Protein 1R9J (pdb70)

B-factor: mean 21.73, std 8.8, range [4.03, 59.8]

InterPro domains:
  IPR005474 Transketolase, N-terminal [PF00456] (6-336)
  IPR005474 Transketolase, N-terminal [cd02012] (9-274)
  IPR005475 Transketolase-like, pyrimidine-binding domain [PF02779] (349-522)
  IPR005475 Transketolase-like, pyrimidine-binding domain [SM00861] (350-524)
  IPR005478 Transketolase, bacterial-like [TIGR00232] (6-652)
  IPR009014 Transketolase C-terminal/Pyruvate-ferredoxin oxidoreductase domain II [G3DSA:3.40.50.920] (535-671)
  IPR009014 Transketolase C-terminal/Pyruvate-ferredoxin oxidoreductase domain II [SSF52922] (528-656)
  IPR020826 Transketolase binding site [PS00802] (465-481)
  IPR029061 Thiamin diphosphate-binding fold [SSF52518] (5-327)
  IPR029061 Thiamin diphosphate-binding fold [SSF52518] (343-523)
  IPR033247 Transketolase family [PTHR43522] (1-653)
  IPR049557 Transketolase conserved site [PS00801] (12-32)
  IPR055152 Transketolase-like, C-terminal domain [PF22613] (535-641)

Structure (mmCIF, N/CA/C/O backbone):
data_1R9J
#
_entry.id   1R9J
#
_cell.length_a   76.800
_cell.length_b   120.440
_cell.length_c   139.150
_cell.angle_alpha   90.00
_cell.angle_beta   90.00
_cell.angle_gamma   90.00
#
_symmetry.space_group_name_H-M   'P 21 21 21'
#
loop_
_entity.id
_entity.type
_entity.pdbx_description
1 polymer transketolase
2 non-polymer 'CALCIUM ION'
3 non-polymer 'THIAMINE DIPHOSPHATE'
4 water water
#
loop_
_atom_site.group_PDB
_atom_site.id
_atom_site.type_symbol
_atom_site.label_atom_id
_atom_site.label_alt_id
_atom_site.label_comp_id
_atom_site.label_asym_id
_atom_site.label_entity_id
_atom_site.label_seq_id
_atom_site.pdbx_PDB_ins_code
_atom_site.Cartn_x
_atom_site.Cartn_y
_atom_site.Cartn_z
_atom_site.occupancy
_atom_site.B_iso_or_equiv
_atom_site.auth_seq_id
_atom_site.auth_comp_id
_atom_site.auth_asym_id
_atom_site.auth_atom_id
_atom_site.pdbx_PDB_model_num
ATOM 1 N N . HIS A 1 2 ? 43.246 16.594 82.620 1.00 52.12 0 HIS A N 1
ATOM 2 C CA . HIS A 1 2 ? 43.925 16.934 81.340 1.00 51.32 0 HIS A CA 1
ATOM 3 C C . HIS A 1 2 ? 43.005 17.056 80.117 1.00 49.57 0 HIS A C 1
ATOM 4 O O . HIS A 1 2 ? 41.868 16.556 80.093 1.00 48.86 0 HIS A O 1
ATOM 11 N N . MET A 1 3 ? 43.494 17.758 79.109 1.00 46.86 1 MET A N 1
ATOM 12 C CA . MET A 1 3 ? 42.723 17.940 77.904 1.00 42.50 1 MET A CA 1
ATOM 13 C C . MET A 1 3 ? 43.711 17.551 76.838 1.00 38.45 1 MET A C 1
ATOM 14 O O . MET A 1 3 ? 44.669 18.273 76.596 1.00 36.44 1 MET A O 1
ATOM 19 N N . ALA A 1 4 ? 43.497 16.394 76.230 1.00 34.04 2 ALA A N 1
ATOM 20 C CA . ALA A 1 4 ? 44.366 15.905 75.169 1.00 30.36 2 ALA A CA 1
ATOM 21 C C . ALA A 1 4 ? 44.528 16.976 74.089 1.00 27.19 2 ALA A C 1
ATOM 22 O O . ALA A 1 4 ? 43.606 17.744 73.810 1.00 26.22 2 ALA A O 1
ATOM 24 N N . SER A 1 5 ? 45.710 17.043 73.493 1.00 24.53 3 SER A N 1
ATOM 25 C CA . SER A 1 5 ? 45.948 18.011 72.430 1.00 22.67 3 SER A CA 1
ATOM 26 C C . SER A 1 5 ? 45.174 17.487 71.222 1.00 22.11 3 SER A C 1
ATOM 27 O O . SER A 1 5 ? 44.801 16.311 71.180 1.00 19.98 3 SER A O 1
ATOM 30 N N . ILE A 1 6 ? 44.935 18.348 70.239 1.00 21.69 4 ILE A N 1
ATOM 31 C CA . ILE A 1 6 ? 44.200 17.931 69.056 1.00 21.26 4 ILE A CA 1
ATOM 32 C C . ILE A 1 6 ? 44.916 16.766 68.357 1.00 21.14 4 ILE A C 1
ATOM 33 O O . ILE A 1 6 ? 44.270 15.881 67.800 1.00 19.55 4 ILE A O 1
ATOM 38 N N . GLU A 1 7 ? 46.248 16.751 68.407 1.00 22.84 5 GLU A N 1
ATOM 39 C CA . GLU A 1 7 ? 47.018 15.677 67.773 1.00 24.30 5 GLU A CA 1
ATOM 40 C C . GLU A 1 7 ? 46.844 14.327 68.464 1.00 22.38 5 GLU A C 1
ATOM 41 O O . GLU A 1 7 ? 46.818 13.283 67.806 1.00 22.43 5 GLU A O 1
ATOM 47 N N . LYS A 1 8 ? 46.755 14.342 69.790 1.00 20.87 6 LYS A N 1
ATOM 48 C CA . LYS A 1 8 ? 46.574 13.103 70.537 1.00 19.04 6 LYS A CA 1
ATOM 49 C C . LYS A 1 8 ? 45.187 12.558 70.220 1.00 16.35 6 LYS A C 1
ATOM 50 O O . LYS A 1 8 ? 44.999 11.352 70.098 1.00 16.50 6 LYS A O 1
ATOM 56 N N . VAL A 1 9 ? 44.213 13.452 70.089 1.00 14.76 7 VAL A N 1
ATOM 57 C CA . VAL A 1 9 ? 42.853 13.029 69.760 1.00 14.77 7 VAL A CA 1
ATOM 58 C C . VAL A 1 9 ? 42.836 12.351 68.387 1.00 15.03 7 VAL A C 1
ATOM 59 O O . VAL A 1 9 ? 42.246 11.289 68.219 1.00 15.46 7 VAL A O 1
ATOM 63 N N . ALA A 1 10 ? 43.499 12.966 67.411 1.00 15.42 8 ALA A N 1
ATOM 64 C CA . ALA A 1 10 ? 43.542 12.418 66.060 1.00 17.94 8 ALA A CA 1
ATOM 65 C C . ALA A 1 10 ? 44.259 11.075 66.005 1.00 19.04 8 ALA A C 1
ATOM 66 O O . ALA A 1 10 ? 43.816 10.160 65.307 1.00 18.76 8 ALA A O 1
ATOM 68 N N . ASN A 1 11 ? 45.366 10.954 66.734 1.00 20.01 9 ASN A N 1
ATOM 69 C CA . ASN A 1 11 ? 46.110 9.700 66.740 1.00 19.62 9 ASN A CA 1
ATOM 70 C C . ASN A 1 11 ? 45.326 8.612 67.438 1.00 18.76 9 ASN A C 1
ATOM 71 O O . ASN A 1 11 ? 45.482 7.428 67.131 1.00 19.24 9 ASN A O 1
ATOM 76 N N . CYS A 1 12 ? 44.483 9.011 68.384 1.00 19.15 10 CYS A N 1
ATOM 77 C CA . CYS A 1 12 ? 43.659 8.050 69.099 1.00 18.95 10 CYS A CA 1
ATOM 78 C C . CYS A 1 12 ? 42.604 7.538 68.117 1.00 17.39 10 CYS A C 1
ATOM 79 O O . CYS A 1 12 ? 42.313 6.347 68.066 1.00 17.27 10 CYS A O 1
ATOM 82 N N . ILE A 1 13 ? 42.039 8.451 67.332 1.00 17.18 11 ILE A N 1
ATOM 83 C CA . ILE A 1 13 ? 41.037 8.084 66.340 1.00 17.03 11 ILE A CA 1
ATOM 84 C C . ILE A 1 13 ? 41.653 7.108 65.343 1.00 17.34 11 ILE A C 1
ATOM 85 O O . ILE A 1 13 ? 41.069 6.062 65.048 1.00 18.31 11 ILE A O 1
ATOM 90 N N . ARG A 1 14 ? 42.836 7.448 64.834 1.00 15.78 12 ARG A N 1
ATOM 91 C CA . ARG A 1 14 ? 43.536 6.588 63.877 1.00 17.35 12 ARG A CA 1
ATOM 92 C C . ARG A 1 14 ? 43.730 5.164 64.395 1.00 18.18 12 ARG A C 1
ATOM 93 O O . ARG A 1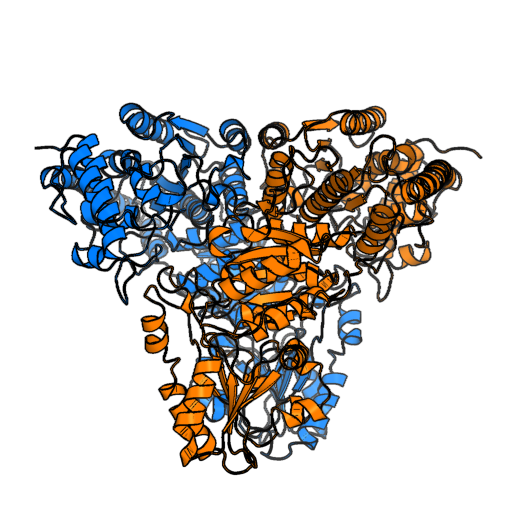 14 ? 43.468 4.192 63.688 1.00 19.21 12 ARG A O 1
ATOM 101 N N . CYS A 1 15 ? 44.206 5.044 65.627 1.00 19.57 13 CYS A N 1
ATOM 102 C CA . CYS A 1 15 ? 44.455 3.733 66.210 1.00 21.68 13 CYS A CA 1
ATOM 103 C C . CYS A 1 15 ? 43.193 2.935 66.495 1.00 21.46 13 CYS A C 1
ATOM 104 O O . CYS A 1 15 ? 43.184 1.716 66.340 1.00 25.26 13 CYS A O 1
ATOM 107 N N . LEU A 1 16 ? 42.125 3.606 66.906 1.00 19.20 14 LEU A N 1
ATOM 108 C CA . LEU A 1 16 ? 40.887 2.894 67.178 1.00 18.25 14 LEU A CA 1
ATOM 109 C C . LEU A 1 16 ? 40.307 2.359 65.866 1.00 16.90 14 LEU A C 1
ATOM 110 O O . LEU A 1 16 ? 39.830 1.229 65.806 1.00 18.33 14 LEU A O 1
ATOM 115 N N . ALA A 1 17 ? 40.367 3.165 64.811 1.00 17.03 15 ALA A N 1
ATOM 116 C CA . ALA A 1 17 ? 39.859 2.743 63.510 1.00 15.92 15 ALA A CA 1
ATOM 117 C C . ALA A 1 17 ? 40.653 1.528 63.027 1.00 16.92 15 ALA A C 1
ATOM 118 O O . ALA A 1 17 ? 40.093 0.573 62.480 1.00 17.97 15 ALA A O 1
ATOM 120 N N . ALA A 1 18 ? 41.962 1.570 63.244 1.00 16.31 16 ALA A N 1
ATOM 121 C CA . ALA A 1 18 ? 42.841 0.482 62.847 1.00 15.79 16 ALA A CA 1
ATOM 122 C C . ALA A 1 18 ? 42.489 -0.801 63.599 1.00 15.37 16 ALA A C 1
ATOM 123 O O . ALA A 1 18 ? 42.457 -1.878 63.007 1.00 16.51 16 ALA A O 1
ATOM 125 N N . ASP A 1 19 ? 42.227 -0.689 64.900 1.00 15.71 17 ASP A N 1
ATOM 126 C CA . ASP A 1 19 ? 41.869 -1.863 65.697 1.00 16.90 17 ASP A CA 1
ATOM 127 C C . ASP A 1 19 ? 40.481 -2.377 65.313 1.00 16.69 17 ASP A C 1
ATOM 128 O O . ASP A 1 19 ? 40.225 -3.583 65.332 1.00 16.57 17 ASP A O 1
ATOM 133 N N . ILE A 1 20 ? 39.582 -1.458 64.978 1.00 15.67 18 ILE A N 1
ATOM 134 C CA . ILE A 1 20 ? 38.233 -1.837 64.583 1.00 16.84 18 ILE A CA 1
ATOM 135 C C . ILE A 1 20 ? 38.315 -2.715 63.344 1.00 17.03 18 ILE A C 1
ATOM 136 O O . ILE A 1 20 ? 37.730 -3.796 63.300 1.00 17.67 18 ILE A O 1
ATOM 141 N N . VAL A 1 21 ? 39.053 -2.252 62.342 1.00 17.64 19 VAL A N 1
ATOM 142 C CA . VAL A 1 21 ? 39.197 -3.011 61.112 1.00 19.22 19 VAL A CA 1
ATOM 143 C C . VAL A 1 21 ? 39.907 -4.328 61.374 1.00 20.22 19 VAL A C 1
ATOM 144 O O . VAL A 1 21 ? 39.483 -5.373 60.882 1.00 21.80 19 VAL A O 1
ATOM 148 N N . GLN A 1 22 ? 40.983 -4.277 62.155 1.00 21.99 20 GLN A N 1
ATOM 149 C CA . GLN A 1 22 ? 41.750 -5.474 62.486 1.00 23.65 20 GLN A CA 1
ATOM 150 C C . GLN A 1 22 ? 40.872 -6.507 63.203 1.00 24.11 20 GLN A C 1
ATOM 151 O O . GLN A 1 22 ? 40.969 -7.704 62.942 1.00 23.97 20 GLN A O 1
ATOM 157 N N . GLY A 1 23 ? 40.012 -6.035 64.100 1.00 24.35 21 GLY A N 1
ATOM 158 C CA . GLY A 1 23 ? 39.134 -6.932 64.833 1.00 25.75 21 GLY A CA 1
ATOM 159 C C . GLY A 1 23 ? 38.099 -7.644 63.974 1.00 27.04 21 GLY A C 1
ATOM 160 O O . GLY A 1 23 ? 37.618 -8.719 64.339 1.00 26.77 21 GLY A O 1
ATOM 161 N N . GLY A 1 24 ? 37.749 -7.047 62.836 1.00 27.37 22 GLY A N 1
ATOM 162 C CA . GLY A 1 24 ? 36.774 -7.663 61.952 1.00 27.55 22 GLY A CA 1
ATOM 163 C C . GLY A 1 24 ? 37.432 -8.534 60.894 1.00 28.40 22 GLY A C 1
ATOM 164 O O . GLY A 1 24 ? 36.747 -9.192 60.105 1.00 26.51 22 GLY A O 1
ATOM 165 N N . LYS A 1 25 ? 38.765 -8.538 60.883 1.00 28.75 23 LYS A N 1
ATOM 166 C CA . LYS A 1 25 ? 39.536 -9.318 59.914 1.00 29.91 23 LYS A CA 1
ATOM 167 C C . LYS A 1 25 ? 39.065 -8.982 58.503 1.00 28.37 23 LYS A C 1
ATOM 168 O O . LYS A 1 25 ? 39.190 -9.784 57.584 1.00 28.83 23 LYS A O 1
ATOM 174 N N . SER A 1 26 ? 38.530 -7.777 58.351 1.00 27.74 24 SER A N 1
ATOM 175 C CA . SER A 1 26 ? 38.005 -7.300 57.079 1.00 27.33 24 SER A CA 1
ATOM 176 C C . SER A 1 26 ? 37.737 -5.800 57.216 1.00 26.09 24 SER A C 1
ATOM 177 O O . SER A 1 26 ? 37.539 -5.299 58.323 1.00 23.77 24 SER A O 1
ATOM 180 N N . GLY A 1 27 ? 37.741 -5.079 56.101 1.00 25.49 25 GLY A N 1
ATOM 181 C CA . GLY A 1 27 ? 37.478 -3.654 56.177 1.00 26.07 25 GLY A CA 1
ATOM 182 C C . GLY A 1 27 ? 38.518 -2.755 55.537 1.00 26.35 25 GLY A C 1
ATOM 183 O O . GLY A 1 27 ? 39.518 -3.222 54.980 1.00 25.36 25 GLY A O 1
ATOM 184 N N . HIS A 1 28 ? 38.277 -1.451 55.639 1.00 26.19 26 HIS A N 1
ATOM 185 C CA . HIS A 1 28 ? 39.156 -0.451 55.053 1.00 25.24 26 HIS A CA 1
ATOM 186 C C . HIS A 1 28 ? 39.746 0.478 56.111 1.00 25.03 26 HIS A C 1
ATOM 187 O O . HIS A 1 28 ? 39.042 1.312 56.680 1.00 23.95 26 HIS A O 1
ATOM 194 N N . PRO A 1 29 ? 41.050 0.333 56.395 1.00 25.82 27 PRO A N 1
ATOM 195 C CA . PRO A 1 29 ? 41.756 1.155 57.385 1.00 25.71 27 PRO A CA 1
ATOM 196 C C . PRO A 1 29 ? 42.358 2.445 56.806 1.00 26.79 27 PRO A C 1
ATOM 197 O O . PRO A 1 29 ? 42.512 3.439 57.514 1.00 27.71 27 PRO A O 1
ATOM 201 N N . GLY A 1 30 ? 42.689 2.414 55.518 1.00 27.54 28 GLY A N 1
ATOM 202 C CA . GLY A 1 30 ? 43.302 3.555 54.848 1.00 27.34 28 GLY A CA 1
ATOM 203 C C . GLY A 1 30 ? 42.690 4.934 55.017 1.00 26.95 28 GLY A C 1
ATOM 204 O O . GLY A 1 30 ? 43.300 5.823 55.619 1.00 25.82 28 GLY A O 1
ATOM 205 N N . THR A 1 31 ? 41.499 5.127 54.460 1.00 26.93 29 THR A N 1
ATOM 206 C CA . THR A 1 31 ? 40.808 6.414 54.551 1.00 27.66 29 THR A CA 1
ATOM 207 C C . THR A 1 31 ? 40.534 6.842 55.994 1.00 26.79 29 THR A C 1
ATOM 208 O O . THR A 1 31 ? 40.698 8.013 56.343 1.00 26.11 29 THR A O 1
ATOM 212 N N . PRO A 1 32 ? 40.098 5.902 56.848 1.00 26.74 30 PRO A N 1
ATOM 213 C CA . PRO A 1 32 ? 39.831 6.278 58.238 1.00 27.49 30 PRO A CA 1
ATOM 214 C C . PRO A 1 32 ? 41.029 6.991 58.869 1.00 27.27 30 PRO A C 1
ATOM 215 O O . PRO A 1 32 ? 40.874 8.027 59.512 1.00 27.86 30 PRO A O 1
ATOM 219 N N . MET A 1 33 ? 42.223 6.440 58.667 1.00 28.29 31 MET A N 1
ATOM 220 C CA . MET A 1 33 ? 43.446 7.027 59.217 1.00 28.65 31 MET A CA 1
ATOM 221 C C . MET A 1 33 ? 43.774 8.378 58.582 1.00 28.07 31 MET A C 1
ATOM 222 O O . MET A 1 33 ? 44.237 9.300 59.259 1.00 27.00 31 MET A O 1
ATOM 227 N N . GLY A 1 34 ? 43.525 8.493 57.280 1.00 26.83 32 GLY A N 1
ATOM 228 C CA . GLY A 1 34 ? 43.811 9.734 56.582 1.00 24.94 32 GLY A CA 1
ATOM 229 C C . GLY A 1 34 ? 42.941 10.916 56.977 1.00 24.30 32 GLY A C 1
ATOM 230 O O . GLY A 1 34 ? 43.396 12.060 56.934 1.00 23.59 32 GLY A O 1
ATOM 231 N N . MET A 1 35 ? 41.697 10.648 57.368 1.00 21.76 33 MET A N 1
ATOM 232 C CA . MET A 1 35 ? 40.769 11.709 57.746 1.00 21.36 33 MET A CA 1
ATOM 233 C C . MET A 1 35 ? 40.655 11.944 59.251 1.00 20.99 33 MET A C 1
ATOM 234 O O . MET A 1 35 ? 39.814 12.725 59.697 1.00 21.43 33 MET A O 1
ATOM 239 N N . ALA A 1 36 ? 41.499 11.280 60.034 1.00 18.32 34 ALA A N 1
ATOM 240 C CA . ALA A 1 36 ? 41.447 11.439 61.483 1.00 18.45 34 ALA A CA 1
ATOM 241 C C . ALA A 1 36 ? 41.636 12.893 61.932 1.00 16.90 34 ALA A C 1
ATOM 242 O O . ALA A 1 36 ? 40.881 13.387 62.767 1.00 17.25 34 ALA A O 1
ATOM 244 N N . PRO A 1 37 ? 42.641 13.596 61.383 1.00 16.68 35 PRO A N 1
ATOM 245 C CA . PRO A 1 37 ? 42.892 14.995 61.757 1.00 16.29 35 PRO A CA 1
ATOM 246 C C . PRO A 1 37 ? 41.677 15.909 61.583 1.00 16.41 35 PRO A C 1
ATOM 247 O O . PRO A 1 37 ? 41.282 16.621 62.511 1.00 14.74 35 PRO A O 1
ATOM 251 N N . MET A 1 38 ? 41.088 15.890 60.392 1.00 15.49 36 MET A N 1
ATOM 252 C CA . MET A 1 38 ? 39.915 16.712 60.126 1.00 15.26 36 MET A CA 1
ATOM 253 C C . MET A 1 38 ? 38.769 16.303 61.051 1.00 14.68 36 MET A C 1
ATOM 254 O O . MET A 1 38 ? 38.048 17.155 61.561 1.00 14.25 36 MET A O 1
ATOM 259 N N . SER A 1 39 ? 38.607 15.000 61.265 1.00 13.39 37 SER A N 1
ATOM 260 C CA . SER A 1 39 ? 37.537 14.500 62.122 1.00 14.38 37 SER A CA 1
ATOM 261 C C . SER A 1 39 ? 37.689 14.989 63.553 1.00 14.37 37 SER A C 1
ATOM 262 O O . SER A 1 39 ? 36.709 15.377 64.193 1.00 15.22 37 SER A O 1
ATOM 265 N N . ALA A 1 40 ? 38.920 14.968 64.052 1.00 14.91 38 ALA A N 1
ATOM 266 C CA . ALA A 1 40 ? 39.193 15.420 65.412 1.00 15.26 38 ALA A CA 1
ATOM 267 C C . ALA A 1 40 ? 38.724 16.862 65.588 1.00 15.06 38 ALA A C 1
ATOM 268 O O . ALA A 1 40 ? 38.053 17.195 66.566 1.00 14.94 38 ALA A O 1
ATOM 270 N N . VAL A 1 41 ? 39.074 17.716 64.633 1.00 13.31 39 VAL A N 1
ATOM 271 C CA . VAL A 1 41 ? 38.674 19.117 64.698 1.00 14.45 39 VAL A CA 1
ATOM 272 C C . VAL A 1 41 ? 37.158 19.276 64.547 1.00 14.62 39 VAL A C 1
ATOM 273 O O . VAL A 1 41 ? 36.499 19.913 65.373 1.00 16.37 39 VAL A O 1
ATOM 277 N N . LEU A 1 42 ? 36.607 18.692 63.491 1.00 12.68 40 LEU A N 1
ATOM 278 C CA . LEU A 1 42 ? 35.177 18.777 63.233 1.00 12.39 40 LEU A CA 1
ATOM 279 C C . LEU A 1 42 ? 34.314 18.252 64.387 1.00 12.37 40 LEU A C 1
ATOM 280 O O . LEU A 1 42 ? 33.377 18.921 64.827 1.00 11.69 40 LEU A O 1
ATOM 285 N N . TRP A 1 43 ? 34.638 17.062 64.884 1.00 11.38 41 TRP A N 1
ATOM 286 C CA . TRP A 1 43 ? 33.849 16.452 65.948 1.00 12.41 41 TRP A CA 1
ATOM 287 C C . TRP A 1 43 ? 34.055 16.940 67.391 1.00 14.08 41 TRP A C 1
ATOM 288 O O . TRP A 1 43 ? 33.186 16.725 68.244 1.00 14.31 41 TRP A O 1
ATOM 299 N N . THR A 1 44 ? 35.179 17.586 67.683 1.00 13.66 42 THR A N 1
ATOM 300 C CA . THR A 1 44 ? 35.396 18.057 69.049 1.00 15.54 42 THR A CA 1
ATOM 301 C C . THR A 1 44 ? 35.439 19.575 69.149 1.00 17.43 42 THR A C 1
ATOM 302 O O . THR A 1 44 ? 35.596 20.122 70.243 1.00 19.79 42 THR A O 1
ATOM 306 N N . GLU A 1 45 ? 35.288 20.266 68.021 1.00 17.98 43 GLU A N 1
ATOM 307 C CA . GLU A 1 45 ? 35.330 21.724 68.051 1.00 18.99 43 GLU A CA 1
ATOM 308 C C . GLU A 1 45 ? 34.276 22.456 67.224 1.00 19.01 43 GLU A C 1
ATOM 309 O O . GLU A 1 45 ? 33.745 23.477 67.655 1.00 19.91 43 GLU A O 1
ATOM 315 N N . VAL A 1 46 ? 33.946 21.924 66.052 1.00 19.01 44 VAL A N 1
ATOM 316 C CA . VAL A 1 46 ? 33.023 22.610 65.157 1.00 16.55 44 VAL A CA 1
ATOM 317 C C . VAL A 1 46 ? 31.588 22.106 64.989 1.00 17.52 44 VAL A C 1
ATOM 318 O O . VAL A 1 46 ? 30.641 22.882 65.104 1.00 17.60 44 VAL A O 1
ATOM 322 N N . MET A 1 47 ? 31.426 20.821 64.708 1.00 16.32 45 MET A N 1
ATOM 323 C CA . MET A 1 47 ? 30.101 20.260 64.486 1.00 16.51 45 MET A CA 1
ATOM 324 C C . MET A 1 47 ? 29.196 20.300 65.710 1.00 16.32 45 MET A C 1
ATOM 325 O O . MET A 1 47 ? 29.610 19.959 66.814 1.00 17.11 45 MET A O 1
ATOM 330 N N . LYS A 1 48 ? 27.952 20.723 65.499 1.00 16.62 46 LYS A N 1
ATOM 331 C CA . LYS A 1 48 ? 26.971 20.825 66.574 1.00 16.73 46 LYS A CA 1
ATOM 332 C C . LYS A 1 48 ? 26.100 19.559 66.615 1.00 17.56 46 LYS A C 1
ATOM 333 O O . LYS A 1 48 ? 25.327 19.299 65.693 1.00 19.33 46 LYS A O 1
ATOM 339 N N . TYR A 1 49 ? 26.238 18.767 67.675 1.00 15.66 47 TYR A N 1
ATOM 340 C CA . TYR A 1 49 ? 25.454 17.542 67.813 1.00 15.95 47 TYR A CA 1
ATOM 341 C C . TYR A 1 49 ? 25.451 17.071 69.264 1.00 16.61 47 TYR A C 1
ATOM 342 O O . TYR A 1 49 ? 26.343 17.416 70.036 1.00 17.93 47 TYR A O 1
ATOM 351 N N . ASN A 1 50 ? 24.448 16.284 69.634 1.00 16.37 48 ASN A N 1
ATOM 352 C CA . ASN A 1 50 ? 24.351 15.776 70.999 1.00 16.58 48 ASN A CA 1
ATOM 353 C C . ASN A 1 50 ? 24.335 14.257 70.985 1.00 17.26 48 ASN A C 1
ATOM 354 O O . ASN A 1 50 ? 23.342 13.645 70.597 1.00 18.09 48 ASN A O 1
ATOM 359 N N . SER A 1 51 ? 25.433 13.649 71.418 1.00 16.99 49 SER A N 1
ATOM 360 C CA . SER A 1 51 ? 25.518 12.196 71.433 1.00 17.68 49 SER A CA 1
ATOM 361 C C . SER A 1 51 ? 24.478 11.564 72.357 1.00 17.45 49 SER A C 1
ATOM 362 O O . SER A 1 51 ? 24.196 10.374 72.257 1.00 16.62 49 SER A O 1
ATOM 365 N N . GLN A 1 52 ? 23.905 12.354 73.257 1.00 18.38 50 GLN A N 1
ATOM 366 C CA . GLN A 1 52 ? 22.892 11.821 74.159 1.00 20.48 50 GLN A CA 1
ATOM 367 C C . GLN A 1 52 ? 21.501 11.928 73.541 1.00 20.38 50 GLN A C 1
ATOM 368 O O . GLN A 1 52 ? 20.532 11.422 74.099 1.00 19.18 50 GLN A O 1
ATOM 374 N N . ASP A 1 53 ? 21.407 12.584 72.385 1.00 20.82 51 ASP A N 1
ATOM 375 C CA . ASP A 1 53 ? 20.129 12.733 71.690 1.00 21.00 51 ASP A CA 1
ATOM 376 C C . ASP A 1 53 ? 20.339 12.826 70.183 1.00 19.97 51 ASP A C 1
ATOM 377 O O . ASP A 1 53 ? 20.349 13.910 69.604 1.00 19.82 51 ASP A O 1
ATOM 382 N N . PRO A 1 54 ? 20.515 11.677 69.528 1.00 20.40 52 PRO A N 1
ATOM 383 C CA . PRO A 1 54 ? 20.727 11.624 68.080 1.00 19.76 52 PRO A CA 1
ATOM 384 C C . PRO A 1 54 ? 19.536 12.127 67.281 1.00 18.59 52 PRO A C 1
ATOM 385 O O . PRO A 1 54 ? 19.654 12.354 66.080 1.00 19.34 52 PRO A O 1
ATOM 389 N N . ASP A 1 55 ? 18.395 12.300 67.942 1.00 18.02 53 ASP A N 1
ATOM 390 C CA . ASP A 1 55 ? 17.183 12.758 67.261 1.00 18.62 53 ASP A CA 1
ATOM 391 C C . ASP A 1 55 ? 16.909 14.259 67.360 1.00 17.97 53 ASP A C 1
ATOM 392 O O . ASP A 1 55 ? 15.911 14.740 66.824 1.00 18.29 53 ASP A O 1
ATOM 397 N N . TRP A 1 56 ? 17.777 14.988 68.055 1.00 16.17 54 TRP A N 1
ATOM 398 C CA . TRP A 1 56 ? 17.633 16.436 68.190 1.00 16.09 54 TRP A CA 1
ATOM 399 C C . TRP A 1 56 ? 17.401 16.984 66.781 1.00 16.12 54 TRP A C 1
ATOM 400 O O . TRP A 1 56 ? 18.259 16.850 65.916 1.00 14.15 54 TRP A O 1
ATOM 411 N N . VAL A 1 57 ? 16.248 17.604 66.552 1.00 16.76 55 VAL A N 1
ATOM 412 C CA . VAL A 1 57 ? 15.930 18.092 65.214 1.00 16.78 55 VAL A CA 1
ATOM 413 C C . VAL A 1 57 ? 16.798 19.197 64.629 1.00 15.43 55 VAL A C 1
ATOM 414 O O . VAL A 1 57 ? 16.869 19.332 63.410 1.00 14.56 55 VAL A O 1
ATOM 418 N N . ASP A 1 58 ? 17.462 19.989 65.461 1.00 15.42 56 ASP A N 1
ATOM 419 C CA . ASP A 1 58 ? 18.280 21.055 64.893 1.00 15.26 56 ASP A CA 1
ATOM 420 C C . ASP A 1 58 ? 19.778 20.775 64.881 1.00 14.28 56 ASP A C 1
ATOM 421 O O . ASP A 1 58 ? 20.587 21.695 64.748 1.00 12.14 56 ASP A O 1
ATOM 426 N N . ARG A 1 59 ? 20.137 19.500 65.001 1.00 12.90 57 ARG A N 1
ATOM 427 C CA . ARG A 1 59 ? 21.531 19.070 64.992 1.00 11.84 57 ARG A CA 1
ATOM 428 C C . ARG A 1 59 ? 22.140 19.212 63.601 1.00 11.64 57 ARG A C 1
ATOM 429 O O . ARG A 1 59 ? 21.435 19.133 62.595 1.00 10.37 57 ARG A O 1
ATOM 437 N N . ASP A 1 60 ? 23.449 19.422 63.535 1.00 11.61 58 ASP A N 1
ATOM 438 C CA . ASP A 1 60 ? 24.092 19.477 62.235 1.00 11.47 58 ASP A CA 1
ATOM 439 C C . ASP A 1 60 ? 24.008 18.027 61.750 1.00 10.80 58 ASP A C 1
ATOM 440 O O . ASP A 1 60 ? 23.927 17.109 62.562 1.00 9.96 58 ASP A O 1
ATOM 445 N N . ARG A 1 61 ? 24.015 17.814 60.440 1.00 11.75 59 ARG A N 1
ATOM 446 C CA . ARG A 1 61 ? 23.967 16.456 59.911 1.00 10.46 59 ARG A CA 1
ATOM 447 C C . ARG A 1 61 ? 25.343 16.070 59.400 1.00 11.81 59 ARG A C 1
ATOM 448 O O . ARG A 1 61 ? 26.089 16.901 58.872 1.00 11.87 59 ARG A O 1
ATOM 456 N N . PHE A 1 62 ? 25.681 14.801 59.568 1.00 10.43 60 PHE A N 1
ATOM 457 C CA . PHE A 1 62 ? 26.966 14.303 59.129 1.00 10.57 60 PHE A CA 1
ATOM 458 C C . PHE A 1 62 ? 26.766 13.062 58.280 1.00 11.30 60 PHE A C 1
ATOM 459 O O . PHE A 1 62 ? 26.051 12.138 58.666 1.00 8.70 60 PHE A O 1
ATOM 467 N N . VAL A 1 63 ? 27.412 13.046 57.124 1.00 10.07 61 VAL A N 1
ATOM 468 C CA . VAL A 1 63 ? 27.311 11.921 56.223 1.00 11.87 61 VAL A CA 1
ATOM 469 C C . VAL A 1 63 ? 28.695 11.521 55.739 1.00 13.71 61 VAL A C 1
ATOM 470 O O . VAL A 1 63 ? 29.510 12.368 55.369 1.00 13.28 61 VAL A O 1
ATOM 474 N N . MET A 1 64 ? 28.964 10.224 55.751 1.00 15.01 62 MET A N 1
ATOM 475 C CA . MET A 1 64 ? 30.239 9.738 55.261 1.00 17.61 62 MET A CA 1
ATOM 476 C C . MET A 1 64 ? 29.949 9.062 53.925 1.00 17.32 62 MET A C 1
ATOM 477 O O . MET A 1 64 ? 29.690 7.862 53.873 1.00 17.75 62 MET A O 1
ATOM 482 N N . SER A 1 65 ? 29.972 9.847 52.848 1.00 16.91 63 SER A N 1
ATOM 483 C CA . SER A 1 65 ? 29.692 9.328 51.510 1.00 17.74 63 SER A CA 1
ATOM 484 C C . SER A 1 65 ? 30.641 8.197 51.122 1.00 18.00 63 SER A C 1
ATOM 485 O O . SER A 1 65 ? 30.245 7.267 50.421 1.00 17.66 63 SER A O 1
ATOM 488 N N . ASN A 1 66 ? 31.895 8.289 51.558 1.00 18.92 64 ASN A N 1
ATOM 489 C CA . ASN A 1 66 ? 32.868 7.231 51.286 1.00 21.11 64 ASN A CA 1
ATOM 490 C C . ASN A 1 66 ? 32.702 6.210 52.411 1.00 22.01 64 ASN A C 1
ATOM 491 O O . ASN A 1 66 ? 33.599 6.008 53.236 1.00 21.83 64 ASN A O 1
ATOM 496 N N . GLY A 1 67 ? 31.526 5.581 52.416 1.00 21.31 65 GLY A N 1
ATOM 497 C CA . GLY A 1 67 ? 31.144 4.608 53.425 1.00 19.44 65 GLY A CA 1
ATOM 498 C C . GLY A 1 67 ? 32.054 3.442 53.758 1.00 19.62 65 GLY A C 1
ATOM 499 O O . GLY A 1 67 ? 31.943 2.878 54.850 1.00 17.69 65 GLY A O 1
ATOM 500 N N . HIS A 1 68 ? 32.935 3.055 52.842 1.00 18.68 66 HIS A N 1
ATOM 501 C CA . HIS A 1 68 ? 33.824 1.943 53.131 1.00 20.78 66 HIS A CA 1
ATOM 502 C C . HIS A 1 68 ? 34.703 2.281 54.329 1.00 21.28 66 HIS A C 1
ATOM 503 O O . HIS A 1 68 ? 35.124 1.397 55.069 1.00 20.78 66 HIS A O 1
ATOM 510 N N . GLY A 1 69 ? 34.971 3.568 54.526 1.00 21.93 67 GLY A N 1
ATOM 511 C CA . GLY A 1 69 ? 35.792 3.971 55.654 1.00 22.09 67 GLY A CA 1
ATOM 512 C C . GLY A 1 69 ? 34.946 4.205 56.894 1.00 22.25 67 GLY A C 1
ATOM 513 O O . GLY A 1 69 ? 35.283 5.047 57.728 1.00 22.37 67 GLY A O 1
ATOM 514 N N . CYS A 1 70 ? 33.855 3.452 57.023 1.00 20.90 68 CYS A N 1
ATOM 515 C CA . CYS A 1 70 ? 32.948 3.607 58.155 1.00 20.87 68 CYS A CA 1
ATOM 516 C C . CYS A 1 70 ? 33.558 3.292 59.517 1.00 19.98 68 CYS A C 1
ATOM 517 O O . CYS A 1 70 ? 32.978 3.643 60.548 1.00 19.53 68 CYS A O 1
ATOM 520 N N . ALA A 1 71 ? 34.717 2.635 59.535 1.00 17.51 69 ALA A N 1
ATOM 521 C CA . ALA A 1 71 ? 35.366 2.325 60.806 1.00 16.38 69 ALA A CA 1
ATOM 522 C C . ALA A 1 71 ? 35.639 3.658 61.502 1.00 16.69 69 ALA A C 1
ATOM 523 O O . ALA A 1 71 ? 35.608 3.755 62.730 1.00 15.21 69 ALA A O 1
ATOM 525 N N . LEU A 1 72 ? 35.899 4.684 60.696 1.00 13.68 70 LEU A N 1
ATOM 526 C CA . LEU A 1 72 ? 36.165 6.014 61.205 1.00 13.67 70 LEU A CA 1
ATOM 527 C C . LEU A 1 72 ? 34.917 6.564 61.882 1.00 14.59 70 LEU A C 1
ATOM 528 O O . LEU A 1 72 ? 34.991 7.093 62.989 1.00 14.53 70 LEU A O 1
ATOM 533 N N . GLN A 1 73 ? 33.766 6.438 61.228 1.00 13.01 71 GLN A N 1
ATOM 534 C CA . GLN A 1 73 ? 32.535 6.938 61.832 1.00 13.68 71 GLN A CA 1
ATOM 535 C C . GLN A 1 73 ? 32.157 6.152 63.095 1.00 11.66 71 GLN A C 1
ATOM 536 O O . GLN A 1 73 ? 31.669 6.733 64.063 1.00 12.89 71 GLN A O 1
ATOM 542 N N . TYR A 1 74 ? 32.382 4.840 63.098 1.00 10.86 72 TYR A N 1
ATOM 543 C CA . TYR A 1 74 ? 32.072 4.051 64.286 1.00 11.33 72 TYR A CA 1
ATOM 544 C C . TYR A 1 74 ? 32.973 4.496 65.451 1.00 12.29 72 TYR A C 1
ATOM 545 O O . TYR A 1 74 ? 32.508 4.647 66.580 1.00 10.71 72 TYR A O 1
ATOM 554 N N . ALA A 1 75 ? 34.257 4.722 65.172 1.00 11.66 73 ALA A N 1
ATOM 555 C CA . ALA A 1 75 ? 35.195 5.165 66.205 1.00 11.53 73 ALA A CA 1
ATOM 556 C C . ALA A 1 75 ? 34.763 6.514 66.771 1.00 11.22 73 ALA A C 1
ATOM 557 O O . ALA A 1 75 ? 34.796 6.732 67.980 1.00 9.83 73 ALA A O 1
ATOM 559 N N . LEU A 1 76 ? 34.362 7.418 65.884 1.00 12.58 74 LEU A N 1
ATOM 560 C CA . LEU A 1 76 ? 33.920 8.749 66.285 1.00 12.30 74 LEU A CA 1
ATOM 561 C C . LEU A 1 76 ? 32.641 8.700 67.107 1.00 12.79 74 LEU A C 1
ATOM 562 O O . LEU A 1 76 ? 32.536 9.373 68.134 1.00 14.02 74 LEU A O 1
ATOM 567 N N . LEU A 1 77 ? 31.668 7.914 66.656 1.00 12.20 75 LEU A N 1
ATOM 568 C CA . LEU A 1 77 ? 30.409 7.800 67.382 1.00 12.80 75 LEU A CA 1
ATOM 569 C C . LEU A 1 77 ? 30.668 7.283 68.798 1.00 12.56 75 LEU A C 1
ATOM 570 O O . LEU A 1 77 ? 30.066 7.746 69.757 1.00 12.24 75 LEU A O 1
ATOM 575 N N . HIS A 1 78 ? 31.579 6.330 68.929 1.00 13.96 76 HIS A N 1
ATOM 576 C CA . HIS A 1 78 ? 31.878 5.783 70.243 1.00 14.69 76 HIS A CA 1
ATOM 577 C C . HIS A 1 78 ? 32.558 6.799 71.144 1.00 14.74 76 HIS A C 1
ATOM 578 O O . HIS A 1 78 ? 32.136 7.019 72.280 1.00 13.80 76 HIS A O 1
ATOM 585 N N . MET A 1 79 ? 33.622 7.412 70.643 1.00 15.14 77 MET A N 1
ATOM 586 C CA . MET A 1 79 ? 34.347 8.395 71.435 1.00 15.76 77 MET A CA 1
ATOM 587 C C . MET A 1 79 ? 33.443 9.555 71.846 1.00 15.20 77 MET A C 1
ATOM 588 O O . MET A 1 79 ? 33.595 10.109 72.935 1.00 16.01 77 MET A O 1
ATOM 593 N N . ALA A 1 80 ? 32.496 9.910 70.983 1.00 14.43 78 ALA A N 1
ATOM 594 C CA . ALA A 1 80 ? 31.577 11.009 71.269 1.00 14.50 78 ALA A CA 1
ATOM 595 C C . ALA A 1 80 ? 30.543 10.644 72.333 1.00 15.66 78 ALA A C 1
ATOM 596 O O . ALA A 1 80 ? 29.890 11.517 72.897 1.00 16.51 78 ALA A O 1
ATOM 598 N N . GLY A 1 81 ? 30.379 9.356 72.603 1.00 15.35 79 GLY A N 1
ATOM 599 C CA . GLY A 1 81 ? 29.429 8.967 73.624 1.00 14.27 79 GLY A CA 1
ATOM 600 C C . GLY A 1 81 ? 28.090 8.471 73.129 1.00 14.75 79 GLY A C 1
ATOM 601 O O . GLY A 1 81 ? 27.163 8.321 73.927 1.00 15.18 79 GLY A O 1
ATOM 602 N N . TYR A 1 82 ? 27.968 8.227 71.827 1.00 13.57 80 TYR A N 1
ATOM 603 C CA . TYR A 1 82 ? 26.714 7.720 71.284 1.00 13.41 80 TYR A CA 1
ATOM 604 C C . TYR A 1 82 ? 26.477 6.328 71.861 1.00 15.05 80 TYR A C 1
ATOM 605 O O . TYR A 1 82 ? 27.376 5.741 72.462 1.00 13.92 80 TYR A O 1
ATOM 614 N N . ASN A 1 83 ? 25.273 5.799 71.679 1.00 16.69 81 ASN A N 1
ATOM 615 C CA . ASN A 1 83 ? 24.931 4.481 72.207 1.00 18.40 81 ASN A CA 1
ATOM 616 C C . ASN A 1 83 ? 25.568 3.376 71.357 1.00 17.34 81 ASN A C 1
ATOM 617 O O . ASN A 1 83 ? 24.873 2.585 70.726 1.00 18.15 81 ASN A O 1
ATOM 622 N N . LEU A 1 84 ? 26.896 3.334 71.352 1.00 17.73 82 LEU A N 1
ATOM 623 C CA . LEU A 1 84 ? 27.660 2.349 70.590 1.00 16.53 82 LEU A CA 1
ATOM 624 C C . LEU A 1 84 ? 28.858 1.999 71.470 1.00 17.94 82 LEU A C 1
ATOM 625 O O . LEU A 1 84 ? 29.812 2.776 71.582 1.00 18.96 82 LEU A O 1
ATOM 630 N N . THR A 1 85 ? 28.805 0.829 72.095 1.00 17.63 83 THR A N 1
ATOM 631 C CA . THR A 1 85 ? 29.857 0.405 73.013 1.00 17.05 83 THR A CA 1
ATOM 632 C C . THR A 1 85 ? 31.096 -0.194 72.366 1.00 17.45 83 THR A C 1
ATOM 633 O O . THR A 1 85 ? 31.144 -0.403 71.158 1.00 16.88 83 THR A O 1
ATOM 637 N N . MET A 1 86 ? 32.099 -0.473 73.195 1.00 16.84 84 MET A N 1
ATOM 638 C CA . MET A 1 86 ? 33.344 -1.047 72.719 1.00 17.66 84 MET A CA 1
ATOM 639 C C . MET A 1 86 ? 33.063 -2.437 72.159 1.00 18.34 84 MET A C 1
ATOM 640 O O . MET A 1 86 ? 33.772 -2.912 71.266 1.00 13.49 84 MET A O 1
ATOM 645 N N . ASP A 1 87 ? 32.022 -3.085 72.681 1.00 18.01 85 ASP A N 1
ATOM 646 C CA . ASP A 1 87 ? 31.639 -4.414 72.208 1.00 17.98 85 ASP A CA 1
ATOM 647 C C . ASP A 1 87 ? 31.126 -4.315 70.779 1.00 16.97 85 ASP A C 1
ATOM 648 O O . ASP A 1 87 ? 31.418 -5.172 69.943 1.00 17.35 85 ASP A O 1
ATOM 653 N N . ASP A 1 88 ? 30.351 -3.270 70.504 1.00 15.33 86 ASP A N 1
ATOM 654 C CA . ASP A 1 88 ? 29.826 -3.058 69.163 1.00 14.96 86 ASP A CA 1
ATOM 655 C C . ASP A 1 88 ? 31.006 -2.932 68.194 1.00 14.86 86 ASP A C 1
ATOM 656 O O . ASP A 1 88 ? 30.994 -3.516 67.108 1.00 14.21 86 ASP A O 1
ATOM 661 N N . LEU A 1 89 ? 32.021 -2.170 68.599 1.00 13.13 87 LEU A N 1
ATOM 662 C CA . LEU A 1 89 ? 33.209 -1.962 67.773 1.00 14.62 87 LEU A CA 1
ATOM 663 C C . LEU A 1 89 ? 33.948 -3.264 67.493 1.00 14.59 87 LEU A C 1
ATOM 664 O O . LEU A 1 89 ? 34.452 -3.479 66.389 1.00 14.79 87 LEU A O 1
ATOM 669 N N . LYS A 1 90 ? 34.024 -4.127 68.500 1.00 13.87 88 LYS A N 1
ATOM 670 C CA . LYS A 1 90 ? 34.695 -5.414 68.346 1.00 13.95 88 LYS A CA 1
ATOM 671 C C . LYS A 1 90 ? 33.882 -6.335 67.436 1.00 12.95 88 LYS A C 1
ATOM 672 O O . LYS A 1 90 ? 34.391 -7.346 66.961 1.00 10.69 88 LYS A O 1
ATOM 678 N N . GLY A 1 91 ? 32.618 -5.976 67.201 1.00 12.03 89 GLY A N 1
ATOM 679 C CA . GLY A 1 91 ? 31.758 -6.777 66.346 1.00 10.50 89 GLY A CA 1
ATOM 680 C C . GLY A 1 91 ? 31.736 -6.300 64.902 1.00 11.53 89 GLY A C 1
ATOM 681 O O . GLY A 1 91 ? 30.908 -6.744 64.104 1.00 12.48 89 GLY A O 1
ATOM 682 N N . PHE A 1 92 ? 32.652 -5.397 64.565 1.00 11.13 90 PHE A N 1
ATOM 683 C CA . PHE A 1 92 ? 32.749 -4.842 63.220 1.00 11.72 90 PHE A CA 1
ATOM 684 C C . PHE A 1 92 ? 32.663 -5.922 62.142 1.00 13.06 90 PHE A C 1
ATOM 685 O O . PHE A 1 92 ? 33.384 -6.923 62.188 1.00 13.82 90 PHE A O 1
ATOM 693 N N . ARG A 1 93 ? 31.768 -5.721 61.180 1.00 14.60 91 ARG A N 1
ATOM 694 C CA . ARG A 1 93 ? 31.604 -6.657 60.075 1.00 15.62 91 ARG A CA 1
ATOM 695 C C . ARG A 1 93 ? 31.280 -8.083 60.503 1.00 18.12 91 ARG A C 1
ATOM 696 O O . ARG A 1 93 ? 31.608 -9.034 59.789 1.00 19.43 91 ARG A O 1
ATOM 704 N N . GLN A 1 94 ? 30.641 -8.238 61.659 1.00 17.87 92 GLN A N 1
ATOM 705 C CA . GLN A 1 94 ? 30.279 -9.566 62.151 1.00 17.50 92 GLN A CA 1
ATOM 706 C C . GLN A 1 94 ? 28.765 -9.718 62.265 1.00 17.11 92 GLN A C 1
ATOM 707 O O . GLN A 1 94 ? 28.042 -8.743 62.461 1.00 14.98 92 GLN A O 1
ATOM 713 N N . ASP A 1 95 ? 28.300 -10.955 62.139 1.00 18.13 93 ASP A N 1
ATOM 714 C CA . ASP A 1 95 ? 26.878 -11.277 62.198 1.00 20.17 93 ASP A CA 1
ATOM 715 C C . ASP A 1 95 ? 26.066 -10.592 63.295 1.00 19.41 93 ASP A C 1
ATOM 716 O O . ASP A 1 95 ? 26.363 -10.721 64.480 1.00 19.52 93 ASP A O 1
ATOM 721 N N . GLY A 1 96 ? 25.036 -9.863 62.871 1.00 19.47 94 GLY A N 1
ATOM 722 C CA . GLY A 1 96 ? 24.142 -9.170 63.786 1.00 17.89 94 GLY A CA 1
ATOM 723 C C . GLY A 1 96 ? 24.661 -7.973 64.575 1.00 17.82 94 GLY A C 1
ATOM 724 O O . GLY A 1 96 ? 23.978 -7.513 65.490 1.00 19.64 94 GLY A O 1
ATOM 725 N N . SER A 1 97 ? 25.830 -7.443 64.232 1.00 13.40 95 SER A N 1
ATOM 726 C CA . SER A 1 97 ? 26.384 -6.319 64.985 1.00 12.78 95 SER A CA 1
ATOM 727 C C . SER A 1 97 ? 25.815 -4.971 64.585 1.00 12.52 95 SER A C 1
ATOM 728 O O . SER A 1 97 ? 25.190 -4.830 63.540 1.00 10.67 95 SER A O 1
ATOM 731 N N . ARG A 1 98 ? 26.050 -3.973 65.427 1.00 13.83 96 ARG A N 1
ATOM 732 C CA . ARG A 1 98 ? 25.581 -2.623 65.146 1.00 15.25 96 ARG A CA 1
ATOM 733 C C . ARG A 1 98 ? 26.647 -1.905 64.328 1.00 13.92 96 ARG A C 1
ATOM 734 O O . ARG A 1 98 ? 26.589 -0.694 64.133 1.00 16.45 96 ARG A O 1
ATOM 742 N N . THR A 1 99 ? 27.620 -2.663 63.842 1.00 12.49 97 THR A N 1
ATOM 743 C CA . THR A 1 99 ? 28.690 -2.084 63.049 1.00 13.39 97 THR A CA 1
ATOM 744 C C . THR A 1 99 ? 28.978 -2.853 61.761 1.00 12.77 97 THR A C 1
ATOM 745 O O . THR A 1 99 ? 30.009 -3.519 61.628 1.00 11.07 97 THR A O 1
ATOM 749 N N . PRO A 1 100 ? 28.060 -2.769 60.790 1.00 12.87 98 PRO A N 1
ATOM 750 C CA . PRO A 1 100 ? 28.217 -3.456 59.503 1.00 12.60 98 PRO A CA 1
ATOM 751 C C . PRO A 1 100 ? 29.310 -2.830 58.631 1.00 12.98 98 PRO A C 1
ATOM 752 O O . PRO A 1 100 ? 29.760 -1.715 58.891 1.00 12.46 98 PRO A O 1
ATOM 756 N N . GLY A 1 101 ? 29.708 -3.557 57.588 1.00 14.32 99 GLY A N 1
ATOM 757 C CA . GLY A 1 101 ? 30.744 -3.105 56.670 1.00 14.92 99 GLY A CA 1
ATOM 758 C C . GLY A 1 101 ? 30.564 -1.712 56.095 1.00 16.65 99 GLY A C 1
ATOM 759 O O . GLY A 1 101 ? 31.544 -1.063 55.721 1.00 19.11 99 GLY A O 1
ATOM 760 N N . HIS A 1 102 ? 29.320 -1.256 55.997 1.00 15.02 100 HIS A N 1
ATOM 761 C CA . HIS A 1 102 ? 29.034 0.082 55.498 1.00 15.43 100 HIS A CA 1
ATOM 762 C C . HIS A 1 102 ? 27.896 0.659 56.323 1.00 15.28 100 HIS A C 1
ATOM 763 O O . HIS A 1 102 ? 27.014 -0.072 56.760 1.00 15.81 100 HIS A O 1
ATOM 770 N N . PRO A 1 103 ? 27.906 1.979 56.552 1.00 15.88 101 PRO A N 1
ATOM 771 C CA . PRO A 1 103 ? 26.880 2.673 57.338 1.00 17.41 101 PRO A CA 1
ATOM 772 C C . PRO A 1 103 ? 25.457 2.307 56.934 1.00 17.85 101 PRO A C 1
ATOM 773 O O . PRO A 1 103 ? 25.069 2.467 55.773 1.00 18.47 101 PRO A O 1
ATOM 777 N N . GLU A 1 104 ? 24.684 1.817 57.899 1.00 18.32 102 GLU A N 1
ATOM 778 C CA . GLU A 1 104 ? 23.300 1.441 57.648 1.00 17.62 102 GLU A CA 1
ATOM 779 C C . GLU A 1 104 ? 22.358 2.237 58.534 1.00 17.75 102 GLU A C 1
ATOM 780 O O . GLU A 1 104 ? 22.430 2.167 59.760 1.00 18.30 102 GLU A O 1
ATOM 786 N N . ARG A 1 105 ? 21.476 2.996 57.898 1.00 17.58 103 ARG A N 1
ATOM 787 C CA . ARG A 1 105 ? 20.488 3.803 58.601 1.00 19.11 103 ARG A CA 1
ATOM 788 C C . ARG A 1 105 ? 19.705 2.893 59.551 1.00 19.24 103 ARG A C 1
ATOM 789 O O . ARG A 1 105 ? 19.360 1.767 59.186 1.00 19.94 103 ARG A O 1
ATOM 797 N N . PHE A 1 106 ? 19.443 3.374 60.765 1.00 18.64 104 PHE A N 1
ATOM 798 C CA . PHE A 1 106 ? 18.692 2.615 61.770 1.00 19.65 104 PHE A CA 1
ATOM 799 C C . PHE A 1 106 ? 19.489 1.538 62.513 1.00 20.58 104 PHE A C 1
ATOM 800 O O . PHE A 1 106 ? 19.208 1.251 63.671 1.00 22.98 104 PHE A O 1
ATOM 808 N N . VAL A 1 107 ? 20.474 0.935 61.859 1.00 20.11 105 VAL A N 1
ATOM 809 C CA . VAL A 1 107 ? 21.281 -0.099 62.505 1.00 18.06 105 VAL A CA 1
ATOM 810 C C . VAL A 1 107 ? 22.247 0.505 63.533 1.00 18.40 105 VAL A C 1
ATOM 811 O O . VAL A 1 107 ? 22.542 -0.103 64.571 1.00 15.34 105 VAL A O 1
ATOM 815 N N . THR A 1 108 ? 22.723 1.710 63.240 1.00 16.74 106 THR A N 1
ATOM 816 C CA . THR A 1 108 ? 23.678 2.393 64.099 1.00 15.45 106 THR A CA 1
ATOM 817 C C . THR A 1 108 ? 23.222 3.790 64.498 1.00 16.83 106 THR A C 1
ATOM 818 O O . THR A 1 108 ? 22.772 4.568 63.659 1.00 17.95 106 THR A O 1
ATOM 822 N N . PRO A 1 109 ? 23.336 4.129 65.789 1.00 17.46 107 PRO A N 1
ATOM 823 C CA . PRO A 1 109 ? 22.933 5.458 66.263 1.00 16.98 107 PRO A CA 1
ATOM 824 C C . PRO A 1 109 ? 23.836 6.510 65.613 1.00 17.21 107 PRO A C 1
ATOM 825 O O . PRO A 1 109 ? 25.050 6.305 65.502 1.00 17.34 107 PRO A O 1
ATOM 829 N N . GLY A 1 110 ? 23.249 7.619 65.169 1.00 14.88 108 GLY A N 1
ATOM 830 C CA . GLY A 1 110 ? 24.034 8.676 64.554 1.00 14.74 108 GLY A CA 1
ATOM 831 C C . GLY A 1 110 ? 24.281 8.554 63.057 1.00 14.99 108 GLY A C 1
ATOM 832 O O . GLY A 1 110 ? 24.928 9.412 62.465 1.00 16.66 108 GLY A O 1
ATOM 833 N N . VAL A 1 111 ? 23.792 7.486 62.440 1.00 13.08 109 VAL A N 1
ATOM 834 C CA . VAL A 1 111 ? 23.969 7.301 61.002 1.00 14.54 109 VAL A CA 1
ATOM 835 C C . VAL A 1 111 ? 22.693 7.806 60.349 1.00 14.17 109 VAL A C 1
ATOM 836 O O . VAL A 1 111 ? 21.612 7.276 60.595 1.00 15.00 109 VAL A O 1
ATOM 840 N N . GLU A 1 112 ? 22.831 8.835 59.521 1.00 13.99 110 GLU A N 1
ATOM 841 C CA . GLU A 1 112 ? 21.690 9.477 58.870 1.00 15.17 110 GLU A CA 1
ATOM 842 C C . GLU A 1 112 ? 21.086 8.752 57.674 1.00 14.50 110 GLU A C 1
ATOM 843 O O . GLU A 1 112 ? 19.867 8.734 57.494 1.00 14.72 110 GLU A O 1
ATOM 849 N N . VAL A 1 113 ? 21.951 8.177 56.852 1.00 13.48 111 VAL A N 1
ATOM 850 C CA . VAL A 1 113 ? 21.537 7.451 55.667 1.00 12.57 111 VAL A CA 1
ATOM 851 C C . VAL A 1 113 ? 22.486 6.273 55.503 1.00 13.45 111 VAL A C 1
ATOM 852 O O . VAL A 1 113 ? 23.519 6.183 56.169 1.00 13.29 111 VAL A O 1
ATOM 856 N N . THR A 1 114 ? 22.122 5.366 54.609 1.00 12.31 112 THR A N 1
ATOM 857 C CA . THR A 1 114 ? 22.933 4.188 54.345 1.00 14.45 112 THR A CA 1
ATOM 858 C C . THR A 1 114 ? 23.814 4.497 53.140 1.00 14.05 112 THR A C 1
ATOM 859 O O . THR A 1 114 ? 23.330 4.892 52.081 1.00 13.84 112 THR A O 1
ATOM 863 N N . THR A 1 115 ? 25.112 4.303 53.300 1.00 15.52 113 THR A N 1
ATOM 864 C CA . THR A 1 115 ? 26.035 4.538 52.204 1.00 17.28 113 THR A CA 1
ATOM 865 C C . THR A 1 115 ? 26.764 3.229 51.904 1.00 18.29 113 THR A C 1
ATOM 866 O O . THR A 1 115 ? 26.487 2.205 52.529 1.00 19.41 113 THR A O 1
ATOM 870 N N . GLY A 1 116 ? 27.686 3.270 50.951 1.00 16.97 114 GLY A N 1
ATOM 871 C CA . GLY A 1 116 ? 28.412 2.081 50.545 1.00 15.64 114 GLY A CA 1
ATOM 872 C C . GLY A 1 116 ? 28.546 2.259 49.047 1.00 15.95 114 GLY A C 1
ATOM 873 O O . GLY A 1 116 ? 29.660 2.298 48.515 1.00 16.83 114 GLY A O 1
ATOM 874 N N . PRO A 1 117 ? 27.411 2.359 48.332 1.00 14.33 115 PRO A N 1
ATOM 875 C CA . PRO A 1 117 ? 27.453 2.556 46.878 1.00 14.03 115 PRO A CA 1
ATOM 876 C C . PRO A 1 117 ? 27.943 4.002 46.719 1.00 14.37 115 PRO A C 1
ATOM 877 O O . PRO A 1 117 ? 27.281 4.947 47.163 1.00 13.30 115 PRO A O 1
ATOM 881 N N . LEU A 1 118 ? 29.112 4.170 46.112 1.00 14.09 116 LEU A N 1
ATOM 882 C CA . LEU A 1 118 ? 29.708 5.489 45.959 1.00 13.56 116 LEU A CA 1
ATOM 883 C C . LEU A 1 118 ? 28.858 6.553 45.278 1.00 15.12 116 LEU A C 1
ATOM 884 O O . LEU A 1 118 ? 28.102 6.270 44.344 1.00 14.32 116 LEU A O 1
ATOM 889 N N . GLY A 1 119 ? 28.999 7.782 45.769 1.00 15.75 117 GLY A N 1
ATOM 890 C CA . GLY A 1 119 ? 28.276 8.916 45.223 1.00 14.18 117 GLY A CA 1
ATOM 891 C C . GLY A 1 119 ? 26.937 9.201 45.880 1.00 14.63 117 GLY A C 1
ATOM 892 O O . GLY A 1 119 ? 26.460 10.337 45.850 1.00 12.91 117 GLY A O 1
ATOM 893 N N . GLN A 1 120 ? 26.326 8.181 46.477 1.00 14.14 118 GLN A N 1
ATOM 894 C CA . GLN A 1 120 ? 25.019 8.350 47.108 1.00 12.53 118 GLN A CA 1
ATOM 895 C C . GLN A 1 120 ? 25.053 9.291 48.305 1.00 12.96 118 GLN A C 1
ATOM 896 O O . GLN A 1 120 ? 24.147 10.103 48.479 1.00 12.09 118 GLN A O 1
ATOM 902 N N . GLY A 1 121 ? 26.094 9.179 49.128 1.00 13.42 119 GLY A N 1
ATOM 903 C CA . GLY A 1 121 ? 26.210 10.026 50.303 1.00 11.33 119 GLY A CA 1
ATOM 904 C C . GLY A 1 121 ? 26.169 11.505 49.979 1.00 13.94 119 GLY A C 1
ATOM 905 O O . GLY A 1 121 ? 25.449 12.266 50.630 1.00 14.58 119 GLY A O 1
ATOM 906 N N . ILE A 1 122 ? 26.943 11.915 48.976 1.00 14.10 120 ILE A N 1
ATOM 907 C CA . ILE A 1 122 ? 26.993 13.314 48.551 1.00 13.43 120 ILE A CA 1
ATOM 908 C C . ILE A 1 122 ? 25.597 13.784 48.142 1.00 11.73 120 ILE A C 1
ATOM 909 O O . ILE A 1 122 ? 25.155 14.865 48.526 1.00 11.15 120 ILE A O 1
ATOM 914 N N . ALA A 1 123 ? 24.915 12.965 47.348 1.00 10.28 121 ALA A N 1
ATOM 915 C CA . ALA A 1 123 ? 23.580 13.299 46.875 1.00 9.55 121 ALA A CA 1
ATOM 916 C C . ALA A 1 123 ? 22.611 13.395 48.044 1.00 8.11 121 ALA A C 1
ATOM 917 O O . ALA A 1 123 ? 21.781 14.294 48.085 1.00 7.86 121 ALA A O 1
ATOM 919 N N . ASN A 1 124 ? 22.718 12.467 48.991 1.00 7.19 122 ASN A N 1
ATOM 920 C CA . ASN A 1 124 ? 21.859 12.482 50.172 1.00 5.93 122 ASN A CA 1
ATOM 921 C C . ASN A 1 124 ? 22.086 13.799 50.918 1.00 6.83 122 ASN A C 1
ATOM 922 O O . ASN A 1 124 ? 21.137 14.459 51.339 1.00 8.50 122 ASN A O 1
ATOM 927 N N . ALA A 1 125 ? 23.352 14.177 51.079 1.00 8.09 123 ALA A N 1
ATOM 928 C CA . ALA A 1 125 ? 23.709 15.403 51.794 1.00 8.05 123 ALA A CA 1
ATOM 929 C C . ALA A 1 125 ? 23.089 16.626 51.143 1.00 8.74 123 ALA A C 1
ATOM 930 O O . ALA A 1 125 ? 22.716 17.575 51.829 1.00 9.24 123 ALA A O 1
ATOM 932 N N . VAL A 1 126 ? 22.989 16.612 49.817 1.00 8.90 124 VAL A N 1
ATOM 933 C CA . VAL A 1 126 ? 22.381 17.733 49.116 1.00 10.29 124 VAL A CA 1
ATOM 934 C C . VAL A 1 126 ? 20.907 17.795 49.505 1.00 10.54 124 VAL A C 1
ATOM 935 O O . VAL A 1 126 ? 20.351 18.875 49.695 1.00 11.85 124 VAL A O 1
ATOM 939 N N . GLY A 1 127 ? 20.287 16.626 49.641 1.00 11.50 125 GLY A N 1
ATOM 940 C CA . GLY A 1 127 ? 18.890 16.565 50.035 1.00 11.96 125 GLY A CA 1
ATOM 941 C C . GLY A 1 127 ? 18.699 17.040 51.468 1.00 13.49 125 GLY A C 1
ATOM 942 O O . GLY A 1 127 ? 17.718 17.718 51.787 1.00 14.37 125 GLY A O 1
ATOM 943 N N . LEU A 1 128 ? 19.635 16.680 52.341 1.00 11.03 126 LEU A N 1
ATOM 944 C CA . LEU A 1 128 ? 19.564 17.093 53.735 1.00 11.74 126 LEU A CA 1
ATOM 945 C C . LEU A 1 128 ? 19.706 18.612 53.810 1.00 12.08 126 LEU A C 1
ATOM 946 O O . LEU A 1 128 ? 19.020 19.269 54.588 1.00 12.56 126 LEU A O 1
ATOM 951 N N . ALA A 1 129 ? 20.591 19.163 52.984 1.00 12.57 127 ALA A N 1
ATOM 952 C CA . ALA A 1 129 ? 20.833 20.607 52.966 1.00 12.83 127 ALA A CA 1
ATOM 953 C C . ALA A 1 129 ? 19.643 21.376 52.398 1.00 13.20 127 ALA A C 1
ATOM 954 O O . ALA A 1 129 ? 19.335 22.480 52.850 1.00 13.93 127 ALA A O 1
ATOM 956 N N . ILE A 1 130 ? 18.971 20.790 51.410 1.00 13.79 128 ILE A N 1
ATOM 957 C CA . ILE A 1 130 ? 17.801 21.429 50.819 1.00 12.18 128 ILE A CA 1
ATOM 958 C C . ILE A 1 130 ? 16.693 21.491 51.869 1.00 13.66 128 ILE A C 1
ATOM 959 O O . ILE A 1 130 ? 16.072 22.532 52.061 1.00 15.34 128 ILE A O 1
ATOM 964 N N . ALA A 1 131 ? 16.466 20.377 52.559 1.00 12.87 129 ALA A N 1
ATOM 965 C CA . ALA A 1 131 ? 15.430 20.311 53.586 1.00 13.23 129 ALA A CA 1
ATOM 966 C C . ALA A 1 131 ? 15.624 21.360 54.681 1.00 13.68 129 ALA A C 1
ATOM 967 O O . ALA A 1 131 ? 14.663 22.006 55.098 1.00 13.75 129 ALA A O 1
ATOM 969 N N . GLU A 1 132 ? 16.861 21.521 55.145 1.00 14.64 130 GLU A N 1
ATOM 970 C CA . GLU A 1 132 ? 17.183 22.496 56.190 1.00 14.60 130 GLU A CA 1
ATOM 971 C C . GLU A 1 132 ? 16.896 23.915 55.712 1.00 14.57 130 GLU A C 1
ATOM 972 O O . GLU A 1 132 ? 16.293 24.716 56.429 1.00 16.03 130 GLU A O 1
ATOM 978 N N . ALA A 1 133 ? 17.344 24.223 54.499 1.00 15.29 131 ALA A N 1
ATOM 979 C CA . ALA A 1 133 ? 17.142 25.548 53.918 1.00 14.11 131 ALA A CA 1
ATOM 980 C C . ALA A 1 133 ? 15.659 25.841 53.727 1.00 14.21 131 ALA A C 1
ATOM 981 O O . ALA A 1 133 ? 15.212 26.962 53.943 1.00 15.32 131 ALA A O 1
ATOM 983 N N . HIS A 1 134 ? 14.896 24.829 53.330 1.00 14.32 132 HIS A N 1
ATOM 984 C CA . HIS A 1 134 ? 13.465 25.004 53.103 1.00 14.22 132 HIS A CA 1
ATOM 985 C C . HIS A 1 134 ? 12.699 25.171 54.413 1.00 13.57 132 HIS A C 1
ATOM 986 O O . HIS A 1 134 ? 11.823 26.026 54.535 1.00 14.62 132 HIS A O 1
ATOM 993 N N . LEU A 1 135 ? 13.025 24.336 55.389 1.00 13.18 133 LEU A N 1
ATOM 994 C CA . LEU A 1 135 ? 12.364 24.401 56.682 1.00 13.55 133 LEU A CA 1
ATOM 995 C C . LEU A 1 135 ? 12.686 25.712 57.387 1.00 12.00 133 LEU A C 1
ATOM 996 O O . LEU A 1 135 ? 11.841 26.269 58.077 1.00 13.91 133 LEU A O 1
ATOM 1001 N N . ALA A 1 136 ? 13.905 26.208 57.208 1.00 10.40 134 ALA A N 1
ATOM 1002 C CA . ALA A 1 136 ? 14.298 27.463 57.832 1.00 10.73 134 ALA A CA 1
ATOM 1003 C C . ALA A 1 136 ? 13.487 28.604 57.224 1.00 12.10 134 ALA A C 1
ATOM 1004 O O . ALA A 1 136 ? 12.966 29.465 57.936 1.00 13.10 134 ALA A O 1
ATOM 1006 N N . ALA A 1 137 ? 13.378 28.602 55.901 1.00 12.10 135 ALA A N 1
ATOM 1007 C CA . ALA A 1 137 ? 12.637 29.643 55.205 1.00 12.59 135 ALA A CA 1
ATOM 1008 C C . ALA A 1 137 ? 11.154 29.580 55.533 1.00 13.95 135 ALA A C 1
ATOM 1009 O O . ALA A 1 137 ? 10.480 30.605 55.532 1.00 15.31 135 ALA A O 1
ATOM 1011 N N . THR A 1 138 ? 10.652 28.382 55.826 1.00 15.80 136 THR A N 1
ATOM 1012 C CA . THR A 1 138 ? 9.235 28.200 56.146 1.00 18.81 136 THR A CA 1
ATOM 1013 C C . THR A 1 138 ? 8.865 28.537 57.592 1.00 20.20 136 THR A C 1
ATOM 1014 O O . THR A 1 138 ? 7.854 29.199 57.842 1.00 19.03 136 THR A O 1
ATOM 1018 N N . PHE A 1 139 ? 9.679 28.082 58.542 1.00 19.99 137 PHE A N 1
ATOM 1019 C CA . PHE A 1 139 ? 9.387 28.302 59.954 1.00 18.67 137 PHE A CA 1
ATOM 1020 C C . PHE A 1 139 ? 10.101 29.426 60.699 1.00 18.60 137 PHE A C 1
ATOM 1021 O O . PHE A 1 139 ? 9.569 29.932 61.685 1.00 19.22 137 PHE A O 1
ATOM 1029 N N . ASN A 1 140 ? 11.291 29.823 60.266 1.00 18.43 138 ASN A N 1
ATOM 1030 C CA . ASN A 1 140 ? 11.985 30.885 60.987 1.00 19.31 138 ASN A CA 1
ATOM 1031 C C . ASN A 1 140 ? 11.242 32.213 60.935 1.00 21.31 138 ASN A C 1
ATOM 1032 O O . ASN A 1 140 ? 10.639 32.571 59.924 1.00 21.54 138 ASN A O 1
ATOM 1037 N N . ARG A 1 141 ? 11.283 32.928 62.053 1.00 22.59 139 ARG A N 1
ATOM 1038 C CA . ARG A 1 141 ? 10.637 34.226 62.182 1.00 24.25 139 ARG A CA 1
ATOM 1039 C C . ARG A 1 141 ? 11.642 35.174 62.832 1.00 25.06 139 ARG A C 1
ATOM 1040 O O . ARG A 1 141 ? 12.607 34.731 63.449 1.00 24.13 139 ARG A O 1
ATOM 1048 N N . PRO A 1 142 ? 11.439 36.492 62.689 1.00 25.74 140 PRO A N 1
ATOM 1049 C CA . PRO A 1 142 ? 12.366 37.456 63.289 1.00 25.92 140 PRO A CA 1
ATOM 1050 C C . PRO A 1 142 ? 12.576 37.184 64.775 1.00 25.98 140 PRO A C 1
ATOM 1051 O O . PRO A 1 142 ? 11.626 37.143 65.553 1.00 26.13 140 PRO A O 1
ATOM 1055 N N . GLY A 1 143 ? 13.830 36.983 65.161 1.00 26.89 141 GLY A N 1
ATOM 1056 C CA . GLY A 1 143 ? 14.134 36.703 66.550 1.00 26.58 141 GLY A CA 1
ATOM 1057 C C . GLY A 1 143 ? 13.965 35.236 66.910 1.00 26.97 141 GLY A C 1
ATOM 1058 O O . GLY A 1 143 ? 14.345 34.822 68.002 1.00 26.64 141 GLY A O 1
ATOM 1059 N N . TYR A 1 144 ? 13.394 34.449 66.002 1.00 26.00 142 TYR A N 1
ATOM 1060 C CA . TYR A 1 144 ? 13.184 33.025 66.250 1.00 25.44 142 TYR A CA 1
ATOM 1061 C C . TYR A 1 144 ? 13.837 32.153 65.183 1.00 25.16 142 TYR A C 1
ATOM 1062 O O . TYR A 1 144 ? 13.199 31.718 64.223 1.00 24.34 142 TYR A O 1
ATOM 1071 N N . ASN A 1 145 ? 15.122 31.896 65.372 1.00 24.88 143 ASN A N 1
ATOM 1072 C CA . ASN A 1 145 ? 15.913 31.092 64.456 1.00 24.69 143 ASN A CA 1
ATOM 1073 C C . ASN A 1 145 ? 15.819 29.630 64.914 1.00 24.15 143 ASN A C 1
ATOM 1074 O O . ASN A 1 145 ? 16.792 29.065 65.411 1.00 24.13 143 ASN A O 1
ATOM 1079 N N . ILE A 1 146 ? 14.647 29.019 64.743 1.00 20.99 144 ILE A N 1
ATOM 1080 C CA . ILE A 1 146 ? 14.440 27.641 65.184 1.00 21.08 144 ILE A CA 1
ATOM 1081 C C . ILE A 1 146 ? 15.007 26.538 64.284 1.00 20.11 144 ILE A C 1
ATOM 1082 O O . ILE A 1 146 ? 15.105 25.383 64.705 1.00 18.91 144 ILE A O 1
ATOM 1087 N N . VAL A 1 147 ? 15.362 26.884 63.051 1.00 17.99 145 VAL A N 1
ATOM 1088 C CA . VAL A 1 147 ? 15.959 25.918 62.131 1.00 16.48 145 VAL A CA 1
ATOM 1089 C C . VAL A 1 147 ? 17.271 26.516 61.649 1.00 16.29 145 VAL A C 1
ATOM 1090 O O . VAL A 1 147 ? 17.275 27.492 60.899 1.00 13.86 145 VAL A O 1
ATOM 1094 N N . ASP A 1 148 ? 18.383 25.930 62.080 1.00 15.95 146 ASP A N 1
ATOM 1095 C CA . ASP A 1 148 ? 19.686 26.439 61.695 1.00 17.68 146 ASP A CA 1
ATOM 1096 C C . ASP A 1 148 ? 20.794 25.439 61.973 1.00 17.00 146 ASP A C 1
ATOM 1097 O O . ASP A 1 148 ? 21.282 25.348 63.098 1.00 18.15 146 ASP A O 1
ATOM 1102 N N . HIS A 1 149 ? 21.185 24.687 60.948 1.00 14.37 147 HIS A N 1
ATOM 1103 C CA . HIS A 1 149 ? 22.256 23.713 61.088 1.00 13.90 147 HIS A CA 1
ATOM 1104 C C . HIS A 1 149 ? 22.931 23.435 59.759 1.00 15.06 147 HIS A C 1
ATOM 1105 O O . HIS A 1 149 ? 22.357 23.651 58.686 1.00 14.22 147 HIS A O 1
ATOM 1112 N N . TYR A 1 150 ? 24.162 22.952 59.845 1.00 15.25 148 TYR A N 1
ATOM 1113 C CA . TYR A 1 150 ? 24.962 22.654 58.670 1.00 15.63 148 TYR A CA 1
ATOM 1114 C C . TYR A 1 150 ? 24.940 21.177 58.321 1.00 14.61 148 TYR A C 1
ATOM 1115 O O . TYR A 1 150 ? 24.606 20.337 59.156 1.00 14.03 148 TYR A O 1
ATOM 1124 N N . THR A 1 151 ? 25.295 20.880 57.075 1.00 12.59 149 THR A N 1
ATOM 1125 C CA . THR A 1 151 ? 25.350 19.514 56.575 1.00 12.24 149 THR A CA 1
ATOM 1126 C C . THR A 1 151 ? 26.792 19.216 56.156 1.00 12.58 149 THR A C 1
ATOM 1127 O O . THR A 1 151 ? 27.288 19.764 55.174 1.00 13.61 149 THR A O 1
ATOM 1131 N N . TYR A 1 152 ? 27.464 18.361 56.916 1.00 12.26 150 TYR A N 1
ATOM 1132 C CA . TYR A 1 152 ? 28.846 18.000 56.630 1.00 11.90 150 TYR A CA 1
ATOM 1133 C C . TYR A 1 152 ? 28.877 16.654 55.934 1.00 12.66 150 TYR A C 1
ATOM 1134 O O . TYR A 1 152 ? 28.182 15.727 56.340 1.00 11.57 150 TYR A O 1
ATOM 1143 N N . VAL A 1 153 ? 29.670 16.540 54.876 1.00 11.92 151 VAL A N 1
ATOM 1144 C CA . VAL A 1 153 ? 29.749 15.274 54.173 1.00 11.13 151 VAL A CA 1
ATOM 1145 C C . VAL A 1 153 ? 31.151 14.973 53.676 1.00 12.11 151 VAL A C 1
ATOM 1146 O O . VAL A 1 153 ? 31.762 15.773 52.971 1.00 15.24 151 VAL A O 1
ATOM 1150 N N . TYR A 1 154 ? 31.652 13.811 54.071 1.00 13.13 152 TYR A N 1
ATOM 1151 C CA . TYR A 1 154 ? 32.968 13.341 53.667 1.00 15.32 152 TYR A CA 1
ATOM 1152 C C . TYR A 1 154 ? 32.823 12.607 52.340 1.00 15.96 152 TYR A C 1
ATOM 1153 O O . TYR A 1 154 ? 31.820 11.929 52.110 1.00 14.31 152 TYR A O 1
ATOM 1162 N N . CYS A 1 155 ? 33.822 12.738 51.476 1.00 17.00 153 CYS A N 1
ATOM 1163 C CA . CYS A 1 155 ? 33.811 12.040 50.200 1.00 19.03 153 CYS A CA 1
ATOM 1164 C C . CYS A 1 155 ? 35.247 11.847 49.753 1.00 19.00 153 CYS A C 1
ATOM 1165 O O . CYS A 1 155 ? 36.149 12.564 50.197 1.00 20.07 153 CYS A O 1
ATOM 1168 N N . GLY A 1 156 ? 35.457 10.860 48.888 1.00 19.00 154 GLY A N 1
ATOM 1169 C CA . GLY A 1 156 ? 36.786 10.581 48.383 1.00 16.60 154 GLY A CA 1
ATOM 1170 C C . GLY A 1 156 ? 36.813 10.632 46.870 1.00 17.24 154 GLY A C 1
ATOM 1171 O O . GLY A 1 156 ? 35.832 11.030 46.240 1.00 17.61 154 GLY A O 1
ATOM 1172 N N . ASP A 1 157 ? 37.933 10.219 46.286 1.00 17.28 155 ASP A N 1
ATOM 1173 C CA . ASP A 1 157 ? 38.100 10.222 44.836 1.00 19.34 155 ASP A CA 1
ATOM 1174 C C . ASP A 1 157 ? 37.026 9.436 44.075 1.00 19.41 155 ASP A C 1
ATOM 1175 O O . ASP A 1 157 ? 36.552 9.884 43.026 1.00 19.55 155 ASP A O 1
ATOM 1180 N N . GLY A 1 158 ? 36.642 8.280 44.608 1.00 17.26 156 GLY A N 1
ATOM 1181 C CA . GLY A 1 158 ? 35.630 7.454 43.968 1.00 17.95 156 GLY A CA 1
ATOM 1182 C C . GLY A 1 158 ? 34.289 8.156 43.875 1.00 18.60 156 GLY A C 1
ATOM 1183 O O . GLY A 1 158 ? 33.597 8.083 42.858 1.00 19.12 156 GLY A O 1
ATOM 1184 N N . CYS A 1 159 ? 33.911 8.837 44.949 1.00 19.24 157 CYS A N 1
ATOM 1185 C CA . CYS A 1 159 ? 32.658 9.565 44.963 1.00 19.08 157 CYS A CA 1
ATOM 1186 C C . CYS A 1 159 ? 32.629 10.591 43.816 1.00 19.00 157 CYS A C 1
ATOM 1187 O O . CYS A 1 159 ? 31.692 10.603 43.019 1.00 20.67 157 CYS A O 1
ATOM 1190 N N . LEU A 1 160 ? 33.664 11.424 43.716 1.00 17.51 158 LEU A N 1
ATOM 1191 C CA . LEU A 1 160 ? 33.741 12.448 42.670 1.00 16.74 158 LEU A CA 1
ATOM 1192 C C . LEU A 1 160 ? 33.749 11.915 41.237 1.00 16.67 158 LEU A C 1
ATOM 1193 O O . LEU A 1 160 ? 33.471 12.664 40.304 1.00 16.92 158 LEU A O 1
ATOM 1198 N N . MET A 1 161 ? 34.072 10.635 41.054 1.00 16.12 159 MET A N 1
ATOM 1199 C CA . MET A 1 161 ? 34.079 10.038 39.717 1.00 15.73 159 MET A CA 1
ATOM 1200 C C . MET A 1 161 ? 32.686 9.566 39.290 1.00 16.25 159 MET A C 1
ATOM 1201 O O . MET A 1 161 ? 32.417 9.415 38.099 1.00 17.10 159 MET A O 1
ATOM 1206 N N . GLU A 1 162 ? 31.805 9.331 40.257 1.00 15.08 160 GLU A N 1
ATOM 1207 C CA . GLU A 1 162 ? 30.455 8.868 39.956 1.00 15.36 160 GLU A CA 1
ATOM 1208 C C . GLU A 1 162 ? 29.538 9.970 39.434 1.00 16.13 160 GLU A C 1
ATOM 1209 O O . GLU A 1 162 ? 29.529 11.089 39.950 1.00 15.60 160 GLU A O 1
ATOM 1215 N N . GLY A 1 163 ? 28.760 9.643 38.410 1.00 14.73 161 GLY A N 1
ATOM 1216 C CA . GLY A 1 163 ? 27.848 10.617 37.844 1.00 15.55 161 GLY A CA 1
ATOM 1217 C C . GLY A 1 163 ? 26.827 11.136 38.844 1.00 15.42 161 GLY A C 1
ATOM 1218 O O . GLY A 1 163 ? 26.556 12.335 38.886 1.00 16.39 161 GLY A O 1
ATOM 1219 N N . VAL A 1 164 ? 26.254 10.247 39.650 1.00 13.79 162 VAL A N 1
ATOM 1220 C CA . VAL A 1 164 ? 25.265 10.673 40.635 1.00 13.92 162 VAL A CA 1
ATOM 1221 C C . VAL A 1 164 ? 25.864 11.757 41.545 1.00 13.63 162 VAL A C 1
ATOM 1222 O O . VAL A 1 164 ? 25.160 12.665 41.999 1.00 13.16 162 VAL A O 1
ATOM 1226 N N . CYS A 1 165 ? 27.166 11.668 41.797 1.00 12.09 163 CYS A N 1
ATOM 1227 C CA . CYS A 1 165 ? 27.841 12.663 42.623 1.00 12.61 163 CYS A CA 1
ATOM 1228 C C . CYS A 1 165 ? 27.925 13.981 41.857 1.00 13.03 163 CYS A C 1
ATOM 1229 O O . CYS A 1 165 ? 27.555 15.035 42.377 1.00 13.63 163 CYS A O 1
ATOM 1232 N N . GLN A 1 166 ? 28.414 13.913 40.620 1.00 11.71 164 GLN A N 1
ATOM 1233 C CA . GLN A 1 166 ? 28.548 15.095 39.779 1.00 11.77 164 GLN A CA 1
ATOM 1234 C C . GLN A 1 166 ? 27.211 15.803 39.565 1.00 12.08 164 GLN A C 1
ATOM 1235 O O . GLN A 1 166 ? 27.141 17.034 39.607 1.00 13.10 164 GLN A O 1
ATOM 1241 N N . GLU A 1 167 ? 26.156 15.028 39.331 1.00 10.08 165 GLU A N 1
ATOM 1242 C CA . GLU A 1 167 ? 24.818 15.585 39.140 1.00 10.69 165 GLU A CA 1
ATOM 1243 C C . GLU A 1 167 ? 24.397 16.372 40.390 1.00 9.55 165 GLU A C 1
ATOM 1244 O O . GLU A 1 167 ? 23.905 17.495 40.296 1.00 10.14 165 GLU A O 1
ATOM 1250 N N . ALA A 1 168 ? 24.600 15.766 41.558 1.00 8.82 166 ALA A N 1
ATOM 1251 C CA . ALA A 1 168 ? 24.229 16.373 42.830 1.00 8.59 166 ALA A CA 1
ATOM 1252 C C . ALA A 1 168 ? 25.014 17.631 43.163 1.00 9.63 166 ALA A C 1
ATOM 1253 O O . ALA A 1 168 ? 24.449 18.596 43.679 1.00 8.72 166 ALA A O 1
ATOM 1255 N N . LEU A 1 169 ? 26.315 17.619 42.892 1.00 9.97 167 LEU A N 1
ATOM 1256 C CA . LEU A 1 169 ? 27.141 18.788 43.163 1.00 11.47 167 LEU A CA 1
ATOM 1257 C C . LEU A 1 169 ? 26.743 19.926 42.225 1.00 12.25 167 LEU A C 1
ATOM 1258 O O . LEU A 1 169 ? 26.773 21.097 42.603 1.00 14.25 167 LEU A O 1
ATOM 1263 N N . SER A 1 170 ? 26.365 19.575 41.000 1.00 12.21 168 SER A N 1
ATOM 1264 C CA . SER A 1 170 ? 25.962 20.569 40.015 1.00 12.21 168 SER A CA 1
ATOM 1265 C C . SER A 1 170 ? 24.708 21.292 40.501 1.00 14.63 168 SER A C 1
ATOM 1266 O O . SER A 1 170 ? 24.621 22.524 40.462 1.00 14.45 168 SER A O 1
ATOM 1269 N N . LEU A 1 171 ? 23.736 20.517 40.969 1.00 15.05 169 LEU A N 1
ATOM 1270 C CA . LEU A 1 171 ? 22.494 21.084 41.470 1.00 15.72 169 LEU A CA 1
ATOM 1271 C C . LEU A 1 171 ? 22.746 21.875 42.764 1.00 15.32 169 LEU A C 1
ATOM 1272 O O . LEU A 1 171 ? 22.136 22.923 42.985 1.00 13.58 169 LEU A O 1
ATOM 1277 N N . ALA A 1 172 ? 23.654 21.381 43.606 1.00 13.88 170 ALA A N 1
ATOM 1278 C CA . ALA A 1 172 ? 23.985 22.055 44.863 1.00 13.02 170 ALA A CA 1
ATOM 1279 C C . ALA A 1 172 ? 24.580 23.431 44.578 1.00 13.45 170 ALA A C 1
ATOM 1280 O O . ALA A 1 172 ? 24.320 24.400 45.297 1.00 12.63 170 ALA A O 1
ATOM 1282 N N . GLY A 1 173 ? 25.393 23.507 43.531 1.00 13.26 171 GLY A N 1
ATOM 1283 C CA . GLY A 1 173 ? 26.003 24.773 43.179 1.00 14.97 171 GLY A CA 1
ATOM 1284 C C . GLY A 1 173 ? 24.946 25.709 42.634 1.00 15.99 171 GLY A C 1
ATOM 1285 O O . GLY A 1 173 ? 24.916 26.900 42.954 1.00 17.56 171 GLY A O 1
ATOM 1286 N N . HIS A 1 174 ? 24.064 25.159 41.810 1.00 15.76 172 HIS A N 1
ATOM 1287 C CA . HIS A 1 174 ? 22.997 25.939 41.215 1.00 15.31 172 HIS A CA 1
ATOM 1288 C C . HIS A 1 174 ? 22.055 26.484 42.281 1.00 15.86 172 HIS A C 1
ATOM 1289 O O . HIS A 1 174 ? 21.631 27.634 42.208 1.00 16.48 172 HIS A O 1
ATOM 1296 N N . LEU A 1 175 ? 21.733 25.654 43.271 1.00 14.44 173 LEU A N 1
ATOM 1297 C CA . LEU A 1 175 ? 20.827 26.046 44.347 1.00 13.27 173 LEU A CA 1
ATOM 1298 C C . LEU A 1 175 ? 21.516 26.882 45.418 1.00 14.06 173 LEU A C 1
ATOM 1299 O O . LEU A 1 175 ? 20.861 27.405 46.325 1.00 14.86 173 LEU A O 1
ATOM 1304 N N . ALA A 1 176 ? 22.835 27.001 45.311 1.00 11.91 174 ALA A N 1
ATOM 1305 C CA . ALA A 1 176 ? 23.616 27.797 46.247 1.00 13.34 174 ALA A CA 1
ATOM 1306 C C . ALA A 1 176 ? 23.399 27.399 47.706 1.00 14.29 174 ALA A C 1
ATOM 1307 O O . ALA A 1 176 ? 23.187 28.251 48.565 1.00 16.47 174 ALA A O 1
ATOM 1309 N N . LEU A 1 177 ? 23.461 26.099 47.980 1.00 15.19 175 LEU A N 1
ATOM 1310 C CA . LEU A 1 177 ? 23.278 25.581 49.333 1.00 15.98 175 LEU A CA 1
ATOM 1311 C C . LEU A 1 177 ? 24.481 25.947 50.205 1.00 16.36 175 LEU A C 1
ATOM 1312 O O . LEU A 1 177 ? 25.420 25.160 50.352 1.00 14.40 175 LEU A O 1
ATOM 1317 N N . GLU A 1 178 ? 24.435 27.139 50.795 1.00 16.29 176 GLU A N 1
ATOM 1318 C CA . GLU A 1 178 ? 25.539 27.636 51.605 1.00 18.55 176 GLU A CA 1
ATOM 1319 C C . GLU A 1 178 ? 25.880 26.865 52.866 1.00 18.24 176 GLU A C 1
ATOM 1320 O O . GLU A 1 178 ? 27.012 26.943 53.343 1.00 18.47 176 GLU A O 1
ATOM 1326 N N . LYS A 1 179 ? 24.924 26.130 53.418 1.00 14.20 177 LYS A N 1
ATOM 1327 C CA . LYS A 1 179 ? 25.219 25.372 54.621 1.00 16.27 177 LYS A CA 1
ATOM 1328 C C . LYS A 1 179 ? 25.686 23.944 54.348 1.00 16.41 177 LYS A C 1
ATOM 1329 O O . LYS A 1 179 ? 25.842 23.148 55.274 1.00 17.51 177 LYS A O 1
ATOM 1335 N N . LEU A 1 180 ? 25.902 23.622 53.077 1.00 15.44 178 LEU A N 1
ATOM 1336 C CA . LEU A 1 180 ? 26.394 22.302 52.685 1.00 14.63 178 LEU A CA 1
ATOM 1337 C C . LEU A 1 180 ? 27.915 22.401 52.651 1.00 13.18 178 LEU A C 1
ATOM 1338 O O . LEU A 1 180 ? 28.458 23.241 51.941 1.00 12.71 178 LEU A O 1
ATOM 1343 N N . ILE A 1 181 ? 28.600 21.560 53.417 1.00 10.28 179 ILE A N 1
ATOM 1344 C CA . ILE A 1 181 ? 30.056 21.598 53.442 1.00 10.59 179 ILE A CA 1
ATOM 1345 C C . ILE A 1 181 ? 30.627 20.239 53.093 1.00 11.43 179 ILE A C 1
ATOM 1346 O O . ILE A 1 181 ? 30.557 19.295 53.877 1.00 10.92 179 ILE A O 1
ATOM 1351 N N . VAL A 1 182 ? 31.187 20.151 51.895 1.00 11.52 180 VAL A N 1
ATOM 1352 C CA . VAL A 1 182 ? 31.767 18.915 51.405 1.00 11.17 180 VAL A CA 1
ATOM 1353 C C . VAL A 1 182 ? 33.245 18.877 51.757 1.00 11.98 180 VAL A C 1
ATOM 1354 O O . VAL A 1 182 ? 33.993 19.794 51.427 1.00 14.02 180 VAL A O 1
ATOM 1358 N N . ILE A 1 183 ? 33.657 17.829 52.455 1.00 12.32 181 ILE A N 1
ATOM 1359 C CA . ILE A 1 183 ? 35.052 17.667 52.819 1.00 12.56 181 ILE A CA 1
ATOM 1360 C C . ILE A 1 183 ? 35.574 16.537 51.948 1.00 13.16 181 ILE A C 1
ATOM 1361 O O . ILE A 1 183 ? 35.218 15.374 52.137 1.00 13.97 181 ILE A O 1
ATOM 1366 N N . TYR A 1 184 ? 36.399 16.904 50.977 1.00 14.42 182 TYR A N 1
ATOM 1367 C CA . TYR A 1 184 ? 36.963 15.966 50.020 1.00 16.68 182 TYR A CA 1
ATOM 1368 C C . TYR A 1 184 ? 38.366 15.507 50.390 1.00 18.99 182 TYR A C 1
ATOM 1369 O O . TYR A 1 184 ? 39.310 16.292 50.403 1.00 18.17 182 TYR A O 1
ATOM 1378 N N . ASP A 1 185 ? 38.485 14.220 50.690 1.00 20.78 183 ASP A N 1
ATOM 1379 C CA . ASP A 1 185 ? 39.760 13.629 51.066 1.00 23.66 183 ASP A CA 1
ATOM 1380 C C . ASP A 1 185 ? 40.523 13.215 49.810 1.00 23.48 183 ASP A C 1
ATOM 1381 O O . ASP A 1 185 ? 40.269 12.164 49.241 1.00 24.49 183 ASP A O 1
ATOM 1386 N N . SER A 1 186 ? 41.451 14.058 49.377 1.00 23.21 184 SER A N 1
ATOM 1387 C CA . SER A 1 186 ? 42.246 13.780 48.189 1.00 23.66 184 SER A CA 1
ATOM 1388 C C . SER A 1 186 ? 43.580 13.157 48.588 1.00 23.94 184 SER A C 1
ATOM 1389 O O . SER A 1 186 ? 44.470 13.848 49.080 1.00 23.80 184 SER A O 1
ATOM 1392 N N . ASN A 1 187 ? 43.725 11.854 48.374 1.00 24.57 185 ASN A N 1
ATOM 1393 C CA . ASN A 1 187 ? 44.964 11.176 48.743 1.00 25.89 185 ASN A CA 1
ATOM 1394 C C . ASN A 1 187 ? 45.588 10.443 47.564 1.00 26.48 185 ASN A C 1
ATOM 1395 O O . ASN A 1 187 ? 46.480 9.618 47.744 1.00 25.70 185 ASN A O 1
ATOM 1400 N N . TYR A 1 188 ? 45.095 10.738 46.363 1.00 28.66 186 TYR A N 1
ATOM 1401 C CA . TYR A 1 188 ? 45.598 10.146 45.122 1.00 30.64 186 TYR A CA 1
ATOM 1402 C C . TYR A 1 188 ? 45.673 8.611 45.079 1.00 30.08 186 TYR A C 1
ATOM 1403 O O . TYR A 1 188 ? 46.574 8.043 44.458 1.00 30.63 186 TYR A O 1
ATOM 1412 N N . ILE A 1 189 ? 44.719 7.940 45.712 1.00 29.04 187 ILE A N 1
ATOM 1413 C CA . ILE A 1 189 ? 44.714 6.480 45.734 1.00 29.10 187 ILE A CA 1
ATOM 1414 C C . ILE A 1 189 ? 43.314 5.887 45.602 1.00 28.75 187 ILE A C 1
ATOM 1415 O O . ILE A 1 189 ? 42.376 6.348 46.235 1.00 27.87 187 ILE A O 1
ATOM 1420 N N . SER A 1 190 ? 43.176 4.867 44.765 1.00 28.99 188 SER A N 1
ATOM 1421 C CA . SER A 1 190 ? 41.900 4.177 44.603 1.00 29.59 188 SER A CA 1
ATOM 1422 C C . SER A 1 190 ? 42.255 2.692 44.667 1.00 29.84 188 SER A C 1
ATOM 1423 O O . SER A 1 190 ? 43.387 2.348 45.014 1.00 29.11 188 SER A O 1
ATOM 1426 N N . ILE A 1 191 ? 41.311 1.811 44.347 1.00 30.91 189 ILE A N 1
ATOM 1427 C CA . ILE A 1 191 ? 41.591 0.378 44.405 1.00 31.21 189 ILE A CA 1
ATOM 1428 C C . ILE A 1 191 ? 42.678 -0.050 43.421 1.00 31.79 189 ILE A C 1
ATOM 1429 O O . ILE A 1 191 ? 43.612 -0.760 43.797 1.00 32.30 189 ILE A O 1
ATOM 1434 N N . ASP A 1 192 ? 42.557 0.382 42.168 1.00 31.50 190 ASP A N 1
ATOM 1435 C CA . ASP A 1 192 ? 43.535 0.041 41.137 1.00 32.23 190 ASP A CA 1
ATOM 1436 C C . ASP A 1 192 ? 44.914 0.624 41.440 1.00 31.28 190 ASP A C 1
ATOM 1437 O O . ASP A 1 192 ? 45.918 0.166 40.900 1.00 31.76 190 ASP A O 1
ATOM 1442 N N . GLY A 1 193 ? 44.956 1.636 42.300 1.00 30.54 191 GLY A N 1
ATOM 1443 C CA . GLY A 1 193 ? 46.221 2.255 42.648 1.00 29.68 191 GLY A CA 1
ATOM 1444 C C . GLY A 1 193 ? 46.158 3.768 42.576 1.00 29.94 191 GLY A C 1
ATOM 1445 O O . GLY A 1 193 ? 45.200 4.381 43.048 1.00 30.53 191 GLY A O 1
ATOM 1446 N N . SER A 1 194 ? 47.182 4.370 41.981 1.00 28.67 192 SER A N 1
ATOM 1447 C CA . SER A 1 194 ? 47.257 5.822 41.842 1.00 28.70 192 SER A CA 1
ATOM 1448 C C . SER A 1 194 ? 46.074 6.372 41.035 1.00 29.56 192 SER A C 1
ATOM 1449 O O . SER A 1 194 ? 45.641 5.765 40.052 1.00 28.85 192 SER A O 1
ATOM 1452 N N . THR A 1 195 ? 45.553 7.522 41.454 1.00 29.94 193 THR A N 1
ATOM 1453 C CA . THR A 1 195 ? 44.428 8.135 40.755 1.00 30.21 193 THR A CA 1
ATOM 1454 C C . THR A 1 195 ? 44.837 8.614 39.364 1.00 30.73 193 THR A C 1
ATOM 1455 O O . THR A 1 195 ? 43.984 8.852 38.510 1.00 31.20 193 THR A O 1
ATOM 1459 N N . SER A 1 196 ? 46.139 8.754 39.136 1.00 29.60 194 SER A N 1
ATOM 1460 C CA . SER A 1 196 ? 46.631 9.199 37.838 1.00 31.71 194 SER A CA 1
ATOM 1461 C C . SER A 1 196 ? 46.366 8.142 36.761 1.00 31.63 194 SER A C 1
ATOM 1462 O O . SER A 1 196 ? 46.624 8.366 35.577 1.00 31.38 194 SER A O 1
ATOM 1465 N N . LEU A 1 197 ? 45.848 6.992 37.179 1.00 31.30 195 LEU A N 1
ATOM 1466 C CA . LEU A 1 197 ? 45.528 5.917 36.246 1.00 32.05 195 LEU A CA 1
ATOM 1467 C C . LEU A 1 197 ? 44.191 6.157 35.546 1.00 32.68 195 LEU A C 1
ATOM 1468 O O . LEU A 1 197 ? 43.911 5.530 34.525 1.00 31.55 195 LEU A O 1
ATOM 1473 N N . SER A 1 198 ? 43.371 7.064 36.083 1.00 33.47 196 SER A N 1
ATOM 1474 C CA . SER A 1 198 ? 42.056 7.328 35.490 1.00 34.59 196 SER A CA 1
ATOM 1475 C C . SER A 1 198 ? 41.332 8.594 35.971 1.00 34.83 196 SER A C 1
ATOM 1476 O O . SER A 1 198 ? 40.197 8.859 35.562 1.00 33.72 196 SER A O 1
ATOM 1479 N N . PHE A 1 199 ? 41.975 9.378 36.828 1.00 34.98 197 PHE A N 1
ATOM 1480 C CA . PHE A 1 199 ? 41.331 10.572 37.358 1.00 35.12 197 PHE A CA 1
ATOM 1481 C C . PHE A 1 199 ? 42.322 11.718 37.535 1.00 35.45 197 PHE A C 1
ATOM 1482 O O . PHE A 1 199 ? 43.082 11.748 38.505 1.00 35.81 197 PHE A O 1
ATOM 1490 N N . THR A 1 200 ? 42.306 12.665 36.598 1.00 34.91 198 THR A N 1
ATOM 1491 C CA . THR A 1 200 ? 43.216 13.803 36.662 1.00 35.78 198 THR A CA 1
ATOM 1492 C C . THR A 1 200 ? 42.582 15.143 36.289 1.00 36.78 198 THR A C 1
ATOM 1493 O O . THR A 1 200 ? 42.997 15.782 35.323 1.00 40.25 198 THR A O 1
ATOM 1497 N N . GLU A 1 201 ? 41.590 15.577 37.060 1.00 35.57 199 GLU A N 1
ATOM 1498 C CA . GLU A 1 201 ? 40.937 16.852 36.787 1.00 34.66 199 GLU A CA 1
ATOM 1499 C C . GLU A 1 201 ? 41.528 17.915 37.701 1.00 34.68 199 GLU A C 1
ATOM 1500 O O . GLU A 1 201 ? 42.123 17.592 38.731 1.00 33.60 199 GLU A O 1
ATOM 1506 N N . GLN A 1 202 ? 41.378 19.181 37.315 1.00 33.76 200 GLN A N 1
ATOM 1507 C CA . GLN A 1 202 ? 41.856 20.286 38.139 1.00 32.86 200 GLN A CA 1
ATOM 1508 C C . GLN A 1 202 ? 40.630 20.616 38.982 1.00 31.70 200 GLN A C 1
ATOM 1509 O O . GLN A 1 202 ? 39.875 21.543 38.674 1.00 30.82 200 GLN A O 1
ATOM 1515 N N . CYS A 1 203 ? 40.431 19.839 40.039 1.00 31.23 201 CYS A N 1
ATOM 1516 C CA . CYS A 1 203 ? 39.268 19.999 40.903 1.00 31.38 201 CYS A CA 1
ATOM 1517 C C . CYS A 1 203 ? 38.935 21.411 41.380 1.00 28.96 201 CYS A C 1
ATOM 1518 O O . CYS A 1 203 ? 37.767 21.805 41.370 1.00 28.04 201 CYS A O 1
ATOM 1521 N N . HIS A 1 204 ? 39.937 22.185 41.783 1.00 26.43 202 HIS A N 1
ATOM 1522 C CA . HIS A 1 204 ? 39.661 23.532 42.276 1.00 23.94 202 HIS A CA 1
ATOM 1523 C C . HIS A 1 204 ? 38.888 24.366 41.249 1.00 22.83 202 HIS A C 1
ATOM 1524 O O . HIS A 1 204 ? 37.792 24.859 41.527 1.00 22.16 202 HIS A O 1
ATOM 1531 N N . GLN A 1 205 ? 39.471 24.514 40.065 1.00 20.74 203 GLN A N 1
ATOM 1532 C CA . GLN A 1 205 ? 38.860 25.276 38.990 1.00 20.32 203 GLN A CA 1
ATOM 1533 C C . GLN A 1 205 ? 37.533 24.653 38.590 1.00 17.97 203 GLN A C 1
ATOM 1534 O O . GLN A 1 205 ? 36.565 25.353 38.315 1.00 18.46 203 GLN A O 1
ATOM 1540 N N . LYS A 1 206 ? 37.487 23.329 38.562 1.00 17.03 204 LYS A N 1
ATOM 1541 C CA . LYS A 1 206 ? 36.261 22.633 38.193 1.00 16.48 204 LYS A CA 1
ATOM 1542 C C . LYS A 1 206 ? 35.087 22.918 39.137 1.00 17.13 204 LYS A C 1
ATOM 1543 O O . LYS A 1 206 ? 33.993 23.272 38.701 1.00 15.16 204 LYS A O 1
ATOM 1549 N N . TYR A 1 207 ? 35.308 22.775 40.438 1.00 16.30 205 TYR A N 1
ATOM 1550 C CA . TYR A 1 207 ? 34.217 22.998 41.358 1.00 16.44 205 TYR A CA 1
ATOM 1551 C C . TYR A 1 207 ? 33.859 24.457 41.558 1.00 16.61 205 TYR A C 1
ATOM 1552 O O . TYR A 1 207 ? 32.722 24.771 41.910 1.00 16.89 205 TYR A O 1
ATOM 1561 N N . VAL A 1 208 ? 34.809 25.357 41.314 1.00 16.54 206 VAL A N 1
ATOM 1562 C CA . VAL A 1 208 ? 34.500 26.777 41.410 1.00 14.41 206 VAL A CA 1
ATOM 1563 C C . VAL A 1 208 ? 33.559 27.065 40.232 1.00 15.83 206 VAL A C 1
ATOM 1564 O O . VAL A 1 208 ? 32.615 27.846 40.347 1.00 15.42 206 VAL A O 1
ATOM 1568 N N . ALA A 1 209 ? 33.813 26.417 39.098 1.00 15.58 207 ALA A N 1
ATOM 1569 C CA . ALA A 1 209 ? 32.975 26.617 37.918 1.00 16.66 207 ALA A CA 1
ATOM 1570 C C . ALA A 1 209 ? 31.562 26.096 38.168 1.00 17.03 207 ALA A C 1
ATOM 1571 O O . ALA A 1 209 ? 30.609 26.527 37.516 1.00 17.64 207 ALA A O 1
ATOM 1573 N N . MET A 1 210 ? 31.429 25.168 39.113 1.00 16.08 208 MET A N 1
ATOM 1574 C CA . MET A 1 210 ? 30.127 24.610 39.441 1.00 16.28 208 MET A CA 1
ATOM 1575 C C . MET A 1 210 ? 29.405 25.390 40.536 1.00 17.01 208 MET A C 1
ATOM 1576 O O . MET A 1 210 ? 28.317 25.006 40.969 1.00 18.51 208 MET A O 1
ATOM 1581 N N . GLY A 1 211 ? 30.000 26.490 40.980 1.00 14.73 209 GLY A N 1
ATOM 1582 C CA . GLY A 1 211 ? 29.354 27.295 41.997 1.00 15.78 209 GLY A CA 1
ATOM 1583 C C . GLY A 1 211 ? 29.783 27.029 43.424 1.00 14.86 209 GLY A C 1
ATOM 1584 O O . GLY A 1 211 ? 29.117 27.455 44.363 1.00 15.70 209 GLY A O 1
ATOM 1585 N N . PHE A 1 212 ? 30.891 26.325 43.598 1.00 15.61 210 PHE A N 1
ATOM 1586 C CA . PHE A 1 212 ? 31.382 26.038 44.935 1.00 16.39 210 PHE A CA 1
ATOM 1587 C C . PHE A 1 212 ? 32.471 27.003 45.362 1.00 17.45 210 PHE A C 1
ATOM 1588 O O . PHE A 1 212 ? 33.160 27.592 44.527 1.00 15.25 210 PHE A O 1
ATOM 1596 N N . HIS A 1 213 ? 32.591 27.176 46.675 1.00 17.72 211 HIS A N 1
ATOM 1597 C CA . HIS A 1 213 ? 33.643 27.992 47.257 1.00 19.08 211 HIS A CA 1
ATOM 1598 C C . HIS A 1 213 ? 34.591 26.887 47.696 1.00 19.39 211 HIS A C 1
ATOM 1599 O O . HIS A 1 213 ? 34.287 26.134 48.628 1.00 20.60 211 HIS A O 1
ATOM 1606 N N . VAL A 1 214 ? 35.713 26.763 46.998 1.00 18.97 212 VAL A N 1
ATOM 1607 C CA . VAL A 1 214 ? 36.691 25.724 47.294 1.00 18.29 212 VAL A CA 1
ATOM 1608 C C . VAL A 1 214 ? 37.808 26.224 48.209 1.00 19.65 212 VAL A C 1
ATOM 1609 O O . VAL A 1 214 ? 38.431 27.253 47.946 1.00 18.97 212 VAL A O 1
ATOM 1613 N N . ILE A 1 215 ? 38.045 25.486 49.289 1.00 21.49 213 ILE A N 1
ATOM 1614 C CA . ILE A 1 215 ? 39.074 25.811 50.275 1.00 21.22 213 ILE A CA 1
ATOM 1615 C C . ILE A 1 215 ? 40.044 24.628 50.308 1.00 23.09 213 ILE A C 1
ATOM 1616 O O . ILE A 1 215 ? 39.638 23.487 50.444 1.00 22.75 213 ILE A O 1
ATOM 1621 N N . GLU A 1 216 ? 41.328 24.914 50.183 1.00 24.70 214 GLU A N 1
ATOM 1622 C CA . GLU A 1 216 ? 42.333 23.870 50.166 1.00 26.62 214 GLU A CA 1
ATOM 1623 C C . GLU A 1 216 ? 43.170 23.816 51.439 1.00 24.85 214 GLU A C 1
ATOM 1624 O O . GLU A 1 216 ? 43.465 24.838 52.040 1.00 25.36 214 GLU A O 1
ATOM 1630 N N . VAL A 1 217 ? 43.514 22.607 51.862 1.00 23.21 215 VAL A N 1
ATOM 1631 C CA . VAL A 1 217 ? 44.347 22.409 53.043 1.00 21.94 215 VAL A CA 1
ATOM 1632 C C . VAL A 1 217 ? 45.385 21.455 52.490 1.00 22.83 215 VAL A C 1
ATOM 1633 O O . VAL A 1 217 ? 45.159 20.252 52.434 1.00 23.29 215 VAL A O 1
ATOM 1637 N N . LYS A 1 218 ? 46.511 21.998 52.046 1.00 25.66 216 LYS A N 1
ATOM 1638 C CA . LYS A 1 218 ? 47.576 21.196 51.448 1.00 28.49 216 LYS A CA 1
ATOM 1639 C C . LYS A 1 218 ? 48.090 20.048 52.311 1.00 28.74 216 LYS A C 1
ATOM 1640 O O . LYS A 1 218 ? 48.454 18.991 51.792 1.00 28.27 216 LYS A O 1
ATOM 1646 N N . ASN A 1 219 ? 48.128 20.244 53.622 1.00 28.72 217 ASN A N 1
ATOM 1647 C CA . ASN A 1 219 ? 48.604 19.186 54.493 1.00 29.45 217 ASN A CA 1
ATOM 1648 C C . ASN A 1 219 ? 47.553 18.788 55.516 1.00 29.73 217 ASN A C 1
ATOM 1649 O O . ASN A 1 219 ? 47.563 19.270 56.648 1.00 28.51 217 ASN A O 1
ATOM 1654 N N . GLY A 1 220 ? 46.650 17.901 55.111 1.00 29.03 218 GLY A N 1
ATOM 1655 C CA . GLY A 1 220 ? 45.602 17.450 56.007 1.00 28.79 218 GLY A CA 1
ATOM 1656 C C . GLY A 1 220 ? 46.044 16.359 56.965 1.00 29.39 218 GLY A C 1
ATOM 1657 O O . GLY A 1 220 ? 45.223 15.811 57.699 1.00 29.20 218 GLY A O 1
ATOM 1658 N N . ASP A 1 221 ? 47.333 16.029 56.958 1.00 28.94 219 ASP A N 1
ATOM 1659 C CA . ASP A 1 221 ? 47.857 15.002 57.852 1.00 30.13 219 ASP A CA 1
ATOM 1660 C C . ASP A 1 221 ? 48.306 15.580 59.192 1.00 29.93 219 ASP A C 1
ATOM 1661 O O . ASP A 1 221 ? 48.254 14.895 60.214 1.00 27.67 219 ASP A O 1
ATOM 1666 N N . THR A 1 222 ? 48.750 16.837 59.191 1.00 29.91 220 THR A N 1
ATOM 1667 C CA . THR A 1 222 ? 49.240 17.454 60.419 1.00 31.44 220 THR A CA 1
ATOM 1668 C C . THR A 1 222 ? 48.997 18.958 60.588 1.00 31.60 220 THR A C 1
ATOM 1669 O O . THR A 1 222 ? 49.363 19.528 61.619 1.00 30.88 220 THR A O 1
ATOM 1673 N N . ASP A 1 223 ? 48.396 19.607 59.595 1.00 30.40 221 ASP A N 1
ATOM 1674 C CA . ASP A 1 223 ? 48.146 21.044 59.695 1.00 29.69 221 ASP A CA 1
ATOM 1675 C C . ASP A 1 223 ? 46.797 21.341 60.359 1.00 28.70 221 ASP A C 1
ATOM 1676 O O . ASP A 1 223 ? 45.817 21.670 59.686 1.00 28.24 221 ASP A O 1
ATOM 1681 N N . TYR A 1 224 ? 46.755 21.236 61.686 1.00 26.42 222 TYR A N 1
ATOM 1682 C CA . TYR A 1 224 ? 45.516 21.474 62.425 1.00 25.59 222 TYR A CA 1
ATOM 1683 C C . TYR A 1 224 ? 45.030 22.912 62.359 1.00 25.94 222 TYR A C 1
ATOM 1684 O O . TYR A 1 224 ? 43.823 23.162 62.359 1.00 27.15 222 TYR A O 1
ATOM 1693 N N . GLU A 1 225 ? 45.955 23.862 62.302 1.00 25.95 223 GLU A N 1
ATOM 1694 C CA . GLU A 1 225 ? 45.551 25.254 62.202 1.00 26.11 223 GLU A CA 1
ATOM 1695 C C . GLU A 1 225 ? 44.830 25.442 60.870 1.00 25.50 223 GLU A C 1
ATOM 1696 O O . GLU A 1 225 ? 43.811 26.136 60.790 1.00 25.03 223 GLU A O 1
ATOM 1702 N N . GLY A 1 226 ? 45.363 24.816 59.824 1.00 23.60 224 GLY A N 1
ATOM 1703 C CA . GLY A 1 226 ? 44.748 24.928 58.516 1.00 21.36 224 GLY A CA 1
ATOM 1704 C C . GLY A 1 226 ? 43.357 24.325 58.513 1.00 21.27 224 GLY A C 1
ATOM 1705 O O . GLY A 1 226 ? 42.430 24.892 57.936 1.00 21.96 224 GLY A O 1
ATOM 1706 N N . LEU A 1 227 ? 43.207 23.176 59.166 1.00 20.68 225 LEU A N 1
ATOM 1707 C CA . LEU A 1 227 ? 41.922 22.500 59.229 1.00 19.78 225 LEU A CA 1
ATOM 1708 C C . LEU A 1 227 ? 40.905 23.356 59.965 1.00 18.90 225 LEU A C 1
ATOM 1709 O O . LEU A 1 227 ? 39.776 23.520 59.504 1.00 19.10 225 LEU A O 1
ATOM 1714 N N . ARG A 1 228 ? 41.309 23.912 61.101 1.00 17.43 226 ARG A N 1
ATOM 1715 C CA . ARG A 1 228 ? 40.423 24.764 61.878 1.00 18.15 226 ARG A CA 1
ATOM 1716 C C . ARG A 1 228 ? 40.021 25.971 61.042 1.00 19.54 226 ARG A C 1
ATOM 1717 O O . ARG A 1 228 ? 38.855 26.377 61.028 1.00 19.72 226 ARG A O 1
ATOM 1725 N N . LYS A 1 229 ? 40.998 26.539 60.342 1.00 20.32 227 LYS A N 1
ATOM 1726 C CA . LYS A 1 229 ? 40.762 27.711 59.516 1.00 23.26 227 LYS A CA 1
ATOM 1727 C C . LYS A 1 229 ? 39.805 27.438 58.358 1.00 22.78 227 LYS A C 1
ATOM 1728 O O . LYS A 1 229 ? 38.924 28.251 58.061 1.00 20.87 227 LYS A O 1
ATOM 1734 N N . ALA A 1 230 ? 39.983 26.293 57.707 1.00 21.48 228 ALA A N 1
ATOM 1735 C CA . ALA A 1 230 ? 39.137 25.913 56.588 1.00 20.09 228 ALA A CA 1
ATOM 1736 C C . ALA A 1 230 ? 37.672 25.844 57.020 1.00 21.26 228 ALA A C 1
ATOM 1737 O O . ALA A 1 230 ? 36.796 26.441 56.387 1.00 21.92 228 ALA A O 1
ATOM 1739 N N . LEU A 1 231 ? 37.406 25.123 58.103 1.00 18.84 229 LEU A N 1
ATOM 1740 C CA . LEU A 1 231 ? 36.043 24.993 58.597 1.00 19.76 229 LEU A CA 1
ATOM 1741 C C . LEU A 1 231 ? 35.464 26.348 58.992 1.00 20.91 229 LEU A C 1
ATOM 1742 O O . LEU A 1 231 ? 34.294 26.640 58.724 1.00 22.16 229 LEU A O 1
ATOM 1747 N N . ALA A 1 232 ? 36.283 27.180 59.626 1.00 20.90 230 ALA A N 1
ATOM 1748 C CA . ALA A 1 232 ? 35.828 28.495 60.057 1.00 20.81 230 ALA A CA 1
ATOM 1749 C C . ALA A 1 232 ? 35.434 29.322 58.840 1.00 21.07 230 ALA A C 1
ATOM 1750 O O . ALA A 1 232 ? 34.376 29.954 58.822 1.00 22.09 230 ALA A O 1
ATOM 1752 N N . GLU A 1 233 ? 36.289 29.307 57.823 1.00 20.99 231 GLU A N 1
ATOM 1753 C CA . GLU A 1 233 ? 36.031 30.050 56.593 1.00 22.48 231 GLU A CA 1
ATOM 1754 C C . GLU A 1 233 ? 34.766 29.534 55.912 1.00 21.49 231 GLU A C 1
ATOM 1755 O O . GLU A 1 233 ? 33.963 30.311 55.395 1.00 20.32 231 GLU A O 1
ATOM 1761 N N . ALA A 1 234 ? 34.598 28.216 55.914 1.00 20.32 232 ALA A N 1
ATOM 1762 C CA . ALA A 1 234 ? 33.434 27.596 55.297 1.00 19.78 232 ALA A CA 1
ATOM 1763 C C . ALA A 1 234 ? 32.145 28.099 55.945 1.00 20.24 232 ALA A C 1
ATOM 1764 O O . ALA A 1 234 ? 31.185 28.458 55.258 1.00 18.54 232 ALA A O 1
ATOM 1766 N N . LYS A 1 235 ? 32.130 28.132 57.272 1.00 20.75 233 LYS A N 1
ATOM 1767 C CA . LYS A 1 235 ? 30.954 28.592 57.995 1.00 24.01 233 LYS A CA 1
ATOM 1768 C C . LYS A 1 235 ? 30.697 30.087 57.763 1.00 25.82 233 LYS A C 1
ATOM 1769 O O . LYS A 1 235 ? 29.543 30.525 57.713 1.00 25.84 233 LYS A O 1
ATOM 1775 N N . ALA A 1 236 ? 31.765 30.863 57.601 1.00 25.02 234 ALA A N 1
ATOM 1776 C CA . ALA A 1 236 ? 31.628 32.302 57.391 1.00 25.47 234 ALA A CA 1
ATOM 1777 C C . ALA A 1 236 ? 31.250 32.715 55.961 1.00 26.06 234 ALA A C 1
ATOM 1778 O O . ALA A 1 236 ? 30.587 33.735 55.765 1.00 26.62 234 ALA A O 1
ATOM 1780 N N . THR A 1 237 ? 31.667 31.934 54.966 1.00 26.07 235 THR A N 1
ATOM 1781 C CA . THR A 1 237 ? 31.367 32.251 53.567 1.00 26.08 235 THR A CA 1
ATOM 1782 C C . THR A 1 237 ? 29.937 31.884 53.183 1.00 26.71 235 THR A C 1
ATOM 1783 O O . THR A 1 237 ? 29.548 30.722 53.247 1.00 28.10 235 THR A O 1
ATOM 1787 N N . LYS A 1 238 ? 29.164 32.876 52.758 1.00 27.53 236 LYS A N 1
ATOM 1788 C CA . LYS A 1 238 ? 27.780 32.644 52.368 1.00 27.38 236 LYS A CA 1
ATOM 1789 C C . LYS A 1 238 ? 27.562 32.707 50.858 1.00 25.78 236 LYS A C 1
ATOM 1790 O O . LYS A 1 238 ? 28.427 33.166 50.117 1.00 24.92 236 LYS A O 1
ATOM 1796 N N . GLY A 1 239 ? 26.404 32.229 50.413 1.00 23.84 237 GLY A N 1
ATOM 1797 C CA . GLY A 1 239 ? 26.075 32.274 48.999 1.00 23.82 237 GLY A CA 1
ATOM 1798 C C . GLY A 1 239 ? 26.484 31.102 48.125 1.00 24.16 237 GLY A C 1
ATOM 1799 O O . GLY A 1 239 ? 26.046 31.015 46.975 1.00 25.19 237 GLY A O 1
ATOM 1800 N N . LYS A 1 240 ? 27.316 30.206 48.648 1.00 23.39 238 LYS A N 1
ATOM 1801 C CA . LYS A 1 240 ? 27.772 29.052 47.875 1.00 22.25 238 LYS A CA 1
ATOM 1802 C C . LYS A 1 240 ? 28.080 27.848 48.759 1.00 20.33 238 LYS A C 1
ATOM 1803 O O . LYS A 1 240 ? 28.450 28.000 49.919 1.00 17.30 238 LYS A O 1
ATOM 1809 N N . PRO A 1 241 ? 27.937 26.628 48.211 1.00 18.87 239 PRO A N 1
ATOM 1810 C CA . PRO A 1 241 ? 28.234 25.453 49.025 1.00 16.45 239 PRO A CA 1
ATOM 1811 C C . PRO A 1 241 ? 29.749 25.447 49.102 1.00 17.13 239 PRO A C 1
ATOM 1812 O O . PRO A 1 241 ? 30.411 26.113 48.305 1.00 17.37 239 PRO A O 1
ATOM 1816 N N . LYS A 1 242 ? 30.312 24.708 50.040 1.00 16.10 240 LYS A N 1
ATOM 1817 C CA . LYS A 1 242 ? 31.752 24.677 50.133 1.00 15.36 240 LYS A CA 1
ATOM 1818 C C . LYS A 1 242 ? 32.312 23.300 49.923 1.00 15.54 240 LYS A C 1
ATOM 1819 O O . LYS A 1 242 ? 31.651 22.297 50.196 1.00 14.97 240 LYS A O 1
ATOM 1825 N N . MET A 1 243 ? 33.533 23.264 49.408 1.00 14.83 241 MET A N 1
ATOM 1826 C CA . MET A 1 243 ? 34.238 22.014 49.226 1.00 16.21 241 MET A CA 1
ATOM 1827 C C . MET A 1 243 ? 35.630 22.219 49.789 1.00 16.30 241 MET A C 1
ATOM 1828 O O . MET A 1 243 ? 36.422 22.983 49.243 1.00 17.56 241 MET A O 1
ATOM 1833 N N . ILE A 1 244 ? 35.919 21.559 50.898 1.00 16.04 242 ILE A N 1
ATOM 1834 C CA . ILE A 1 244 ? 37.232 21.667 51.493 1.00 15.37 242 ILE A CA 1
ATOM 1835 C C . ILE A 1 244 ? 38.020 20.506 50.908 1.00 16.22 242 ILE A C 1
ATOM 1836 O O . ILE A 1 244 ? 37.656 19.341 51.090 1.00 14.71 242 ILE A O 1
ATOM 1841 N N . VAL A 1 245 ? 39.072 20.833 50.164 1.00 15.94 243 VAL A N 1
ATOM 1842 C CA . VAL A 1 245 ? 39.907 19.820 49.547 1.00 16.85 243 VAL A CA 1
ATOM 1843 C C . VAL A 1 245 ? 41.158 19.661 50.394 1.00 19.60 243 VAL A C 1
ATOM 1844 O O . VAL A 1 245 ? 42.025 20.536 50.397 1.00 20.20 243 VAL A O 1
ATOM 1848 N N . GLN A 1 246 ? 41.245 18.554 51.125 1.00 20.68 244 GLN A N 1
ATOM 1849 C CA . GLN A 1 246 ? 42.408 18.300 51.962 1.00 23.22 244 GLN A CA 1
ATOM 1850 C C . GLN A 1 246 ? 43.238 17.197 51.336 1.00 24.69 244 GLN A C 1
ATOM 1851 O O . GLN A 1 246 ? 42.713 16.168 50.925 1.00 25.74 244 GLN A O 1
ATOM 1857 N N . THR A 1 247 ? 44.541 17.422 51.255 1.00 26.10 245 THR A N 1
ATOM 1858 C CA . THR A 1 247 ? 45.439 16.435 50.687 1.00 26.59 245 THR A CA 1
ATOM 1859 C C . THR A 1 247 ? 46.011 15.619 51.838 1.00 28.49 245 THR A C 1
ATOM 1860 O O . THR A 1 247 ? 46.699 16.155 52.703 1.00 29.90 245 THR A O 1
ATOM 1864 N N . THR A 1 248 ? 45.714 14.325 51.853 1.00 28.67 246 THR A N 1
ATOM 1865 C CA . THR A 1 248 ? 46.196 13.457 52.917 1.00 28.70 246 THR A CA 1
ATOM 1866 C C . THR A 1 248 ? 46.937 12.238 52.382 1.00 29.02 246 THR A C 1
ATOM 1867 O O . THR A 1 248 ? 47.019 12.015 51.171 1.00 28.38 246 THR A O 1
ATOM 1871 N N . THR A 1 249 ? 47.475 11.457 53.312 1.00 29.26 247 THR A N 1
ATOM 1872 C CA . THR A 1 249 ? 48.210 10.237 53.007 1.00 28.77 247 THR A CA 1
ATOM 1873 C C . THR A 1 249 ? 47.349 9.085 53.496 1.00 28.57 247 THR A C 1
ATOM 1874 O O . THR A 1 249 ? 47.151 8.925 54.701 1.00 29.92 247 THR A O 1
ATOM 1878 N N . ILE A 1 250 ? 46.829 8.292 52.566 1.00 27.79 248 ILE A N 1
ATOM 1879 C CA . ILE A 1 250 ? 45.990 7.168 52.943 1.00 26.26 248 ILE A CA 1
ATOM 1880 C C . ILE A 1 250 ? 46.793 6.264 53.871 1.00 26.39 248 ILE A C 1
ATOM 1881 O O . ILE A 1 250 ? 47.952 5.945 53.597 1.00 26.53 248 ILE A O 1
ATOM 1886 N N . GLY A 1 251 ? 46.176 5.883 54.986 1.00 26.82 249 GLY A N 1
ATOM 1887 C CA . GLY A 1 251 ? 46.837 5.030 55.956 1.00 26.96 249 GLY A CA 1
ATOM 1888 C C . GLY A 1 251 ? 48.011 5.707 56.643 1.00 28.03 249 GLY A C 1
ATOM 1889 O O . GLY A 1 251 ? 48.988 5.046 56.984 1.00 28.11 249 GLY A O 1
ATOM 1890 N N . PHE A 1 252 ? 47.915 7.021 56.844 1.00 29.47 250 PHE A N 1
ATOM 1891 C CA . PHE A 1 252 ? 48.977 7.796 57.490 1.00 30.44 250 PHE A CA 1
ATOM 1892 C C . PHE A 1 252 ? 49.492 7.125 58.759 1.00 31.69 250 PHE A C 1
ATOM 1893 O O . PHE A 1 252 ? 48.744 6.936 59.720 1.00 32.43 250 PHE A O 1
ATOM 1901 N N . GLY A 1 253 ? 50.776 6.783 58.758 1.00 32.05 251 GLY A N 1
ATOM 1902 C CA . GLY A 1 253 ? 51.373 6.138 59.912 1.00 32.75 251 GLY A CA 1
ATOM 1903 C C . GLY A 1 253 ? 51.783 4.713 59.601 1.00 33.79 251 GLY A C 1
ATOM 1904 O O . GLY A 1 253 ? 52.812 4.236 60.076 1.00 32.30 251 GLY A O 1
ATOM 1905 N N . SER A 1 254 ? 50.970 4.033 58.799 1.00 35.01 252 SER A N 1
ATOM 1906 C CA . SER A 1 254 ? 51.241 2.654 58.413 1.00 35.96 252 SER A CA 1
ATOM 1907 C C . SER A 1 254 ? 52.495 2.577 57.550 1.00 36.44 252 SER A C 1
ATOM 1908 O O . SER A 1 254 ? 52.854 3.546 56.879 1.00 36.30 252 SER A O 1
ATOM 1911 N N . SER A 1 255 ? 53.157 1.424 57.570 1.00 35.75 253 SER A N 1
ATOM 1912 C CA . SER A 1 255 ? 54.360 1.234 56.771 1.00 36.28 253 SER A CA 1
ATOM 1913 C C . SER A 1 255 ? 53.984 1.205 55.293 1.00 35.59 253 SER A C 1
ATOM 1914 O O . SER A 1 255 ? 54.820 1.451 54.429 1.00 35.69 253 SER A O 1
ATOM 1917 N N . LYS A 1 256 ? 52.719 0.910 55.006 1.00 34.73 254 LYS A N 1
ATOM 1918 C CA . LYS A 1 256 ? 52.251 0.860 53.627 1.00 34.75 254 LYS A CA 1
ATOM 1919 C C . LYS A 1 256 ? 51.416 2.091 53.276 1.00 34.58 254 LYS A C 1
ATOM 1920 O O . LYS A 1 256 ? 50.611 2.057 52.342 1.00 34.86 254 LYS A O 1
ATOM 1926 N N . GLN A 1 257 ? 51.612 3.177 54.020 1.00 32.93 255 GLN A N 1
ATOM 1927 C CA . GLN A 1 257 ? 50.860 4.404 53.777 1.00 32.61 255 GLN A CA 1
ATOM 1928 C C . GLN A 1 257 ? 51.107 4.941 52.371 1.00 31.59 255 GLN A C 1
ATOM 1929 O O . GLN A 1 257 ? 52.165 4.710 51.782 1.00 31.37 255 GLN A O 1
ATOM 1935 N N . GLY A 1 258 ? 50.121 5.651 51.837 1.00 30.09 256 GLY A N 1
ATOM 1936 C CA . GLY A 1 258 ? 50.254 6.208 50.504 1.00 30.65 256 GLY A CA 1
ATOM 1937 C C . GLY A 1 258 ? 50.114 5.216 49.358 1.00 30.42 256 GLY A C 1
ATOM 1938 O O . GLY A 1 258 ? 50.314 5.590 48.205 1.00 31.26 256 GLY A O 1
ATOM 1939 N N . THR A 1 259 ? 49.779 3.961 49.656 1.00 30.61 257 THR A N 1
ATOM 1940 C CA . THR A 1 259 ? 49.612 2.951 48.609 1.00 31.77 257 THR A CA 1
ATOM 1941 C C . THR A 1 259 ? 48.219 2.331 48.698 1.00 32.66 257 THR A C 1
ATOM 1942 O O . THR A 1 259 ? 47.539 2.470 49.717 1.00 31.70 257 THR A O 1
ATOM 1946 N N . GLU A 1 260 ? 47.801 1.649 47.630 1.00 32.99 258 GLU A N 1
ATOM 1947 C CA . GLU A 1 260 ? 46.491 0.999 47.581 1.00 33.22 258 GLU A CA 1
ATOM 1948 C C . GLU A 1 260 ? 46.431 -0.191 48.536 1.00 32.40 258 GLU A C 1
ATOM 1949 O O . GLU A 1 260 ? 45.356 -0.734 48.788 1.00 30.63 258 GLU A O 1
ATOM 1955 N N . LYS A 1 261 ? 47.583 -0.591 49.068 1.00 32.19 259 LYS A N 1
ATOM 1956 C CA . LYS A 1 261 ? 47.639 -1.717 49.991 1.00 33.65 259 LYS A CA 1
ATOM 1957 C C . LYS A 1 261 ? 46.887 -1.479 51.289 1.00 32.06 259 LYS A C 1
ATOM 1958 O O . LYS A 1 261 ? 46.421 -2.423 51.911 1.00 32.35 259 LYS A O 1
ATOM 1964 N N . VAL A 1 262 ? 46.778 -0.226 51.712 1.00 29.70 260 VAL A N 1
ATOM 1965 C CA . VAL A 1 262 ? 46.050 0.084 52.945 1.00 28.97 260 VAL A CA 1
ATOM 1966 C C . VAL A 1 262 ? 44.598 0.451 52.647 1.00 28.92 260 VAL A C 1
ATOM 1967 O O . VAL A 1 262 ? 43.853 0.851 53.540 1.00 28.05 260 VAL A O 1
ATOM 1971 N N . HIS A 1 263 ? 44.194 0.303 51.389 1.00 29.90 261 HIS A N 1
ATOM 1972 C CA . HIS A 1 263 ? 42.825 0.628 51.000 1.00 30.49 261 HIS A CA 1
ATOM 1973 C C . HIS A 1 263 ? 41.744 -0.239 51.638 1.00 31.53 261 HIS A C 1
ATOM 1974 O O . HIS A 1 263 ? 40.907 0.262 52.384 1.00 3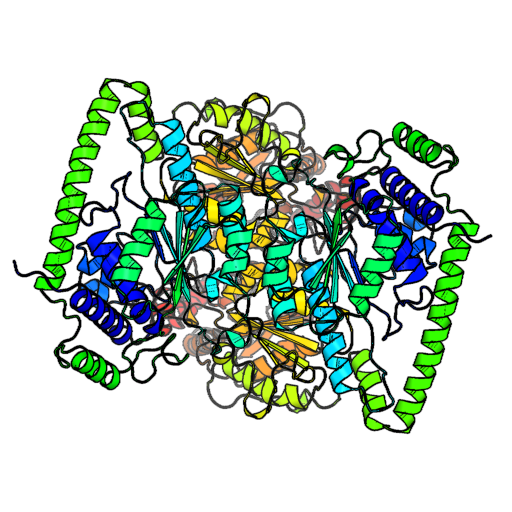2.04 261 HIS A O 1
ATOM 1981 N N . GLY A 1 264 ? 41.751 -1.534 51.331 1.00 32.84 262 GLY A N 1
ATOM 1982 C CA . GLY A 1 264 ? 40.723 -2.411 51.865 1.00 33.87 262 GLY A CA 1
ATOM 1983 C C . GLY A 1 264 ? 41.157 -3.753 52.420 1.00 34.73 262 GLY A C 1
ATOM 1984 O O . GLY A 1 264 ? 40.629 -4.796 52.028 1.00 35.52 262 GLY A O 1
ATOM 1985 N N . ALA A 1 265 ? 42.111 -3.727 53.342 1.00 34.99 263 ALA A N 1
ATOM 1986 C CA . ALA A 1 265 ? 42.606 -4.943 53.972 1.00 34.85 263 ALA A CA 1
ATOM 1987 C C . ALA A 1 265 ? 43.217 -4.598 55.330 1.00 34.46 263 ALA A C 1
ATOM 1988 O O . ALA A 1 265 ? 43.873 -3.568 55.481 1.00 33.42 263 ALA A O 1
ATOM 1990 N N . PRO A 1 266 ? 42.994 -5.449 56.342 1.00 34.57 264 PRO A N 1
ATOM 1991 C CA . PRO A 1 266 ? 43.562 -5.170 57.664 1.00 35.20 264 PRO A CA 1
ATOM 1992 C C . PRO A 1 266 ? 45.071 -4.902 57.569 1.00 35.53 264 PRO A C 1
ATOM 1993 O O . PRO A 1 266 ? 45.768 -5.508 56.756 1.00 34.43 264 PRO A O 1
ATOM 1997 N N . LEU A 1 267 ? 45.564 -3.991 58.402 1.00 35.41 265 LEU A N 1
ATOM 1998 C CA . LEU A 1 267 ? 46.981 -3.636 58.409 1.00 35.80 265 LEU A CA 1
ATOM 1999 C C . LEU A 1 267 ? 47.871 -4.759 58.931 1.00 36.02 265 LEU A C 1
ATOM 2000 O O . LEU A 1 267 ? 49.052 -4.835 58.593 1.00 35.53 265 LEU A O 1
ATOM 2005 N N . GLY A 1 268 ? 47.307 -5.624 59.765 1.00 36.05 266 GLY A N 1
ATOM 2006 C CA . GLY A 1 268 ? 48.095 -6.703 60.326 1.00 36.66 266 GLY A CA 1
ATOM 2007 C C . GLY A 1 268 ? 48.547 -6.318 61.721 1.00 37.06 266 GLY A C 1
ATOM 2008 O O . GLY A 1 268 ? 48.824 -5.152 61.995 1.00 36.17 266 GLY A O 1
ATOM 2009 N N . GLU A 1 269 ? 48.628 -7.303 62.604 1.00 38.90 267 GLU A N 1
ATOM 2010 C CA . GLU A 1 269 ? 49.020 -7.073 63.989 1.00 41.98 267 GLU A CA 1
ATOM 2011 C C . GLU A 1 269 ? 50.349 -6.333 64.179 1.00 41.92 267 GLU A C 1
ATOM 2012 O O . GLU A 1 269 ? 50.456 -5.444 65.026 1.00 39.78 267 GLU A O 1
ATOM 2018 N N . GLU A 1 270 ? 51.359 -6.693 63.395 1.00 42.28 268 GLU A N 1
ATOM 2019 C CA . GLU A 1 270 ? 52.665 -6.056 63.514 1.00 43.91 268 GLU A CA 1
ATOM 2020 C C . GLU A 1 270 ? 52.680 -4.579 63.110 1.00 43.06 268 GLU A C 1
ATOM 2021 O O . GLU A 1 270 ? 53.210 -3.738 63.841 1.00 42.55 268 GLU A O 1
ATOM 2027 N N . ASP A 1 271 ? 52.118 -4.265 61.945 1.00 41.34 269 ASP A N 1
ATOM 2028 C CA . ASP A 1 271 ? 52.083 -2.885 61.465 1.00 39.38 269 ASP A CA 1
ATOM 2029 C C . ASP A 1 271 ? 51.293 -2.001 62.434 1.00 37.64 269 ASP A C 1
ATOM 2030 O O . ASP A 1 271 ? 51.639 -0.842 62.645 1.00 36.39 269 ASP A O 1
ATOM 2035 N N . ILE A 1 272 ? 50.244 -2.560 63.032 1.00 36.44 270 ILE A N 1
ATOM 2036 C CA . ILE A 1 272 ? 49.420 -1.819 63.986 1.00 35.17 270 ILE A CA 1
ATOM 2037 C C . ILE A 1 272 ? 50.219 -1.472 65.245 1.00 35.61 270 ILE A C 1
ATOM 2038 O O . ILE A 1 272 ? 50.087 -0.374 65.789 1.00 34.24 270 ILE A O 1
ATOM 2043 N N . ALA A 1 273 ? 51.051 -2.408 65.696 1.00 35.37 271 ALA A N 1
ATOM 2044 C CA . ALA A 1 273 ? 51.876 -2.200 66.883 1.00 35.74 271 ALA A CA 1
ATOM 2045 C C . ALA A 1 273 ? 52.889 -1.083 66.636 1.00 36.77 271 ALA A C 1
ATOM 2046 O O . ALA A 1 273 ? 53.136 -0.252 67.513 1.00 35.91 271 ALA A O 1
ATOM 2048 N N . ASN A 1 274 ? 53.473 -1.074 65.439 1.00 37.46 272 ASN A N 1
ATOM 2049 C CA . ASN A 1 274 ? 54.446 -0.052 65.062 1.00 37.65 272 ASN A CA 1
ATOM 2050 C C . ASN A 1 274 ? 53.771 1.311 64.941 1.00 37.27 272 ASN A C 1
ATOM 2051 O O . ASN A 1 274 ? 54.361 2.336 65.277 1.00 37.71 272 ASN A O 1
ATOM 2056 N N . ILE A 1 275 ? 52.536 1.319 64.449 1.00 36.11 273 ILE A N 1
ATOM 2057 C CA . ILE A 1 275 ? 51.791 2.563 64.286 1.00 35.06 273 ILE A CA 1
ATOM 2058 C C . ILE A 1 275 ? 51.568 3.217 65.646 1.00 35.30 273 ILE A C 1
ATOM 2059 O O . ILE A 1 275 ? 51.757 4.424 65.807 1.00 34.76 273 ILE A O 1
ATOM 2064 N N . LYS A 1 276 ? 51.170 2.411 66.623 1.00 34.74 274 LYS A N 1
ATOM 2065 C CA . LYS A 1 276 ? 50.928 2.913 67.964 1.00 35.15 274 LYS A CA 1
ATOM 2066 C C . LYS A 1 276 ? 52.220 3.460 68.564 1.00 35.57 274 LYS A C 1
ATOM 2067 O O . LYS A 1 276 ? 52.245 4.575 69.085 1.00 35.08 274 LYS A O 1
ATOM 2073 N N . ALA A 1 277 ? 53.293 2.678 68.476 1.00 36.22 275 ALA A N 1
ATOM 2074 C CA . ALA A 1 277 ? 54.588 3.094 69.005 1.00 36.76 275 ALA A CA 1
ATOM 2075 C C . ALA A 1 277 ? 55.030 4.398 68.350 1.00 36.94 275 ALA A C 1
ATOM 2076 O O . ALA A 1 277 ? 55.614 5.264 68.999 1.00 37.20 275 ALA A O 1
ATOM 2078 N N . LYS A 1 278 ? 54.748 4.529 67.058 1.00 37.32 276 LYS A N 1
ATOM 2079 C CA . LYS A 1 278 ? 55.104 5.727 66.309 1.00 38.02 276 LYS A CA 1
ATOM 2080 C C . LYS A 1 278 ? 54.349 6.948 66.830 1.00 38.47 276 LYS A C 1
ATOM 2081 O O . LYS A 1 278 ? 54.845 8.074 66.754 1.00 38.76 276 LYS A O 1
ATOM 2087 N N . PHE A 1 279 ? 53.148 6.723 67.354 1.00 37.60 277 PHE A N 1
ATOM 2088 C CA . PHE A 1 279 ? 52.339 7.816 67.878 1.00 37.64 277 PHE A CA 1
ATOM 2089 C C . PHE A 1 279 ? 52.509 7.995 69.380 1.00 37.54 277 PHE A C 1
ATOM 2090 O O . PHE A 1 279 ? 51.785 8.772 70.003 1.00 35.56 277 PHE A O 1
ATOM 2098 N N . GLY A 1 280 ? 53.464 7.271 69.958 1.00 37.67 278 GLY A N 1
ATOM 2099 C CA . GLY A 1 280 ? 53.705 7.372 71.385 1.00 37.75 278 GLY A CA 1
ATOM 2100 C C . GLY A 1 280 ? 52.617 6.703 72.201 1.00 39.03 278 GLY A C 1
ATOM 2101 O O . GLY A 1 280 ? 52.371 7.080 73.348 1.00 38.82 278 GLY A O 1
ATOM 2102 N N . ARG A 1 281 ? 51.964 5.706 71.612 1.00 39.12 279 ARG A N 1
ATOM 2103 C CA . ARG A 1 281 ? 50.899 4.983 72.296 1.00 40.33 279 ARG A CA 1
ATOM 2104 C C . ARG A 1 281 ? 51.352 3.573 72.659 1.00 41.27 279 ARG A C 1
ATOM 2105 O O . ARG A 1 281 ? 52.342 3.077 72.126 1.00 40.71 279 ARG A O 1
ATOM 2113 N N . ASP A 1 282 ? 50.622 2.939 73.573 1.00 44.12 280 ASP A N 1
ATOM 2114 C CA . ASP A 1 282 ? 50.932 1.581 74.011 1.00 45.86 280 ASP A CA 1
ATOM 2115 C C . ASP A 1 282 ? 50.693 0.649 72.825 1.00 46.18 280 ASP A C 1
ATOM 2116 O O . ASP A 1 282 ? 49.580 0.564 72.310 1.00 46.86 280 ASP A O 1
ATOM 2121 N N . PRO A 1 283 ? 51.743 -0.053 72.366 1.00 46.58 281 PRO A N 1
ATOM 2122 C CA . PRO A 1 283 ? 51.617 -0.974 71.231 1.00 47.18 281 PRO A CA 1
ATOM 2123 C C . PRO A 1 283 ? 50.958 -2.309 71.585 1.00 47.50 281 PRO A C 1
ATOM 2124 O O . PRO A 1 283 ? 50.786 -3.172 70.729 1.00 48.07 281 PRO A O 1
ATOM 2128 N N . GLN A 1 284 ? 50.582 -2.466 72.849 1.00 47.88 282 GLN A N 1
ATOM 2129 C CA . GLN A 1 284 ? 49.954 -3.699 73.318 1.00 48.57 282 GLN A CA 1
ATOM 2130 C C . GLN A 1 284 ? 48.451 -3.601 73.531 1.00 47.66 282 GLN A C 1
ATOM 2131 O O . GLN A 1 284 ? 47.732 -4.577 73.359 1.00 49.60 282 GLN A O 1
ATOM 2137 N N . LYS A 1 285 ? 47.979 -2.427 73.922 1.00 44.51 283 LYS A N 1
ATOM 2138 C CA . LYS A 1 285 ? 46.559 -2.235 74.166 1.00 42.52 283 LYS A CA 1
ATOM 2139 C C . LYS A 1 285 ? 45.778 -1.938 72.894 1.00 40.59 283 LYS A C 1
ATOM 2140 O O . LYS A 1 285 ? 46.192 -1.115 72.072 1.00 39.12 283 LYS A O 1
ATOM 2146 N N . LYS A 1 286 ? 44.659 -2.640 72.734 1.00 38.88 284 LYS A N 1
ATOM 2147 C CA . LYS A 1 286 ? 43.792 -2.480 71.574 1.00 35.65 284 LYS A CA 1
ATOM 2148 C C . LYS A 1 286 ? 42.452 -1.922 72.038 1.00 33.34 284 LYS A C 1
ATOM 2149 O O . LYS A 1 286 ? 42.061 -2.109 73.188 1.00 31.59 284 LYS A O 1
ATOM 2155 N N . TYR A 1 287 ? 41.753 -1.240 71.135 1.00 31.04 285 TYR A N 1
ATOM 2156 C CA . TYR A 1 287 ? 40.465 -0.623 71.447 1.00 30.16 285 TYR A CA 1
ATOM 2157 C C . TYR A 1 287 ? 40.630 0.245 72.679 1.00 30.88 285 TYR A C 1
ATOM 2158 O O . TYR A 1 287 ? 39.778 0.255 73.562 1.00 31.81 285 TYR A O 1
ATOM 2167 N N . ASP A 1 288 ? 41.732 0.985 72.723 1.00 31.61 286 ASP A N 1
ATOM 2168 C CA . ASP A 1 288 ? 42.033 1.841 73.861 1.00 32.64 286 ASP A CA 1
ATOM 2169 C C . ASP A 1 288 ? 41.824 3.333 73.641 1.00 30.71 286 ASP A C 1
ATOM 2170 O O . ASP A 1 288 ? 42.523 3.965 72.851 1.00 30.43 286 ASP A O 1
ATOM 2175 N N . VAL A 1 289 ? 40.868 3.893 74.370 1.00 28.03 287 VAL A N 1
ATOM 2176 C CA . VAL A 1 289 ? 40.566 5.309 74.273 1.00 27.73 287 VAL A CA 1
ATOM 2177 C C . VAL A 1 289 ? 40.982 6.041 75.548 1.00 27.94 287 VAL A C 1
ATOM 2178 O O . VAL A 1 289 ? 40.346 5.892 76.592 1.00 27.32 287 VAL A O 1
ATOM 2182 N N . ASP A 1 290 ? 42.048 6.831 75.451 1.00 26.58 288 ASP A N 1
ATOM 2183 C CA . ASP A 1 290 ? 42.566 7.600 76.579 1.00 27.90 288 ASP A CA 1
ATOM 2184 C C . ASP A 1 290 ? 41.473 8.438 77.236 1.00 27.91 288 ASP A C 1
ATOM 2185 O O . ASP A 1 290 ? 40.664 9.057 76.548 1.00 27.00 288 ASP A O 1
ATOM 2190 N N . ASP A 1 291 ? 41.465 8.477 78.566 1.00 27.60 289 ASP A N 1
ATOM 2191 C CA . ASP A 1 291 ? 40.453 9.238 79.291 1.00 29.24 289 ASP A CA 1
ATOM 2192 C C . ASP A 1 291 ? 40.523 10.745 79.063 1.00 27.19 289 ASP A C 1
ATOM 2193 O O . ASP A 1 291 ? 39.516 11.442 79.185 1.00 26.87 289 ASP A O 1
ATOM 2198 N N . ASP A 1 292 ? 41.701 11.253 78.721 1.00 25.13 290 ASP A N 1
ATOM 2199 C CA . ASP A 1 292 ? 41.832 12.680 78.455 1.00 25.09 290 ASP A CA 1
ATOM 2200 C C . ASP A 1 292 ? 41.271 13.003 77.061 1.00 23.37 290 ASP A C 1
ATOM 2201 O O . ASP A 1 292 ? 40.813 14.122 76.809 1.00 22.67 290 ASP A O 1
ATOM 2206 N N . VAL A 1 293 ? 41.296 12.024 76.159 1.00 20.36 291 VAL A N 1
ATOM 2207 C CA . VAL A 1 293 ? 40.727 12.227 74.831 1.00 18.85 291 VAL A CA 1
ATOM 2208 C C . VAL A 1 293 ? 39.206 12.243 74.992 1.00 19.64 291 VAL A C 1
ATOM 2209 O O . VAL A 1 293 ? 38.523 13.076 74.394 1.00 19.51 291 VAL A O 1
ATOM 2213 N N . ARG A 1 294 ? 38.684 11.327 75.806 1.00 19.32 292 ARG A N 1
ATOM 2214 C CA . ARG A 1 294 ? 37.243 11.257 76.064 1.00 21.68 292 ARG A CA 1
ATOM 2215 C C . ARG A 1 294 ? 36.755 12.556 76.711 1.00 20.19 292 ARG A C 1
ATOM 2216 O O . ARG A 1 294 ? 35.644 13.011 76.453 1.00 20.11 292 ARG A O 1
ATOM 2224 N N . ALA A 1 295 ? 37.593 13.144 77.559 1.00 20.69 293 ALA A N 1
ATOM 2225 C CA . ALA A 1 295 ? 37.246 14.389 78.235 1.00 20.39 293 ALA A CA 1
ATOM 2226 C C . ALA A 1 295 ? 37.099 15.512 77.216 1.00 20.72 293 ALA A C 1
ATOM 2227 O O . ALA A 1 295 ? 36.296 16.425 77.403 1.00 22.07 293 ALA A O 1
ATOM 2229 N N . VAL A 1 296 ? 37.877 15.446 76.139 1.00 21.69 294 VAL A N 1
ATOM 2230 C CA . VAL A 1 296 ? 37.795 16.463 75.093 1.00 20.47 294 VAL A CA 1
ATOM 2231 C C . VAL A 1 296 ? 36.435 16.373 74.415 1.00 19.50 294 VAL A C 1
ATOM 2232 O O . VAL A 1 296 ? 35.787 17.387 74.183 1.00 20.23 294 VAL A O 1
ATOM 2236 N N . PHE A 1 297 ? 36.002 15.158 74.094 1.00 19.34 295 PHE A N 1
ATOM 2237 C CA . PHE A 1 297 ? 34.703 14.975 73.452 1.00 19.16 295 PHE A CA 1
ATOM 2238 C C . PHE A 1 297 ? 33.578 15.380 74.400 1.00 19.68 295 PHE A C 1
ATOM 2239 O O . PHE A 1 297 ? 32.630 16.054 73.996 1.00 19.14 295 PHE A O 1
ATOM 2247 N N . ARG A 1 298 ? 33.693 14.967 75.660 1.00 20.66 296 ARG A N 1
ATOM 2248 C CA . ARG A 1 298 ? 32.695 15.289 76.672 1.00 22.28 296 ARG A CA 1
ATOM 2249 C C . ARG A 1 298 ? 32.523 16.802 76.841 1.00 22.16 296 ARG A C 1
ATOM 2250 O O . ARG A 1 298 ? 31.399 17.291 76.939 1.00 21.62 296 ARG A O 1
ATOM 2258 N N . MET A 1 299 ? 33.625 17.545 76.869 1.00 20.22 297 MET A N 1
ATOM 2259 C CA . MET A 1 299 ? 33.563 19.000 77.012 1.00 22.37 297 MET A CA 1
ATOM 2260 C C . MET A 1 299 ? 32.764 19.579 75.847 1.00 21.20 297 MET A C 1
ATOM 2261 O O . MET A 1 299 ? 31.945 20.479 76.025 1.00 18.75 297 MET A O 1
ATOM 2266 N N . HIS A 1 300 ? 33.007 19.059 74.649 1.00 19.68 298 HIS A N 1
ATOM 2267 C CA . HIS A 1 300 ? 32.308 19.544 73.464 1.00 21.51 298 HIS A CA 1
ATOM 2268 C C . HIS A 1 300 ? 30.824 19.198 73.518 1.00 21.98 298 HIS A C 1
ATOM 2269 O O . HIS A 1 300 ? 29.977 20.053 73.275 1.00 22.62 298 HIS A O 1
ATOM 2276 N N . ILE A 1 301 ? 30.512 17.949 73.844 1.00 22.89 299 ILE A N 1
ATOM 2277 C CA . ILE A 1 301 ? 29.125 17.525 73.938 1.00 25.11 299 ILE A CA 1
ATOM 2278 C C . ILE A 1 301 ? 28.373 18.271 75.042 1.00 24.99 299 ILE A C 1
ATOM 2279 O O . ILE A 1 301 ? 27.172 18.509 74.916 1.00 23.29 299 ILE A O 1
ATOM 2284 N N . ASP A 1 302 ? 29.060 18.640 76.121 1.00 26.06 300 ASP A N 1
ATOM 2285 C CA . ASP A 1 302 ? 28.388 19.393 77.178 1.00 26.55 300 ASP A CA 1
ATOM 2286 C C . ASP A 1 302 ? 27.909 20.735 76.620 1.00 26.21 300 ASP A C 1
ATOM 2287 O O . ASP A 1 302 ? 26.796 21.180 76.915 1.00 26.03 300 ASP A O 1
ATOM 2292 N N . LYS A 1 303 ? 28.750 21.375 75.811 1.00 25.17 301 LYS A N 1
ATOM 2293 C CA . LYS A 1 303 ? 28.395 22.659 75.210 1.00 25.69 301 LYS A CA 1
ATOM 2294 C C . LYS A 1 303 ? 27.208 22.514 74.264 1.00 24.67 301 LYS A C 1
ATOM 2295 O O . LYS A 1 303 ? 26.240 23.267 74.357 1.00 24.49 301 LYS A O 1
ATOM 2301 N N . CYS A 1 304 ? 27.289 21.547 73.353 1.00 23.57 302 CYS A N 1
ATOM 2302 C CA . CYS A 1 304 ? 26.212 21.304 72.393 1.00 23.30 302 CYS A CA 1
ATOM 2303 C C . CYS A 1 304 ? 24.931 20.909 73.117 1.00 23.57 302 CYS A C 1
ATOM 2304 O O . CYS A 1 304 ? 23.827 21.200 72.657 1.00 23.23 302 CYS A O 1
ATOM 2307 N N . SER A 1 305 ? 25.090 20.241 74.253 1.00 22.14 303 SER A N 1
ATOM 2308 C CA . SER A 1 305 ? 23.957 19.812 75.051 1.00 23.49 303 SER A CA 1
ATOM 2309 C C . SER A 1 305 ? 23.247 21.041 75.611 1.00 24.33 303 SER A C 1
ATOM 2310 O O . SER A 1 305 ? 22.017 21.065 75.726 1.00 22.56 303 SER A O 1
ATOM 2313 N N . ALA A 1 306 ? 24.037 22.053 75.968 1.00 23.98 304 ALA A N 1
ATOM 2314 C CA . ALA A 1 306 ? 23.503 23.298 76.505 1.00 24.98 304 ALA A CA 1
ATOM 2315 C C . ALA A 1 306 ? 22.782 24.023 75.374 1.00 25.50 304 ALA A C 1
ATOM 2316 O O . ALA A 1 306 ? 21.747 24.657 75.581 1.00 26.65 304 ALA A O 1
ATOM 2318 N N . GLU A 1 307 ? 23.347 23.920 74.174 1.00 25.70 305 GLU A N 1
ATOM 2319 C CA . GLU A 1 307 ? 22.767 24.543 72.993 1.00 24.22 305 GLU A CA 1
ATOM 2320 C C . GLU A 1 307 ? 21.401 23.942 72.692 1.00 22.53 305 GLU A C 1
ATOM 2321 O O . GLU A 1 307 ? 20.475 24.654 72.305 1.00 22.34 305 GLU A O 1
ATOM 2327 N N . GLN A 1 308 ? 21.275 22.630 72.866 1.00 20.48 306 GLN A N 1
ATOM 2328 C CA . GLN A 1 308 ? 20.005 21.974 72.600 1.00 19.12 306 GLN A CA 1
ATOM 2329 C C . GLN A 1 308 ? 18.968 22.482 73.582 1.00 20.02 306 GLN A C 1
ATOM 2330 O O . GLN A 1 308 ? 17.857 22.842 73.194 1.00 20.30 306 GLN A O 1
ATOM 2336 N N . LYS A 1 309 ? 19.332 22.506 74.859 1.00 21.05 307 LYS A N 1
ATOM 2337 C CA . LYS A 1 309 ? 18.422 22.980 75.895 1.00 23.17 307 LYS A CA 1
ATOM 2338 C C . LYS A 1 309 ? 17.982 24.410 75.571 1.00 21.88 307 LYS A C 1
ATOM 2339 O O . LYS A 1 309 ? 16.802 24.739 75.659 1.00 21.53 307 LYS A O 1
ATOM 2345 N N . ALA A 1 310 ? 18.934 25.255 75.194 1.00 21.36 308 ALA A N 1
ATOM 2346 C CA . ALA A 1 310 ? 18.620 26.633 74.841 1.00 22.82 308 ALA A CA 1
ATOM 2347 C C . ALA A 1 310 ? 17.731 26.625 73.596 1.00 23.36 308 ALA A C 1
ATOM 2348 O O . ALA A 1 310 ? 16.813 27.438 73.464 1.00 25.68 308 ALA A O 1
ATOM 2350 N N . TRP A 1 311 ? 17.998 25.699 72.682 1.00 22.29 309 TRP A N 1
ATOM 2351 C CA . TRP A 1 311 ? 17.191 25.601 71.472 1.00 21.37 309 TRP A CA 1
ATOM 2352 C C . TRP A 1 311 ? 15.766 25.212 71.848 1.00 21.08 309 TRP A C 1
ATOM 2353 O O . TRP A 1 311 ? 14.806 25.737 71.293 1.00 20.47 309 TRP A O 1
ATOM 2364 N N . GLU A 1 312 ? 15.636 24.286 72.793 1.00 21.12 310 GLU A N 1
ATOM 2365 C CA . GLU A 1 312 ? 14.321 23.834 73.237 1.00 23.85 310 GLU A CA 1
ATOM 2366 C C . GLU A 1 312 ? 13.533 24.971 73.866 1.00 23.90 310 GLU A C 1
ATOM 2367 O O . GLU A 1 312 ? 12.312 25.047 73.724 1.00 24.13 310 GLU A O 1
ATOM 2373 N N . GLU A 1 313 ? 14.235 25.854 74.563 1.00 22.54 311 GLU A N 1
ATOM 2374 C CA . GLU A 1 313 ? 13.578 26.985 75.187 1.00 24.43 311 GLU A CA 1
ATOM 2375 C C . GLU A 1 313 ? 13.138 27.984 74.122 1.00 22.44 311 GLU A C 1
ATOM 2376 O O . GLU A 1 313 ? 12.070 28.583 74.234 1.00 20.67 311 GLU A O 1
ATOM 2382 N N . LEU A 1 314 ? 13.959 28.150 73.087 1.00 20.89 312 LEU A N 1
ATOM 2383 C CA . LEU A 1 314 ? 13.631 29.063 71.998 1.00 20.90 312 LEU A CA 1
ATOM 2384 C C . LEU A 1 314 ? 12.395 28.552 71.271 1.00 21.43 312 LEU A C 1
ATOM 2385 O O . LEU A 1 314 ? 11.536 29.333 70.880 1.00 23.10 312 LEU A O 1
ATOM 2390 N N . LEU A 1 315 ? 12.304 27.236 71.101 1.00 22.41 313 LEU A N 1
ATOM 2391 C CA . LEU A 1 315 ? 11.162 26.643 70.422 1.00 24.49 313 LEU A CA 1
ATOM 2392 C C . LEU A 1 315 ? 9.906 26.829 71.259 1.00 25.24 313 LEU A C 1
ATOM 2393 O O . LEU A 1 315 ? 8.806 26.974 70.722 1.00 26.76 313 LEU A O 1
ATOM 2398 N N . ALA A 1 316 ? 10.070 26.817 72.578 1.00 24.47 314 ALA A N 1
ATOM 2399 C CA . ALA A 1 316 ? 8.935 26.996 73.470 1.00 24.20 314 ALA A CA 1
ATOM 2400 C C . ALA A 1 316 ? 8.407 28.433 73.379 1.00 23.53 314 ALA A C 1
ATOM 2401 O O . ALA A 1 316 ? 7.200 28.652 73.381 1.00 23.42 314 ALA A O 1
ATOM 2403 N N . LYS A 1 317 ? 9.309 29.406 73.290 1.00 23.79 315 LYS A N 1
ATOM 2404 C CA . LYS A 1 317 ? 8.901 30.804 73.177 1.00 24.71 315 LYS A CA 1
ATOM 2405 C C . LYS A 1 317 ? 8.229 31.009 71.834 1.00 24.77 315 LYS A C 1
ATOM 2406 O O . LYS A 1 317 ? 7.219 31.702 71.729 1.00 24.66 315 LYS A O 1
ATOM 2412 N N . TYR A 1 318 ? 8.820 30.402 70.810 1.00 23.78 316 TYR A N 1
ATOM 2413 C CA . TYR A 1 318 ? 8.331 30.477 69.442 1.00 22.12 316 TYR A CA 1
ATOM 2414 C C . TYR A 1 318 ? 6.912 29.950 69.371 1.00 22.03 316 TYR A C 1
ATOM 2415 O O . TYR A 1 318 ? 6.048 30.553 68.741 1.00 21.49 316 TYR A O 1
ATOM 2424 N N . THR A 1 319 ? 6.682 28.818 70.025 1.00 22.76 317 THR A N 1
ATOM 2425 C CA . THR A 1 319 ? 5.372 28.184 70.042 1.00 24.56 317 THR A CA 1
ATOM 2426 C C . THR A 1 319 ? 4.340 29.016 70.796 1.00 27.21 317 THR A C 1
ATOM 2427 O O . THR A 1 319 ? 3.136 28.923 70.531 1.00 28.57 317 THR A O 1
ATOM 2431 N N . ALA A 1 320 ? 4.805 29.827 71.741 1.00 26.77 318 ALA A N 1
ATOM 2432 C CA . ALA A 1 320 ? 3.896 30.665 72.513 1.00 28.46 318 ALA A CA 1
ATOM 2433 C C . ALA A 1 320 ? 3.481 31.885 71.693 1.00 29.02 318 ALA A C 1
ATOM 2434 O O . ALA A 1 320 ? 2.355 32.372 71.810 1.00 29.26 318 ALA A O 1
ATOM 2436 N N . ALA A 1 321 ? 4.399 32.368 70.864 1.00 29.21 319 ALA A N 1
ATOM 2437 C CA . ALA A 1 321 ? 4.150 33.527 70.018 1.00 31.28 319 ALA A CA 1
ATOM 2438 C C . ALA A 1 321 ? 3.499 33.132 68.694 1.00 32.36 319 ALA A C 1
ATOM 2439 O O . ALA A 1 321 ? 2.870 33.954 68.033 1.00 34.24 319 ALA A O 1
ATOM 2441 N N . PHE A 1 322 ? 3.656 31.867 68.318 1.00 32.16 320 PHE A N 1
ATOM 2442 C CA . PHE A 1 322 ? 3.110 31.352 67.070 1.00 30.68 320 PHE A CA 1
ATOM 2443 C C . PHE A 1 322 ? 2.504 29.975 67.300 1.00 30.21 320 PHE A C 1
ATOM 2444 O O . PHE A 1 322 ? 3.040 28.966 66.849 1.00 30.88 320 PHE A O 1
ATOM 2452 N N . PRO A 1 323 ? 1.370 29.919 68.003 1.00 30.05 321 PRO A N 1
ATOM 2453 C CA . PRO A 1 323 ? 0.689 28.657 68.299 1.00 30.13 321 PRO A CA 1
ATOM 2454 C C . PRO A 1 323 ? 0.558 27.716 67.106 1.00 29.07 321 PRO A C 1
ATOM 2455 O O . PRO A 1 323 ? 0.994 26.566 67.160 1.00 30.14 321 PRO A O 1
ATOM 2459 N N . ALA A 1 324 ? -0.049 28.216 66.036 1.00 28.17 322 ALA A N 1
ATOM 2460 C CA . ALA A 1 324 ? -0.270 27.436 64.824 1.00 27.53 322 ALA A CA 1
ATOM 2461 C C . ALA A 1 324 ? 1.014 26.887 64.201 1.00 27.85 322 ALA A C 1
ATOM 2462 O O . ALA A 1 324 ? 1.107 25.694 63.916 1.00 27.98 322 ALA A O 1
ATOM 2464 N N . GLU A 1 325 ? 1.997 27.758 63.987 1.00 27.68 323 GLU A N 1
ATOM 2465 C CA . GLU A 1 325 ? 3.267 27.349 63.394 1.00 29.11 323 GLU A CA 1
ATOM 2466 C C . GLU A 1 325 ? 3.998 26.334 64.270 1.00 27.81 323 GLU A C 1
ATOM 2467 O O . GLU A 1 325 ? 4.540 25.347 63.771 1.00 25.88 323 GLU A O 1
ATOM 2473 N N . GLY A 1 326 ? 4.008 26.589 65.576 1.00 26.36 324 GLY A N 1
ATOM 2474 C CA . GLY A 1 326 ? 4.660 25.686 66.502 1.00 25.76 324 GLY A CA 1
ATOM 2475 C C . GLY A 1 326 ? 4.073 24.296 66.392 1.00 25.48 324 GLY A C 1
ATOM 2476 O O . GLY A 1 326 ? 4.803 23.311 66.350 1.00 26.70 324 GLY A O 1
ATOM 2477 N N . ALA A 1 327 ? 2.748 24.216 66.343 1.00 25.61 325 ALA A N 1
ATOM 2478 C CA . ALA A 1 327 ? 2.067 22.933 66.230 1.00 26.15 325 ALA A CA 1
ATOM 2479 C C . ALA A 1 327 ? 2.448 22.254 64.919 1.00 25.43 325 ALA A C 1
ATOM 2480 O O . ALA A 1 327 ? 2.751 21.061 64.895 1.00 26.09 325 ALA A O 1
ATOM 2482 N N . ALA A 1 328 ? 2.436 23.021 63.832 1.00 23.87 326 ALA A N 1
ATOM 2483 C CA . ALA A 1 328 ? 2.781 22.491 62.517 1.00 22.82 326 ALA A CA 1
ATOM 2484 C C . ALA A 1 328 ? 4.227 21.996 62.489 1.00 22.40 326 ALA A C 1
ATOM 2485 O O . ALA A 1 328 ? 4.517 20.933 61.939 1.00 23.97 326 ALA A O 1
ATOM 2487 N N . PHE A 1 329 ? 5.133 22.767 63.081 1.00 21.56 327 PHE A N 1
ATOM 2488 C CA . PHE A 1 329 ? 6.538 22.380 63.108 1.00 20.67 327 PHE A CA 1
ATOM 2489 C C . PHE A 1 329 ? 6.702 21.008 63.740 1.00 20.79 327 PHE A C 1
ATOM 2490 O O . PHE A 1 329 ? 7.279 20.100 63.143 1.00 21.25 327 PHE A O 1
ATOM 2498 N N . VAL A 1 330 ? 6.196 20.870 64.961 1.00 20.83 328 VAL A N 1
ATOM 2499 C CA . VAL A 1 330 ? 6.278 19.616 65.698 1.00 21.30 328 VAL A CA 1
ATOM 2500 C C . VAL A 1 330 ? 5.636 18.468 64.925 1.00 21.88 328 VAL A C 1
ATOM 2501 O O . VAL A 1 330 ? 6.189 17.364 64.865 1.00 21.61 328 VAL A O 1
ATOM 2505 N N . ALA A 1 331 ? 4.472 18.729 64.336 1.00 19.86 329 ALA A N 1
ATOM 2506 C CA . ALA A 1 331 ? 3.775 17.712 63.561 1.00 20.79 329 ALA A CA 1
ATOM 2507 C C . ALA A 1 331 ? 4.599 17.287 62.348 1.00 18.55 329 ALA A C 1
ATOM 2508 O O . ALA A 1 331 ? 4.805 16.098 62.126 1.00 18.32 329 ALA A O 1
ATOM 2510 N N . GLN A 1 332 ? 5.079 18.253 61.571 1.00 18.23 330 GLN A N 1
ATOM 2511 C CA . GLN A 1 332 ? 5.855 17.927 60.373 1.00 19.45 330 GLN A CA 1
ATOM 2512 C C . GLN A 1 332 ? 7.119 17.151 60.672 1.00 19.41 330 GLN A C 1
ATOM 2513 O O . GLN A 1 332 ? 7.430 16.177 59.982 1.00 18.56 330 GLN A O 1
ATOM 2519 N N . MET A 1 333 ? 7.851 17.589 61.692 1.00 18.43 331 MET A N 1
ATOM 2520 C CA . MET A 1 333 ? 9.081 16.913 62.067 1.00 20.49 331 MET A CA 1
ATOM 2521 C C . MET A 1 333 ? 8.799 15.458 62.472 1.00 20.10 331 MET A C 1
ATOM 2522 O O . MET A 1 333 ? 9.700 14.626 62.474 1.00 20.77 331 MET A O 1
ATOM 2527 N N . ARG A 1 334 ? 7.547 15.144 62.787 1.00 22.00 332 ARG A N 1
ATOM 2528 C CA . ARG A 1 334 ? 7.179 13.778 63.182 1.00 24.46 332 ARG A CA 1
ATOM 2529 C C . ARG A 1 334 ? 6.659 12.970 61.997 1.00 24.01 332 ARG A C 1
ATOM 2530 O O . ARG A 1 334 ? 6.363 11.773 62.119 1.00 24.45 332 ARG A O 1
ATOM 2538 N N . GLY A 1 335 ? 6.531 13.658 60.864 1.00 24.63 333 GLY A N 1
ATOM 2539 C CA . GLY A 1 335 ? 6.050 13.056 59.633 1.00 24.08 333 GLY A CA 1
ATOM 2540 C C . GLY A 1 335 ? 4.551 12.846 59.621 1.00 24.57 333 GLY A C 1
ATOM 2541 O O . GLY A 1 335 ? 4.039 12.063 58.822 1.00 24.28 333 GLY A O 1
ATOM 2542 N N . GLU A 1 336 ? 3.852 13.550 60.507 1.00 25.00 334 GLU A N 1
ATOM 2543 C CA . GLU A 1 336 ? 2.403 13.429 60.623 1.00 27.46 334 GLU A CA 1
ATOM 2544 C C . GLU A 1 336 ? 1.687 14.192 59.531 1.00 26.44 334 GLU A C 1
ATOM 2545 O O . GLU A 1 336 ? 2.047 15.322 59.221 1.00 27.09 334 GLU A O 1
ATOM 2551 N N . LEU A 1 337 ? 0.665 13.569 58.961 1.00 27.00 335 LEU A N 1
ATOM 2552 C CA . LEU A 1 337 ? -0.123 14.186 57.904 1.00 28.06 335 LEU A CA 1
ATOM 2553 C C . LEU A 1 337 ? -1.379 14.842 58.478 1.00 27.96 335 LEU A C 1
ATOM 2554 O O . LEU A 1 337 ? -2.065 14.259 59.317 1.00 29.32 335 LEU A O 1
ATOM 2559 N N . PRO A 1 338 ? -1.694 16.070 58.038 1.00 28.19 336 PRO A N 1
ATOM 2560 C CA . PRO A 1 338 ? -2.891 16.760 58.534 1.00 27.89 336 PRO A CA 1
ATOM 2561 C C . PRO A 1 338 ? -4.111 15.925 58.156 1.00 28.09 336 PRO A C 1
ATOM 2562 O O . PRO A 1 338 ? -4.267 15.549 56.999 1.00 29.09 336 PRO A O 1
ATOM 2566 N N . SER A 1 339 ? -4.974 15.633 59.121 1.00 29.17 337 SER A N 1
ATOM 2567 C CA . SER A 1 339 ? -6.156 14.817 58.853 1.00 29.78 337 SER A CA 1
ATOM 2568 C C . SER A 1 339 ? -7.073 15.380 57.771 1.00 29.16 337 SER A C 1
ATOM 2569 O O . SER A 1 339 ? -7.064 16.579 57.489 1.00 27.34 337 SER A O 1
ATOM 2572 N N . GLY A 1 340 ? -7.857 14.493 57.164 1.00 29.75 338 GLY A N 1
ATOM 2573 C CA . GLY A 1 340 ? -8.802 14.900 56.140 1.00 30.10 338 GLY A CA 1
ATOM 2574 C C . GLY A 1 340 ? -8.295 14.964 54.713 1.00 30.17 338 GLY A C 1
ATOM 2575 O O . GLY A 1 340 ? -9.073 15.229 53.796 1.00 29.34 338 GLY A O 1
ATOM 2576 N N . TRP A 1 341 ? -7.004 14.714 54.510 1.00 29.88 339 TRP A N 1
ATOM 2577 C CA . TRP A 1 341 ? -6.438 14.771 53.168 1.00 28.17 339 TRP A CA 1
ATOM 2578 C C . TRP A 1 341 ? -6.975 13.725 52.187 1.00 28.12 339 TRP A C 1
ATOM 2579 O O . TRP A 1 341 ? -7.271 14.057 51.040 1.00 28.92 339 TRP A O 1
ATOM 2590 N N . GLU A 1 342 ? -7.120 12.475 52.625 1.00 27.53 340 GLU A N 1
ATOM 2591 C CA . GLU A 1 342 ? -7.595 11.428 51.722 1.00 27.77 340 GLU A CA 1
ATOM 2592 C C . GLU A 1 342 ? -8.990 11.677 51.176 1.00 28.15 340 GLU A C 1
ATOM 2593 O O . GLU A 1 342 ? -9.241 11.480 49.986 1.00 28.08 340 GLU A O 1
ATOM 2599 N N . ALA A 1 343 ? -9.895 12.108 52.048 1.00 28.00 341 ALA A N 1
ATOM 2600 C CA . ALA A 1 343 ? -11.278 12.370 51.664 1.00 27.57 341 ALA A CA 1
ATOM 2601 C C . ALA A 1 343 ? -11.426 13.424 50.571 1.00 26.31 341 ALA A C 1
ATOM 2602 O O . ALA A 1 343 ? -12.460 13.487 49.907 1.00 24.79 341 ALA A O 1
ATOM 2604 N N . LYS A 1 344 ? -10.397 14.244 50.382 1.00 26.24 342 LYS A N 1
ATOM 2605 C CA . LYS A 1 344 ? -10.436 15.299 49.368 1.00 25.78 342 LYS A CA 1
ATOM 2606 C C . LYS A 1 344 ? -10.004 14.849 47.963 1.00 24.28 342 LYS A C 1
ATOM 2607 O O . LYS A 1 344 ? -10.224 15.562 46.986 1.00 22.82 342 LYS A O 1
ATOM 2613 N N . LEU A 1 345 ? -9.396 13.669 47.861 1.00 23.35 343 LEU A N 1
ATOM 2614 C CA . LEU A 1 345 ? -8.931 13.161 46.572 1.00 21.72 343 LEU A CA 1
ATOM 2615 C C . LEU A 1 345 ? -10.064 12.949 45.570 1.00 21.95 343 LEU A C 1
ATOM 2616 O O . LEU A 1 345 ? -11.180 12.591 45.943 1.00 22.99 343 LEU A O 1
ATOM 2621 N N . PRO A 1 346 ? -9.782 13.172 44.275 1.00 20.86 344 PRO A N 1
ATOM 2622 C CA . PRO A 1 346 ? -10.724 13.035 43.156 1.00 19.81 344 PRO A CA 1
ATOM 2623 C C . PRO A 1 346 ? -11.135 11.599 42.845 1.00 20.51 344 PRO A C 1
ATOM 2624 O O . PRO A 1 346 ? -10.403 10.655 43.142 1.00 20.16 344 PRO A O 1
ATOM 2628 N N . THR A 1 347 ? -12.307 11.448 42.235 1.00 19.43 345 THR A N 1
ATOM 2629 C CA . THR A 1 347 ? -12.818 10.139 41.841 1.00 21.26 345 THR A CA 1
ATOM 2630 C C . THR A 1 347 ? -13.147 10.181 40.347 1.00 21.17 345 THR A C 1
ATOM 2631 O O . THR A 1 347 ? -13.189 11.259 39.747 1.00 19.36 345 THR A O 1
ATOM 2635 N N . ASN A 1 348 ? -13.386 9.014 39.752 1.00 20.79 346 ASN A N 1
ATOM 2636 C CA . ASN A 1 348 ? -13.675 8.927 38.321 1.00 20.27 346 ASN A CA 1
ATOM 2637 C C . ASN A 1 348 ? -14.701 9.906 37.778 1.00 20.56 346 ASN A C 1
ATOM 2638 O O . ASN A 1 348 ? -15.687 10.232 38.436 1.00 20.46 346 ASN A O 1
ATOM 2643 N N . SER A 1 349 ? -14.447 10.351 36.553 1.00 20.35 347 SER A N 1
ATOM 2644 C CA . SER A 1 349 ? -15.318 11.269 35.831 1.00 21.66 347 SER A CA 1
ATOM 2645 C C . SER A 1 349 ? -15.181 10.955 34.344 1.00 22.66 347 SER A C 1
ATOM 2646 O O . SER A 1 349 ? -15.744 9.974 33.851 1.00 23.98 347 SER A O 1
ATOM 2649 N N . SER A 1 350 ? -14.413 11.779 33.640 1.00 22.35 348 SER A N 1
ATOM 2650 C CA . SER A 1 350 ? -14.187 11.593 32.216 1.00 23.42 348 SER A CA 1
ATOM 2651 C C . SER A 1 350 ? -12.947 10.734 31.994 1.00 23.06 348 SER A C 1
ATOM 2652 O O . SER A 1 350 ? -12.157 10.512 32.912 1.00 23.36 348 SER A O 1
ATOM 2655 N N . ALA A 1 351 ? -12.775 10.256 30.769 1.00 21.19 349 ALA A N 1
ATOM 2656 C CA . ALA A 1 351 ? -11.615 9.449 30.441 1.00 21.32 349 ALA A CA 1
ATOM 2657 C C . ALA A 1 351 ? -10.412 10.373 30.315 1.00 20.90 349 ALA A C 1
ATOM 2658 O O . ALA A 1 351 ? -10.414 11.297 29.500 1.00 22.21 349 ALA A O 1
ATOM 2660 N N . ILE A 1 352 ? -9.397 10.132 31.139 1.00 20.16 350 ILE A N 1
ATOM 2661 C CA . ILE A 1 352 ? -8.170 10.928 31.118 1.00 18.71 350 ILE A CA 1
ATOM 2662 C C . ILE A 1 352 ? -6.975 10.010 31.366 1.00 18.54 350 ILE A C 1
ATOM 2663 O O . ILE A 1 352 ? -7.134 8.877 31.831 1.00 17.13 350 ILE A O 1
ATOM 2668 N N . ALA A 1 353 ? -5.781 10.501 31.045 1.00 17.12 351 ALA A N 1
ATOM 2669 C CA . ALA A 1 353 ? -4.559 9.746 31.271 1.00 14.22 351 ALA A CA 1
ATOM 2670 C C . ALA A 1 353 ? -4.376 9.727 32.786 1.00 12.52 351 ALA A C 1
ATOM 2671 O O . ALA A 1 353 ? -4.752 10.683 33.456 1.00 12.70 351 ALA A O 1
ATOM 2673 N N . THR A 1 354 ? -3.812 8.655 33.336 1.00 12.95 352 THR A N 1
ATOM 2674 C CA . THR A 1 354 ? -3.606 8.599 34.783 1.00 12.94 352 THR A CA 1
ATOM 2675 C C . THR A 1 354 ? -2.560 9.649 35.195 1.00 14.71 352 THR A C 1
ATOM 2676 O O . THR A 1 354 ? -2.447 10.016 36.371 1.00 14.10 352 THR A O 1
ATOM 2680 N N . ARG A 1 355 ? -1.816 10.124 34.196 1.00 15.34 353 ARG A N 1
ATOM 2681 C CA . ARG A 1 355 ? -0.803 11.168 34.340 1.00 17.98 353 ARG A CA 1
ATOM 2682 C C . ARG A 1 355 ? -1.532 12.462 34.739 1.00 19.56 353 ARG A C 1
ATOM 2683 O O . ARG A 1 355 ? -1.030 13.246 35.555 1.00 18.74 353 ARG A O 1
ATOM 2691 N N . LYS A 1 356 ? -2.713 12.681 34.150 1.00 17.47 354 LYS A N 1
ATOM 2692 C CA . LYS A 1 356 ? -3.539 13.854 34.449 1.00 16.86 354 LYS A CA 1
ATOM 2693 C C . LYS A 1 356 ? -4.234 13.598 35.790 1.00 15.60 354 LYS A C 1
ATOM 2694 O O . LYS A 1 356 ? -4.407 14.501 36.605 1.00 15.11 354 LYS A O 1
ATOM 2700 N N . ALA A 1 357 ? -4.634 12.352 36.007 1.00 14.50 355 ALA A N 1
ATOM 2701 C CA . ALA A 1 357 ? -5.284 11.980 37.253 1.00 15.26 355 ALA A CA 1
ATOM 2702 C C . ALA A 1 357 ? -4.355 12.274 38.426 1.00 15.55 355 ALA A C 1
ATOM 2703 O O . ALA A 1 357 ? -4.806 12.698 39.489 1.00 16.23 355 ALA A O 1
ATOM 2705 N N . SER A 1 358 ? -3.057 12.045 38.233 1.00 15.10 356 SER A N 1
ATOM 2706 C CA . SER A 1 358 ? -2.075 12.293 39.287 1.00 15.67 356 SER A CA 1
ATOM 2707 C C . SER A 1 358 ? -1.988 13.789 39.590 1.00 15.40 356 SER A C 1
ATOM 2708 O O . SER A 1 358 ? -1.908 14.199 40.750 1.00 16.77 356 SER A O 1
ATOM 2711 N N . GLU A 1 359 ? -2.002 14.598 38.537 1.00 16.74 357 GLU A N 1
ATOM 2712 C CA . GLU A 1 359 ? -1.941 16.047 38.678 1.00 18.03 357 GLU A CA 1
ATOM 2713 C C . GLU A 1 359 ? -3.144 16.513 39.492 1.00 16.99 357 GLU A C 1
ATOM 2714 O O . GLU A 1 359 ? -3.007 17.358 40.377 1.00 17.74 357 GLU A O 1
ATOM 2720 N N . ASN A 1 360 ? -4.321 15.959 39.200 1.00 15.91 358 ASN A N 1
ATOM 2721 C CA . ASN A 1 360 ? -5.529 16.335 39.932 1.00 15.63 358 ASN A CA 1
ATOM 2722 C C . ASN A 1 360 ? -5.360 16.002 41.411 1.00 15.58 358 ASN A C 1
ATOM 2723 O O . ASN A 1 360 ? -5.851 16.725 42.279 1.00 14.04 358 ASN A O 1
ATOM 2728 N N . CYS A 1 361 ? -4.660 14.908 41.696 1.00 14.79 359 CYS A N 1
ATOM 2729 C CA . CYS A 1 361 ? -4.418 14.521 43.077 1.00 15.30 359 CYS A CA 1
ATOM 2730 C C . CYS A 1 361 ? -3.477 15.533 43.720 1.00 14.99 359 CYS A C 1
ATOM 2731 O O . CYS A 1 361 ? -3.743 16.015 44.816 1.00 15.04 359 CYS A O 1
ATOM 2734 N N . LEU A 1 362 ? -2.386 15.866 43.033 1.00 14.96 360 LEU A N 1
ATOM 2735 C CA . LEU A 1 362 ? -1.426 16.835 43.564 1.00 15.37 360 LEU A CA 1
ATOM 2736 C C . LEU A 1 362 ? -2.063 18.208 43.798 1.00 15.75 360 LEU A C 1
ATOM 2737 O O . LEU A 1 362 ? -1.650 18.945 44.692 1.00 16.56 360 LEU A O 1
ATOM 2742 N N . ALA A 1 363 ? -3.068 18.551 42.997 1.00 15.81 361 ALA A N 1
ATOM 2743 C CA . ALA A 1 363 ? -3.748 19.839 43.144 1.00 16.13 361 ALA A CA 1
ATOM 2744 C C . ALA A 1 363 ? -4.449 19.897 44.492 1.00 16.93 361 ALA A C 1
ATOM 2745 O O . ALA A 1 363 ? -4.712 20.972 45.023 1.00 18.75 361 ALA A O 1
ATOM 2747 N N . VAL A 1 364 ? -4.765 18.728 45.033 1.00 18.03 362 VAL A N 1
ATOM 2748 C CA . VAL A 1 364 ? -5.419 18.632 46.328 1.00 17.41 362 VAL A CA 1
ATOM 2749 C C . VAL A 1 364 ? -4.380 18.443 47.428 1.00 17.74 362 VAL A C 1
ATOM 2750 O O . VAL A 1 364 ? -4.462 19.077 48.479 1.00 19.96 362 VAL A O 1
ATOM 2754 N N . LEU A 1 365 ? -3.401 17.575 47.173 1.00 15.33 363 LEU A N 1
ATOM 2755 C CA . LEU A 1 365 ? -2.357 17.259 48.146 1.00 15.57 363 LEU A CA 1
ATOM 2756 C C . LEU A 1 365 ? -1.405 18.391 48.515 1.00 15.31 363 LEU A C 1
ATOM 2757 O O . LEU A 1 365 ? -1.115 18.582 49.690 1.00 16.46 363 LEU A O 1
ATOM 2762 N N . PHE A 1 366 ? -0.911 19.139 47.531 1.00 15.38 364 PHE A N 1
ATOM 2763 C CA . PHE A 1 366 ? 0.005 20.236 47.831 1.00 15.68 364 PHE A CA 1
ATOM 2764 C C . PHE A 1 366 ? -0.552 21.181 48.894 1.00 15.77 364 PHE A C 1
ATOM 2765 O O . PHE A 1 366 ? 0.112 21.457 49.893 1.00 15.10 364 PHE A O 1
ATOM 2773 N N . PRO A 1 367 ? -1.777 21.696 48.695 1.00 16.00 365 PRO A N 1
ATOM 2774 C CA . PRO A 1 367 ? -2.310 22.599 49.719 1.00 16.19 365 PRO A CA 1
ATOM 2775 C C . PRO A 1 367 ? -2.682 21.888 51.024 1.00 16.76 365 PRO A C 1
ATOM 2776 O O . PRO A 1 367 ? -2.542 22.456 52.107 1.00 18.41 365 PRO A O 1
ATOM 2780 N N . ALA A 1 368 ? -3.134 20.642 50.923 1.00 16.41 366 ALA A N 1
ATOM 2781 C CA . ALA A 1 368 ? -3.519 19.866 52.103 1.00 16.30 366 ALA A CA 1
ATOM 2782 C C . ALA A 1 368 ? -2.331 19.358 52.933 1.00 17.41 366 ALA A C 1
ATOM 2783 O O . ALA A 1 368 ? -2.437 19.220 54.149 1.00 18.91 366 ALA A O 1
ATOM 2785 N N . ILE A 1 369 ? -1.211 19.069 52.279 1.00 16.44 367 ILE A N 1
ATOM 2786 C CA . ILE A 1 369 ? -0.027 18.568 52.972 1.00 17.66 367 ILE A CA 1
ATOM 2787 C C . ILE A 1 369 ? 1.140 19.515 52.718 1.00 19.47 367 ILE A C 1
ATOM 2788 O O . ILE A 1 369 ? 1.868 19.370 51.740 1.00 21.00 367 ILE A O 1
ATOM 2793 N N . PRO A 1 370 ? 1.326 20.507 53.599 1.00 19.31 368 PRO A N 1
ATOM 2794 C CA . PRO A 1 370 ? 2.403 21.493 53.473 1.00 18.36 368 PRO A CA 1
ATOM 2795 C C . PRO A 1 370 ? 3.832 20.959 53.476 1.00 17.14 368 PRO A C 1
ATOM 2796 O O . PRO A 1 370 ? 4.731 21.599 52.939 1.00 18.25 368 PRO A O 1
ATOM 2800 N N . ALA A 1 371 ? 4.052 19.800 54.080 1.00 15.46 369 ALA A N 1
ATOM 2801 C CA . ALA A 1 371 ? 5.391 19.227 54.107 1.00 15.13 369 ALA A CA 1
ATOM 2802 C C . ALA A 1 371 ? 5.751 18.642 52.738 1.00 15.71 369 ALA A C 1
ATOM 2803 O O . ALA A 1 371 ? 6.918 18.378 52.449 1.00 13.56 369 ALA A O 1
ATOM 2805 N N . LEU A 1 372 ? 4.744 18.442 51.896 1.00 15.15 370 LEU A N 1
ATOM 2806 C CA . LEU A 1 372 ? 4.973 17.886 50.573 1.00 15.36 370 LEU A CA 1
ATOM 2807 C C . LEU A 1 372 ? 5.922 18.764 49.758 1.00 15.94 370 LEU A C 1
ATOM 2808 O O . LEU A 1 372 ? 5.746 19.981 49.670 1.00 16.65 370 LEU A O 1
ATOM 2813 N N . MET A 1 373 ? 6.935 18.140 49.171 1.00 15.23 371 MET A N 1
ATOM 2814 C CA . MET A 1 373 ? 7.898 18.854 48.349 1.00 15.71 371 MET A CA 1
ATOM 2815 C C . MET A 1 373 ? 8.219 17.930 47.179 1.00 17.91 371 MET A C 1
ATOM 2816 O O . MET A 1 373 ? 8.588 16.770 47.373 1.00 17.71 371 MET A O 1
ATOM 2821 N N . GLY A 1 374 ? 8.057 18.433 45.961 1.00 17.47 372 GLY A N 1
ATOM 2822 C CA . GLY A 1 374 ? 8.324 17.600 44.808 1.00 17.34 372 GLY A CA 1
ATOM 2823 C C . GLY A 1 374 ? 9.051 18.312 43.692 1.00 16.90 372 GLY A C 1
ATOM 2824 O O . GLY A 1 374 ? 9.538 19.430 43.863 1.00 17.80 372 GLY A O 1
ATOM 2825 N N . GLY A 1 375 ? 9.124 17.645 42.546 1.00 15.14 373 GLY A N 1
ATOM 2826 C CA . GLY A 1 375 ? 9.784 18.210 41.390 1.00 15.25 373 GLY A CA 1
ATOM 2827 C C . GLY A 1 375 ? 9.859 17.191 40.272 1.00 16.01 373 GLY A C 1
ATOM 2828 O O . GLY A 1 375 ? 9.361 16.074 40.400 1.00 15.97 373 GLY A O 1
ATOM 2829 N N . SER A 1 376 ? 10.494 17.575 39.174 1.00 15.62 374 SER A N 1
ATOM 2830 C CA . SER A 1 376 ? 10.636 16.699 38.028 1.00 16.05 374 SER A CA 1
ATOM 2831 C C . SER A 1 376 ? 12.027 16.868 37.424 1.00 16.08 374 SER A C 1
ATOM 2832 O O . SER A 1 376 ? 12.655 17.922 37.561 1.00 14.17 374 SER A O 1
ATOM 2835 N N . ALA A 1 377 ? 12.512 15.817 36.773 1.00 15.76 375 ALA A N 1
ATOM 2836 C CA . ALA A 1 377 ? 13.817 15.858 36.137 1.00 14.76 375 ALA A CA 1
ATOM 2837 C C . ALA A 1 377 ? 13.639 16.456 34.743 1.00 16.83 375 ALA A C 1
ATOM 2838 O O . ALA A 1 377 ? 13.680 15.735 33.741 1.00 15.16 375 ALA A O 1
ATOM 2840 N N . ASP A 1 378 ? 13.434 17.775 34.703 1.00 17.08 376 ASP A N 1
ATOM 2841 C CA . ASP A 1 378 ? 13.227 18.539 33.469 1.00 18.46 376 ASP A CA 1
ATOM 2842 C C . ASP A 1 378 ? 12.072 17.993 32.622 1.00 17.93 376 ASP A C 1
ATOM 2843 O O . ASP A 1 378 ? 12.122 18.025 31.398 1.00 18.74 376 ASP A O 1
ATOM 2848 N N . LEU A 1 379 ? 11.027 17.502 33.277 1.00 16.56 377 LEU A N 1
ATOM 2849 C CA . LEU A 1 379 ? 9.881 16.954 32.561 1.00 18.05 377 LEU A CA 1
ATOM 2850 C C . LEU A 1 379 ? 8.553 17.451 33.126 1.00 17.80 377 LEU A C 1
ATOM 2851 O O . LEU A 1 379 ? 7.515 16.810 32.959 1.00 17.40 377 LEU A O 1
ATOM 2856 N N . THR A 1 380 ? 8.593 18.607 33.777 1.00 17.75 378 THR A N 1
ATOM 2857 C CA . THR A 1 380 ? 7.404 19.197 34.383 1.00 19.23 378 THR A CA 1
ATOM 2858 C C . THR A 1 380 ? 6.155 19.251 33.490 1.00 20.41 378 THR A C 1
ATOM 2859 O O . THR A 1 380 ? 5.072 18.842 33.911 1.00 20.97 378 THR A O 1
ATOM 2863 N N . PRO A 1 381 ? 6.279 19.763 32.254 1.00 21.74 379 PRO A N 1
ATOM 2864 C CA . PRO A 1 381 ? 5.081 19.813 31.410 1.00 21.43 379 PRO A CA 1
ATOM 2865 C C . PRO A 1 381 ? 4.598 18.451 30.905 1.00 22.36 379 PRO A C 1
ATOM 2866 O O . PRO A 1 381 ? 3.514 18.348 30.332 1.00 22.83 379 PRO A O 1
ATOM 2870 N N . SER A 1 382 ? 5.397 17.410 31.130 1.00 21.35 380 SER A N 1
ATOM 2871 C CA . SER A 1 382 ? 5.043 16.061 30.696 1.00 19.89 380 SER A CA 1
ATOM 2872 C C . SER A 1 382 ? 4.580 15.184 31.854 1.00 19.68 380 SER A C 1
ATOM 2873 O O . SER A 1 382 ? 3.650 14.385 31.703 1.00 19.12 380 SER A O 1
ATOM 2876 N N . ASN A 1 383 ? 5.236 15.332 33.005 1.00 18.65 381 ASN A N 1
ATOM 2877 C CA . ASN A 1 383 ? 4.888 14.565 34.201 1.00 18.78 381 ASN A CA 1
ATOM 2878 C C . ASN A 1 383 ? 3.655 15.158 34.885 1.00 17.91 381 ASN A C 1
ATOM 2879 O O . ASN A 1 383 ? 2.978 14.473 35.654 1.00 18.31 381 ASN A O 1
ATOM 2884 N N . LEU A 1 384 ? 3.380 16.434 34.610 1.00 16.96 382 LEU A N 1
ATOM 2885 C CA . LEU A 1 384 ? 2.235 17.126 35.204 1.00 15.30 382 LEU A CA 1
ATOM 2886 C C . LEU A 1 384 ? 2.339 17.097 36.729 1.00 14.62 382 LEU A C 1
ATOM 2887 O O . LEU A 1 384 ? 1.374 16.769 37.426 1.00 15.40 382 LEU A O 1
ATOM 2892 N N . THR A 1 385 ? 3.516 17.461 37.234 1.00 13.19 383 THR A N 1
ATOM 2893 C CA . THR A 1 385 ? 3.792 17.471 38.666 1.00 13.68 383 THR A CA 1
ATOM 2894 C C . THR A 1 385 ? 3.721 18.843 39.329 1.00 13.52 383 THR A C 1
ATOM 2895 O O . THR A 1 385 ? 4.028 18.973 40.516 1.00 12.31 383 THR A O 1
ATOM 2899 N N . ARG A 1 386 ? 3.325 19.859 38.569 1.00 11.90 384 ARG A N 1
ATOM 2900 C CA . ARG A 1 386 ? 3.239 21.218 39.084 1.00 12.96 384 ARG A CA 1
ATOM 2901 C C . ARG A 1 386 ? 1.870 21.818 38.757 1.00 13.24 384 ARG A C 1
ATOM 2902 O O . ARG A 1 386 ? 1.762 22.760 37.975 1.00 11.20 384 ARG A O 1
ATOM 2910 N N . PRO A 1 387 ? 0.801 21.271 39.351 1.00 15.09 385 PRO A N 1
ATOM 2911 C CA . PRO A 1 387 ? -0.551 21.787 39.092 1.00 15.96 385 PRO A CA 1
ATOM 2912 C C . PRO A 1 387 ? -0.654 23.305 39.264 1.00 16.99 385 PRO A C 1
ATOM 2913 O O . PRO A 1 387 ? -0.340 23.850 40.326 1.00 16.67 385 PRO A O 1
ATOM 2917 N N . ALA A 1 388 ? -1.104 23.977 38.209 1.00 17.08 386 ALA A N 1
ATOM 2918 C CA . ALA A 1 388 ? -1.236 25.432 38.199 1.00 17.50 386 ALA A CA 1
ATOM 2919 C C . ALA A 1 388 ? -2.055 26.008 39.353 1.00 18.51 386 ALA A C 1
ATOM 2920 O O . ALA A 1 388 ? -1.758 27.098 39.845 1.00 19.38 386 ALA A O 1
ATOM 2922 N N . SER A 1 389 ? -3.083 25.282 39.783 1.00 18.52 387 SER A N 1
ATOM 2923 C CA . SER A 1 389 ? -3.935 25.750 40.868 1.00 18.52 387 SER A CA 1
ATOM 2924 C C . SER A 1 389 ? -3.212 25.738 42.206 1.00 18.61 387 SER A C 1
ATOM 2925 O O . SER A 1 389 ? -3.617 26.425 43.138 1.00 18.18 387 SER A O 1
ATOM 2928 N N . ALA A 1 390 ? -2.142 24.956 42.303 1.00 20.05 388 ALA A N 1
ATOM 2929 C CA . ALA A 1 390 ? -1.378 24.867 43.543 1.00 19.75 388 ALA A CA 1
ATOM 2930 C C . ALA A 1 390 ? -0.628 26.165 43.813 1.00 21.33 388 ALA A C 1
ATOM 2931 O O . ALA A 1 390 ? -0.179 26.416 44.932 1.00 20.76 388 ALA A O 1
ATOM 2933 N N . ASN A 1 391 ? -0.486 26.986 42.779 1.00 21.09 389 ASN A N 1
ATOM 2934 C CA . ASN A 1 391 ? 0.202 28.256 42.926 1.00 22.89 389 ASN A CA 1
ATOM 2935 C C . ASN A 1 391 ? 1.567 28.026 43.585 1.00 20.91 389 ASN A C 1
ATOM 2936 O O . ASN A 1 391 ? 1.921 28.682 44.561 1.00 20.36 389 ASN A O 1
ATOM 2941 N N . LEU A 1 392 ? 2.324 27.087 43.031 1.00 19.53 390 LEU A N 1
ATOM 2942 C CA . LEU A 1 392 ? 3.637 26.719 43.547 1.00 18.62 390 LEU A CA 1
ATOM 2943 C C . LEU A 1 392 ? 4.750 27.691 43.187 1.00 20.04 390 LEU A C 1
ATOM 2944 O O . LEU A 1 392 ? 4.682 28.417 42.197 1.00 19.71 390 LEU A O 1
ATOM 2949 N N . VAL A 1 393 ? 5.785 27.697 44.014 1.00 20.18 391 VAL A N 1
ATOM 2950 C CA . VAL A 1 393 ? 6.935 28.557 43.798 1.00 18.61 391 VAL A CA 1
ATOM 2951 C C . VAL A 1 393 ? 8.113 27.601 43.784 1.00 17.88 391 VAL A C 1
ATOM 2952 O O . VAL A 1 393 ? 8.161 26.676 44.593 1.00 17.41 391 VAL A O 1
ATOM 2956 N N . ASP A 1 394 ? 9.045 27.798 42.857 1.00 17.90 392 ASP A N 1
ATOM 2957 C CA . ASP A 1 394 ? 10.214 26.926 42.767 1.00 18.92 392 ASP A CA 1
ATOM 2958 C C . ASP A 1 394 ? 11.188 27.170 43.901 1.00 18.75 392 ASP A C 1
ATOM 2959 O O . ASP A 1 394 ? 11.342 28.300 44.368 1.00 18.85 392 ASP A O 1
ATOM 2964 N N . PHE A 1 395 ? 11.842 26.100 44.338 1.00 17.52 393 PHE A N 1
ATOM 2965 C CA . PHE A 1 395 ? 12.845 26.194 45.380 1.00 15.60 393 PHE A CA 1
ATOM 2966 C C . PHE A 1 395 ? 14.103 26.688 44.675 1.00 16.27 393 PHE A C 1
ATOM 2967 O O . PHE A 1 395 ? 14.518 26.114 43.671 1.00 16.42 393 PHE A O 1
ATOM 2975 N N . SER A 1 396 ? 14.701 27.750 45.195 1.00 15.30 394 SER A N 1
ATOM 2976 C CA . SER A 1 396 ? 15.909 28.311 44.607 1.00 15.92 394 SER A CA 1
ATOM 2977 C C . SER A 1 396 ? 16.639 29.064 45.708 1.00 16.89 394 SER A C 1
ATOM 2978 O O . SER A 1 396 ? 16.117 29.200 46.816 1.00 16.47 394 SER A O 1
ATOM 2981 N N . SER A 1 397 ? 17.834 29.564 45.404 1.00 17.64 395 SER A N 1
ATOM 2982 C CA . SER A 1 397 ? 18.611 30.299 46.399 1.00 19.62 395 SER A CA 1
ATOM 2983 C C . SER A 1 397 ? 17.915 31.581 46.840 1.00 20.28 395 SER A C 1
ATOM 2984 O O . SER A 1 397 ? 18.109 32.041 47.962 1.00 20.38 395 SER A O 1
ATOM 2987 N N . SER A 1 398 ? 17.093 32.152 45.966 1.00 22.05 396 SER A N 1
ATOM 2988 C CA . SER A 1 398 ? 16.378 33.370 46.309 1.00 22.34 396 SER A CA 1
ATOM 2989 C C . SER A 1 398 ? 14.942 33.089 46.763 1.00 22.56 396 SER A C 1
ATOM 2990 O O . SER A 1 398 ? 14.193 34.010 47.092 1.00 23.20 396 SER A O 1
ATOM 2993 N N . SER A 1 399 ? 14.553 31.817 46.783 1.00 21.55 397 SER A N 1
ATOM 2994 C CA . SER A 1 399 ? 13.209 31.453 47.225 1.00 20.03 397 SER A CA 1
ATOM 2995 C C . SER A 1 399 ? 13.240 30.071 47.869 1.00 19.23 397 SER A C 1
ATOM 2996 O O . SER A 1 399 ? 12.698 29.102 47.332 1.00 17.72 397 SER A O 1
ATOM 2999 N N . LYS A 1 400 ? 13.872 29.994 49.036 1.00 17.99 398 LYS A N 1
ATOM 3000 C CA . LYS A 1 400 ? 14.019 28.731 49.745 1.00 17.59 398 LYS A CA 1
ATOM 3001 C C . LYS A 1 400 ? 12.726 28.176 50.304 1.00 16.54 398 LYS A C 1
ATOM 3002 O O . LYS A 1 400 ? 12.673 27.016 50.699 1.00 16.70 398 LYS A O 1
ATOM 3008 N N . GLU A 1 401 ? 11.682 28.992 50.340 1.00 16.77 399 GLU A N 1
ATOM 3009 C CA . GLU A 1 401 ? 10.413 28.512 50.853 1.00 17.20 399 GLU A CA 1
ATOM 3010 C C . GLU A 1 401 ? 9.629 27.819 49.743 1.00 16.14 399 GLU A C 1
ATOM 3011 O O . GLU A 1 401 ? 8.562 27.256 49.983 1.00 16.15 399 GLU A O 1
ATOM 3017 N N . GLY A 1 402 ? 10.172 27.850 48.528 1.00 14.49 400 GLY A N 1
ATOM 3018 C CA . GLY A 1 402 ? 9.510 27.207 47.406 1.00 12.03 400 GLY A CA 1
ATOM 3019 C C . GLY A 1 402 ? 9.375 25.716 47.640 1.00 12.67 400 GLY A C 1
ATOM 3020 O O . GLY A 1 402 ? 10.209 25.110 48.313 1.00 13.20 400 GLY A O 1
ATOM 3021 N N . ARG A 1 403 ? 8.340 25.114 47.067 1.00 11.33 401 ARG A N 1
ATOM 3022 C CA . ARG A 1 403 ? 8.110 23.693 47.250 1.00 12.02 401 ARG A CA 1
ATOM 3023 C C . ARG A 1 403 ? 8.320 22.810 46.029 1.00 11.53 401 ARG A C 1
ATOM 3024 O O . ARG A 1 403 ? 8.158 21.589 46.111 1.00 10.79 401 ARG A O 1
ATOM 3032 N N . TYR A 1 404 ? 8.680 23.414 44.904 1.00 10.92 402 TYR A N 1
ATOM 3033 C CA . TYR A 1 404 ? 8.897 22.649 43.681 1.00 11.59 402 TYR A CA 1
ATOM 3034 C C . TYR A 1 404 ? 10.365 22.697 43.257 1.00 11.58 402 TYR A C 1
ATOM 3035 O O . TYR A 1 404 ? 10.927 23.776 43.051 1.00 11.37 402 TYR A O 1
ATOM 3044 N N . ILE A 1 405 ? 10.976 21.528 43.105 1.00 9.84 403 ILE A N 1
ATOM 3045 C CA . ILE A 1 405 ? 12.380 21.452 42.718 1.00 10.91 403 ILE A CA 1
ATOM 3046 C C . ILE A 1 405 ? 12.604 21.104 41.239 1.00 12.59 403 ILE A C 1
ATOM 3047 O O . ILE A 1 405 ? 12.085 20.107 40.738 1.00 12.77 403 ILE A O 1
ATOM 3052 N N . ARG A 1 406 ? 13.386 21.935 40.557 1.00 11.51 404 ARG A N 1
ATOM 3053 C CA . ARG A 1 406 ? 13.726 21.724 39.157 1.00 12.55 404 ARG A CA 1
ATOM 3054 C C . ARG A 1 406 ? 15.045 20.955 39.192 1.00 13.13 404 ARG A C 1
ATOM 3055 O O . ARG A 1 406 ? 16.117 21.559 39.266 1.00 12.09 404 ARG A O 1
ATOM 3063 N N . PHE A 1 407 ? 14.969 19.629 39.147 1.00 12.11 405 PHE A N 1
ATOM 3064 C CA . PHE A 1 407 ? 16.170 18.803 39.204 1.00 12.25 405 PHE A CA 1
ATOM 3065 C C . PHE A 1 407 ? 16.997 18.825 37.921 1.00 12.73 405 PHE A C 1
ATOM 3066 O O . PHE A 1 407 ? 18.189 18.521 37.944 1.00 13.83 405 PHE A O 1
ATOM 3074 N N . GLY A 1 408 ? 16.376 19.194 36.806 1.00 12.70 406 GLY A N 1
ATOM 3075 C CA . GLY A 1 408 ? 17.099 19.196 35.547 1.00 10.71 406 GLY A CA 1
ATOM 3076 C C . GLY A 1 408 ? 17.186 17.749 35.087 1.00 11.96 406 GLY A C 1
ATOM 3077 O O . GLY A 1 408 ? 16.566 16.876 35.699 1.00 11.17 406 GLY A O 1
ATOM 3078 N N . VAL A 1 409 ? 17.949 17.478 34.031 1.00 10.95 407 VAL A N 1
ATOM 3079 C CA . VAL A 1 409 ? 18.065 16.115 33.522 1.00 11.71 407 VAL A CA 1
ATOM 3080 C C . VAL A 1 409 ? 19.035 15.311 34.389 1.00 12.55 407 VAL A C 1
ATOM 3081 O O . VAL A 1 409 ? 20.123 14.922 33.954 1.00 12.73 407 VAL A O 1
ATOM 3085 N N . ARG A 1 410 ? 18.624 15.050 35.623 1.00 13.19 408 ARG A N 1
ATOM 3086 C CA . ARG A 1 410 ? 19.476 14.341 36.565 1.00 13.72 408 ARG A CA 1
ATOM 3087 C C . ARG A 1 410 ? 18.675 13.323 37.378 1.00 14.73 408 ARG A C 1
ATOM 3088 O O . ARG A 1 410 ? 18.568 13.459 38.596 1.00 16.15 408 ARG A O 1
ATOM 3096 N N . GLU A 1 411 ? 18.125 12.307 36.715 1.00 13.55 409 GLU A N 1
ATOM 3097 C CA . GLU A 1 411 ? 17.318 11.295 37.398 1.00 12.92 409 GLU A CA 1
ATOM 3098 C C . GLU A 1 411 ? 17.975 10.633 38.606 1.00 12.58 409 GLU A C 1
ATOM 3099 O O . GLU A 1 411 ? 17.358 10.509 39.659 1.00 13.75 409 GLU A O 1
ATOM 3105 N N . HIS A 1 412 ? 19.217 10.194 38.455 1.00 12.29 410 HIS A N 1
ATOM 3106 C CA . HIS A 1 412 ? 19.895 9.519 39.553 1.00 12.37 410 HIS A CA 1
ATOM 3107 C C . HIS A 1 412 ? 20.060 10.414 40.785 1.00 11.94 410 HIS A C 1
ATOM 3108 O O . HIS A 1 412 ? 19.687 10.028 41.895 1.00 12.65 410 HIS A O 1
ATOM 3115 N N . ALA A 1 413 ? 20.608 11.607 40.598 1.00 9.31 411 ALA A N 1
ATOM 3116 C CA . ALA A 1 413 ? 20.791 12.506 41.726 1.00 10.17 411 ALA A CA 1
ATOM 3117 C C . ALA A 1 413 ? 19.449 12.923 42.309 1.00 9.88 411 ALA A C 1
ATOM 3118 O O . ALA A 1 413 ? 19.346 13.174 43.505 1.00 11.92 411 ALA A O 1
ATOM 3120 N N . MET A 1 414 ? 18.423 13.012 41.469 1.00 10.47 412 MET A N 1
ATOM 3121 C CA . MET A 1 414 ? 17.105 13.393 41.953 1.00 11.05 412 MET A CA 1
ATOM 3122 C C . MET A 1 414 ? 16.651 12.369 42.980 1.00 11.81 412 MET A C 1
ATOM 3123 O O . MET A 1 414 ? 16.244 12.719 44.091 1.00 11.85 412 MET A O 1
ATOM 3128 N N . CYS A 1 415 ? 16.732 11.099 42.601 1.00 11.68 413 CYS A N 1
ATOM 3129 C CA . CYS A 1 415 ? 16.323 10.021 43.486 1.00 12.56 413 CYS A CA 1
ATOM 3130 C C . CYS A 1 415 ? 17.149 9.937 44.755 1.00 10.20 413 CYS A C 1
ATOM 3131 O O . CYS A 1 415 ? 16.609 9.671 45.823 1.00 10.53 413 CYS A O 1
ATOM 3134 N N . ALA A 1 416 ? 18.453 10.169 44.652 1.00 10.36 414 ALA A N 1
ATOM 3135 C CA . ALA A 1 416 ? 19.297 10.119 45.837 1.00 11.06 414 ALA A CA 1
ATOM 3136 C C . ALA A 1 416 ? 18.974 11.322 46.731 1.00 11.01 414 ALA A C 1
ATOM 3137 O O . ALA A 1 416 ? 19.047 11.235 47.959 1.00 10.80 414 ALA A O 1
ATOM 3139 N N . ILE A 1 417 ? 18.612 12.440 46.109 1.00 10.07 415 ILE A N 1
ATOM 3140 C CA . ILE A 1 417 ? 18.273 13.646 46.853 1.00 10.77 415 ILE A CA 1
ATOM 3141 C C . ILE A 1 417 ? 16.946 13.430 47.585 1.00 11.89 415 ILE A C 1
ATOM 3142 O O . ILE A 1 417 ? 16.788 13.868 48.722 1.00 10.03 415 ILE A O 1
ATOM 3147 N N . LEU A 1 418 ? 16.002 12.742 46.945 1.00 11.61 416 LEU A N 1
ATOM 3148 C CA . LEU A 1 418 ? 14.722 12.466 47.593 1.00 11.39 416 LEU A CA 1
ATOM 3149 C C . LEU A 1 418 ? 14.983 11.675 48.875 1.00 11.89 416 LEU A C 1
ATOM 3150 O O . LEU A 1 418 ? 14.340 11.911 49.901 1.00 11.78 416 LEU A O 1
ATOM 3155 N N . ASN A 1 419 ? 15.926 10.737 48.818 1.00 11.64 417 ASN A N 1
ATOM 3156 C CA . ASN A 1 419 ? 16.261 9.943 49.999 1.00 11.80 417 ASN A CA 1
ATOM 3157 C C . ASN A 1 419 ? 16.786 10.850 51.110 1.00 9.99 417 ASN A C 1
ATOM 3158 O O . ASN A 1 419 ? 16.468 10.658 52.279 1.00 9.67 417 ASN A O 1
ATOM 3163 N N . GLY A 1 420 ? 17.601 11.830 50.728 1.00 10.24 418 GLY A N 1
ATOM 3164 C CA . GLY A 1 420 ? 18.166 12.755 51.693 1.00 9.38 418 GLY A CA 1
ATOM 3165 C C . GLY A 1 420 ? 17.107 13.632 52.329 1.00 10.14 418 GLY A C 1
ATOM 3166 O O . GLY A 1 420 ? 17.170 13.940 53.520 1.00 9.43 418 GLY A O 1
ATOM 3167 N N . LEU A 1 421 ? 16.131 14.046 51.529 1.00 10.59 419 LEU A N 1
ATOM 3168 C CA . LEU A 1 421 ? 15.050 14.880 52.028 1.00 11.79 419 LEU A CA 1
ATOM 3169 C C . LEU A 1 421 ? 14.255 14.103 53.068 1.00 12.02 419 LEU A C 1
ATOM 3170 O O . LEU A 1 421 ? 13.891 14.638 54.113 1.00 12.47 419 LEU A O 1
ATOM 3175 N N . ASP A 1 422 ? 13.994 12.833 52.777 1.00 13.17 420 ASP A N 1
ATOM 3176 C CA . ASP A 1 422 ? 13.240 11.975 53.692 1.00 14.54 420 ASP A CA 1
ATOM 3177 C C . ASP A 1 422 ? 14.013 11.716 54.989 1.00 14.13 420 ASP A C 1
ATOM 3178 O O . ASP A 1 422 ? 13.428 11.673 56.066 1.00 13.42 420 ASP A O 1
ATOM 3183 N N . ALA A 1 423 ? 15.328 11.547 54.878 1.00 13.10 421 ALA A N 1
ATOM 3184 C CA . ALA A 1 423 ? 16.169 11.281 56.042 1.00 11.85 421 ALA A CA 1
ATOM 3185 C C . ALA A 1 423 ? 16.251 12.474 56.992 1.00 11.10 421 ALA A C 1
ATOM 3186 O O . ALA A 1 423 ? 16.511 12.312 58.178 1.00 9.96 421 ALA A O 1
ATOM 3188 N N . HIS A 1 424 ? 16.022 13.677 56.482 1.00 12.18 422 HIS A N 1
ATOM 3189 C CA . HIS A 1 424 ? 16.113 14.850 57.343 1.00 14.50 422 HIS A CA 1
ATOM 3190 C C . HIS A 1 424 ? 15.023 14.962 58.399 1.00 14.89 422 HIS A C 1
ATOM 3191 O O . HIS A 1 424 ? 15.321 15.218 59.560 1.00 15.25 422 HIS A O 1
ATOM 3198 N N . ASP A 1 425 ? 13.778 14.762 57.967 1.00 16.66 423 ASP A N 1
ATOM 3199 C CA . ASP A 1 425 ? 12.550 14.858 58.766 1.00 17.67 423 ASP A CA 1
ATOM 3200 C C . ASP A 1 425 ? 11.878 16.171 58.394 1.00 16.47 423 ASP A C 1
ATOM 3201 O O . ASP A 1 425 ? 12.557 17.150 58.086 1.00 15.63 423 ASP A O 1
ATOM 3206 N N . GLY A 1 426 ? 10.549 16.185 58.410 1.00 15.35 424 GLY A N 1
ATOM 3207 C CA . GLY A 1 426 ? 9.818 17.396 58.079 1.00 16.11 424 GLY A CA 1
ATOM 3208 C C . GLY A 1 426 ? 9.501 17.589 56.605 1.00 16.74 424 GLY A C 1
ATOM 3209 O O . GLY A 1 426 ? 8.928 18.609 56.229 1.00 16.71 424 GLY A O 1
ATOM 3210 N N . ILE A 1 427 ? 9.864 16.618 55.770 1.00 17.12 425 ILE A N 1
ATOM 3211 C CA . ILE A 1 427 ? 9.607 16.699 54.333 1.00 16.18 425 ILE A CA 1
ATOM 3212 C C . ILE A 1 427 ? 9.007 15.390 53.807 1.00 17.17 425 ILE A C 1
ATOM 3213 O O . ILE A 1 427 ? 9.368 14.307 54.269 1.00 17.77 425 ILE A O 1
ATOM 3218 N N . ILE A 1 428 ? 8.093 15.494 52.847 1.00 15.75 426 ILE A N 1
ATOM 3219 C CA . ILE A 1 428 ? 7.502 14.324 52.206 1.00 13.73 426 ILE A CA 1
ATOM 3220 C C . ILE A 1 428 ? 7.805 14.565 50.732 1.00 14.11 426 ILE A C 1
ATOM 3221 O O . ILE A 1 428 ? 7.048 15.228 50.019 1.00 12.53 426 ILE A O 1
ATOM 3226 N N . PRO A 1 429 ? 8.939 14.028 50.262 1.00 13.73 427 PRO A N 1
ATOM 3227 C CA . PRO A 1 429 ? 9.423 14.159 48.887 1.00 13.14 427 PRO A CA 1
ATOM 3228 C C . PRO A 1 429 ? 8.895 13.245 47.796 1.00 13.34 427 PRO A C 1
ATOM 3229 O O . PRO A 1 429 ? 8.594 12.071 48.021 1.00 15.77 427 PRO A O 1
ATOM 3233 N N . PHE A 1 430 ? 8.801 13.803 46.597 1.00 11.25 428 PHE A N 1
ATOM 3234 C CA . PHE A 1 430 ? 8.378 13.041 45.437 1.00 12.54 428 PHE A CA 1
ATOM 3235 C C . PHE A 1 430 ? 9.119 13.631 44.248 1.00 12.43 428 PHE A C 1
ATOM 3236 O O . PHE A 1 430 ? 9.439 14.823 44.234 1.00 10.74 428 PHE A O 1
ATOM 3244 N N . GLY A 1 431 ? 9.419 12.786 43.267 1.00 12.06 429 GLY A N 1
ATOM 3245 C CA . GLY A 1 431 ? 10.124 13.248 42.090 1.00 11.70 429 GLY A CA 1
ATOM 3246 C C . GLY A 1 431 ? 9.526 12.613 40.854 1.00 13.30 429 GLY A C 1
ATOM 3247 O O . GLY A 1 431 ? 9.100 11.463 40.878 1.00 13.56 429 GLY A O 1
ATOM 3248 N N . GLY A 1 432 ? 9.497 13.355 39.760 1.00 13.61 430 GLY A N 1
ATOM 3249 C CA . GLY A 1 432 ? 8.932 12.794 38.555 1.00 13.06 430 GLY A CA 1
ATOM 3250 C C . GLY A 1 432 ? 9.884 12.717 37.389 1.00 13.04 430 GLY A C 1
ATOM 3251 O O . GLY A 1 432 ? 10.848 13.482 37.290 1.00 11.90 430 GLY A O 1
ATOM 3252 N N . THR A 1 433 ? 9.598 11.769 36.505 1.00 13.33 431 THR A N 1
ATOM 3253 C CA . THR A 1 433 ? 10.358 11.559 35.284 1.00 15.21 431 THR A CA 1
ATOM 3254 C C . THR A 1 433 ? 9.634 10.468 34.511 1.00 14.75 431 THR A C 1
ATOM 3255 O O . THR A 1 433 ? 8.616 9.946 34.977 1.00 14.39 431 THR A O 1
ATOM 3259 N N . PHE A 1 434 ? 10.129 10.144 33.323 1.00 13.32 432 PHE A N 1
ATOM 3260 C CA . PHE A 1 434 ? 9.517 9.074 32.545 1.00 13.63 432 PHE A CA 1
ATOM 3261 C C . PHE A 1 434 ? 9.916 7.762 33.221 1.00 12.76 432 PHE A C 1
ATOM 3262 O O . PHE A 1 434 ? 11.061 7.596 33.648 1.00 13.00 432 PHE A O 1
ATOM 3270 N N . LEU A 1 435 ? 8.974 6.834 33.319 1.00 11.59 433 LEU A N 1
ATOM 3271 C CA . LEU A 1 435 ? 9.255 5.556 33.944 1.00 11.14 433 LEU A CA 1
ATOM 3272 C C . LEU A 1 435 ? 10.521 4.932 33.376 1.00 11.37 433 LEU A C 1
ATOM 3273 O O . LEU A 1 435 ? 11.384 4.469 34.123 1.00 10.40 433 LEU A O 1
ATOM 3278 N N . ASN A 1 436 ? 10.650 4.943 32.055 1.00 10.74 434 ASN A N 1
ATOM 3279 C CA . ASN A 1 436 ? 11.811 4.323 31.436 1.00 13.28 434 ASN A CA 1
ATOM 3280 C C . ASN A 1 436 ? 13.158 4.823 31.940 1.00 14.40 434 ASN A C 1
ATOM 3281 O O . ASN A 1 436 ? 14.143 4.085 31.902 1.00 17.54 434 ASN A O 1
ATOM 3286 N N . PHE A 1 437 ? 13.219 6.055 32.423 1.00 12.09 435 PHE A N 1
ATOM 3287 C CA . PHE A 1 437 ? 14.492 6.567 32.901 1.00 14.67 435 PHE A CA 1
ATOM 3288 C C . PHE A 1 437 ? 14.712 6.433 34.401 1.00 15.12 435 PHE A C 1
ATOM 3289 O O . PHE A 1 437 ? 15.663 6.991 34.951 1.00 16.47 435 PHE A O 1
ATOM 3297 N N . ILE A 1 438 ? 13.823 5.699 35.066 1.00 15.13 436 ILE A N 1
ATOM 3298 C CA . ILE A 1 438 ? 13.995 5.431 36.487 1.00 14.21 436 ILE A CA 1
ATOM 3299 C C . ILE A 1 438 ? 15.163 4.445 36.453 1.00 13.98 436 ILE A C 1
ATOM 3300 O O . ILE A 1 438 ? 15.887 4.276 37.433 1.00 13.16 436 ILE A O 1
ATOM 3305 N N . GLY A 1 439 ? 15.333 3.810 35.292 1.00 13.17 437 GLY A N 1
ATOM 3306 C CA . GLY A 1 439 ? 16.404 2.846 35.091 1.00 13.38 437 GLY A CA 1
ATOM 3307 C C . GLY A 1 439 ? 17.771 3.478 35.273 1.00 13.31 437 GLY A C 1
ATOM 3308 O O . GLY A 1 439 ? 18.753 2.787 35.555 1.00 13.66 437 GLY A O 1
ATOM 3309 N N . TYR A 1 440 ? 17.830 4.797 35.107 1.00 12.03 438 TYR A N 1
ATOM 3310 C CA . TYR A 1 440 ? 19.069 5.552 35.278 1.00 12.05 438 TYR A CA 1
ATOM 3311 C C . TYR A 1 440 ? 19.340 5.744 36.770 1.00 12.09 438 TYR A C 1
ATOM 3312 O O . TYR A 1 440 ? 20.463 6.043 37.164 1.00 11.65 438 TYR A O 1
ATOM 3321 N N . ALA A 1 441 ? 18.304 5.569 37.591 1.00 11.57 439 ALA A N 1
ATOM 3322 C CA . ALA A 1 441 ? 18.413 5.806 39.027 1.00 11.54 439 ALA A CA 1
ATOM 3323 C C . ALA A 1 441 ? 18.235 4.613 39.955 1.00 11.73 439 ALA A C 1
ATOM 3324 O O . ALA A 1 441 ? 17.992 4.791 41.153 1.00 11.88 439 ALA A O 1
ATOM 3326 N N . LEU A 1 442 ? 18.359 3.401 39.434 1.00 13.59 440 LEU A N 1
ATOM 3327 C CA . LEU A 1 442 ? 18.173 2.248 40.298 1.00 13.89 440 LEU A CA 1
ATOM 3328 C C . LEU A 1 442 ? 19.124 2.205 41.486 1.00 13.96 440 LEU A C 1
ATOM 3329 O O . LEU A 1 442 ? 18.798 1.615 42.515 1.00 13.71 440 LEU A O 1
ATOM 3334 N N . GLY A 1 443 ? 20.289 2.832 41.361 1.00 13.43 441 GLY A N 1
ATOM 3335 C CA . GLY A 1 443 ? 21.218 2.842 42.479 1.00 13.23 441 GLY A CA 1
ATOM 3336 C C . GLY A 1 443 ? 20.584 3.475 43.716 1.00 13.93 441 GLY A C 1
ATOM 3337 O O . GLY A 1 443 ? 20.687 2.955 44.829 1.00 12.08 441 GLY A O 1
ATOM 3338 N N . ALA A 1 444 ? 19.917 4.606 43.515 1.00 13.46 442 ALA A N 1
ATOM 3339 C CA . ALA A 1 444 ? 19.267 5.320 44.604 1.00 11.50 442 ALA A CA 1
ATOM 3340 C C . ALA A 1 444 ? 17.951 4.671 44.996 1.00 11.44 442 ALA A C 1
ATOM 3341 O O . ALA A 1 444 ? 17.586 4.653 46.168 1.00 12.46 442 ALA A O 1
ATOM 3343 N N . VAL A 1 445 ? 17.224 4.153 44.015 1.00 12.28 443 VAL A N 1
ATOM 3344 C CA . VAL A 1 445 ? 15.951 3.509 44.307 1.00 12.93 443 VAL A CA 1
ATOM 3345 C C . VAL A 1 445 ? 16.162 2.315 45.236 1.00 12.86 443 VAL A C 1
ATOM 3346 O O . VAL A 1 445 ? 15.380 2.094 46.160 1.00 13.26 443 VAL A O 1
ATOM 3350 N N . ARG A 1 446 ? 17.233 1.561 44.993 1.00 12.97 444 ARG A N 1
ATOM 3351 C CA . ARG A 1 446 ? 17.567 0.388 45.802 1.00 12.86 444 ARG A CA 1
ATOM 3352 C C . ARG A 1 446 ? 17.828 0.792 47.253 1.00 13.01 444 ARG A C 1
ATOM 3353 O O . ARG A 1 446 ? 17.420 0.101 48.187 1.00 12.60 444 ARG A O 1
ATOM 3361 N N . LEU A 1 447 ? 18.506 1.919 47.445 1.00 12.93 445 LEU A N 1
ATOM 3362 C CA . LEU A 1 447 ? 18.799 2.386 48.796 1.00 10.93 445 LEU A CA 1
ATOM 3363 C C . LEU A 1 447 ? 17.553 2.911 49.499 1.00 11.10 445 LEU A C 1
ATOM 3364 O O . LEU A 1 447 ? 17.468 2.874 50.727 1.00 13.17 445 LEU A O 1
ATOM 3369 N N . ALA A 1 448 ? 16.575 3.394 48.738 1.00 9.24 446 ALA A N 1
ATOM 3370 C CA . ALA A 1 448 ? 15.343 3.869 49.364 1.00 9.04 446 ALA A CA 1
ATOM 3371 C C . ALA A 1 448 ? 14.651 2.640 49.962 1.00 9.46 446 ALA A C 1
ATOM 3372 O O . ALA A 1 448 ? 14.113 2.685 51.069 1.00 9.63 446 ALA A O 1
ATOM 3374 N N . ALA A 1 449 ? 14.687 1.539 49.219 1.00 9.40 447 ALA A N 1
ATOM 3375 C CA . ALA A 1 449 ? 14.082 0.289 49.656 1.00 10.88 447 ALA A CA 1
ATOM 3376 C C . ALA A 1 449 ? 14.838 -0.285 50.849 1.00 11.80 447 ALA A C 1
ATOM 3377 O O . ALA A 1 449 ? 14.222 -0.718 51.821 1.00 11.82 447 ALA A O 1
ATOM 3379 N N . ILE A 1 450 ? 16.168 -0.290 50.773 1.00 11.36 448 ILE A N 1
ATOM 3380 C CA . ILE A 1 450 ? 16.998 -0.815 51.855 1.00 11.38 448 ILE A CA 1
ATOM 3381 C C . ILE A 1 450 ? 16.883 0.009 53.132 1.00 12.70 448 ILE A C 1
ATOM 3382 O O . ILE A 1 450 ? 16.774 -0.540 54.222 1.00 12.95 448 ILE A O 1
ATOM 3387 N N . SER A 1 451 ? 16.902 1.330 52.987 1.00 13.27 449 SER A N 1
ATOM 3388 C CA . SER A 1 451 ? 16.845 2.235 54.125 1.00 12.88 449 SER A CA 1
ATOM 3389 C C . SER A 1 451 ? 15.436 2.557 54.617 1.00 12.77 449 SER A C 1
ATOM 3390 O O . SER A 1 451 ? 15.273 3.295 55.585 1.00 12.05 449 SER A O 1
ATOM 3393 N N . HIS A 1 452 ? 14.421 2.015 53.956 1.00 13.68 450 HIS A N 1
ATOM 3394 C CA . HIS A 1 452 ? 13.043 2.262 54.372 1.00 15.05 450 HIS A CA 1
ATOM 3395 C C . HIS A 1 452 ? 12.646 3.728 54.284 1.00 13.61 450 HIS A C 1
ATOM 3396 O O . HIS A 1 452 ? 12.048 4.268 55.210 1.00 12.73 450 HIS A O 1
ATOM 3403 N N . HIS A 1 453 ? 12.980 4.368 53.169 1.00 13.10 451 HIS A N 1
ATOM 3404 C CA . HIS A 1 453 ? 12.647 5.770 52.963 1.00 12.27 451 HIS A CA 1
ATOM 3405 C C . HIS A 1 453 ? 11.259 5.911 52.360 1.00 14.66 451 HIS A C 1
ATOM 3406 O O . HIS A 1 453 ? 10.846 5.093 51.538 1.00 12.94 451 HIS A O 1
ATOM 3413 N N . ARG A 1 454 ? 10.532 6.944 52.772 1.00 15.46 452 ARG A N 1
ATOM 3414 C CA . ARG A 1 454 ? 9.229 7.192 52.178 1.00 15.41 452 ARG A CA 1
ATOM 3415 C C . ARG A 1 454 ? 9.470 8.240 51.092 1.00 14.00 452 ARG A C 1
ATOM 3416 O O . ARG A 1 454 ? 9.505 9.436 51.367 1.00 14.72 452 ARG A O 1
ATOM 3424 N N . VAL A 1 455 ? 9.687 7.777 49.869 1.00 13.53 453 VAL A N 1
ATOM 3425 C CA . VAL A 1 455 ? 9.896 8.662 48.736 1.00 14.26 453 VAL A CA 1
ATOM 3426 C C . VAL A 1 455 ? 8.914 8.182 47.686 1.00 14.34 453 VAL A C 1
ATOM 3427 O O . VAL A 1 455 ? 8.656 6.981 47.575 1.00 16.31 453 VAL A O 1
ATOM 3431 N N . ILE A 1 456 ? 8.354 9.117 46.931 1.00 12.83 454 ILE A N 1
ATOM 3432 C CA . ILE A 1 456 ? 7.387 8.773 45.907 1.00 12.10 454 ILE A CA 1
ATOM 3433 C C . ILE A 1 456 ? 7.911 9.142 44.531 1.00 11.21 454 ILE A C 1
ATOM 3434 O O . ILE A 1 456 ? 8.378 10.256 44.313 1.00 12.57 454 ILE A O 1
ATOM 3439 N N . TYR A 1 457 ? 7.855 8.188 43.608 1.00 11.18 455 TYR A N 1
ATOM 3440 C CA . TYR A 1 457 ? 8.314 8.432 42.253 1.00 13.29 455 TYR A CA 1
ATOM 3441 C C . TYR A 1 457 ? 7.104 8.544 41.325 1.00 11.97 455 TYR A C 1
ATOM 3442 O O . TYR A 1 457 ? 6.350 7.587 41.158 1.00 11.78 455 TYR A O 1
ATOM 3451 N N . VAL A 1 458 ? 6.916 9.722 40.743 1.00 11.17 456 VAL A N 1
ATOM 3452 C CA . VAL A 1 458 ? 5.822 9.954 39.806 1.00 12.27 456 VAL A CA 1
ATOM 3453 C C . VAL A 1 458 ? 6.398 9.639 38.432 1.00 12.19 456 VAL A C 1
ATOM 3454 O O . VAL A 1 458 ? 6.949 10.516 37.769 1.00 12.85 456 VAL A O 1
ATOM 3458 N N . ALA A 1 459 ? 6.265 8.377 38.023 1.00 10.46 457 ALA A N 1
ATOM 3459 C CA . ALA A 1 459 ? 6.812 7.891 36.764 1.00 10.80 457 ALA A CA 1
ATOM 3460 C C . ALA A 1 459 ? 5.774 7.755 35.658 1.00 12.01 457 ALA A C 1
ATOM 3461 O O . ALA A 1 459 ? 5.063 6.752 35.575 1.00 13.37 457 ALA A O 1
ATOM 3463 N N . THR A 1 460 ? 5.712 8.757 34.791 1.00 11.50 458 THR A N 1
ATOM 3464 C CA . THR A 1 460 ? 4.743 8.764 33.702 1.00 10.13 458 THR A CA 1
ATOM 3465 C C . THR A 1 460 ? 5.276 8.092 32.438 1.00 10.94 458 THR A C 1
ATOM 3466 O O . THR A 1 460 ? 6.382 7.533 32.436 1.00 9.76 458 THR A O 1
ATOM 3470 N N . HIS A 1 461 ? 4.485 8.137 31.366 1.00 11.64 459 HIS A N 1
ATOM 3471 C CA . HIS A 1 461 ? 4.886 7.527 30.096 1.00 13.49 459 HIS A CA 1
ATOM 3472 C C . HIS A 1 461 ? 5.348 6.101 30.388 1.00 15.32 459 HIS A C 1
ATOM 3473 O O . HIS A 1 461 ? 6.467 5.705 30.050 1.00 15.57 459 HIS A O 1
ATOM 3480 N N . ASP A 1 462 ? 4.448 5.340 31.005 1.00 15.19 460 ASP A N 1
ATOM 3481 C CA . ASP A 1 462 ? 4.710 3.976 31.447 1.00 16.61 460 ASP A CA 1
ATOM 3482 C C . ASP A 1 462 ? 4.741 2.834 30.443 1.00 15.92 460 ASP A C 1
ATOM 3483 O O . ASP A 1 462 ? 4.986 1.703 30.851 1.00 17.41 460 ASP A O 1
ATOM 3488 N N . SER A 1 463 ? 4.502 3.091 29.157 1.00 16.62 461 SER A N 1
ATOM 3489 C CA . SER A 1 463 ? 4.509 1.995 28.174 1.00 15.63 461 SER A CA 1
ATOM 3490 C C . SER A 1 463 ? 4.556 2.427 26.710 1.00 16.19 461 SER A C 1
ATOM 3491 O O . SER A 1 463 ? 4.874 3.574 26.389 1.00 17.33 461 SER A O 1
ATOM 3494 N N . ILE A 1 464 ? 4.231 1.488 25.823 1.00 15.28 462 ILE A N 1
ATOM 3495 C CA . ILE A 1 464 ? 4.194 1.778 24.398 1.00 13.95 462 ILE A CA 1
ATOM 3496 C C . ILE A 1 464 ? 3.113 2.831 24.167 1.00 12.14 462 ILE A C 1
ATOM 3497 O O . ILE A 1 464 ? 2.916 3.306 23.053 1.00 12.24 462 ILE A O 1
ATOM 3502 N N . GLY A 1 465 ? 2.406 3.186 25.235 1.00 12.25 463 GLY A N 1
ATOM 3503 C CA . GLY A 1 465 ? 1.382 4.209 25.136 1.00 12.45 463 GLY A CA 1
ATOM 3504 C C . GLY A 1 465 ? 2.081 5.520 24.817 1.00 13.81 463 GLY A C 1
ATOM 3505 O O . GLY A 1 465 ? 1.458 6.483 24.380 1.00 12.89 463 GLY A O 1
ATOM 3506 N N . VAL A 1 466 ? 3.389 5.548 25.052 1.00 13.71 464 VAL A N 1
ATOM 3507 C CA . VAL A 1 466 ? 4.207 6.720 24.772 1.00 15.43 464 VAL A CA 1
ATOM 3508 C C . VAL A 1 466 ? 4.102 7.021 23.278 1.00 17.07 464 VAL A C 1
ATOM 3509 O O . VAL A 1 466 ? 4.119 8.178 22.861 1.00 17.47 464 VAL A O 1
ATOM 3513 N N . GLY A 1 467 ? 4.001 5.965 22.479 1.00 16.75 465 GLY A N 1
ATOM 3514 C CA . GLY A 1 467 ? 3.867 6.132 21.046 1.00 16.74 465 GLY A CA 1
ATOM 3515 C C . GLY A 1 467 ? 5.110 6.457 20.234 1.00 16.22 465 GLY A C 1
ATOM 3516 O O . GLY A 1 467 ? 6.120 5.761 20.294 1.00 17.35 465 GLY A O 1
ATOM 3517 N N . GLU A 1 468 ? 5.018 7.541 19.474 1.00 15.19 466 GLU A N 1
ATOM 3518 C CA . GLU A 1 468 ? 6.075 7.997 18.580 1.00 15.45 466 GLU A CA 1
ATOM 3519 C C . GLU A 1 468 ? 7.526 8.077 19.050 1.00 14.56 466 GLU A C 1
ATOM 3520 O O . GLU A 1 468 ? 8.431 7.856 18.245 1.00 14.58 466 GLU A O 1
ATOM 3526 N N . ASP A 1 469 ? 7.772 8.398 20.317 1.00 13.84 467 ASP A N 1
ATOM 3527 C CA . ASP A 1 469 ? 9.154 8.496 20.782 1.00 16.27 467 ASP A CA 1
ATOM 3528 C C . ASP A 1 469 ? 9.946 7.217 20.555 1.00 15.92 467 ASP A C 1
ATOM 3529 O O . ASP A 1 469 ? 11.173 7.245 20.466 1.00 17.52 467 ASP A O 1
ATOM 3534 N N . GLY A 1 470 ? 9.246 6.092 20.471 1.00 14.94 468 GLY A N 1
ATOM 3535 C CA . GLY A 1 470 ? 9.918 4.835 20.207 1.00 14.09 468 GLY A CA 1
ATOM 3536 C C . GLY A 1 470 ? 10.417 3.982 21.360 1.00 13.96 468 GLY A C 1
ATOM 3537 O O . GLY A 1 470 ? 10.287 4.339 22.532 1.00 14.76 468 GLY A O 1
ATOM 3538 N N . PRO A 1 471 ? 11.040 2.841 21.025 1.00 13.06 469 PRO A N 1
ATOM 3539 C CA . PRO A 1 471 ? 11.606 1.834 21.926 1.00 13.58 469 PRO A CA 1
ATOM 3540 C C . PRO A 1 471 ? 12.558 2.328 23.016 1.00 15.38 469 PRO A C 1
ATOM 3541 O O . PRO A 1 471 ? 12.598 1.754 24.111 1.00 15.13 469 PRO A O 1
ATOM 3545 N N . THR A 1 472 ? 13.317 3.384 22.739 1.00 13.25 470 THR A N 1
ATOM 3546 C CA . THR A 1 472 ? 14.244 3.877 23.748 1.00 14.70 470 THR A CA 1
ATOM 3547 C C . THR A 1 472 ? 13.518 4.584 24.878 1.00 14.14 470 THR A C 1
ATOM 3548 O O . THR A 1 472 ? 14.109 4.854 25.921 1.00 13.54 470 THR A O 1
ATOM 3552 N N . HIS A 1 473 ? 12.235 4.868 24.668 1.00 14.42 471 HIS A N 1
ATOM 3553 C CA . HIS A 1 473 ? 11.414 5.554 25.663 1.00 13.93 471 HIS A CA 1
ATOM 3554 C C . HIS A 1 473 ? 10.259 4.702 26.186 1.00 14.49 471 HIS A C 1
ATOM 3555 O O . HIS A 1 473 ? 9.528 5.131 27.076 1.00 16.04 471 HIS A O 1
ATOM 3562 N N . GLN A 1 474 ? 10.086 3.504 25.639 1.00 14.14 472 GLN A N 1
ATOM 3563 C CA . GLN A 1 474 ? 8.976 2.649 26.058 1.00 13.97 472 GLN A CA 1
ATOM 3564 C C . GLN A 1 474 ? 9.403 1.504 26.963 1.00 13.72 472 GLN A C 1
ATOM 3565 O O . GLN A 1 474 ? 10.099 0.585 26.535 1.00 14.05 472 GLN A O 1
ATOM 3571 N N . PRO A 1 475 ? 8.991 1.551 28.237 1.00 13.28 473 PRO A N 1
ATOM 3572 C CA . PRO A 1 475 ? 9.341 0.506 29.201 1.00 14.05 473 PRO A CA 1
ATOM 3573 C C . PRO A 1 475 ? 8.603 -0.788 28.883 1.00 14.15 473 PRO A C 1
ATOM 3574 O O . PRO A 1 475 ? 7.403 -0.770 28.595 1.00 13.90 473 PRO A O 1
ATOM 3578 N N . VAL A 1 476 ? 9.320 -1.904 28.917 1.00 11.98 474 VAL A N 1
ATOM 3579 C CA . VAL A 1 476 ? 8.696 -3.192 28.666 1.00 12.08 474 VAL A CA 1
ATOM 3580 C C . VAL A 1 476 ? 9.178 -4.165 29.729 1.00 12.81 474 VAL A C 1
ATOM 3581 O O . VAL A 1 476 ? 8.508 -5.154 30.036 1.00 13.24 474 VAL A O 1
ATOM 3585 N N . GLU A 1 477 ? 10.322 -3.848 30.326 1.00 12.36 475 GLU A N 1
ATOM 3586 C CA . GLU A 1 477 ? 10.918 -4.719 31.321 1.00 13.05 475 GLU A CA 1
ATOM 3587 C C . GLU A 1 477 ? 11.212 -4.085 32.677 1.00 14.19 475 GLU A C 1
ATOM 3588 O O . GLU A 1 477 ? 11.482 -4.796 33.648 1.00 15.26 475 GLU A O 1
ATOM 3594 N N . LEU A 1 478 ? 11.160 -2.762 32.759 1.00 14.43 476 LEU A N 1
ATOM 3595 C CA . LEU A 1 478 ? 11.471 -2.094 34.014 1.00 14.24 476 LEU A CA 1
ATOM 3596 C C . LEU A 1 478 ? 10.536 -2.409 35.180 1.00 14.13 476 LEU A C 1
ATOM 3597 O O . LEU A 1 478 ? 10.988 -2.581 36.315 1.00 13.43 476 LEU A O 1
ATOM 3602 N N . VAL A 1 479 ? 9.239 -2.487 34.918 1.00 12.56 477 VAL A N 1
ATOM 3603 C CA . VAL A 1 479 ? 8.316 -2.776 36.001 1.00 12.27 477 VAL A CA 1
ATOM 3604 C C . VAL A 1 479 ? 8.616 -4.134 36.631 1.00 12.47 477 VAL A C 1
ATOM 3605 O O . VAL A 1 479 ? 8.496 -4.296 37.846 1.00 12.33 477 VAL A O 1
ATOM 3609 N N . ALA A 1 480 ? 9.027 -5.102 35.817 1.00 11.77 478 ALA A N 1
ATOM 3610 C CA . ALA A 1 480 ? 9.354 -6.427 36.343 1.00 12.72 478 ALA A CA 1
ATOM 3611 C C . ALA A 1 480 ? 10.531 -6.293 37.302 1.00 12.72 478 ALA A C 1
ATOM 3612 O O . ALA A 1 480 ? 10.547 -6.902 38.369 1.00 13.30 478 ALA A O 1
ATOM 3614 N N . ALA A 1 481 ? 11.505 -5.474 36.920 1.00 13.93 479 ALA A N 1
ATOM 3615 C CA . ALA A 1 481 ? 12.685 -5.252 37.745 1.00 14.16 479 ALA A CA 1
ATOM 3616 C C . ALA A 1 481 ? 12.313 -4.639 39.082 1.00 14.35 479 ALA A C 1
ATOM 3617 O O . ALA A 1 481 ? 12.821 -5.052 40.121 1.00 14.60 479 ALA A O 1
ATOM 3619 N N . LEU A 1 482 ? 11.429 -3.648 39.055 1.00 14.49 480 LEU A N 1
ATOM 3620 C CA . LEU A 1 482 ? 11.006 -2.979 40.281 1.00 14.07 480 LEU A CA 1
ATOM 3621 C C . LEU A 1 482 ? 10.167 -3.916 41.150 1.00 14.97 480 LEU A C 1
ATOM 3622 O O . LEU A 1 482 ? 10.201 -3.830 42.382 1.00 15.14 480 LEU A O 1
ATOM 3627 N N . ARG A 1 483 ? 9.423 -4.818 40.510 1.00 13.97 481 ARG A N 1
ATOM 3628 C CA . ARG A 1 483 ? 8.598 -5.776 41.244 1.00 11.96 481 ARG A CA 1
ATOM 3629 C C . ARG A 1 483 ? 9.449 -6.814 41.960 1.00 10.85 481 ARG A C 1
ATOM 3630 O O . ARG A 1 483 ? 9.043 -7.354 42.986 1.00 11.01 481 ARG A O 1
ATOM 3638 N N . ALA A 1 484 ? 10.632 -7.093 41.423 1.00 11.22 482 ALA A N 1
ATOM 3639 C CA . ALA A 1 484 ? 11.530 -8.075 42.032 1.00 12.00 482 ALA A CA 1
ATOM 3640 C C . ALA A 1 484 ? 12.219 -7.499 43.271 1.00 13.14 482 ALA A C 1
ATOM 3641 O O . ALA A 1 484 ? 12.658 -8.228 44.154 1.00 15.88 482 ALA A O 1
ATOM 3643 N N . MET A 1 485 ? 12.295 -6.178 43.325 1.00 13.60 483 MET A N 1
ATOM 3644 C CA . MET A 1 485 ? 12.937 -5.464 44.420 1.00 14.83 483 MET A CA 1
ATOM 3645 C C . MET A 1 485 ? 12.172 -5.542 45.746 1.00 13.61 483 MET A C 1
ATOM 3646 O O . MET A 1 485 ? 10.987 -5.219 45.805 1.00 13.59 483 MET A O 1
ATOM 3651 N N . PRO A 1 486 ? 12.845 -5.973 46.828 1.00 12.54 484 PRO A N 1
ATOM 3652 C CA . PRO A 1 486 ? 12.206 -6.076 48.147 1.00 11.62 484 PRO A CA 1
ATOM 3653 C C . PRO A 1 486 ? 11.877 -4.683 48.694 1.00 12.32 484 PRO A C 1
ATOM 3654 O O . PRO A 1 486 ? 12.600 -3.720 48.438 1.00 11.76 484 PRO A O 1
ATOM 3658 N N . ASN A 1 487 ? 10.787 -4.588 49.447 1.00 12.63 485 ASN A N 1
ATOM 3659 C CA . ASN A 1 487 ? 10.340 -3.334 50.050 1.00 13.36 485 ASN A CA 1
ATOM 3660 C C . ASN A 1 487 ? 10.169 -2.150 49.098 1.00 14.07 485 ASN A C 1
ATOM 3661 O O . ASN A 1 487 ? 10.579 -1.038 49.405 1.00 16.15 485 ASN A O 1
ATOM 3666 N N . LEU A 1 488 ? 9.575 -2.396 47.936 1.00 13.46 486 LEU A N 1
ATOM 3667 C CA . LEU A 1 488 ? 9.311 -1.339 46.971 1.00 13.03 486 LEU A CA 1
ATOM 3668 C C . LEU A 1 488 ? 7.904 -1.574 46.423 1.00 13.11 486 LEU A C 1
ATOM 3669 O O . LEU A 1 488 ? 7.592 -2.668 45.955 1.00 12.09 486 LEU A O 1
ATOM 3674 N N . GLN A 1 489 ? 7.054 -0.556 46.512 1.00 12.53 487 GLN A N 1
ATOM 3675 C CA . GLN A 1 489 ? 5.688 -0.646 46.007 1.00 13.29 487 GLN A CA 1
ATOM 3676 C C . GLN A 1 489 ? 5.614 -0.073 44.596 1.00 13.42 487 GLN A C 1
ATOM 3677 O O . GLN A 1 489 ? 6.014 1.070 44.360 1.00 12.17 487 GLN A O 1
ATOM 3683 N N . VAL A 1 490 ? 5.101 -0.869 43.664 1.00 11.97 488 VAL A N 1
ATOM 3684 C CA . VAL A 1 490 ? 4.973 -0.445 42.274 1.00 12.79 488 VAL A CA 1
ATOM 3685 C C . VAL A 1 490 ? 3.482 -0.418 41.933 1.00 12.50 488 VAL A C 1
ATOM 3686 O O . VAL A 1 490 ? 2.882 -1.450 41.633 1.00 12.07 488 VAL A O 1
ATOM 3690 N N . ILE A 1 491 ? 2.888 0.767 41.979 1.00 12.09 489 ILE A N 1
ATOM 3691 C CA . ILE A 1 491 ? 1.466 0.899 41.715 1.00 12.71 489 ILE A CA 1
ATOM 3692 C C . ILE A 1 491 ? 1.161 1.446 40.322 1.00 13.70 489 ILE A C 1
ATOM 3693 O O . ILE A 1 491 ? 1.698 2.475 39.912 1.00 15.64 489 ILE A O 1
ATOM 3698 N N . ARG A 1 492 ? 0.291 0.742 39.604 1.00 14.21 490 ARG A N 1
ATOM 3699 C CA . ARG A 1 492 ? -0.109 1.117 38.247 1.00 13.62 490 ARG A CA 1
ATOM 3700 C C . ARG A 1 492 ? -1.637 1.271 38.191 1.00 12.58 490 ARG A C 1
ATOM 3701 O O . ARG A 1 492 ? -2.348 0.366 37.762 1.00 13.28 490 ARG A O 1
ATOM 3709 N N . PRO A 1 493 ? -2.154 2.429 38.622 1.00 11.52 491 PRO A N 1
ATOM 3710 C CA . PRO A 1 493 ? -3.596 2.711 38.634 1.00 11.46 491 PRO A CA 1
ATOM 3711 C C . PRO A 1 493 ? -4.242 2.760 37.253 1.00 13.02 491 PRO A C 1
ATOM 3712 O O . PRO A 1 493 ? -3.630 3.220 36.290 1.00 12.54 491 PRO A O 1
ATOM 3716 N N . SER A 1 494 ? -5.485 2.289 37.165 1.00 14.11 492 SER A N 1
ATOM 3717 C CA . SER A 1 494 ? -6.216 2.262 35.897 1.00 15.19 492 SER A CA 1
ATOM 3718 C C . SER A 1 494 ? -6.954 3.558 35.570 1.00 15.49 492 SER A C 1
ATOM 3719 O O . SER A 1 494 ? -7.130 3.896 34.397 1.00 14.48 492 SER A O 1
ATOM 3722 N N . ASP A 1 495 ? -7.382 4.280 36.601 1.00 15.71 493 ASP A N 1
ATOM 3723 C CA . ASP A 1 495 ? -8.126 5.522 36.401 1.00 15.85 493 ASP A CA 1
ATOM 3724 C C . ASP A 1 495 ? -7.978 6.484 37.580 1.00 15.6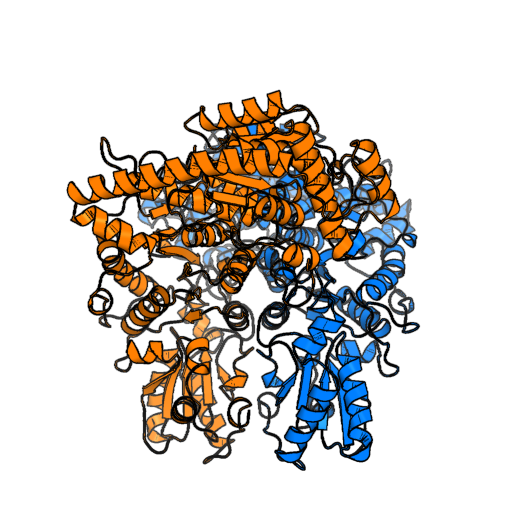7 493 ASP A C 1
ATOM 3725 O O . ASP A 1 495 ? -7.189 6.246 38.497 1.00 16.50 493 ASP A O 1
ATOM 3730 N N . GLN A 1 496 ? -8.764 7.557 37.559 1.00 14.31 494 GLN A N 1
ATOM 3731 C CA . GLN A 1 496 ? -8.721 8.577 38.598 1.00 14.79 494 GLN A CA 1
ATOM 3732 C C . GLN A 1 496 ? -8.877 8.040 40.013 1.00 15.48 494 GLN A C 1
ATOM 3733 O O . GLN A 1 496 ? -8.098 8.377 40.904 1.00 16.01 494 GLN A O 1
ATOM 3739 N N . THR A 1 497 ? -9.898 7.218 40.220 1.00 16.84 495 THR A N 1
ATOM 3740 C CA . THR A 1 497 ? -10.153 6.643 41.535 1.00 16.64 495 THR A CA 1
ATOM 3741 C C . THR A 1 497 ? -8.978 5.803 42.030 1.00 16.11 495 THR A C 1
ATOM 3742 O O . THR A 1 497 ? -8.562 5.938 43.186 1.00 16.67 495 THR A O 1
ATOM 3746 N N . GLU A 1 498 ? -8.444 4.941 41.169 1.00 13.94 496 GLU A N 1
ATOM 3747 C CA . GLU A 1 498 ? -7.309 4.114 41.560 1.00 13.91 496 GLU A CA 1
ATOM 3748 C C . GLU A 1 498 ? -6.067 4.976 41.758 1.00 14.65 496 GLU A C 1
ATOM 3749 O O . GLU A 1 498 ? -5.252 4.694 42.631 1.00 14.60 496 GLU A O 1
ATOM 3755 N N . THR A 1 499 ? -5.921 6.018 40.941 1.00 13.66 497 THR A N 1
ATOM 3756 C CA . THR A 1 499 ? -4.774 6.913 41.048 1.00 13.10 497 THR A CA 1
ATOM 3757 C C . THR A 1 499 ? -4.825 7.631 42.396 1.00 14.63 497 THR A C 1
ATOM 3758 O O . THR A 1 499 ? -3.792 7.862 43.030 1.00 14.34 497 THR A O 1
ATOM 3762 N N . SER A 1 500 ? -6.032 7.975 42.837 1.00 14.34 498 SER A N 1
ATOM 3763 C CA . SER A 1 500 ? -6.199 8.623 44.129 1.00 13.67 498 SER A CA 1
ATOM 3764 C C . SER A 1 500 ? -5.870 7.595 45.201 1.00 14.51 498 SER A C 1
ATOM 3765 O O . SER A 1 500 ? -5.345 7.934 46.263 1.00 17.44 498 SER A O 1
ATOM 3768 N N . GLY A 1 501 ? -6.184 6.334 44.917 1.00 13.50 499 GLY A N 1
ATOM 3769 C CA . GLY A 1 501 ? -5.893 5.274 45.867 1.00 12.53 499 GLY A CA 1
ATOM 3770 C C . GLY A 1 501 ? -4.392 5.057 45.952 1.00 13.76 499 GLY A C 1
ATOM 3771 O O . GLY A 1 501 ? -3.847 4.836 47.033 1.00 14.72 499 GLY A O 1
ATOM 3772 N N . ALA A 1 502 ? -3.728 5.133 44.799 1.00 11.91 500 ALA A N 1
ATOM 3773 C CA . ALA A 1 502 ? -2.285 4.959 44.705 1.00 10.86 500 ALA A CA 1
ATOM 3774 C C . ALA A 1 502 ? -1.551 6.028 45.510 1.00 10.53 500 ALA A C 1
ATOM 3775 O O . ALA A 1 502 ? -0.618 5.716 46.249 1.00 10.88 500 ALA A O 1
ATOM 3777 N N . TRP A 1 503 ? -1.965 7.286 45.362 1.00 11.10 501 TRP A N 1
ATOM 3778 C CA . TRP A 1 503 ? -1.344 8.375 46.112 1.00 11.08 501 TRP A CA 1
ATOM 3779 C C . TRP A 1 503 ? -1.610 8.189 47.602 1.00 12.58 501 TRP A C 1
ATOM 3780 O O . TRP A 1 503 ? -0.756 8.490 48.436 1.00 15.85 501 TRP A O 1
ATOM 3791 N N . ALA A 1 504 ? -2.796 7.691 47.939 1.00 11.74 502 ALA A N 1
ATOM 3792 C CA . ALA A 1 504 ? -3.140 7.461 49.333 1.00 11.55 502 ALA A CA 1
ATOM 3793 C C . ALA A 1 504 ? -2.177 6.434 49.914 1.00 12.63 502 ALA A C 1
ATOM 3794 O O . ALA A 1 504 ? -1.655 6.605 51.014 1.00 13.34 502 ALA A O 1
ATOM 3796 N N . VAL A 1 505 ? -1.944 5.360 49.170 1.00 13.58 503 VAL A N 1
ATOM 3797 C CA . VAL A 1 505 ? -1.030 4.322 49.623 1.00 14.43 503 VAL A CA 1
ATOM 3798 C C . VAL A 1 505 ? 0.391 4.858 49.777 1.00 14.62 503 VAL A C 1
ATOM 3799 O O . VAL A 1 505 ? 1.019 4.651 50.808 1.00 14.05 503 VAL A O 1
ATOM 3803 N N . ALA A 1 506 ? 0.888 5.546 48.752 1.00 15.15 504 ALA A N 1
ATOM 3804 C CA . ALA A 1 506 ? 2.241 6.099 48.768 1.00 15.13 504 ALA A CA 1
ATOM 3805 C C . ALA A 1 506 ? 2.486 7.010 49.961 1.00 17.65 504 ALA A C 1
ATOM 3806 O O . ALA A 1 506 ? 3.500 6.891 50.647 1.00 16.49 504 ALA A O 1
ATOM 3808 N N . LEU A 1 507 ? 1.550 7.925 50.195 1.00 18.48 505 LEU A N 1
ATOM 3809 C CA . LEU A 1 507 ? 1.662 8.880 51.282 1.00 19.06 505 LEU A CA 1
ATOM 3810 C C . LEU A 1 507 ? 1.568 8.272 52.672 1.00 20.52 505 LEU A C 1
ATOM 3811 O O . LEU A 1 507 ? 2.107 8.832 53.630 1.00 20.21 505 LEU A O 1
ATOM 3816 N N . SER A 1 508 ? 0.888 7.139 52.796 1.00 20.49 506 SER A N 1
ATOM 3817 C CA . SER A 1 508 ? 0.743 6.509 54.102 1.00 23.23 506 SER A CA 1
ATOM 3818 C C . SER A 1 508 ? 1.755 5.399 54.397 1.00 23.62 506 SER A C 1
ATOM 3819 O O . SER A 1 508 ? 1.709 4.796 55.467 1.00 26.55 506 SER A O 1
ATOM 3822 N N . SER A 1 509 ? 2.663 5.130 53.460 1.00 23.02 507 SER A N 1
ATOM 3823 C CA . SER A 1 509 ? 3.684 4.098 53.645 1.00 21.34 507 SER A CA 1
ATOM 3824 C C . SER A 1 509 ? 4.938 4.777 54.176 1.00 22.04 507 SER A C 1
ATOM 3825 O O . SER A 1 509 ? 5.831 5.139 53.402 1.00 21.58 507 SER A O 1
ATOM 3828 N N . ILE A 1 510 ? 5.000 4.934 55.497 1.00 22.23 508 ILE A N 1
ATOM 3829 C CA . ILE A 1 510 ? 6.116 5.596 56.170 1.00 23.07 508 ILE A CA 1
ATOM 3830 C C . ILE A 1 510 ? 7.474 4.922 56.020 1.00 21.83 508 ILE A C 1
ATOM 3831 O O . ILE A 1 510 ? 8.503 5.574 56.129 1.00 20.01 508 ILE A O 1
ATOM 3836 N N . HIS A 1 511 ? 7.475 3.623 55.759 1.00 20.20 509 HIS A N 1
ATOM 3837 C CA . HIS A 1 511 ? 8.734 2.913 55.599 1.00 21.86 509 HIS A CA 1
ATOM 3838 C C . HIS A 1 511 ? 8.948 2.218 54.276 1.00 21.41 509 HIS A C 1
ATOM 3839 O O . HIS A 1 511 ? 9.808 1.350 54.177 1.00 21.47 509 HIS A O 1
ATOM 3846 N N . THR A 1 512 ? 8.186 2.594 53.257 1.00 18.34 510 THR A N 1
ATOM 3847 C CA . THR A 1 512 ? 8.300 1.953 51.954 1.00 18.04 510 THR A CA 1
ATOM 3848 C C . THR A 1 512 ? 8.176 2.917 50.777 1.00 17.56 510 THR A C 1
ATOM 3849 O O . THR A 1 512 ? 7.171 3.605 50.624 1.00 18.43 510 THR A O 1
ATOM 3853 N N . PRO A 1 513 ? 9.209 2.975 49.925 1.00 15.81 511 PRO A N 1
ATOM 3854 C CA . PRO A 1 513 ? 9.168 3.867 48.766 1.00 13.36 511 PRO A CA 1
ATOM 3855 C C . PRO A 1 513 ? 8.124 3.350 47.788 1.00 12.97 511 PRO A C 1
ATOM 3856 O O . PRO A 1 513 ? 7.875 2.146 47.724 1.00 12.00 511 PRO A O 1
ATOM 3860 N N . THR A 1 514 ? 7.514 4.250 47.026 1.00 11.82 512 THR A N 1
ATOM 3861 C CA . THR A 1 514 ? 6.492 3.843 46.071 1.00 10.96 512 THR A CA 1
ATOM 3862 C C . THR A 1 514 ? 6.715 4.424 44.685 1.00 10.00 512 THR A C 1
ATOM 3863 O O . THR A 1 514 ? 7.020 5.604 44.544 1.00 11.69 512 THR A O 1
ATOM 3867 N N . VAL A 1 515 ? 6.585 3.580 43.666 1.00 9.79 513 VAL A N 1
ATOM 3868 C CA . VAL A 1 515 ? 6.715 4.020 42.281 1.00 8.37 513 VAL A CA 1
ATOM 3869 C C . VAL A 1 515 ? 5.300 4.081 41.703 1.00 9.99 513 VAL A C 1
ATOM 3870 O O . VAL A 1 515 ? 4.570 3.085 41.720 1.00 8.87 513 VAL A O 1
ATOM 3874 N N . LEU A 1 516 ? 4.911 5.251 41.207 1.00 11.27 514 LEU A N 1
ATOM 3875 C CA . LEU A 1 516 ? 3.593 5.426 40.603 1.00 12.20 514 LEU A CA 1
ATOM 3876 C C . LEU A 1 516 ? 3.759 5.325 39.087 1.00 12.26 514 LEU A C 1
ATOM 3877 O O . LEU A 1 516 ? 4.391 6.179 38.467 1.00 13.80 514 LEU A O 1
ATOM 3882 N N . CYS A 1 517 ? 3.220 4.261 38.498 1.00 12.19 515 CYS A N 1
ATOM 3883 C CA . CYS A 1 517 ? 3.318 4.055 37.057 1.00 11.75 515 CYS A CA 1
ATOM 3884 C C . CYS A 1 517 ? 2.106 4.693 36.391 1.00 12.80 515 CYS A C 1
ATOM 3885 O O . CYS A 1 517 ? 0.990 4.165 36.448 1.00 11.58 515 CYS A O 1
ATOM 3888 N N . LEU A 1 518 ? 2.340 5.834 35.753 1.00 11.81 516 LEU A N 1
ATOM 3889 C CA . LEU A 1 518 ? 1.274 6.589 35.121 1.00 12.53 516 LEU A CA 1
ATOM 3890 C C . LEU A 1 518 ? 1.335 6.578 33.593 1.00 14.25 516 LEU A C 1
ATOM 3891 O O . LEU A 1 518 ? 2.419 6.540 32.993 1.00 12.74 516 LEU A O 1
ATOM 3896 N N . SER A 1 519 ? 0.156 6.620 32.974 1.00 13.37 517 SER A N 1
ATOM 3897 C CA . SER A 1 519 ? 0.040 6.583 31.521 1.00 15.38 517 SER A CA 1
ATOM 3898 C C . SER A 1 519 ? 0.056 7.957 30.871 1.00 16.74 517 SER A C 1
ATOM 3899 O O . SER A 1 519 ? -0.372 8.950 31.462 1.00 15.38 517 SER A O 1
ATOM 3902 N N . ARG A 1 520 ? 0.540 7.999 29.635 1.00 19.31 518 ARG A N 1
ATOM 3903 C CA . ARG A 1 520 ? 0.585 9.242 28.878 1.00 21.10 518 ARG A CA 1
ATOM 3904 C C . ARG A 1 520 ? -0.776 9.438 28.223 1.00 20.55 518 ARG A C 1
ATOM 3905 O O . ARG A 1 520 ? -1.310 10.546 28.201 1.00 19.77 518 ARG A O 1
ATOM 3913 N N . GLN A 1 521 ? -1.317 8.336 27.699 1.00 20.68 519 GLN A N 1
ATOM 3914 C CA . GLN A 1 521 ? -2.598 8.311 26.990 1.00 19.69 519 GLN A CA 1
ATOM 3915 C C . GLN A 1 521 ? -3.806 8.124 27.900 1.00 19.73 519 GLN A C 1
ATOM 3916 O O . GLN A 1 521 ? -3.694 7.561 28.988 1.00 20.13 519 GLN A O 1
ATOM 3922 N N . ASN A 1 522 ? -4.966 8.572 27.426 1.00 19.98 520 ASN A N 1
ATOM 3923 C CA . ASN A 1 522 ? -6.206 8.445 28.183 1.00 20.84 520 ASN A CA 1
ATOM 3924 C C . ASN A 1 522 ? -6.553 6.986 28.454 1.00 21.79 520 ASN A C 1
ATOM 3925 O O . ASN A 1 522 ? -6.209 6.098 27.673 1.00 21.50 520 ASN A O 1
ATOM 3930 N N . THR A 1 523 ? -7.240 6.753 29.567 1.00 21.65 521 THR A N 1
ATOM 3931 C CA . THR A 1 523 ? -7.688 5.418 29.934 1.00 23.03 521 THR A CA 1
ATOM 3932 C C . THR A 1 523 ? -9.167 5.566 30.240 1.00 24.50 521 THR A C 1
ATOM 3933 O O . THR A 1 523 ? -9.621 6.644 30.623 1.00 25.06 521 THR A O 1
ATOM 3937 N N . GLU A 1 524 ? -9.923 4.492 30.071 1.00 26.51 522 GLU A N 1
ATOM 3938 C CA . GLU A 1 524 ? -11.352 4.538 30.349 1.00 27.96 522 GLU A CA 1
ATOM 3939 C C . GLU A 1 524 ? -11.630 4.244 31.831 1.00 26.72 522 GLU A C 1
ATOM 3940 O O . GLU A 1 524 ? -11.198 3.224 32.361 1.00 27.94 522 GLU A O 1
ATOM 3946 N N . PRO A 1 525 ? -12.352 5.144 32.519 1.00 24.91 523 PRO A N 1
ATOM 3947 C CA . PRO A 1 525 ? -12.654 4.926 33.939 1.00 24.80 523 PRO A CA 1
ATOM 3948 C C . PRO A 1 525 ? -13.541 3.703 34.173 1.00 25.32 523 PRO A C 1
ATOM 3949 O O . PRO A 1 525 ? -14.395 3.381 33.347 1.00 25.25 523 PRO A O 1
ATOM 3953 N N . GLN A 1 526 ? -13.337 3.035 35.307 1.00 24.96 524 GLN A N 1
ATOM 3954 C CA . GLN A 1 526 ? -14.107 1.840 35.645 1.00 24.90 524 GLN A CA 1
ATOM 3955 C C . GLN A 1 526 ? -14.996 2.053 36.862 1.00 25.24 524 GLN A C 1
ATOM 3956 O O . GLN A 1 526 ? -14.527 2.509 37.911 1.00 24.55 524 GLN A O 1
ATOM 3962 N N . SER A 1 527 ? -16.275 1.706 36.725 1.00 24.28 525 SER A N 1
ATOM 3963 C CA . SER A 1 527 ? -17.228 1.868 37.817 1.00 24.18 525 SER A CA 1
ATOM 3964 C C . SER A 1 527 ? -16.906 0.949 38.988 1.00 22.52 525 SER A C 1
ATOM 3965 O O . SER A 1 527 ? -17.365 1.173 40.102 1.00 23.48 525 SER A O 1
ATOM 3968 N N . GLY A 1 528 ? -16.108 -0.082 38.735 1.00 21.42 526 GLY A N 1
ATOM 3969 C CA . GLY A 1 528 ? -15.744 -1.004 39.796 1.00 18.61 526 GLY A CA 1
ATOM 3970 C C . GLY A 1 528 ? -14.529 -0.587 40.611 1.00 19.40 526 GLY A C 1
ATOM 3971 O O . GLY A 1 528 ? -14.255 -1.184 41.657 1.00 18.56 526 GLY A O 1
ATOM 3972 N N . SER A 1 529 ? -13.802 0.431 40.151 1.00 17.67 527 SER A N 1
ATOM 3973 C CA . SER A 1 529 ? -12.609 0.901 40.855 1.00 18.18 527 SER A CA 1
ATOM 3974 C C . SER A 1 529 ? -12.942 1.470 42.227 1.00 18.96 527 SER A C 1
ATOM 3975 O O . SER A 1 529 ? -14.007 2.046 42.423 1.00 19.61 527 SER A O 1
ATOM 3978 N N . SER A 1 530 ? -12.020 1.311 43.172 1.00 19.94 528 SER A N 1
ATOM 3979 C CA . SER A 1 530 ? -12.203 1.839 44.521 1.00 20.50 528 SER A CA 1
ATOM 3980 C C . SER A 1 530 ? -10.857 1.959 45.230 1.00 21.14 528 SER A C 1
ATOM 3981 O O . SER A 1 530 ? -9.933 1.187 44.965 1.00 20.34 528 SER A O 1
ATOM 3984 N N . ILE A 1 531 ? -10.744 2.936 46.124 1.00 21.24 529 ILE A N 1
ATOM 3985 C CA . ILE A 1 531 ? -9.508 3.123 46.864 1.00 22.64 529 ILE A CA 1
ATOM 3986 C C . ILE A 1 531 ? -9.252 1.896 47.733 1.00 23.61 529 ILE A C 1
ATOM 3987 O O . ILE A 1 531 ? -8.115 1.444 47.854 1.00 24.59 529 ILE A O 1
ATOM 3992 N N . GLU A 1 532 ? -10.315 1.355 48.323 1.00 23.00 530 GLU A N 1
ATOM 3993 C CA . GLU A 1 532 ? -10.198 0.173 49.166 1.00 24.77 530 GLU A CA 1
ATOM 3994 C C . GLU A 1 532 ? -9.549 -0.960 48.376 1.00 23.48 530 GLU A C 1
ATOM 3995 O O . GLU A 1 532 ? -8.716 -1.701 48.895 1.00 23.78 530 GLU A O 1
ATOM 4001 N N . GLY A 1 533 ? -9.935 -1.081 47.110 1.00 22.13 531 GLY A N 1
ATOM 4002 C CA . GLY A 1 533 ? -9.392 -2.121 46.257 1.00 18.88 531 GLY A CA 1
ATOM 4003 C C . GLY A 1 533 ? -7.895 -1.999 46.053 1.00 18.57 531 GLY A C 1
ATOM 4004 O O . GLY A 1 533 ? -7.172 -2.992 46.117 1.00 17.75 531 GLY A O 1
ATOM 4005 N N . VAL A 1 534 ? -7.427 -0.780 45.807 1.00 17.08 532 VAL A N 1
ATOM 4006 C CA . VAL A 1 534 ? -6.006 -0.533 45.592 1.00 15.25 532 VAL A CA 1
ATOM 4007 C C . VAL A 1 534 ? -5.204 -0.898 46.831 1.00 16.39 532 VAL A C 1
ATOM 4008 O O . VAL A 1 534 ? -4.105 -1.445 46.724 1.00 15.65 532 VAL A O 1
ATOM 4012 N N . ARG A 1 535 ? -5.758 -0.595 48.003 1.00 17.46 533 ARG A N 1
ATOM 4013 C CA . ARG A 1 535 ? -5.092 -0.911 49.264 1.00 19.93 533 ARG A CA 1
ATOM 4014 C C . ARG A 1 535 ? -4.902 -2.415 49.417 1.00 19.14 533 ARG A C 1
ATOM 4015 O O . ARG A 1 535 ? -4.051 -2.863 50.182 1.00 20.05 533 ARG A O 1
ATOM 4023 N N . HIS A 1 536 ? -5.701 -3.189 48.687 1.00 18.63 534 HIS A N 1
ATOM 4024 C CA . HIS A 1 536 ? -5.613 -4.646 48.734 1.00 18.17 534 HIS A CA 1
ATOM 4025 C C . HIS A 1 536 ? -4.742 -5.236 47.625 1.00 16.00 534 HIS A C 1
ATOM 4026 O O . HIS A 1 536 ? -4.565 -6.451 47.555 1.00 16.58 534 HIS A O 1
ATOM 4033 N N . GLY A 1 537 ? -4.214 -4.382 46.755 1.00 13.35 535 GLY A N 1
ATOM 4034 C CA . GLY A 1 537 ? -3.339 -4.854 45.695 1.00 13.39 535 GLY A CA 1
ATOM 4035 C C . GLY A 1 537 ? -4.032 -5.337 44.441 1.00 14.15 535 GLY A C 1
ATOM 4036 O O . GLY A 1 537 ? -3.670 -4.942 43.328 1.00 14.52 535 GLY A O 1
ATOM 4037 N N . ALA A 1 538 ? -5.014 -6.213 44.622 1.00 13.39 536 ALA A N 1
ATOM 4038 C CA . ALA A 1 538 ? -5.787 -6.754 43.510 1.00 13.66 536 ALA A CA 1
ATOM 4039 C C . ALA A 1 538 ? -7.198 -6.991 44.024 1.00 14.48 536 ALA A C 1
ATOM 4040 O O . ALA A 1 538 ? -7.384 -7.392 45.173 1.00 13.96 536 ALA A O 1
ATOM 4042 N N . TYR A 1 539 ? -8.183 -6.731 43.169 1.00 14.48 537 TYR A N 1
ATOM 4043 C CA . TYR A 1 539 ? -9.581 -6.907 43.529 1.00 14.76 537 TYR A CA 1
ATOM 4044 C C . TYR A 1 539 ? -10.437 -7.039 42.276 1.00 14.67 537 TYR A C 1
ATOM 4045 O O . TYR A 1 539 ? -10.020 -6.645 41.187 1.00 15.39 537 TYR A O 1
ATOM 4054 N N . SER A 1 540 ? -11.630 -7.604 42.434 1.00 14.88 538 SER A N 1
ATOM 4055 C CA . SER A 1 540 ? -12.539 -7.782 41.308 1.00 16.93 538 SER A CA 1
ATOM 4056 C C . SER A 1 540 ? -13.212 -6.472 40.950 1.00 17.81 538 SER A C 1
ATOM 4057 O O . SER A 1 540 ? -13.730 -5.782 41.825 1.00 16.89 538 SER A O 1
ATOM 4060 N N . VAL A 1 541 ? -13.195 -6.126 39.667 1.00 18.52 539 VAL A N 1
ATOM 4061 C CA . VAL A 1 541 ? -13.858 -4.913 39.216 1.00 21.45 539 VAL A CA 1
ATOM 4062 C C . VAL A 1 541 ? -15.074 -5.346 38.411 1.00 23.85 539 VAL A C 1
ATOM 4063 O O . VAL A 1 541 ? -15.954 -4.545 38.102 1.00 26.38 539 VAL A O 1
ATOM 4067 N N . VAL A 1 542 ? -15.108 -6.636 38.086 1.00 25.66 540 VAL A N 1
ATOM 4068 C CA . VAL A 1 542 ? -16.210 -7.255 37.351 1.00 26.48 540 VAL A CA 1
ATOM 4069 C C . VAL A 1 542 ? -16.301 -8.698 37.843 1.00 29.03 540 VAL A C 1
ATOM 4070 O O . VAL A 1 542 ? -15.406 -9.507 37.587 1.00 29.78 540 VAL A O 1
ATOM 4074 N N . ASP A 1 543 ? -17.374 -9.024 38.556 1.00 30.67 541 ASP A N 1
ATOM 4075 C CA . ASP A 1 543 ? -17.523 -10.374 39.084 1.00 32.70 541 ASP A CA 1
ATOM 4076 C C . ASP A 1 543 ? -18.743 -11.106 38.541 1.00 33.53 541 ASP A C 1
ATOM 4077 O O . ASP A 1 543 ? -19.692 -10.496 38.046 1.00 34.33 541 ASP A O 1
ATOM 4082 N N . VAL A 1 544 ? -18.698 -12.428 38.640 1.00 33.98 542 VAL A N 1
ATOM 4083 C CA . VAL A 1 544 ? -19.771 -13.293 38.176 1.00 35.93 542 VAL A CA 1
ATOM 4084 C C . VAL A 1 544 ? -19.707 -14.579 38.995 1.00 36.63 542 VAL A C 1
ATOM 4085 O O . VAL A 1 544 ? -18.621 -15.054 39.333 1.00 38.52 542 VAL A O 1
ATOM 4089 N N . PRO A 1 545 ? -20.870 -15.155 39.342 1.00 36.76 543 PRO A N 1
ATOM 4090 C CA . PRO A 1 545 ? -20.880 -16.392 40.130 1.00 36.00 543 PRO A CA 1
ATOM 4091 C C . PRO A 1 545 ? -20.365 -17.601 39.362 1.00 36.40 543 PRO A C 1
ATOM 4092 O O . PRO A 1 545 ? -20.488 -17.670 38.135 1.00 36.22 543 PRO A O 1
ATOM 4096 N N . ASP A 1 546 ? -19.788 -18.551 40.091 1.00 36.65 544 ASP A N 1
ATOM 4097 C CA . ASP A 1 546 ? -19.230 -19.753 39.487 1.00 37.94 544 ASP A CA 1
ATOM 4098 C C . ASP A 1 546 ? -18.435 -19.461 38.219 1.00 36.42 544 ASP A C 1
ATOM 4099 O O . ASP A 1 546 ? -18.709 -20.016 37.157 1.00 35.74 544 ASP A O 1
ATOM 4104 N N . LEU A 1 547 ? -17.441 -18.588 38.341 1.00 34.54 545 LEU A N 1
ATOM 4105 C CA . LEU A 1 547 ? -16.627 -18.200 37.193 1.00 31.65 545 LEU A CA 1
ATOM 4106 C C . LEU A 1 547 ? -15.873 -19.337 36.500 1.00 28.63 545 LEU A C 1
ATOM 4107 O O . LEU A 1 547 ? -15.569 -20.362 37.104 1.00 27.83 545 LEU A O 1
ATOM 4112 N N . GLN A 1 548 ? -15.581 -19.136 35.218 1.00 26.42 546 GLN A N 1
ATOM 4113 C CA . GLN A 1 548 ? -14.870 -20.116 34.399 1.00 26.47 546 GLN A CA 1
ATOM 4114 C C . GLN A 1 548 ? -13.531 -19.575 33.927 1.00 23.73 546 GLN A C 1
ATOM 4115 O O . GLN A 1 548 ? -12.699 -20.315 33.397 1.00 22.44 546 GLN A O 1
ATOM 4121 N N . LEU A 1 549 ? -13.344 -18.274 34.099 1.00 20.94 547 LEU A N 1
ATOM 4122 C CA . LEU A 1 549 ? -12.124 -17.625 33.666 1.00 19.14 547 LEU A CA 1
ATOM 4123 C C . LEU A 1 549 ? -11.929 -16.298 34.365 1.00 18.65 547 LEU A C 1
ATOM 4124 O O . LEU A 1 549 ? -12.883 -15.551 34.593 1.00 18.20 547 LEU A O 1
ATOM 4129 N N . VAL A 1 550 ? -10.679 -16.011 34.701 1.00 17.19 548 VAL A N 1
ATOM 4130 C CA . VAL A 1 550 ? -10.334 -14.754 35.331 1.00 15.17 548 VAL A CA 1
ATOM 4131 C C . VAL A 1 550 ? -9.385 -14.013 34.401 1.00 15.86 548 VAL A C 1
ATOM 4132 O O . VAL A 1 550 ? -8.477 -14.609 33.817 1.00 16.52 548 VAL A O 1
ATOM 4136 N N . ILE A 1 551 ? -9.598 -12.715 34.253 1.00 14.53 549 ILE A N 1
ATOM 4137 C CA . ILE A 1 551 ? -8.712 -11.914 33.433 1.00 14.06 549 ILE A CA 1
ATOM 4138 C C . ILE A 1 551 ? -8.181 -10.861 34.392 1.00 13.92 549 ILE A C 1
ATOM 4139 O O . ILE A 1 551 ? -8.951 -10.092 34.966 1.00 14.98 549 ILE A O 1
ATOM 4144 N N . VAL A 1 552 ? -6.869 -10.863 34.602 1.00 11.78 550 VAL A N 1
ATOM 4145 C CA . VAL A 1 552 ? -6.253 -9.908 35.502 1.00 12.58 550 VAL A CA 1
ATOM 4146 C C . VAL A 1 552 ? -5.494 -8.879 34.676 1.00 13.82 550 VAL A C 1
ATOM 4147 O O . VAL A 1 552 ? -4.872 -9.216 33.667 1.00 15.86 550 VAL A O 1
ATOM 4151 N N . ALA A 1 553 ? -5.554 -7.621 35.100 1.00 14.32 551 ALA A N 1
ATOM 4152 C CA . ALA A 1 553 ? -4.893 -6.547 34.377 1.00 11.16 551 ALA A CA 1
ATOM 4153 C C . ALA A 1 553 ? -4.556 -5.373 35.288 1.00 12.09 551 ALA A C 1
ATOM 4154 O O . ALA A 1 553 ? -4.994 -5.318 36.439 1.00 10.47 551 ALA A O 1
ATOM 4156 N N . SER A 1 554 ? -3.773 -4.436 34.760 1.00 11.64 552 SER A N 1
ATOM 4157 C CA . SER A 1 554 ? -3.384 -3.255 35.517 1.00 14.06 552 SER A CA 1
ATOM 4158 C C . SER A 1 554 ? -3.370 -2.018 34.625 1.00 13.71 552 SER A C 1
ATOM 4159 O O . SER A 1 554 ? -3.427 -2.122 33.401 1.00 12.44 552 SER A O 1
ATOM 4162 N N . GLY A 1 555 ? -3.291 -0.850 35.253 1.00 14.14 553 GLY A N 1
ATOM 4163 C CA . GLY A 1 555 ? -3.245 0.400 34.517 1.00 14.10 553 GLY A CA 1
ATOM 4164 C C . GLY A 1 555 ? -4.168 0.493 33.323 1.00 14.37 553 GLY A C 1
ATOM 4165 O O . GLY A 1 555 ? -5.329 0.100 33.389 1.00 17.27 553 GLY A O 1
ATOM 4166 N N . SER A 1 556 ? -3.634 1.006 32.223 1.00 15.66 554 SER A N 1
ATOM 4167 C CA . SER A 1 556 ? -4.390 1.194 30.988 1.00 16.10 554 SER A CA 1
ATOM 4168 C C . SER A 1 556 ? -4.925 -0.068 30.328 1.00 16.44 554 SER A C 1
ATOM 4169 O O . SER A 1 556 ? -5.672 0.012 29.350 1.00 18.87 554 SER A O 1
ATOM 4172 N N . GLU A 1 557 ? -4.554 -1.234 30.837 1.00 15.82 555 GLU A N 1
ATOM 4173 C CA . GLU A 1 557 ? -5.036 -2.467 30.226 1.00 15.53 555 GLU A CA 1
ATOM 4174 C C . GLU A 1 557 ? -6.290 -3.063 30.875 1.00 15.22 555 GLU A C 1
ATOM 4175 O O . GLU A 1 557 ? -6.831 -4.050 30.383 1.00 14.27 555 GLU A O 1
ATOM 4181 N N . VAL A 1 558 ? -6.757 -2.468 31.970 1.00 15.64 556 VAL A N 1
ATOM 4182 C CA . VAL A 1 558 ? -7.963 -2.967 32.631 1.00 15.51 556 VAL A CA 1
ATOM 4183 C C . VAL A 1 558 ? -9.172 -2.860 31.697 1.00 16.67 556 VAL A C 1
ATOM 4184 O O . VAL A 1 558 ? -10.019 -3.754 31.659 1.00 17.60 556 VAL A O 1
ATOM 4188 N N . SER A 1 559 ? -9.250 -1.767 30.944 1.00 16.99 557 SER A N 1
ATOM 4189 C CA . SER A 1 559 ? -10.351 -1.564 30.005 1.00 18.64 557 SER A CA 1
ATOM 4190 C C . SER A 1 559 ? -10.382 -2.669 28.946 1.00 19.58 557 SER A C 1
ATOM 4191 O O . SER A 1 559 ? -11.452 -3.041 28.461 1.00 19.51 557 SER A O 1
ATOM 4194 N N . LEU A 1 560 ? -9.210 -3.187 28.586 1.00 19.02 558 LEU A N 1
ATOM 4195 C CA . LEU A 1 560 ? -9.120 -4.272 27.612 1.00 19.65 558 LEU A CA 1
ATOM 4196 C C . LEU A 1 560 ? -9.711 -5.539 28.213 1.00 18.77 558 LEU A C 1
ATOM 4197 O O . LEU A 1 560 ? -10.432 -6.284 27.552 1.00 20.16 558 LEU A O 1
ATOM 4202 N N . ALA A 1 561 ? -9.392 -5.779 29.476 1.00 18.33 559 ALA A N 1
ATOM 4203 C CA . ALA A 1 561 ? -9.882 -6.953 30.175 1.00 17.74 559 ALA A CA 1
ATOM 4204 C C . ALA A 1 561 ? -11.393 -6.871 30.322 1.00 17.92 559 ALA A C 1
ATOM 4205 O O . ALA A 1 561 ? -12.101 -7.851 30.095 1.00 16.67 559 ALA A O 1
ATOM 4207 N N . VAL A 1 562 ? -11.885 -5.695 30.696 1.00 17.58 560 VAL A N 1
ATOM 4208 C CA . VAL A 1 562 ? -13.315 -5.504 30.876 1.00 18.19 560 VAL A CA 1
ATOM 4209 C C . VAL A 1 562 ? -14.061 -5.712 29.556 1.00 20.18 560 VAL A C 1
ATOM 4210 O O . VAL A 1 562 ? -15.093 -6.386 29.508 1.00 19.67 560 VAL A O 1
ATOM 4214 N N . ASP A 1 563 ? -13.530 -5.141 28.483 1.00 21.40 561 ASP A N 1
ATOM 4215 C CA . ASP A 1 563 ? -14.154 -5.281 27.178 1.00 24.10 561 ASP A CA 1
ATOM 4216 C C . ASP A 1 563 ? -14.078 -6.724 26.688 1.00 24.37 561 ASP A C 1
ATOM 4217 O O . ASP A 1 563 ? -15.000 -7.208 26.034 1.00 23.56 561 ASP A O 1
ATOM 4222 N N . ALA A 1 564 ? -12.986 -7.411 27.019 1.00 22.98 562 ALA A N 1
ATOM 4223 C CA . ALA A 1 564 ? -12.813 -8.807 26.628 1.00 21.87 562 ALA A CA 1
ATOM 4224 C C . ALA A 1 564 ? -13.851 -9.640 27.371 1.00 21.50 562 ALA A C 1
ATOM 4225 O O . ALA A 1 564 ? -14.442 -10.562 26.815 1.00 20.61 562 ALA A O 1
ATOM 4227 N N . ALA A 1 565 ? -14.058 -9.304 28.640 1.00 21.14 563 ALA A N 1
ATOM 4228 C CA . ALA A 1 565 ? -15.028 -9.995 29.470 1.00 21.76 563 ALA A CA 1
ATOM 4229 C C . ALA A 1 565 ? -16.411 -9.885 28.826 1.00 22.48 563 ALA A C 1
ATOM 4230 O O . ALA A 1 565 ? -17.097 -10.886 28.646 1.00 23.02 563 ALA A O 1
ATOM 4232 N N . LYS A 1 566 ? -16.814 -8.668 28.478 1.00 22.93 564 LYS A N 1
ATOM 4233 C CA . LYS A 1 566 ? -18.111 -8.454 27.847 1.00 25.02 564 LYS A CA 1
ATOM 4234 C C . LYS A 1 566 ? -18.222 -9.237 26.546 1.00 25.41 564 LYS A C 1
ATOM 4235 O O . LYS A 1 566 ? -19.260 -9.833 26.257 1.00 26.09 564 LYS A O 1
ATOM 4241 N N . ALA A 1 567 ? -17.147 -9.232 25.765 1.00 23.61 565 ALA A N 1
ATOM 4242 C CA . ALA A 1 567 ? -17.123 -9.940 24.495 1.00 23.40 565 ALA A CA 1
ATOM 4243 C C . ALA A 1 567 ? -17.282 -11.448 24.682 1.00 24.23 565 ALA A C 1
ATOM 4244 O O . ALA A 1 567 ? -17.788 -12.132 23.798 1.00 24.20 565 ALA A O 1
ATOM 4246 N N . LEU A 1 568 ? -16.856 -11.961 25.833 1.00 24.90 566 LEU A N 1
ATOM 4247 C CA . LEU A 1 568 ? -16.960 -13.389 26.124 1.00 26.45 566 LEU A CA 1
ATOM 4248 C C . LEU A 1 568 ? -18.252 -13.731 26.857 1.00 28.37 566 LEU A C 1
ATOM 4249 O O . LEU A 1 568 ? -18.521 -14.895 27.143 1.00 27.81 566 LEU A O 1
ATOM 4254 N N . SER A 1 569 ? -19.049 -12.706 27.146 1.00 31.95 567 SER A N 1
ATOM 4255 C CA . SER A 1 569 ? -20.314 -12.864 27.863 1.00 36.38 567 SER A CA 1
ATOM 4256 C C . SER A 1 569 ? -21.130 -14.099 27.514 1.00 37.20 567 SER A C 1
ATOM 4257 O O . SER A 1 569 ? -21.500 -14.871 28.398 1.00 40.32 567 SER A O 1
ATOM 4260 N N . GLY A 1 570 ? -21.421 -14.288 26.234 1.00 36.22 568 GLY A N 1
ATOM 4261 C CA . GLY A 1 570 ? -22.213 -15.438 25.847 1.00 36.54 568 GLY A CA 1
ATOM 4262 C C . GLY A 1 570 ? -21.516 -16.779 25.985 1.00 36.76 568 GLY A C 1
ATOM 4263 O O . GLY A 1 570 ? -22.174 -17.797 26.209 1.00 38.50 568 GLY A O 1
ATOM 4264 N N . GLU A 1 571 ? -20.190 -16.782 25.865 1.00 35.92 569 GLU A N 1
ATOM 4265 C CA . GLU A 1 571 ? -19.396 -18.012 25.938 1.00 34.07 569 GLU A CA 1
ATOM 4266 C C . GLU A 1 571 ? -18.940 -18.475 27.313 1.00 31.09 569 GLU A C 1
ATOM 4267 O O . GLU A 1 571 ? -19.126 -19.633 27.674 1.00 30.10 569 GLU A O 1
ATOM 4273 N N . LEU A 1 572 ? -18.315 -17.574 28.064 1.00 28.65 570 LEU A N 1
ATOM 4274 C CA . LEU A 1 572 ? -17.787 -17.918 29.377 1.00 25.90 570 LEU A CA 1
ATOM 4275 C C . LEU A 1 572 ? -18.257 -17.003 30.492 1.00 24.35 570 LEU A C 1
ATOM 4276 O O . LEU A 1 572 ? -18.718 -15.891 30.253 1.00 25.21 570 LEU A O 1
ATOM 4281 N N . ARG A 1 573 ? -18.139 -17.490 31.719 1.00 23.38 571 ARG A N 1
ATOM 4282 C CA . ARG A 1 573 ? -18.484 -16.697 32.885 1.00 23.87 571 ARG A CA 1
ATOM 4283 C C . ARG A 1 573 ? -17.113 -16.159 33.276 1.00 23.73 571 ARG A C 1
ATOM 4284 O O . ARG A 1 573 ? -16.219 -16.919 33.655 1.00 24.03 571 ARG A O 1
ATOM 4292 N N . VAL A 1 574 ? -16.943 -14.846 33.157 1.00 22.62 572 VAL A N 1
ATOM 4293 C CA . VAL A 1 574 ? -15.652 -14.227 33.416 1.00 21.55 572 VAL A CA 1
ATOM 4294 C C . VAL A 1 574 ? -15.595 -13.135 34.463 1.00 20.91 572 VAL A C 1
ATOM 4295 O O . VAL A 1 574 ? -16.446 -12.247 34.513 1.00 21.01 572 VAL A O 1
ATOM 4299 N N . ARG A 1 575 ? -14.554 -13.212 35.284 1.00 20.03 573 ARG A N 1
ATOM 4300 C CA . ARG A 1 575 ? -14.292 -12.234 36.325 1.00 19.74 573 ARG A CA 1
ATOM 4301 C C . ARG A 1 575 ? -13.098 -11.399 35.878 1.00 18.70 573 ARG A C 1
ATOM 4302 O O . ARG A 1 575 ? -12.139 -11.933 35.312 1.00 17.38 573 ARG A O 1
ATOM 4310 N N . VAL A 1 576 ? -13.157 -10.094 36.116 1.00 17.79 574 VAL A N 1
ATOM 4311 C CA . VAL A 1 576 ? -12.044 -9.221 35.764 1.00 17.16 574 VAL A CA 1
ATOM 4312 C C . VAL A 1 576 ? -11.428 -8.709 37.051 1.00 16.22 574 VAL A C 1
ATOM 4313 O O . VAL A 1 576 ? -12.114 -8.152 37.902 1.00 17.64 574 VAL A O 1
ATOM 4317 N N . VAL A 1 577 ? -10.127 -8.919 37.189 1.00 14.85 575 VAL A N 1
ATOM 4318 C CA . VAL A 1 577 ? -9.403 -8.502 38.375 1.00 12.64 575 VAL A CA 1
ATOM 4319 C C . VAL A 1 577 ? -8.449 -7.370 38.043 1.00 12.59 575 VAL A C 1
ATOM 4320 O O . VAL A 1 577 ? -7.669 -7.457 37.093 1.00 13.88 575 VAL A O 1
ATOM 4324 N N . SER A 1 578 ? -8.529 -6.299 38.818 1.00 12.44 576 SER A N 1
ATOM 4325 C CA . SER A 1 578 ? -7.632 -5.169 38.633 1.00 12.27 576 SER A CA 1
ATOM 4326 C C . SER A 1 578 ? -6.525 -5.365 39.662 1.00 14.37 576 SER A C 1
ATOM 4327 O O . SER A 1 578 ? -6.797 -5.536 40.858 1.00 16.05 576 SER A O 1
ATOM 4330 N N . MET A 1 579 ? -5.283 -5.357 39.200 1.00 12.26 577 MET A N 1
ATOM 4331 C CA . MET A 1 579 ? -4.150 -5.554 40.089 1.00 13.54 577 MET A CA 1
ATOM 4332 C C . MET A 1 579 ? -3.190 -4.368 39.988 1.00 13.17 577 MET A C 1
ATOM 4333 O O . MET A 1 579 ? -2.161 -4.442 39.320 1.00 14.26 577 MET A O 1
ATOM 4338 N N . PRO A 1 580 ? -3.534 -3.244 40.635 1.00 14.46 578 PRO A N 1
ATOM 4339 C CA . PRO A 1 580 ? -2.676 -2.059 40.594 1.00 14.28 578 PRO A CA 1
ATOM 4340 C C . PRO A 1 580 ? -1.348 -2.201 41.342 1.00 15.91 578 PRO A C 1
ATOM 4341 O O . PRO A 1 580 ? -0.374 -1.534 40.998 1.00 16.58 578 PRO A O 1
ATOM 4345 N N . CYS A 1 581 ? -1.299 -3.071 42.349 1.00 17.24 579 CYS A N 1
ATOM 4346 C CA . CYS A 1 581 ? -0.057 -3.267 43.102 1.00 19.09 579 CYS A CA 1
ATOM 4347 C C . CYS A 1 581 ? 0.144 -4.708 43.594 1.00 18.97 579 CYS A C 1
ATOM 4348 O O . CYS A 1 581 ? -0.485 -5.142 44.558 1.00 21.14 579 CYS A O 1
ATOM 4351 N N . GLN A 1 582 ? 1.045 -5.433 42.941 1.00 17.54 580 GLN A N 1
ATOM 4352 C CA . GLN A 1 582 ? 1.318 -6.823 43.287 1.00 18.09 580 GLN A CA 1
ATOM 4353 C C . GLN A 1 582 ? 1.896 -7.058 44.681 1.00 18.92 580 GLN A C 1
ATOM 4354 O O . GLN A 1 582 ? 1.636 -8.098 45.288 1.00 19.63 580 GLN A O 1
ATOM 4360 N N . GLU A 1 583 ? 2.677 -6.105 45.181 1.00 18.44 581 GLU A N 1
ATOM 4361 C CA . GLU A 1 583 ? 3.279 -6.227 46.508 1.00 19.74 581 GLU A CA 1
ATOM 4362 C C . GLU A 1 583 ? 2.209 -6.261 47.596 1.00 18.83 581 GLU A C 1
ATOM 4363 O O . GLU A 1 583 ? 2.272 -7.080 48.510 1.00 21.08 581 GLU A O 1
ATOM 4369 N N . LEU A 1 584 ? 1.236 -5.363 47.502 1.00 17.54 582 LEU A N 1
ATOM 4370 C CA . LEU A 1 584 ? 0.160 -5.303 48.484 1.00 17.70 582 LEU A CA 1
ATOM 4371 C C . LEU A 1 584 ? -0.727 -6.543 48.408 1.00 18.51 582 LEU A C 1
ATOM 4372 O O . LEU A 1 584 ? -1.243 -7.010 49.426 1.00 19.81 582 LEU A O 1
ATOM 4377 N N . PHE A 1 585 ? -0.910 -7.073 47.204 1.00 16.58 583 PHE A N 1
ATOM 4378 C CA . PHE A 1 585 ? -1.731 -8.263 47.043 1.00 15.33 583 PHE A CA 1
ATOM 4379 C C . PHE A 1 585 ? -1.068 -9.442 47.752 1.00 14.44 583 PHE A C 1
ATOM 4380 O O . PHE A 1 585 ? -1.708 -10.133 48.543 1.00 11.91 583 PHE A O 1
ATOM 4388 N N . ASP A 1 586 ? 0.216 -9.662 47.483 1.00 15.40 584 ASP A N 1
ATOM 4389 C CA . ASP A 1 586 ? 0.921 -10.776 48.112 1.00 18.14 584 ASP A CA 1
ATOM 4390 C C . ASP A 1 586 ? 0.900 -10.678 49.632 1.00 18.55 584 ASP A C 1
ATOM 4391 O O . ASP A 1 586 ? 0.978 -11.691 50.320 1.00 18.94 584 ASP A O 1
ATOM 4396 N N . ALA A 1 587 ? 0.786 -9.460 50.152 1.00 19.07 585 ALA A N 1
ATOM 4397 C CA . ALA A 1 587 ? 0.765 -9.255 51.595 1.00 20.78 585 ALA A CA 1
ATOM 4398 C C . ALA A 1 587 ? -0.583 -9.596 52.229 1.00 21.08 585 ALA A C 1
ATOM 4399 O O . ALA A 1 587 ? -0.696 -9.688 53.450 1.00 22.11 585 ALA A O 1
ATOM 4401 N N . GLN A 1 588 ? -1.606 -9.783 51.404 1.00 22.13 586 GLN A N 1
ATOM 4402 C CA . GLN A 1 588 ? -2.935 -10.120 51.908 1.00 23.31 586 GLN A CA 1
ATOM 4403 C C . GLN A 1 588 ? -2.983 -11.564 52.392 1.00 24.50 586 GLN A C 1
ATOM 4404 O O . GLN A 1 588 ? -2.246 -12.414 51.896 1.00 24.93 586 GLN A O 1
ATOM 4410 N N . PRO A 1 589 ? -3.855 -11.860 53.372 1.00 24.89 587 PRO A N 1
ATOM 4411 C CA . PRO A 1 589 ? -3.956 -13.232 53.879 1.00 25.58 587 PRO A CA 1
ATOM 4412 C C . PRO A 1 589 ? -4.375 -14.211 52.784 1.00 26.30 587 PRO A C 1
ATOM 4413 O O . PRO A 1 589 ? -4.988 -13.818 51.793 1.00 27.15 587 PRO A O 1
ATOM 4417 N N . ASP A 1 590 ? -4.035 -15.484 52.965 1.00 26.42 588 ASP A N 1
ATOM 4418 C CA . ASP A 1 590 ? -4.363 -16.516 51.989 1.00 27.21 588 ASP A CA 1
ATOM 4419 C C . ASP A 1 590 ? -5.839 -16.532 51.595 1.00 26.33 588 ASP A C 1
ATOM 4420 O O . ASP A 1 590 ? -6.165 -16.686 50.419 1.00 24.26 588 ASP A O 1
ATOM 4425 N N . THR A 1 591 ? -6.733 -16.379 52.568 1.00 25.22 589 THR A N 1
ATOM 4426 C CA . THR A 1 591 ? -8.157 -16.402 52.261 1.00 25.42 589 THR A CA 1
ATOM 4427 C C . THR A 1 591 ? -8.559 -15.305 51.276 1.00 23.34 589 THR A C 1
ATOM 4428 O O . THR A 1 591 ? -9.437 -15.511 50.441 1.00 23.37 589 THR A O 1
ATOM 4432 N N . TYR A 1 592 ? -7.929 -14.138 51.364 1.00 21.36 590 TYR A N 1
ATOM 4433 C CA . TYR A 1 592 ? -8.283 -13.065 50.442 1.00 20.11 590 TYR A CA 1
ATOM 4434 C C . TYR A 1 592 ? -7.749 -13.356 49.047 1.00 19.32 590 TYR A C 1
ATOM 4435 O O . TYR A 1 592 ? -8.455 -13.173 48.061 1.00 19.01 590 TYR A O 1
ATOM 4444 N N . ARG A 1 593 ? -6.502 -13.805 48.964 1.00 18.05 591 ARG A N 1
ATOM 4445 C CA . ARG A 1 593 ? -5.907 -14.106 47.669 1.00 20.05 591 ARG A CA 1
ATOM 4446 C C . ARG A 1 593 ? -6.697 -15.205 46.967 1.00 20.75 591 ARG A C 1
ATOM 4447 O O . ARG A 1 593 ? -7.014 -15.090 45.784 1.00 21.64 591 ARG A O 1
ATOM 4455 N N . GLN A 1 594 ? -7.024 -16.259 47.709 1.00 22.40 592 GLN A N 1
ATOM 4456 C CA . GLN A 1 594 ? -7.790 -17.385 47.175 1.00 23.21 592 GLN A CA 1
ATOM 4457 C C . GLN A 1 594 ? -9.113 -16.876 46.606 1.00 22.68 592 GLN A C 1
ATOM 4458 O O . GLN A 1 594 ? -9.564 -17.331 45.555 1.00 21.94 592 GLN A O 1
ATOM 4464 N N . ALA A 1 595 ? -9.723 -15.927 47.312 1.00 20.22 593 ALA A N 1
ATOM 4465 C CA . ALA A 1 595 ? -10.999 -15.350 46.906 1.00 19.35 593 ALA A CA 1
ATOM 4466 C C . ALA A 1 595 ? -10.914 -14.502 45.637 1.00 20.24 593 ALA A C 1
ATOM 4467 O O . ALA A 1 595 ? -11.903 -14.368 44.912 1.00 22.03 593 ALA A O 1
ATOM 4469 N N . VAL A 1 596 ? -9.748 -13.918 45.365 1.00 19.94 594 VAL A N 1
ATOM 4470 C CA . VAL A 1 596 ? -9.589 -13.098 44.165 1.00 18.54 594 VAL A CA 1
ATOM 4471 C C . VAL A 1 596 ? -9.151 -13.946 42.968 1.00 17.57 594 VAL A C 1
ATOM 4472 O O . VAL A 1 596 ? -9.664 -13.775 41.866 1.00 15.34 594 VAL A O 1
ATOM 4476 N N . LEU A 1 597 ? -8.205 -14.857 43.197 1.00 17.27 595 LEU A N 1
ATOM 4477 C CA . LEU A 1 597 ? -7.690 -15.749 42.153 1.00 17.98 595 LEU A CA 1
ATOM 4478 C C . LEU A 1 597 ? -7.879 -17.183 42.652 1.00 18.98 595 LEU A C 1
ATOM 4479 O O . LEU A 1 597 ? -6.944 -17.814 43.147 1.00 19.09 595 LEU A O 1
ATOM 4484 N N . PRO A 1 598 ? -9.102 -17.714 42.529 1.00 18.32 596 PRO A N 1
ATOM 4485 C CA . PRO A 1 598 ? -9.373 -19.075 42.990 1.00 18.17 596 PRO A CA 1
ATOM 4486 C C . PRO A 1 598 ? -8.593 -20.143 42.256 1.00 17.63 596 PRO A C 1
ATOM 4487 O O . PRO A 1 598 ? -8.462 -20.117 41.032 1.00 18.46 596 PRO A O 1
ATOM 4491 N N . ALA A 1 599 ? -8.072 -21.084 43.026 1.00 16.88 597 ALA A N 1
ATOM 4492 C CA . ALA A 1 599 ? -7.289 -22.170 42.478 1.00 17.69 597 ALA A CA 1
ATOM 4493 C C . ALA A 1 599 ? -8.132 -23.020 41.539 1.00 18.31 597 ALA A C 1
ATOM 4494 O O . ALA A 1 599 ? -9.312 -23.258 41.789 1.00 19.50 597 ALA A O 1
ATOM 4496 N N . GLY A 1 600 ? -7.520 -23.465 40.448 1.00 17.72 598 GLY A N 1
ATOM 4497 C CA . GLY A 1 600 ? -8.223 -24.312 39.508 1.00 15.75 598 GLY A CA 1
ATOM 4498 C C . GLY A 1 600 ? -8.852 -23.558 38.367 1.00 14.79 598 GLY A C 1
ATOM 4499 O O . GLY A 1 600 ? -9.240 -24.147 37.361 1.00 15.06 598 GLY A O 1
ATOM 4500 N N . VAL A 1 601 ? -8.959 -22.248 38.525 1.00 14.40 599 VAL A N 1
ATOM 4501 C CA . VAL A 1 601 ? -9.549 -21.418 37.492 1.00 14.91 599 VAL A CA 1
ATOM 4502 C C . VAL A 1 601 ? -8.447 -20.801 36.632 1.00 16.41 599 VAL A C 1
ATOM 4503 O O . VAL A 1 601 ? -7.517 -20.185 37.152 1.00 19.09 599 VAL A O 1
ATOM 4507 N N . PRO A 1 602 ? -8.535 -20.968 35.301 1.00 16.14 600 PRO A N 1
ATOM 4508 C CA . PRO A 1 602 ? -7.538 -20.419 34.378 1.00 14.95 600 PRO A CA 1
ATOM 4509 C C . PRO A 1 602 ? -7.481 -18.899 34.450 1.00 15.49 600 PRO A C 1
ATOM 4510 O O . PRO A 1 602 ? -8.514 -18.233 34.551 1.00 14.87 600 PRO A O 1
ATOM 4514 N N . VAL A 1 603 ? -6.269 -18.357 34.379 1.00 14.61 601 VAL A N 1
ATOM 4515 C CA . VAL A 1 603 ? -6.065 -16.917 34.471 1.00 13.50 601 VAL A CA 1
ATOM 4516 C C . VAL A 1 603 ? -5.284 -16.326 33.307 1.00 13.54 601 VAL A C 1
ATOM 4517 O O . VAL A 1 603 ? -4.223 -16.827 32.945 1.00 12.13 601 VAL A O 1
ATOM 4521 N N . VAL A 1 604 ? -5.816 -15.253 32.733 1.00 13.44 602 VAL A N 1
ATOM 4522 C CA . VAL A 1 604 ? -5.151 -14.555 31.643 1.00 14.88 602 VAL A CA 1
ATOM 4523 C C . VAL A 1 604 ? -4.780 -13.173 32.153 1.00 14.48 602 VAL A C 1
ATOM 4524 O O . VAL A 1 604 ? -5.632 -12.447 32.654 1.00 14.76 602 VAL A O 1
ATOM 4528 N N . SER A 1 605 ? -3.509 -12.808 32.040 1.00 15.15 603 SER A N 1
ATOM 4529 C CA . SER A 1 605 ? -3.088 -11.487 32.480 1.00 14.63 603 SER A CA 1
ATOM 4530 C C . SER A 1 605 ? -2.890 -10.615 31.244 1.00 14.20 603 SER A C 1
ATOM 4531 O O . SER A 1 605 ? -2.501 -11.103 30.186 1.00 14.09 603 SER A O 1
ATOM 4534 N N . VAL A 1 606 ? -3.183 -9.327 31.382 1.00 15.57 604 VAL A N 1
ATOM 4535 C CA . VAL A 1 606 ? -3.054 -8.372 30.284 1.00 14.65 604 VAL A CA 1
ATOM 4536 C C . VAL A 1 606 ? -2.305 -7.161 30.809 1.00 14.54 604 VAL A C 1
ATOM 4537 O O . VAL A 1 606 ? -2.775 -6.494 31.732 1.00 15.30 604 VAL A O 1
ATOM 4541 N N . GLU A 1 607 ? -1.151 -6.876 30.216 1.00 14.91 605 GLU A N 1
ATOM 4542 C CA . GLU A 1 607 ? -0.315 -5.748 30.630 1.00 14.84 605 GLU A CA 1
ATOM 4543 C C . GLU A 1 607 ? 0.713 -5.527 29.521 1.00 14.83 605 GLU A C 1
ATOM 4544 O O . GLU A 1 607 ? 1.337 -6.478 29.058 1.00 13.59 605 GLU A O 1
ATOM 4550 N N . ALA A 1 608 ? 0.888 -4.279 29.098 1.00 14.52 606 ALA A N 1
ATOM 4551 C CA . ALA A 1 608 ? 1.826 -3.959 28.025 1.00 15.00 606 ALA A CA 1
ATOM 4552 C C . ALA A 1 608 ? 3.308 -4.069 28.392 1.00 14.61 606 ALA A C 1
ATOM 4553 O O . ALA A 1 608 ? 4.109 -3.215 28.020 1.00 16.90 606 ALA A O 1
ATOM 4555 N N . TYR A 1 609 ? 3.669 -5.130 29.103 1.00 14.29 607 TYR A N 1
ATOM 4556 C CA . TYR A 1 609 ? 5.050 -5.369 29.527 1.00 14.06 607 TYR A CA 1
ATOM 4557 C C . TYR A 1 609 ? 5.393 -6.828 29.220 1.00 14.03 607 TYR A C 1
ATOM 4558 O O . TYR A 1 609 ? 4.522 -7.584 28.787 1.00 12.71 607 TYR A O 1
ATOM 4567 N N . VAL A 1 610 ? 6.646 -7.226 29.438 1.00 13.17 608 VAL A N 1
ATOM 4568 C CA . VAL A 1 610 ? 7.045 -8.607 29.175 1.00 12.84 608 VAL A CA 1
ATOM 4569 C C . VAL A 1 610 ? 6.363 -9.512 30.189 1.00 13.53 608 VAL A C 1
ATOM 4570 O O . VAL A 1 610 ? 5.913 -9.047 31.237 1.00 13.01 608 VAL A O 1
ATOM 4574 N N . SER A 1 611 ? 6.288 -10.800 29.878 1.00 13.20 609 SER A N 1
ATOM 4575 C CA . SER A 1 611 ? 5.621 -11.767 30.747 1.00 15.58 609 SER A CA 1
ATOM 4576 C C . SER A 1 611 ? 6.398 -12.201 31.983 1.00 15.38 609 SER A C 1
ATOM 4577 O O . SER A 1 611 ? 5.809 -12.694 32.945 1.00 15.87 609 SER A O 1
ATOM 4580 N N . PHE A 1 612 ? 7.714 -12.018 31.958 1.00 15.68 610 PHE A N 1
ATOM 4581 C CA . PHE A 1 612 ? 8.560 -12.410 33.078 1.00 15.12 610 PHE A CA 1
ATOM 4582 C C . PHE A 1 612 ? 7.932 -12.050 34.420 1.00 15.67 610 PHE A C 1
ATOM 4583 O O . PHE A 1 612 ? 7.689 -10.881 34.711 1.00 16.17 610 PHE A O 1
ATOM 4591 N N . GLY A 1 613 ? 7.663 -13.065 35.232 1.00 14.64 611 GLY A N 1
ATOM 4592 C CA . GLY A 1 613 ? 7.094 -12.819 36.540 1.00 14.22 611 GLY A CA 1
ATOM 4593 C C . GLY A 1 613 ? 5.596 -13.008 36.674 1.00 14.93 611 GLY A C 1
ATOM 4594 O O . GLY A 1 613 ? 5.095 -13.206 37.780 1.00 15.17 611 GLY A O 1
ATOM 4595 N N . TRP A 1 614 ? 4.876 -12.949 35.560 1.00 15.07 612 TRP A N 1
ATOM 4596 C CA . TRP A 1 614 ? 3.432 -13.111 35.590 1.00 15.69 612 TRP A CA 1
ATOM 4597 C C . TRP A 1 614 ? 2.982 -14.533 35.883 1.00 17.22 612 TRP A C 1
ATOM 4598 O O . TRP A 1 614 ? 1.854 -14.740 36.336 1.00 17.20 612 TRP A O 1
ATOM 4609 N N . GLU A 1 615 ? 3.866 -15.502 35.653 1.00 17.09 613 GLU A N 1
ATOM 4610 C CA . GLU A 1 615 ? 3.566 -16.913 35.891 1.00 19.17 613 GLU A CA 1
ATOM 4611 C C . GLU A 1 615 ? 3.098 -17.193 37.312 1.00 19.99 613 GLU A C 1
ATOM 4612 O O . GLU A 1 615 ? 2.446 -18.199 37.582 1.00 19.71 613 GLU A O 1
ATOM 4618 N N . LYS A 1 616 ? 3.446 -16.308 38.233 1.00 17.84 614 LYS A N 1
ATOM 4619 C CA . LYS A 1 616 ? 3.049 -16.504 39.612 1.00 19.13 614 LYS A CA 1
ATOM 4620 C C . LYS A 1 616 ? 1.539 -16.308 39.792 1.00 18.10 614 LYS A C 1
ATOM 4621 O O . LYS A 1 616 ? 0.959 -16.741 40.790 1.00 19.55 614 LYS A O 1
ATOM 4627 N N . TYR A 1 617 ? 0.895 -15.686 38.807 1.00 16.28 615 TYR A N 1
ATOM 4628 C CA . TYR A 1 617 ? -0.551 -15.448 38.869 1.00 17.09 615 TYR A CA 1
ATOM 4629 C C . TYR A 1 617 ? -1.340 -16.028 37.695 1.00 17.15 615 TYR A C 1
ATOM 4630 O O . TYR A 1 617 ? -2.359 -16.693 37.881 1.00 18.76 615 TYR A O 1
ATOM 4639 N N . SER A 1 618 ? -0.865 -15.773 36.484 1.00 17.15 616 SER A N 1
ATOM 4640 C CA . SER A 1 618 ? -1.567 -16.211 35.286 1.00 16.16 616 SER A CA 1
ATOM 4641 C C . SER A 1 618 ? -1.008 -17.433 34.567 1.00 17.11 616 SER A C 1
ATOM 4642 O O . SER A 1 618 ? 0.146 -17.811 34.759 1.00 19.47 616 SER A O 1
ATOM 4645 N N . HIS A 1 619 ? -1.845 -18.037 33.728 1.00 15.65 617 HIS A N 1
ATOM 4646 C CA . HIS A 1 619 ? -1.456 -19.217 32.965 1.00 14.69 617 HIS A CA 1
ATOM 4647 C C . HIS A 1 619 ? -1.115 -18.799 31.547 1.00 13.76 617 HIS A C 1
ATOM 4648 O O . HIS A 1 619 ? -0.595 -19.589 30.768 1.00 12.53 617 HIS A O 1
ATOM 4655 N N . ALA A 1 620 ? -1.437 -17.554 31.216 1.00 12.63 618 ALA A N 1
ATOM 4656 C CA . ALA A 1 620 ? -1.153 -17.005 29.898 1.00 12.37 618 ALA A CA 1
ATOM 4657 C C . ALA A 1 620 ? -1.075 -15.487 30.021 1.00 12.36 618 ALA A C 1
ATOM 4658 O O . ALA A 1 620 ? -1.744 -14.891 30.862 1.00 13.78 618 ALA A O 1
ATOM 4660 N N . HIS A 1 621 ? -0.263 -14.863 29.175 1.00 13.80 619 HIS A N 1
ATOM 4661 C CA . HIS A 1 621 ? -0.078 -13.421 29.233 1.00 13.28 619 HIS A CA 1
ATOM 4662 C C . HIS A 1 621 ? -0.193 -12.714 27.890 1.00 12.97 619 HIS A C 1
ATOM 4663 O O . HIS A 1 621 ? 0.403 -13.129 26.903 1.00 13.39 619 HIS A O 1
ATOM 4670 N N . VAL A 1 622 ? -0.972 -11.643 27.864 1.00 12.06 620 VAL A N 1
ATOM 4671 C CA . VAL A 1 622 ? -1.130 -10.851 26.656 1.00 13.18 620 VAL A CA 1
ATOM 4672 C C . VAL A 1 622 ? -0.375 -9.551 26.909 1.00 13.37 620 VAL A C 1
ATOM 4673 O O . VAL A 1 622 ? -0.830 -8.694 27.662 1.00 14.19 620 VAL A O 1
ATOM 4677 N N . GLY A 1 623 ? 0.794 -9.420 26.299 1.00 12.99 621 GLY A N 1
ATOM 4678 C CA . GLY A 1 623 ? 1.587 -8.227 26.500 1.00 13.84 621 GLY A CA 1
ATOM 4679 C C . GLY A 1 623 ? 2.713 -8.119 25.498 1.00 14.53 621 GLY A C 1
ATOM 4680 O O . GLY A 1 623 ? 2.563 -8.516 24.346 1.00 14.44 621 GLY A O 1
ATOM 4681 N N . MET A 1 624 ? 3.845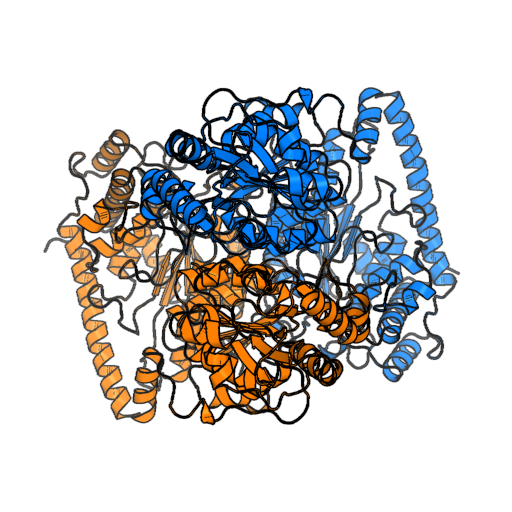 -7.582 25.935 1.00 15.76 622 MET A N 1
ATOM 4682 C CA . MET A 1 624 ? 4.990 -7.416 25.048 1.00 15.34 622 MET A CA 1
ATOM 4683 C C . MET A 1 624 ? 5.901 -8.628 25.090 1.00 16.67 622 MET A C 1
ATOM 4684 O O . MET A 1 624 ? 6.000 -9.307 26.111 1.00 17.52 622 MET A O 1
ATOM 4689 N N . SER A 1 625 ? 6.563 -8.900 23.972 1.00 18.49 623 SER A N 1
ATOM 4690 C CA . SER A 1 625 ? 7.481 -10.027 23.897 1.00 20.19 623 SER A CA 1
ATOM 4691 C C . SER A 1 625 ? 8.892 -9.514 23.643 1.00 19.40 623 SER A C 1
ATOM 4692 O O . SER A 1 625 ? 9.849 -10.288 23.620 1.00 21.87 623 SER A O 1
ATOM 4695 N N . GLY A 1 626 ? 9.013 -8.202 23.455 1.00 16.09 624 GLY A N 1
ATOM 4696 C CA . GLY A 1 626 ? 10.309 -7.598 23.212 1.00 13.49 624 GLY A CA 1
ATOM 4697 C C . GLY A 1 626 ? 10.200 -6.093 23.347 1.00 12.04 624 GLY A C 1
ATOM 4698 O O . GLY A 1 626 ? 9.301 -5.599 24.017 1.00 11.33 624 GLY A O 1
ATOM 4699 N N . PHE A 1 627 ? 11.101 -5.364 22.701 1.00 10.36 625 PHE A N 1
ATOM 4700 C CA . PHE A 1 627 ? 11.078 -3.907 22.751 1.00 11.58 625 PHE A CA 1
ATOM 4701 C C . PHE A 1 627 ? 9.989 -3.331 21.847 1.00 11.52 625 PHE A C 1
ATOM 4702 O O . PHE A 1 627 ? 9.464 -4.030 20.981 1.00 10.30 625 PHE A O 1
ATOM 4710 N N . GLY A 1 628 ? 9.661 -2.057 22.051 1.00 11.83 626 GLY A N 1
ATOM 4711 C CA . GLY A 1 628 ? 8.622 -1.415 21.261 1.00 11.19 626 GLY A CA 1
ATOM 4712 C C . GLY A 1 628 ? 9.029 -0.942 19.874 1.00 11.76 626 GLY A C 1
ATOM 4713 O O . GLY A 1 628 ? 9.932 -1.499 19.259 1.00 12.40 626 GLY A O 1
ATOM 4714 N N . ALA A 1 629 ? 8.346 0.088 19.383 1.00 10.69 627 ALA A N 1
ATOM 4715 C CA . ALA A 1 629 ? 8.616 0.654 18.067 1.00 12.10 627 ALA A CA 1
ATOM 4716 C C . ALA A 1 629 ? 8.092 2.088 17.993 1.00 11.97 627 ALA A C 1
ATOM 4717 O O . ALA A 1 629 ? 7.361 2.536 18.874 1.00 14.39 627 ALA A O 1
ATOM 4719 N N . SER A 1 630 ? 8.470 2.801 16.939 1.00 13.18 628 SER A N 1
ATOM 4720 C CA . SER A 1 630 ? 8.073 4.192 16.759 1.00 13.39 628 SER A CA 1
ATOM 4721 C C . SER A 1 630 ? 6.841 4.356 15.869 1.00 14.23 628 SER A C 1
ATOM 4722 O O . SER A 1 630 ? 6.921 4.238 14.645 1.00 14.90 628 SER A O 1
ATOM 4725 N N . ALA A 1 631 ? 5.706 4.645 16.497 1.00 14.64 629 ALA A N 1
ATOM 4726 C CA . ALA A 1 631 ? 4.438 4.826 15.794 1.00 14.09 629 ALA A CA 1
ATOM 4727 C C . ALA A 1 631 ? 3.414 5.276 16.823 1.00 15.35 629 ALA A C 1
ATOM 4728 O O . ALA A 1 631 ? 3.651 5.166 18.023 1.00 17.25 629 ALA A O 1
ATOM 4730 N N . PRO A 1 632 ? 2.266 5.802 16.373 1.00 17.92 630 PRO A N 1
ATOM 4731 C CA . PRO A 1 632 ? 1.258 6.243 17.346 1.00 17.24 630 PRO A CA 1
ATOM 4732 C C . PRO A 1 632 ? 0.843 5.087 18.256 1.00 18.24 630 PRO A C 1
ATOM 4733 O O . PRO A 1 632 ? 0.870 3.923 17.844 1.00 18.58 630 PRO A O 1
ATOM 4737 N N . ALA A 1 633 ? 0.466 5.415 19.490 1.00 17.78 631 ALA A N 1
ATOM 4738 C CA . ALA A 1 633 ? 0.067 4.415 20.479 1.00 17.15 631 ALA A CA 1
ATOM 4739 C C . ALA A 1 633 ? -0.940 3.403 19.950 1.00 16.94 631 ALA A C 1
ATOM 4740 O O . ALA A 1 633 ? -0.720 2.196 20.047 1.00 16.71 631 ALA A O 1
ATOM 4742 N N . GLY A 1 634 ? -2.048 3.897 19.405 1.00 17.89 632 GLY A N 1
ATOM 4743 C CA . GLY A 1 634 ? -3.071 3.014 18.872 1.00 17.67 632 GLY A CA 1
ATOM 4744 C C . GLY A 1 634 ? -2.496 1.983 17.920 1.00 17.42 632 GLY A C 1
ATOM 4745 O O . GLY A 1 634 ? -2.858 0.806 17.967 1.00 19.04 632 GLY A O 1
ATOM 4746 N N . VAL A 1 635 ? -1.589 2.421 17.056 1.00 17.22 633 VAL A N 1
ATOM 4747 C CA . VAL A 1 635 ? -0.973 1.520 16.089 1.00 16.12 633 VAL A CA 1
ATOM 4748 C C . VAL A 1 635 ? -0.115 0.468 16.779 1.00 15.99 633 VAL A C 1
ATOM 4749 O O . VAL A 1 635 ? -0.117 -0.701 16.385 1.00 15.40 633 VAL A O 1
ATOM 4753 N N . LEU A 1 636 ? 0.616 0.885 17.811 1.00 15.55 634 LEU A N 1
ATOM 4754 C CA . LEU A 1 636 ? 1.488 -0.026 18.543 1.00 14.58 634 LEU A CA 1
ATOM 4755 C C . LEU A 1 636 ? 0.720 -1.128 19.270 1.00 13.69 634 LEU A C 1
ATOM 4756 O O . LEU A 1 636 ? 1.142 -2.284 19.271 1.00 15.23 634 LEU A O 1
ATOM 4761 N N . TYR A 1 637 ? -0.403 -0.783 19.890 1.00 12.59 635 TYR A N 1
ATOM 4762 C CA . TYR A 1 637 ? -1.182 -1.795 20.592 1.00 13.55 635 TYR A CA 1
ATOM 4763 C C . TYR A 1 637 ? -1.688 -2.882 19.640 1.00 13.74 635 TYR A C 1
ATOM 4764 O O . TYR A 1 637 ? -1.731 -4.055 20.004 1.00 14.80 635 TYR A O 1
ATOM 4773 N N . LYS A 1 638 ? -2.064 -2.503 18.423 1.00 14.60 636 LYS A N 1
ATOM 4774 C CA . LYS A 1 638 ? -2.539 -3.487 17.451 1.00 17.79 636 LYS A CA 1
ATOM 4775 C C . LYS A 1 638 ? -1.349 -4.299 16.963 1.00 18.05 636 LYS A C 1
ATOM 4776 O O . LYS A 1 638 ? -1.402 -5.526 16.876 1.00 18.05 636 LYS A O 1
ATOM 4782 N N . LYS A 1 639 ? -0.270 -3.596 16.646 1.00 17.48 637 LYS A N 1
ATOM 4783 C CA . LYS A 1 639 ? 0.940 -4.232 16.157 1.00 18.71 637 LYS A CA 1
ATOM 4784 C C . LYS A 1 639 ? 1.427 -5.351 17.076 1.00 18.68 637 LYS A C 1
ATOM 4785 O O . LYS A 1 639 ? 1.740 -6.446 16.619 1.00 18.18 637 LYS A O 1
ATOM 4791 N N . PHE A 1 640 ? 1.470 -5.084 18.375 1.00 18.26 638 PHE A N 1
ATOM 4792 C CA . PHE A 1 640 ? 1.956 -6.075 19.318 1.00 18.72 638 PHE A CA 1
ATOM 4793 C C . PHE A 1 640 ? 0.915 -7.059 19.853 1.00 19.67 638 PHE A C 1
ATOM 4794 O O . PHE A 1 640 ? 1.215 -7.886 20.720 1.00 20.23 638 PHE A O 1
ATOM 4802 N N . GLY A 1 641 ? -0.302 -6.979 19.329 1.00 19.46 639 GLY A N 1
ATOM 4803 C CA . GLY A 1 641 ? -1.340 -7.903 19.749 1.00 18.95 639 GLY A CA 1
ATOM 4804 C C . GLY A 1 641 ? -1.930 -7.679 21.127 1.00 19.83 639 GLY A C 1
ATOM 4805 O O . GLY A 1 641 ? -2.501 -8.597 21.714 1.00 21.91 639 GLY A O 1
ATOM 4806 N N . ILE A 1 642 ? -1.802 -6.469 21.653 1.00 18.40 640 ILE A N 1
ATOM 4807 C CA . ILE A 1 642 ? -2.360 -6.165 22.962 1.00 17.63 640 ILE A CA 1
ATOM 4808 C C . ILE A 1 642 ? -3.707 -5.499 22.689 1.00 18.38 640 ILE A C 1
ATOM 4809 O O . ILE A 1 642 ? -3.856 -4.280 22.774 1.00 18.48 640 ILE A O 1
ATOM 4814 N N . THR A 1 643 ? -4.682 -6.333 22.341 1.00 17.62 641 THR A N 1
ATOM 4815 C CA . THR A 1 643 ? -6.024 -5.883 22.000 1.00 17.80 641 THR A CA 1
ATOM 4816 C C . THR A 1 643 ? -7.079 -6.793 22.612 1.00 18.42 641 THR A C 1
ATOM 4817 O O . THR A 1 643 ? -6.780 -7.913 23.035 1.00 18.78 641 THR A O 1
ATOM 4821 N N . VAL A 1 644 ? -8.317 -6.311 22.631 1.00 18.90 642 VAL A N 1
ATOM 4822 C CA . VAL A 1 644 ? -9.439 -7.078 23.162 1.00 19.69 642 VAL A CA 1
ATOM 4823 C C . VAL A 1 644 ? -9.583 -8.421 22.438 1.00 19.80 642 VAL A C 1
ATOM 4824 O O . VAL A 1 644 ? -9.798 -9.453 23.070 1.00 19.77 642 VAL A O 1
ATOM 4828 N N . GLU A 1 645 ? -9.465 -8.415 21.114 1.00 21.04 643 GLU A N 1
ATOM 4829 C CA . GLU A 1 645 ? -9.603 -9.660 20.362 1.00 24.02 643 GLU A CA 1
ATOM 4830 C C . GLU A 1 645 ? -8.550 -10.681 20.750 1.00 24.21 643 GLU A C 1
ATOM 4831 O O . GLU A 1 645 ? -8.828 -11.877 20.801 1.00 24.76 643 GLU A O 1
ATOM 4837 N N . GLU A 1 646 ? -7.337 -10.219 21.024 1.00 25.13 644 GLU A N 1
ATOM 4838 C CA . GLU A 1 646 ? -6.277 -11.138 21.413 1.00 25.14 644 GLU A CA 1
ATOM 4839 C C . GLU A 1 646 ? -6.554 -11.704 22.812 1.00 22.61 644 GLU A C 1
ATOM 4840 O O . GLU A 1 646 ? -6.265 -12.867 23.090 1.00 21.62 644 GLU A O 1
ATOM 4846 N N . VAL A 1 647 ? -7.121 -10.880 23.688 1.00 19.85 645 VAL A N 1
ATOM 4847 C CA . VAL A 1 647 ? -7.451 -11.326 25.038 1.00 18.15 645 VAL A CA 1
ATOM 4848 C C . VAL A 1 647 ? -8.581 -12.349 24.963 1.00 18.37 645 VAL A C 1
ATOM 4849 O O . VAL A 1 647 ? -8.518 -13.414 25.581 1.00 18.59 645 VAL A O 1
ATOM 4853 N N . VAL A 1 648 ? -9.614 -12.021 24.194 1.00 19.56 646 VAL A N 1
ATOM 4854 C CA . VAL A 1 648 ? -10.747 -12.922 24.019 1.00 19.46 646 VAL A CA 1
ATOM 4855 C C . VAL A 1 648 ? -10.242 -14.258 23.484 1.00 20.24 646 VAL A C 1
ATOM 4856 O O . VAL A 1 648 ? -10.578 -15.310 24.024 1.00 20.00 646 VAL A O 1
ATOM 4860 N N . ARG A 1 649 ? -9.421 -14.217 22.436 1.00 22.48 647 ARG A N 1
ATOM 4861 C CA . ARG A 1 649 ? -8.892 -15.446 21.853 1.00 24.19 647 ARG A CA 1
ATOM 4862 C C . ARG A 1 649 ? -8.066 -16.268 22.842 1.00 23.56 647 ARG A C 1
ATOM 4863 O O . ARG A 1 649 ? -8.129 -17.491 22.831 1.00 24.49 647 ARG A O 1
ATOM 4871 N N . THR A 1 650 ? -7.291 -15.604 23.694 1.00 22.26 648 THR A N 1
ATOM 4872 C CA . THR A 1 650 ? -6.471 -16.310 24.678 1.00 21.29 648 THR A CA 1
ATOM 4873 C C . THR A 1 650 ? -7.342 -16.878 25.792 1.00 19.92 648 THR A C 1
ATOM 4874 O O . THR A 1 650 ? -7.141 -18.003 26.238 1.00 19.10 648 THR A O 1
ATOM 4878 N N . GLY A 1 651 ? -8.320 -16.098 26.232 1.00 21.33 649 GLY A N 1
ATOM 4879 C CA . GLY A 1 651 ? -9.214 -16.566 27.276 1.00 22.34 649 GLY A CA 1
ATOM 4880 C C . GLY A 1 651 ? -9.973 -17.805 26.835 1.00 23.04 649 GLY A C 1
ATOM 4881 O O . GLY A 1 651 ? -10.189 -18.722 27.625 1.00 21.60 649 GLY A O 1
ATOM 4882 N N . ARG A 1 652 ? -10.379 -17.831 25.568 1.00 23.69 650 ARG A N 1
ATOM 4883 C CA . ARG A 1 652 ? -11.109 -18.970 25.015 1.00 25.14 650 ARG A CA 1
ATOM 4884 C C . ARG A 1 652 ? -10.278 -20.246 25.039 1.00 25.71 650 ARG A C 1
ATOM 4885 O O . ARG A 1 652 ? -10.749 -21.294 25.494 1.00 26.09 650 ARG A O 1
ATOM 4893 N N . GLU A 1 653 ? -9.053 -20.162 24.526 1.00 25.32 651 GLU A N 1
ATOM 4894 C CA . GLU A 1 653 ? -8.163 -21.313 24.488 1.00 27.02 651 GLU A CA 1
ATOM 4895 C C . GLU A 1 653 ? -7.834 -21.817 25.890 1.00 24.81 651 GLU A C 1
ATOM 4896 O O . GLU A 1 653 ? -7.723 -23.018 26.113 1.00 25.38 651 GLU A O 1
ATOM 4902 N N . LEU A 1 654 ? -7.696 -20.897 26.839 1.00 22.87 652 LEU A N 1
ATOM 4903 C CA . LEU A 1 654 ? -7.394 -21.271 28.216 1.00 22.73 652 LEU A CA 1
ATOM 4904 C C . LEU A 1 654 ? -8.548 -22.003 28.879 1.00 22.79 652 LEU A C 1
ATOM 4905 O O . LEU A 1 654 ? -8.353 -23.030 29.522 1.00 23.01 652 LEU A O 1
ATOM 4910 N N . ALA A 1 655 ? -9.751 -21.460 28.722 1.00 24.01 653 ALA A N 1
ATOM 4911 C CA . ALA A 1 655 ? -10.951 -22.057 29.302 1.00 24.87 653 ALA A CA 1
ATOM 4912 C C . ALA A 1 655 ? -11.174 -23.427 28.675 1.00 26.00 653 ALA A C 1
ATOM 4913 O O . ALA A 1 655 ? -11.654 -24.348 29.329 1.00 26.26 653 ALA A O 1
ATOM 4915 N N . LYS A 1 656 ? -10.809 -23.558 27.403 1.00 26.78 654 LYS A N 1
ATOM 4916 C CA . LYS A 1 656 ? -10.967 -24.818 26.693 1.00 26.33 654 LYS A CA 1
ATOM 4917 C C . LYS A 1 656 ? -9.964 -25.870 27.161 1.00 26.34 654 LYS A C 1
ATOM 4918 O O . LYS A 1 656 ? -10.291 -27.050 27.302 1.00 25.88 654 LYS A O 1
ATOM 4924 N N . ARG A 1 657 ? -8.730 -25.445 27.395 1.00 25.04 655 ARG A N 1
ATOM 4925 C CA . ARG A 1 657 ? -7.700 -26.377 27.825 1.00 23.50 655 ARG A CA 1
ATOM 4926 C C . ARG A 1 657 ? -7.827 -26.763 29.290 1.00 23.45 655 ARG A C 1
ATOM 4927 O O . ARG A 1 657 ? -7.497 -27.885 29.674 1.00 22.69 655 ARG A O 1
ATOM 4935 N N . PHE A 1 658 ? -8.314 -25.836 30.106 1.00 22.21 656 PHE A N 1
ATOM 4936 C CA . PHE A 1 658 ? -8.453 -26.091 31.534 1.00 21.64 656 PHE A CA 1
ATOM 4937 C C . PHE A 1 658 ? -9.862 -25.816 32.042 1.00 21.47 656 PHE A C 1
ATOM 4938 O O . PHE A 1 658 ? -10.098 -24.846 32.755 1.00 20.29 656 PHE A O 1
ATOM 4946 N N . PRO A 1 659 ? -10.820 -26.679 31.677 1.00 22.52 657 PRO A N 1
ATOM 4947 C CA . PRO A 1 659 ? -12.205 -26.505 32.112 1.00 22.07 657 PRO A CA 1
ATOM 4948 C C . PRO A 1 659 ? -12.434 -26.916 33.567 1.00 23.09 657 PRO A C 1
ATOM 4949 O O . PRO A 1 659 ? -11.676 -27.697 34.141 1.00 23.40 657 PRO A O 1
ATOM 4953 N N . ASP A 1 660 ? -13.485 -26.356 34.151 1.00 24.77 658 ASP A N 1
ATOM 4954 C CA . ASP A 1 660 ? -13.897 -26.627 35.526 1.00 27.23 658 ASP A CA 1
ATOM 4955 C C . ASP A 1 660 ? -12.892 -27.168 36.550 1.00 24.95 658 ASP A C 1
ATOM 4956 O O . ASP A 1 660 ? -12.808 -28.377 36.786 1.00 24.99 658 ASP A O 1
ATOM 4961 N N . GLY A 1 661 ? -12.145 -26.252 37.158 1.00 22.91 659 GLY A N 1
ATOM 4962 C CA . GLY A 1 661 ? -11.186 -26.608 38.188 1.00 20.91 659 GLY A CA 1
ATOM 4963 C C . GLY A 1 661 ? -9.907 -27.334 37.833 1.00 19.20 659 GLY A C 1
ATOM 4964 O O . GLY A 1 661 ? -9.186 -27.746 38.735 1.00 19.84 659 GLY A O 1
ATOM 4965 N N . THR A 1 662 ? -9.600 -27.494 36.552 1.00 20.28 660 THR A N 1
ATOM 4966 C CA . THR A 1 662 ? -8.372 -28.195 36.180 1.00 20.61 660 THR A CA 1
ATOM 4967 C C . THR A 1 662 ? -7.175 -27.286 35.871 1.00 19.15 660 THR A C 1
ATOM 4968 O O . THR A 1 662 ? -6.105 -27.774 35.508 1.00 18.07 660 THR A O 1
ATOM 4972 N N . ALA A 1 663 ? -7.340 -25.975 36.009 1.00 18.30 661 ALA A N 1
ATOM 4973 C CA . ALA A 1 663 ? -6.228 -25.070 35.727 1.00 17.42 661 ALA A CA 1
ATOM 4974 C C . ALA A 1 663 ? -5.066 -25.385 36.669 1.00 16.44 661 ALA A C 1
ATOM 4975 O O . ALA A 1 663 ? -5.274 -25.661 37.849 1.00 16.94 661 ALA A O 1
ATOM 4977 N N . PRO A 1 664 ? -3.826 -25.359 36.153 1.00 16.10 662 PRO A N 1
ATOM 4978 C CA . PRO A 1 664 ? -2.646 -25.648 36.977 1.00 16.44 662 PRO A CA 1
ATOM 4979 C C . PRO A 1 664 ? -2.574 -24.778 38.233 1.00 17.06 662 PRO A C 1
ATOM 4980 O O . PRO A 1 664 ? -2.860 -23.581 38.188 1.00 18.18 662 PRO A O 1
ATOM 4984 N N . LEU A 1 665 ? -2.206 -25.387 39.354 1.00 17.28 663 LEU A N 1
ATOM 4985 C CA . LEU A 1 665 ? -2.090 -24.657 40.611 1.00 19.28 663 LEU A CA 1
ATOM 4986 C C . LEU A 1 665 ? -0.848 -23.778 40.604 1.00 19.77 663 LEU A C 1
ATOM 4987 O O . LEU A 1 665 ? 0.201 -24.174 40.098 1.00 20.83 663 LEU A O 1
ATOM 4992 N N . LYS A 1 666 ? -0.971 -22.583 41.163 1.00 19.42 664 LYS A N 1
ATOM 4993 C CA . LYS A 1 666 ? 0.157 -21.673 41.236 1.00 19.55 664 LYS A CA 1
ATOM 4994 C C . LYS A 1 666 ? 0.916 -21.974 42.514 1.00 19.70 664 LYS A C 1
ATOM 4995 O O . LYS A 1 666 ? 0.342 -22.519 43.455 1.00 19.56 664 LYS A O 1
ATOM 5001 N N . ASN A 1 667 ? 2.202 -21.629 42.536 1.00 19.72 665 ASN A N 1
ATOM 5002 C CA . ASN A 1 667 ? 3.065 -21.871 43.691 1.00 20.39 665 ASN A CA 1
ATOM 5003 C C . ASN A 1 667 ? 2.493 -21.328 44.992 1.00 22.08 665 ASN A C 1
ATOM 5004 O O . ASN A 1 667 ? 2.547 -21.989 46.029 1.00 23.08 665 ASN A O 1
ATOM 5009 N N . SER A 1 668 ? 1.952 -20.118 44.931 1.00 23.85 666 SER A N 1
ATOM 5010 C CA . SER A 1 668 ? 1.397 -19.466 46.107 1.00 25.93 666 SER A CA 1
ATOM 5011 C C . SER A 1 668 ? 0.269 -20.243 46.782 1.00 28.29 666 SER A C 1
ATOM 5012 O O . SER A 1 668 ? 0.065 -20.110 47.992 1.00 29.72 666 SER A O 1
ATOM 5015 N N . SER A 1 669 ? -0.458 -21.050 46.013 1.00 27.94 667 SER A N 1
ATOM 5016 C CA . SER A 1 669 ? -1.577 -21.810 46.565 1.00 30.98 667 SER A CA 1
ATOM 5017 C C . SER A 1 669 ? -1.173 -22.964 47.478 1.00 32.46 667 SER A C 1
ATOM 5018 O O . SER A 1 669 ? -1.866 -23.254 48.448 1.00 34.69 667 SER A O 1
ATOM 5021 N N . PHE A 1 670 ? -0.069 -23.633 47.171 1.00 33.52 668 PHE A N 1
ATOM 5022 C CA . PHE A 1 670 ? 0.365 -24.745 48.007 1.00 34.37 668 PHE A CA 1
ATOM 5023 C C . PHE A 1 670 ? 1.624 -24.425 48.791 1.00 37.12 668 PHE A C 1
ATOM 5024 O O . PHE A 1 670 ? 2.206 -25.303 49.424 1.00 38.81 668 PHE A O 1
ATOM 5032 N N . SER A 1 671 ? 2.044 -23.168 48.746 1.00 40.23 669 SER A N 1
ATOM 5033 C CA . SER A 1 671 ? 3.237 -22.748 49.463 1.00 43.34 669 SER A CA 1
ATOM 5034 C C . SER A 1 671 ? 2.897 -22.444 50.917 1.00 45.80 669 SER A C 1
ATOM 5035 O O . SER A 1 671 ? 3.482 -23.100 51.809 1.00 46.44 669 SER A O 1
ATOM 5038 N N . ARG B 1 1 ? 25.230 22.516 -11.930 1.00 44.25 -1 ARG B N 1
ATOM 5039 C CA . ARG B 1 1 ? 26.659 22.918 -11.783 1.00 44.14 -1 ARG B CA 1
ATOM 5040 C C . ARG B 1 1 ? 26.792 24.072 -10.792 1.00 42.78 -1 ARG B C 1
ATOM 5041 O O . ARG B 1 1 ? 27.834 24.231 -10.153 1.00 42.95 -1 ARG B O 1
ATOM 5049 N N . HIS B 1 2 ? 25.736 24.873 -10.667 1.00 40.56 0 HIS B N 1
ATOM 5050 C CA . HIS B 1 2 ? 25.754 25.996 -9.738 1.00 39.45 0 HIS B CA 1
ATOM 5051 C C . HIS B 1 2 ? 25.781 25.478 -8.302 1.00 37.70 0 HIS B C 1
ATOM 5052 O O . HIS B 1 2 ? 25.061 24.543 -7.961 1.00 36.92 0 HIS B O 1
ATOM 5059 N N . MET B 1 3 ? 26.602 26.109 -7.466 1.00 35.60 1 MET B N 1
ATOM 5060 C CA . MET B 1 3 ? 26.766 25.710 -6.070 1.00 34.03 1 MET B CA 1
ATOM 5061 C C . MET B 1 3 ? 26.136 26.685 -5.085 1.00 31.40 1 MET B C 1
ATOM 5062 O O . MET B 1 3 ? 26.535 27.847 -5.008 1.00 31.64 1 MET B O 1
ATOM 5067 N N . ALA B 1 4 ? 25.168 26.202 -4.315 1.00 30.00 2 ALA B N 1
ATOM 5068 C CA . ALA B 1 4 ? 24.490 27.029 -3.321 1.00 27.36 2 ALA B CA 1
ATOM 5069 C C . ALA B 1 4 ? 25.463 27.536 -2.258 1.00 25.79 2 ALA B C 1
ATOM 5070 O O . ALA B 1 4 ? 26.447 26.872 -1.934 1.00 25.64 2 ALA B O 1
ATOM 5072 N N . SER B 1 5 ? 25.184 28.718 -1.719 1.00 24.35 3 SER B N 1
ATOM 5073 C CA . SER B 1 5 ? 26.028 29.299 -0.684 1.00 23.91 3 SER B CA 1
ATOM 5074 C C . SER B 1 5 ? 25.814 28.509 0.610 1.00 23.64 3 SER B C 1
ATOM 5075 O O . SER B 1 5 ? 24.776 27.858 0.787 1.00 21.39 3 SER B O 1
ATOM 5078 N N . ILE B 1 6 ? 26.788 28.568 1.510 1.00 22.07 4 ILE B N 1
ATOM 5079 C CA . ILE B 1 6 ? 26.691 27.844 2.770 1.00 23.19 4 ILE B CA 1
ATOM 5080 C C . ILE B 1 6 ? 25.416 28.201 3.527 1.00 23.92 4 ILE B C 1
ATOM 5081 O O . ILE B 1 6 ? 24.871 27.378 4.262 1.00 24.23 4 ILE B O 1
ATOM 5086 N N . GLU B 1 7 ? 24.937 29.426 3.344 1.00 24.08 5 GLU B N 1
ATOM 5087 C CA . GLU B 1 7 ? 23.723 29.861 4.022 1.00 25.46 5 GLU B CA 1
ATOM 5088 C C . GLU B 1 7 ? 22.507 29.205 3.402 1.00 23.67 5 GLU B C 1
ATOM 5089 O O . GLU B 1 7 ? 21.563 28.840 4.102 1.00 22.22 5 GLU B O 1
ATOM 5095 N N . LYS B 1 8 ? 22.517 29.076 2.080 1.00 23.53 6 LYS B N 1
ATOM 5096 C CA . LYS B 1 8 ? 21.387 28.454 1.403 1.00 22.79 6 LYS B CA 1
ATOM 5097 C C . LYS B 1 8 ? 21.288 27.009 1.850 1.00 20.83 6 LYS B C 1
ATOM 5098 O O . LYS B 1 8 ? 20.197 26.496 2.077 1.00 19.99 6 LYS B O 1
ATOM 5104 N N . VAL B 1 9 ? 22.439 26.361 1.972 1.00 20.60 7 VAL B N 1
ATOM 5105 C CA . VAL B 1 9 ? 22.488 24.976 2.408 1.00 20.58 7 VAL B CA 1
ATOM 5106 C C . VAL B 1 9 ? 21.908 24.858 3.818 1.00 21.64 7 VAL B C 1
ATOM 5107 O O . VAL B 1 9 ? 21.070 23.996 4.083 1.00 21.15 7 VAL B O 1
ATOM 5111 N N . ALA B 1 10 ? 22.346 25.740 4.710 1.00 21.19 8 ALA B N 1
ATOM 5112 C CA . ALA B 1 10 ? 21.883 25.734 6.093 1.00 21.58 8 ALA B CA 1
ATOM 5113 C C . ALA B 1 10 ? 20.377 25.930 6.187 1.00 22.05 8 ALA B C 1
ATOM 5114 O O . ALA B 1 10 ? 19.705 25.223 6.936 1.00 21.67 8 ALA B O 1
ATOM 5116 N N . ASN B 1 11 ? 19.848 26.890 5.433 1.00 22.30 9 ASN B N 1
ATOM 5117 C CA . ASN B 1 11 ? 18.412 27.140 5.452 1.00 21.81 9 ASN B CA 1
ATOM 5118 C C . ASN B 1 11 ? 17.646 25.974 4.855 1.00 21.45 9 ASN B C 1
ATOM 5119 O O . ASN B 1 11 ? 16.524 25.674 5.274 1.00 21.76 9 ASN B O 1
ATOM 5124 N N . CYS B 1 12 ? 18.244 25.319 3.868 1.00 20.85 10 CYS B N 1
ATOM 5125 C CA . CYS B 1 12 ? 17.588 24.183 3.247 1.00 21.73 10 CYS B CA 1
ATOM 5126 C C . CYS B 1 12 ? 17.467 23.088 4.298 1.00 20.88 10 CYS B C 1
ATOM 5127 O O . CYS B 1 12 ? 16.437 22.428 4.405 1.00 22.66 10 CYS B O 1
ATOM 5130 N N . ILE B 1 13 ? 18.523 22.913 5.087 1.00 19.53 11 ILE B N 1
ATOM 5131 C CA . ILE B 1 13 ? 18.530 21.912 6.143 1.00 17.63 11 ILE B CA 1
ATOM 5132 C C . ILE B 1 13 ? 17.448 22.249 7.166 1.00 18.46 11 ILE B C 1
ATOM 5133 O O . ILE B 1 13 ? 16.642 21.391 7.529 1.00 18.75 11 ILE B O 1
ATOM 5138 N N . ARG B 1 14 ? 17.432 23.496 7.624 1.00 16.21 12 ARG B N 1
ATOM 5139 C CA . ARG B 1 14 ? 16.437 23.931 8.593 1.00 18.88 12 ARG B CA 1
ATOM 5140 C C . ARG B 1 14 ? 15.030 23.568 8.140 1.00 19.68 12 ARG B C 1
ATOM 5141 O O . ARG B 1 14 ? 14.263 22.960 8.887 1.00 19.97 12 ARG B O 1
ATOM 5149 N N . CYS B 1 15 ? 14.691 23.940 6.911 1.00 20.19 13 CYS B N 1
ATOM 5150 C CA . CYS B 1 15 ? 13.357 23.676 6.393 1.00 20.72 13 CYS B CA 1
ATOM 5151 C C . CYS B 1 15 ? 13.031 22.204 6.196 1.00 20.00 13 CYS B C 1
ATOM 5152 O O . CYS B 1 15 ? 11.904 21.785 6.450 1.00 20.35 13 CYS B O 1
ATOM 5155 N N . LEU B 1 16 ? 13.999 21.417 5.742 1.00 17.69 14 LEU B N 1
ATOM 5156 C CA . LEU B 1 16 ? 13.738 20.002 5.550 1.00 17.97 14 LEU B CA 1
ATOM 5157 C C . LEU B 1 16 ? 13.445 19.382 6.918 1.00 17.54 14 LEU B C 1
ATOM 5158 O O . LEU B 1 16 ? 12.509 18.592 7.064 1.00 17.73 14 LEU B O 1
ATOM 5163 N N . ALA B 1 17 ? 14.232 19.755 7.923 1.00 15.88 15 ALA B N 1
ATOM 5164 C CA . ALA B 1 17 ? 14.024 19.242 9.273 1.00 15.81 15 ALA B CA 1
ATOM 5165 C C . ALA B 1 17 ? 12.604 19.575 9.738 1.00 15.81 15 ALA B C 1
ATOM 5166 O O . ALA B 1 17 ? 11.896 18.725 10.282 1.00 15.71 15 ALA B O 1
ATOM 5168 N N . ALA B 1 18 ? 12.190 20.818 9.506 1.00 16.51 16 ALA B N 1
ATOM 5169 C CA . ALA B 1 18 ? 10.861 21.272 9.896 1.00 15.73 16 ALA B CA 1
ATOM 5170 C C . ALA B 1 18 ? 9.767 20.466 9.196 1.00 16.62 16 ALA B C 1
ATOM 5171 O O . ALA B 1 18 ? 8.790 20.065 9.827 1.00 17.31 16 ALA B O 1
ATOM 5173 N N . ASP B 1 19 ? 9.930 20.232 7.896 1.00 15.93 17 ASP B N 1
ATOM 5174 C CA . ASP B 1 19 ? 8.951 19.467 7.135 1.00 16.26 17 ASP B CA 1
ATOM 5175 C C . ASP B 1 19 ? 8.875 18.023 7.615 1.00 16.82 17 ASP B C 1
ATOM 5176 O O . ASP B 1 19 ? 7.797 17.435 7.655 1.00 16.78 17 ASP B O 1
ATOM 5181 N N . ILE B 1 20 ? 10.023 17.456 7.972 1.00 16.48 18 ILE B N 1
ATOM 5182 C CA . ILE B 1 20 ? 10.082 16.085 8.468 1.00 16.13 18 ILE B CA 1
ATOM 5183 C C . ILE B 1 20 ? 9.234 15.947 9.736 1.00 17.50 18 ILE B C 1
ATOM 5184 O O . ILE B 1 20 ? 8.352 15.086 9.817 1.00 16.00 18 ILE B O 1
ATOM 5189 N N . VAL B 1 21 ? 9.503 16.801 10.721 1.00 17.14 19 VAL B N 1
ATOM 5190 C CA . VAL B 1 21 ? 8.757 16.776 11.970 1.00 16.63 19 VAL B CA 1
ATOM 5191 C C . VAL B 1 21 ? 7.273 17.027 11.707 1.00 18.69 19 VAL B C 1
ATOM 5192 O O . VAL B 1 21 ? 6.410 16.361 12.279 1.00 16.85 19 VAL B O 1
ATOM 5196 N N . GLN B 1 22 ? 6.979 17.980 10.831 1.00 19.69 20 GLN B N 1
ATOM 5197 C CA . GLN B 1 22 ? 5.594 18.302 10.514 1.00 20.96 20 GLN B CA 1
ATOM 5198 C C . GLN B 1 22 ? 4.875 17.107 9.888 1.00 21.49 20 GLN B C 1
ATOM 5199 O O . GLN B 1 22 ? 3.739 16.798 10.246 1.00 19.24 20 GLN B O 1
ATOM 5205 N N . GLY B 1 23 ? 5.537 16.436 8.952 1.00 23.02 21 GLY B N 1
ATOM 5206 C CA . GLY B 1 23 ? 4.927 15.283 8.312 1.00 25.23 21 GLY B CA 1
ATOM 5207 C C . GLY B 1 23 ? 4.634 14.152 9.288 1.00 26.17 21 GLY B C 1
ATOM 5208 O O . GLY B 1 23 ? 3.749 13.331 9.056 1.00 26.96 21 GLY B O 1
ATOM 5209 N N . GLY B 1 24 ? 5.380 14.106 10.384 1.00 26.24 22 GLY B N 1
ATOM 5210 C CA . GLY B 1 24 ? 5.172 13.062 11.370 1.00 26.91 22 GLY B CA 1
ATOM 5211 C C . GLY B 1 24 ? 4.165 13.457 12.434 1.00 27.90 22 GLY B C 1
ATOM 5212 O O . GLY B 1 24 ? 3.777 12.633 13.268 1.00 27.70 22 GLY B O 1
ATOM 5213 N N . LYS B 1 25 ? 3.746 14.722 12.409 1.00 28.36 23 LYS B N 1
ATOM 5214 C CA . LYS B 1 25 ? 2.776 15.241 13.370 1.00 28.22 23 LYS B CA 1
ATOM 5215 C C . LYS B 1 25 ? 3.271 14.985 14.787 1.00 27.91 23 LYS B C 1
ATOM 5216 O O . LYS B 1 25 ? 2.484 14.898 15.734 1.00 26.65 23 LYS B O 1
ATOM 5222 N N . SER B 1 26 ? 4.589 14.883 14.919 1.00 26.58 24 SER B N 1
ATOM 5223 C CA . SER B 1 26 ? 5.223 14.599 16.198 1.00 24.76 24 SER B CA 1
ATOM 5224 C C . SER B 1 26 ? 6.726 14.749 16.010 1.00 24.00 24 SER B C 1
ATOM 5225 O O . SER B 1 26 ? 7.239 14.485 14.920 1.00 23.51 24 SER B O 1
ATOM 5228 N N . GLY B 1 27 ? 7.430 15.182 17.053 1.00 21.81 25 GLY B N 1
ATOM 5229 C CA . GLY B 1 27 ? 8.868 15.336 16.933 1.00 21.62 25 GLY B CA 1
ATOM 5230 C C . GLY B 1 27 ? 9.437 16.630 17.480 1.00 21.99 25 GLY B C 1
ATOM 5231 O O . GLY B 1 27 ? 8.708 17.466 18.015 1.00 22.56 25 GLY B O 1
ATOM 5232 N N . HIS B 1 28 ? 10.748 16.798 17.323 1.00 22.25 26 HIS B N 1
ATOM 5233 C CA . HIS B 1 28 ? 11.454 17.973 17.821 1.00 20.95 26 HIS B CA 1
ATOM 5234 C C . HIS B 1 28 ? 12.118 18.784 16.709 1.00 20.42 26 HIS B C 1
ATOM 5235 O O . HIS B 1 28 ? 13.156 18.393 16.179 1.00 18.00 26 HIS B O 1
ATOM 5242 N N . PRO B 1 29 ? 11.522 19.933 16.347 1.00 20.73 27 PRO B N 1
ATOM 5243 C CA . PRO B 1 29 ? 12.033 20.824 15.300 1.00 20.85 27 PRO B CA 1
ATOM 5244 C C . PRO B 1 29 ? 13.102 21.804 15.784 1.00 21.80 27 PRO B C 1
ATOM 5245 O O . PRO B 1 29 ? 13.982 22.200 15.021 1.00 23.63 27 PRO B O 1
ATOM 5249 N N . GLY B 1 30 ? 13.010 22.183 17.056 1.00 21.23 28 GLY B N 1
ATOM 5250 C CA . GLY B 1 30 ? 13.936 23.131 17.655 1.00 21.00 28 GLY B CA 1
ATOM 5251 C C . GLY B 1 30 ? 15.427 22.972 17.419 1.00 20.01 28 GLY B C 1
ATOM 5252 O O . GLY B 1 30 ? 16.020 23.728 16.647 1.00 19.65 28 GLY B O 1
ATOM 5253 N N . THR B 1 31 ? 16.043 22.013 18.103 1.00 19.43 29 THR B N 1
ATOM 5254 C CA . THR B 1 31 ? 17.479 21.765 17.965 1.00 19.67 29 THR B CA 1
ATOM 5255 C C . THR B 1 31 ? 17.916 21.539 16.516 1.00 20.26 29 THR B C 1
ATOM 5256 O O . THR B 1 31 ? 18.941 22.067 16.082 1.00 22.27 29 THR B O 1
ATOM 5260 N N . PRO B 1 32 ? 17.151 20.746 15.748 1.00 20.46 30 PRO B N 1
ATOM 5261 C CA . PRO B 1 32 ? 17.555 20.526 14.357 1.00 20.90 30 PRO B CA 1
ATOM 5262 C C . PRO B 1 32 ? 17.738 21.839 13.597 1.00 21.59 30 PRO B C 1
ATOM 5263 O O . PRO B 1 32 ? 18.678 21.978 12.818 1.00 22.48 30 PRO B O 1
ATOM 5267 N N . MET B 1 33 ? 16.846 22.799 13.827 1.00 20.77 31 MET B N 1
ATOM 5268 C CA . MET B 1 33 ? 16.948 24.094 13.159 1.00 22.61 31 MET B CA 1
ATOM 5269 C C . MET B 1 33 ? 18.124 24.910 13.697 1.00 21.61 31 MET B C 1
ATOM 5270 O O . MET B 1 33 ? 18.784 25.631 12.952 1.00 22.62 31 MET B O 1
ATOM 5275 N N . GLY B 1 34 ? 18.396 24.782 14.990 1.00 21.09 32 GLY B N 1
ATOM 5276 C CA . GLY B 1 34 ? 19.493 25.528 15.585 1.00 19.60 32 GLY B CA 1
ATOM 5277 C C . GLY B 1 34 ? 20.887 25.055 15.199 1.00 18.12 32 GLY B C 1
ATOM 5278 O O . GLY B 1 34 ? 21.815 25.859 15.114 1.00 18.28 32 GLY B O 1
ATOM 5279 N N . MET B 1 35 ? 21.042 23.756 14.968 1.00 17.00 33 MET B N 1
ATOM 5280 C CA . MET B 1 35 ? 22.338 23.198 14.600 1.00 15.37 33 MET B CA 1
ATOM 5281 C C . MET B 1 35 ? 22.537 23.073 13.094 1.00 16.06 33 MET B C 1
ATOM 5282 O O . MET B 1 35 ? 23.510 22.476 12.638 1.00 17.10 33 MET B O 1
ATOM 5287 N N . ALA B 1 36 ? 21.624 23.640 12.317 1.00 15.02 34 ALA B N 1
ATOM 5288 C CA . ALA B 1 36 ? 21.736 23.562 10.866 1.00 15.58 34 ALA B CA 1
ATOM 5289 C C . ALA B 1 36 ? 23.017 24.181 10.298 1.00 15.64 34 ALA B C 1
ATOM 5290 O O . ALA B 1 36 ? 23.684 23.568 9.460 1.00 16.26 34 ALA B O 1
ATOM 5292 N N . PRO B 1 37 ? 23.384 25.399 10.744 1.00 15.38 35 PRO B N 1
ATOM 5293 C CA . PRO B 1 37 ? 24.601 26.034 10.221 1.00 15.02 35 PRO B CA 1
ATOM 5294 C C . PRO B 1 37 ? 25.853 25.192 10.419 1.00 16.03 35 PRO B C 1
ATOM 5295 O O . PRO B 1 37 ? 26.619 24.980 9.477 1.00 18.26 35 PRO B O 1
ATOM 5299 N N . MET B 1 38 ? 26.067 24.725 11.644 1.00 16.46 36 MET B N 1
ATOM 5300 C CA . MET B 1 38 ? 27.233 23.902 11.942 1.00 17.24 36 MET B CA 1
ATOM 5301 C C . MET B 1 38 ? 27.214 22.634 11.091 1.00 16.39 36 MET B C 1
ATOM 5302 O O . MET B 1 38 ? 28.246 22.213 10.572 1.00 15.58 36 MET B O 1
ATOM 5307 N N . SER B 1 39 ? 26.032 22.038 10.950 1.00 15.60 37 SER B N 1
ATOM 5308 C CA . SER B 1 39 ? 25.861 20.816 10.169 1.00 15.37 37 SER B CA 1
ATOM 5309 C C . SER B 1 39 ? 26.222 21.040 8.701 1.00 15.83 37 SER B C 1
ATOM 5310 O O . SER B 1 39 ? 26.839 20.183 8.063 1.00 14.02 37 SER B O 1
ATOM 5313 N N . ALA B 1 40 ? 25.829 22.192 8.169 1.00 16.01 38 ALA B N 1
ATOM 5314 C CA . ALA B 1 40 ? 26.114 22.521 6.776 1.00 16.50 38 ALA B CA 1
ATOM 5315 C C . ALA B 1 40 ? 27.617 22.520 6.534 1.00 15.90 38 ALA B C 1
ATOM 5316 O O . ALA B 1 40 ? 28.102 21.900 5.591 1.00 16.83 38 ALA B O 1
ATOM 5318 N N . VAL B 1 41 ? 28.353 23.215 7.393 1.00 15.02 39 VAL B N 1
ATOM 5319 C CA . VAL B 1 41 ? 29.800 23.280 7.262 1.00 13.47 39 VAL B CA 1
ATOM 5320 C C . VAL B 1 41 ? 30.417 21.904 7.469 1.00 13.79 39 VAL B C 1
ATOM 5321 O O . VAL B 1 41 ? 31.211 21.438 6.655 1.00 14.54 39 VAL B O 1
ATOM 5325 N N . LEU B 1 42 ? 30.039 21.255 8.564 1.00 12.29 40 LEU B N 1
ATOM 5326 C CA . LEU B 1 42 ? 30.567 19.940 8.898 1.00 13.11 40 LEU B CA 1
ATOM 5327 C C . LEU B 1 42 ? 30.345 18.883 7.822 1.00 12.77 40 LEU B C 1
ATOM 5328 O O . LEU B 1 42 ? 31.275 18.183 7.427 1.00 10.81 40 LEU B O 1
ATOM 5333 N N . TRP B 1 43 ? 29.112 18.774 7.342 1.00 14.75 41 TRP B N 1
ATOM 5334 C CA . TRP B 1 43 ? 28.780 17.762 6.344 1.00 14.97 41 TRP B CA 1
ATOM 5335 C C . TRP B 1 43 ? 29.125 18.048 4.880 1.00 16.43 41 TRP B C 1
ATOM 5336 O O . TRP B 1 43 ? 29.240 17.111 4.084 1.00 16.43 41 TRP B O 1
ATOM 5347 N N . THR B 1 44 ? 29.291 19.315 4.512 1.00 15.52 42 THR B N 1
ATOM 5348 C CA . THR B 1 44 ? 29.634 19.625 3.129 1.00 16.73 42 THR B CA 1
ATOM 5349 C C . THR B 1 44 ? 31.071 20.115 2.969 1.00 18.18 42 THR B C 1
ATOM 5350 O O . THR B 1 44 ? 31.523 20.322 1.846 1.00 18.45 42 THR B O 1
ATOM 5354 N N . GLU B 1 45 ? 31.803 20.265 4.072 1.00 20.34 43 GLU B N 1
ATOM 5355 C CA . GLU B 1 45 ? 33.175 20.774 3.984 1.00 23.22 43 GLU B CA 1
ATOM 5356 C C . GLU B 1 45 ? 34.264 20.146 4.852 1.00 23.64 43 GLU B C 1
ATOM 5357 O O . GLU B 1 45 ? 35.447 20.203 4.500 1.00 26.11 43 GLU B O 1
ATOM 5363 N N . VAL B 1 46 ? 33.888 19.548 5.975 1.00 21.58 44 VAL B N 1
ATOM 5364 C CA . VAL B 1 46 ? 34.893 19.021 6.887 1.00 19.47 44 VAL B CA 1
ATOM 5365 C C . VAL B 1 46 ? 34.928 17.522 7.158 1.00 20.17 44 VAL B C 1
ATOM 5366 O O . VAL B 1 46 ? 35.982 16.893 7.057 1.00 21.22 44 VAL B O 1
ATOM 5370 N N . MET B 1 47 ? 33.787 16.954 7.523 1.00 18.85 45 MET B N 1
ATOM 5371 C CA . MET B 1 47 ? 33.727 15.541 7.854 1.00 17.16 45 MET B CA 1
ATOM 5372 C C . MET B 1 47 ? 34.034 14.619 6.674 1.00 16.87 45 MET B C 1
ATOM 5373 O O . MET B 1 47 ? 33.563 14.832 5.559 1.00 16.49 45 MET B O 1
ATOM 5378 N N . LYS B 1 48 ? 34.838 13.592 6.939 1.00 16.92 46 LYS B N 1
ATOM 5379 C CA . LYS B 1 48 ? 35.246 12.621 5.927 1.00 16.06 46 LYS B CA 1
ATOM 5380 C C . LYS B 1 48 ? 34.344 11.393 5.933 1.00 17.25 46 LYS B C 1
ATOM 5381 O O . LYS B 1 48 ? 34.394 10.587 6.864 1.00 17.06 46 LYS B O 1
ATOM 5387 N N . TYR B 1 49 ? 33.535 11.237 4.890 1.00 16.64 47 TYR B N 1
ATOM 5388 C CA . TYR B 1 49 ? 32.634 10.095 4.810 1.00 16.08 47 TYR B CA 1
ATOM 5389 C C . TYR B 1 49 ? 32.150 9.888 3.377 1.00 16.94 47 TYR B C 1
ATOM 5390 O O . TYR B 1 49 ? 32.207 10.803 2.555 1.00 17.38 47 TYR B O 1
ATOM 5399 N N . ASN B 1 50 ? 31.678 8.677 3.088 1.00 16.80 48 ASN B N 1
ATOM 5400 C CA . ASN B 1 50 ? 31.173 8.327 1.763 1.00 16.94 48 ASN B CA 1
ATOM 5401 C C . ASN B 1 50 ? 29.731 7.843 1.876 1.00 17.62 48 ASN B C 1
ATOM 5402 O O . ASN B 1 50 ? 29.472 6.744 2.375 1.00 17.13 48 ASN B O 1
ATOM 5407 N N . SER B 1 51 ? 28.797 8.661 1.404 1.00 18.87 49 SER B N 1
ATOM 5408 C CA . SER B 1 51 ? 27.380 8.313 1.461 1.00 20.93 49 SER B CA 1
ATOM 5409 C C . SER B 1 51 ? 27.045 7.073 0.631 1.00 21.89 49 SER B C 1
ATOM 5410 O O . SER B 1 51 ? 25.974 6.491 0.790 1.00 21.93 49 SER B O 1
ATOM 5413 N N . GLN B 1 52 ? 27.952 6.671 -0.255 1.00 22.80 50 GLN B N 1
ATOM 5414 C CA . GLN B 1 52 ? 27.719 5.496 -1.088 1.00 24.63 50 GLN B CA 1
ATOM 5415 C C . GLN B 1 52 ? 28.304 4.246 -0.433 1.00 25.13 50 GLN B C 1
ATOM 5416 O O . GLN B 1 52 ? 28.133 3.135 -0.930 1.00 24.87 50 GLN B O 1
ATOM 5422 N N . ASP B 1 53 ? 29.009 4.434 0.679 1.00 24.76 51 ASP B N 1
ATOM 5423 C CA . ASP B 1 53 ? 29.579 3.310 1.408 1.00 24.62 51 ASP B CA 1
ATOM 5424 C C . ASP B 1 53 ? 29.652 3.625 2.895 1.00 23.08 51 ASP B C 1
ATOM 5425 O O . ASP B 1 53 ? 30.696 4.023 3.414 1.00 22.42 51 ASP B O 1
ATOM 5430 N N . PRO B 1 54 ? 28.529 3.442 3.602 1.00 22.63 52 PRO B N 1
ATOM 5431 C CA . PRO B 1 54 ? 28.428 3.700 5.043 1.00 21.85 52 PRO B CA 1
ATOM 5432 C C . PRO B 1 54 ? 29.346 2.807 5.863 1.00 20.79 52 PRO B C 1
ATOM 5433 O O . PRO B 1 54 ? 29.599 3.077 7.035 1.00 22.14 52 PRO B O 1
ATOM 5437 N N . ASP B 1 55 ? 29.847 1.747 5.239 1.00 19.70 53 ASP B N 1
ATOM 5438 C CA . ASP B 1 55 ? 30.709 0.796 5.930 1.00 19.80 53 ASP B CA 1
ATOM 5439 C C . ASP B 1 55 ? 32.208 1.010 5.762 1.00 18.93 53 ASP B C 1
ATOM 5440 O O . ASP B 1 55 ? 33.006 0.209 6.243 1.00 18.05 53 ASP B O 1
ATOM 5445 N N . TRP B 1 56 ? 32.595 2.078 5.076 1.00 18.65 54 TRP B N 1
ATOM 5446 C CA . TRP B 1 56 ? 34.012 2.369 4.880 1.00 17.76 54 TRP B CA 1
ATOM 5447 C C . TRP B 1 56 ? 34.653 2.428 6.265 1.00 17.50 54 TRP B C 1
ATOM 5448 O O . TRP B 1 56 ? 34.340 3.305 7.059 1.00 17.91 54 TRP B O 1
ATOM 5459 N N . VAL B 1 57 ? 35.548 1.486 6.551 1.00 18.08 55 VAL B N 1
ATOM 5460 C CA . VAL B 1 57 ? 36.180 1.412 7.863 1.00 19.25 55 VAL B CA 1
ATOM 5461 C C . VAL B 1 57 ? 37.012 2.600 8.337 1.00 19.10 55 VAL B C 1
ATOM 5462 O O . VAL B 1 57 ? 37.248 2.739 9.537 1.00 19.56 55 VAL B O 1
ATOM 5466 N N . ASP B 1 58 ? 37.463 3.462 7.434 1.00 17.90 56 ASP B N 1
ATOM 5467 C CA . ASP B 1 58 ? 38.256 4.590 7.898 1.00 16.41 56 ASP B CA 1
ATOM 5468 C C . ASP B 1 58 ? 37.494 5.909 7.866 1.00 15.66 56 ASP B C 1
ATOM 5469 O O . ASP B 1 58 ? 38.091 6.980 7.938 1.00 15.33 56 ASP B O 1
ATOM 5474 N N . ARG B 1 59 ? 36.169 5.823 7.790 1.00 13.39 57 ARG B N 1
ATOM 5475 C CA . ARG B 1 59 ? 35.315 7.009 7.761 1.00 12.84 57 ARG B CA 1
ATOM 5476 C C . ARG B 1 59 ? 35.287 7.716 9.119 1.00 13.47 57 ARG B C 1
ATOM 5477 O O . ARG B 1 59 ? 35.491 7.087 10.159 1.00 12.59 57 ARG B O 1
ATOM 5485 N N . ASP B 1 60 ? 35.048 9.024 9.119 1.00 12.46 58 ASP B N 1
ATOM 5486 C CA . ASP B 1 60 ? 34.932 9.725 10.388 1.00 12.22 58 ASP B CA 1
ATOM 5487 C C . ASP B 1 60 ? 33.606 9.225 10.949 1.00 11.86 58 ASP B C 1
ATOM 5488 O O . ASP B 1 60 ? 32.688 8.916 10.194 1.00 10.03 58 ASP B O 1
ATOM 5493 N N . ARG B 1 61 ? 33.510 9.134 12.267 1.00 12.16 59 ARG B N 1
ATOM 5494 C CA . ARG B 1 61 ? 32.281 8.692 12.892 1.00 12.80 59 ARG B CA 1
ATOM 5495 C C . ARG B 1 61 ? 31.509 9.909 13.341 1.00 12.69 59 ARG B C 1
ATOM 5496 O O . ARG B 1 61 ? 32.091 10.864 13.843 1.00 14.42 59 ARG B O 1
ATOM 5504 N N . PHE B 1 62 ? 30.200 9.874 13.147 1.00 12.60 60 PHE B N 1
ATOM 5505 C CA . PHE B 1 62 ? 29.334 10.970 13.547 1.00 12.33 60 PHE B CA 1
ATOM 5506 C C . PHE B 1 62 ? 28.248 10.409 14.448 1.00 13.28 60 PHE B C 1
ATOM 5507 O O . PHE B 1 62 ? 27.661 9.372 14.146 1.00 14.26 60 PHE B O 1
ATOM 5515 N N . VAL B 1 63 ? 27.983 11.096 15.551 1.00 13.07 61 VAL B N 1
ATOM 5516 C CA . VAL B 1 63 ? 26.961 10.661 16.486 1.00 13.44 61 VAL B CA 1
ATOM 5517 C C . VAL B 1 63 ? 26.169 11.844 17.006 1.00 15.12 61 VAL B C 1
ATOM 5518 O O . VAL B 1 63 ? 26.741 12.859 17.408 1.00 15.06 61 VAL B O 1
ATOM 5522 N N . MET B 1 64 ? 24.850 11.714 16.994 1.00 15.66 62 MET B N 1
ATOM 5523 C CA . MET B 1 64 ? 24.004 12.768 17.508 1.00 17.14 62 MET B CA 1
ATOM 5524 C C . MET B 1 64 ? 23.506 12.297 18.865 1.00 18.06 62 MET B C 1
ATOM 5525 O O . MET B 1 64 ? 22.541 11.534 18.962 1.00 18.56 62 MET B O 1
ATOM 5530 N N . SER B 1 65 ? 24.185 12.749 19.912 1.00 17.02 63 SER B N 1
ATOM 5531 C CA . SER B 1 65 ? 23.841 12.365 21.269 1.00 19.21 63 SER B CA 1
ATOM 5532 C C . SER B 1 65 ? 22.477 12.903 21.668 1.00 19.77 63 SER B C 1
ATOM 5533 O O . SER B 1 65 ? 21.741 12.250 22.407 1.00 18.36 63 SER B O 1
ATOM 5536 N N . ASN B 1 66 ? 22.147 14.103 21.200 1.00 20.39 64 ASN B N 1
ATOM 5537 C CA . ASN B 1 66 ? 20.839 14.671 21.494 1.00 21.96 64 ASN B CA 1
ATOM 5538 C C . ASN B 1 66 ? 19.882 14.100 20.443 1.00 22.24 64 ASN B C 1
ATOM 5539 O O . ASN B 1 66 ? 19.352 14.816 19.590 1.00 21.28 64 ASN B O 1
ATOM 5544 N N . GLY B 1 67 ? 19.687 12.784 20.537 1.00 22.88 65 GLY B N 1
ATOM 5545 C CA . GLY B 1 67 ? 18.846 12.035 19.619 1.00 21.17 65 GLY B CA 1
ATOM 5546 C C . GLY B 1 67 ? 17.452 12.536 19.304 1.00 21.57 65 GLY B C 1
ATOM 5547 O O . GLY B 1 67 ? 16.918 12.207 18.244 1.00 21.01 65 GLY B O 1
ATOM 5548 N N . HIS B 1 68 ? 16.846 13.316 20.195 1.00 20.45 66 HIS B N 1
ATOM 5549 C CA . HIS B 1 68 ? 15.503 13.811 19.919 1.00 20.28 66 HIS B CA 1
ATOM 5550 C C . HIS B 1 68 ? 15.509 14.711 18.690 1.00 19.28 66 HIS B C 1
ATOM 5551 O O . HIS B 1 68 ? 14.474 14.906 18.051 1.00 19.91 66 HIS B O 1
ATOM 5558 N N . GLY B 1 69 ? 16.682 15.242 18.355 1.00 18.94 67 GLY B N 1
ATOM 5559 C CA . GLY B 1 69 ? 16.804 16.109 17.194 1.00 18.18 67 GLY B CA 1
ATOM 5560 C C . GLY B 1 69 ? 17.213 15.340 15.948 1.00 18.99 67 GLY B C 1
ATOM 5561 O O . GLY B 1 69 ? 17.748 15.915 15.006 1.00 18.04 67 GLY B O 1
ATOM 5562 N N . CYS B 1 70 ? 16.937 14.039 15.936 1.00 18.43 68 CYS B N 1
ATOM 5563 C CA . CYS B 1 70 ? 17.297 13.187 14.812 1.00 18.04 68 CYS B CA 1
ATOM 5564 C C . CYS B 1 70 ? 16.705 13.603 13.472 1.00 17.49 68 CYS B C 1
ATOM 5565 O O . CYS B 1 70 ? 17.166 13.138 12.431 1.00 17.27 68 CYS B O 1
ATOM 5568 N N . ALA B 1 71 ? 15.687 14.459 13.480 1.00 15.01 69 ALA B N 1
ATOM 5569 C CA . ALA B 1 71 ? 15.115 14.911 12.216 1.00 14.86 69 ALA B CA 1
ATOM 5570 C C . ALA B 1 71 ? 16.265 15.546 11.438 1.00 14.73 69 ALA B C 1
ATOM 5571 O O . ALA B 1 71 ? 16.339 15.435 10.210 1.00 12.93 69 ALA B O 1
ATOM 5573 N N . LEU B 1 72 ? 17.163 16.201 12.173 1.00 13.45 70 LEU B N 1
ATOM 5574 C CA . LEU B 1 72 ? 18.329 16.841 11.579 1.00 14.51 70 LEU B CA 1
ATOM 5575 C C . LEU B 1 72 ? 19.225 15.800 10.921 1.00 15.50 70 LEU B C 1
ATOM 5576 O O . LEU B 1 72 ? 19.655 15.983 9.784 1.00 15.75 70 LEU B O 1
ATOM 5581 N N . GLN B 1 73 ? 19.515 14.708 11.629 1.00 15.03 71 GLN B N 1
ATOM 5582 C CA . GLN B 1 73 ? 20.371 13.678 11.047 1.00 15.00 71 GLN B CA 1
ATOM 5583 C C . GLN B 1 73 ? 19.731 13.017 9.827 1.00 14.16 71 GLN B C 1
ATOM 5584 O O . GLN B 1 73 ? 20.415 12.745 8.843 1.00 15.18 71 GLN B O 1
ATOM 5590 N N . TYR B 1 74 ? 18.425 12.769 9.869 1.00 14.14 72 TYR B N 1
ATOM 5591 C CA . TYR B 1 74 ? 17.769 12.154 8.721 1.00 13.89 72 TYR B CA 1
ATOM 5592 C C . TYR B 1 74 ? 17.870 13.065 7.506 1.00 14.06 72 TYR B C 1
ATOM 5593 O O . TYR B 1 74 ? 18.122 12.600 6.397 1.00 14.47 72 TYR B O 1
ATOM 5602 N N . ALA B 1 75 ? 17.676 14.364 7.723 1.00 13.25 73 ALA B N 1
ATOM 5603 C CA . ALA B 1 75 ? 17.765 15.340 6.647 1.00 12.93 73 ALA B CA 1
ATOM 5604 C C . ALA B 1 75 ? 19.166 15.328 6.029 1.00 13.17 73 ALA B C 1
ATOM 5605 O O . ALA B 1 75 ? 19.312 15.319 4.805 1.00 13.23 73 ALA B O 1
ATOM 5607 N N . LEU B 1 76 ? 20.188 15.331 6.882 1.00 11.80 74 LEU B N 1
ATOM 5608 C CA . LEU B 1 76 ? 21.574 15.327 6.423 1.00 13.63 74 LEU B CA 1
ATOM 5609 C C . LEU B 1 76 ? 21.922 14.043 5.680 1.00 13.89 74 LEU B C 1
ATOM 5610 O O . LEU B 1 76 ? 22.587 14.081 4.648 1.00 15.20 74 LEU B O 1
ATOM 5615 N N . LEU B 1 77 ? 21.468 12.907 6.199 1.00 12.67 75 LEU B N 1
ATOM 5616 C CA . LEU B 1 77 ? 21.739 11.627 5.554 1.00 13.33 75 LEU B CA 1
ATOM 5617 C C . LEU B 1 77 ? 21.134 11.590 4.152 1.00 12.73 75 LEU B C 1
ATOM 5618 O O . LEU B 1 77 ? 21.744 11.071 3.216 1.00 12.64 75 LEU B O 1
ATOM 5623 N N . HIS B 1 78 ? 19.933 12.139 4.013 1.00 13.04 76 HIS B N 1
ATOM 5624 C CA . HIS B 1 78 ? 19.258 12.162 2.720 1.00 14.80 76 HIS B CA 1
ATOM 5625 C C . HIS B 1 78 ? 19.977 13.088 1.741 1.00 14.53 76 HIS B C 1
ATOM 5626 O O . HIS B 1 78 ? 20.307 12.686 0.628 1.00 14.68 76 HIS B O 1
ATOM 5633 N N . MET B 1 79 ? 20.209 14.327 2.162 1.00 14.08 77 MET B N 1
ATOM 5634 C CA . MET B 1 79 ? 20.869 15.311 1.318 1.00 15.41 77 MET B CA 1
ATOM 5635 C C . MET B 1 79 ? 22.250 14.867 0.862 1.00 15.05 77 MET B C 1
ATOM 5636 O O . MET B 1 79 ? 22.657 15.177 -0.254 1.00 15.74 77 MET B O 1
ATOM 5641 N N . ALA B 1 80 ? 22.957 14.131 1.716 1.00 15.94 78 ALA B N 1
ATOM 5642 C CA . ALA B 1 80 ? 24.305 13.653 1.397 1.00 15.93 78 ALA B CA 1
ATOM 5643 C C . ALA B 1 80 ? 24.324 12.456 0.446 1.00 17.78 78 ALA B C 1
ATOM 5644 O O . ALA B 1 80 ? 25.385 12.064 -0.059 1.00 16.88 78 ALA B O 1
ATOM 5646 N N . GLY B 1 81 ? 23.161 11.854 0.217 1.00 16.41 79 GLY B N 1
ATOM 5647 C CA . GLY B 1 81 ? 23.112 10.732 -0.698 1.00 14.59 79 GLY B CA 1
ATOM 5648 C C . GLY B 1 81 ? 23.098 9.344 -0.093 1.00 14.70 79 GLY B C 1
ATOM 5649 O O . GLY B 1 81 ? 23.341 8.365 -0.801 1.00 15.11 79 GLY B O 1
ATOM 5650 N N . TYR B 1 82 ? 22.839 9.228 1.202 1.00 13.31 80 TYR B N 1
ATOM 5651 C CA . TYR B 1 82 ? 22.783 7.898 1.790 1.00 14.04 80 TYR B CA 1
ATOM 5652 C C . TYR B 1 82 ? 21.524 7.213 1.262 1.00 14.61 80 TYR B C 1
ATOM 5653 O O . TYR B 1 82 ? 20.682 7.851 0.628 1.00 12.00 80 TYR B O 1
ATOM 5662 N N . ASN B 1 83 ? 21.402 5.917 1.520 1.00 15.05 81 ASN B N 1
ATOM 5663 C CA . ASN B 1 83 ? 20.248 5.160 1.070 1.00 16.43 81 ASN B CA 1
ATOM 5664 C C . ASN B 1 83 ? 19.020 5.457 1.942 1.00 17.12 81 ASN B C 1
ATOM 5665 O O . ASN B 1 83 ? 18.414 4.553 2.516 1.00 17.63 81 ASN B O 1
ATOM 5670 N N . LEU B 1 84 ? 18.666 6.732 2.036 1.00 15.57 82 LEU B N 1
ATOM 5671 C CA . LEU B 1 84 ? 17.517 7.169 2.816 1.00 15.31 82 LEU B CA 1
ATOM 5672 C C . LEU B 1 84 ? 16.780 8.135 1.906 1.00 14.36 82 LEU B C 1
ATOM 5673 O O . LEU B 1 84 ? 17.225 9.261 1.711 1.00 15.77 82 LEU B O 1
ATOM 5678 N N . THR B 1 85 ? 15.656 7.687 1.354 1.00 13.75 83 THR B N 1
ATOM 5679 C CA . THR B 1 85 ? 14.873 8.486 0.417 1.00 13.85 83 THR B CA 1
ATOM 5680 C C . THR B 1 85 ? 13.919 9.510 1.026 1.00 15.13 83 THR B C 1
ATOM 5681 O O . THR B 1 85 ? 13.723 9.576 2.247 1.00 11.92 83 THR B O 1
ATOM 5685 N N . MET B 1 86 ? 13.320 10.308 0.148 1.00 15.33 84 MET B N 1
ATOM 5686 C CA . MET B 1 86 ? 12.377 11.325 0.576 1.00 19.46 84 MET B CA 1
ATOM 5687 C C . MET B 1 86 ? 11.172 10.610 1.174 1.00 19.58 84 MET B C 1
ATOM 5688 O O . MET B 1 86 ? 10.511 11.134 2.073 1.00 20.24 84 MET B O 1
ATOM 5693 N N . ASP B 1 87 ? 10.890 9.408 0.674 1.00 18.20 85 ASP B N 1
ATOM 5694 C CA . ASP B 1 87 ? 9.777 8.622 1.194 1.00 17.66 85 ASP B CA 1
ATOM 5695 C C . ASP B 1 87 ? 10.075 8.216 2.626 1.00 16.57 85 ASP B C 1
ATOM 5696 O O . ASP B 1 87 ? 9.182 8.173 3.462 1.00 16.94 85 ASP B O 1
ATOM 5701 N N . ASP B 1 88 ? 11.333 7.901 2.905 1.00 15.60 86 ASP B N 1
ATOM 5702 C CA . ASP B 1 88 ? 11.702 7.524 4.259 1.00 15.81 86 ASP B CA 1
ATOM 5703 C C . ASP B 1 88 ? 11.444 8.721 5.169 1.00 16.40 86 ASP B C 1
ATOM 5704 O O . ASP B 1 88 ? 10.895 8.573 6.263 1.00 16.29 86 ASP B O 1
ATOM 5709 N N . LEU B 1 89 ? 11.825 9.909 4.702 1.00 14.60 87 LEU B N 1
ATOM 5710 C CA . LEU B 1 89 ? 11.637 11.122 5.485 1.00 13.83 87 LEU B CA 1
ATOM 5711 C C . LEU B 1 89 ? 10.161 11.390 5.737 1.00 14.68 87 LEU B C 1
ATOM 5712 O O . LEU B 1 89 ? 9.785 11.798 6.835 1.00 14.57 87 LEU B O 1
ATOM 5717 N N . LYS B 1 90 ? 9.324 11.159 4.728 1.00 13.32 88 LYS B N 1
ATOM 5718 C CA . LYS B 1 90 ? 7.885 11.377 4.877 1.00 14.58 88 LYS B CA 1
ATOM 5719 C C . LYS B 1 90 ? 7.266 10.352 5.822 1.00 14.16 88 LYS B C 1
ATOM 5720 O O . LYS B 1 90 ? 6.112 10.485 6.224 1.00 13.92 88 LYS B O 1
ATOM 5726 N N . GLY B 1 91 ? 8.034 9.322 6.160 1.00 13.99 89 GLY B N 1
ATOM 5727 C CA . GLY B 1 91 ? 7.535 8.295 7.057 1.00 14.35 89 GLY B CA 1
ATOM 5728 C C . GLY B 1 91 ? 8.033 8.462 8.485 1.00 14.34 89 GLY B C 1
ATOM 5729 O O . GLY B 1 91 ? 7.982 7.521 9.267 1.00 15.42 89 GLY B O 1
ATOM 5730 N N . PHE B 1 92 ? 8.507 9.661 8.820 1.00 13.36 90 PHE B N 1
ATOM 5731 C CA . PHE B 1 92 ? 9.029 9.968 10.153 1.00 12.60 90 PHE B CA 1
ATOM 5732 C C . PHE B 1 92 ? 8.052 9.602 11.269 1.00 13.02 90 PHE B C 1
ATOM 5733 O O . PHE B 1 92 ? 6.866 9.946 11.219 1.00 11.01 90 PHE B O 1
ATOM 5741 N N . ARG B 1 93 ? 8.562 8.896 12.273 1.00 12.45 91 ARG B N 1
ATOM 5742 C CA . ARG B 1 93 ? 7.758 8.489 13.419 1.00 14.41 91 ARG B CA 1
ATOM 5743 C C . ARG B 1 93 ? 6.481 7.733 13.058 1.00 15.35 91 ARG B C 1
ATOM 5744 O O . ARG B 1 93 ? 5.501 7.764 13.795 1.00 15.68 91 ARG B O 1
ATOM 5752 N N . GLN B 1 94 ? 6.497 7.050 11.921 1.00 15.24 92 GLN B N 1
ATOM 5753 C CA . GLN B 1 94 ? 5.342 6.280 11.492 1.00 15.23 92 GLN B CA 1
ATOM 5754 C C . GLN B 1 94 ? 5.688 4.803 11.438 1.00 15.25 92 GLN B C 1
ATOM 5755 O O . GLN B 1 94 ? 6.849 4.428 11.270 1.00 11.78 92 GLN B O 1
ATOM 5761 N N . ASP B 1 95 ? 4.665 3.971 11.582 1.00 16.18 93 ASP B N 1
ATOM 5762 C CA . ASP B 1 95 ? 4.826 2.524 11.602 1.00 17.86 93 ASP B CA 1
ATOM 5763 C C . ASP B 1 95 ? 5.689 1.899 10.509 1.00 16.95 93 ASP B C 1
ATOM 5764 O O . ASP B 1 95 ? 5.421 2.057 9.319 1.00 16.47 93 ASP B O 1
ATOM 5769 N N . GLY B 1 96 ? 6.729 1.189 10.941 1.00 16.89 94 GLY B N 1
ATOM 5770 C CA . GLY B 1 96 ? 7.628 0.501 10.027 1.00 17.59 94 GLY B CA 1
ATOM 5771 C C . GLY B 1 96 ? 8.615 1.307 9.198 1.00 17.69 94 GLY B C 1
ATOM 5772 O O . GLY B 1 96 ? 9.318 0.737 8.361 1.00 17.75 94 GLY B O 1
ATOM 5773 N N . SER B 1 97 ? 8.698 2.615 9.420 1.00 15.73 95 SER B N 1
ATOM 5774 C CA . SER B 1 97 ? 9.606 3.437 8.626 1.00 14.43 95 SER B CA 1
ATOM 5775 C C . SER B 1 97 ? 11.067 3.293 9.041 1.00 14.45 95 SER B C 1
ATOM 5776 O O . SER B 1 97 ? 11.373 2.748 10.100 1.00 15.02 95 SER B O 1
ATOM 5779 N N . ARG B 1 98 ? 11.960 3.788 8.188 1.00 13.83 96 ARG B N 1
ATOM 5780 C CA . ARG B 1 98 ? 13.396 3.753 8.442 1.00 14.33 96 ARG B CA 1
ATOM 5781 C C . ARG B 1 98 ? 13.777 5.032 9.177 1.00 13.33 96 ARG B C 1
ATOM 5782 O O . ARG B 1 98 ? 14.955 5.354 9.313 1.00 13.39 96 ARG B O 1
ATOM 5790 N N . THR B 1 99 ? 12.771 5.760 9.643 1.00 12.10 97 THR B N 1
ATOM 5791 C CA . THR B 1 99 ? 12.999 7.017 10.334 1.00 11.41 97 THR B CA 1
ATOM 5792 C C . THR B 1 99 ? 12.227 7.121 11.645 1.00 11.80 97 THR B C 1
ATOM 5793 O O . THR B 1 99 ? 11.331 7.946 11.791 1.00 13.34 97 THR B O 1
ATOM 5797 N N . PRO B 1 100 ? 12.571 6.280 12.624 1.00 13.20 98 PRO B N 1
ATOM 5798 C CA . PRO B 1 100 ? 11.889 6.307 13.917 1.00 12.77 98 PRO B CA 1
ATOM 5799 C C . PRO B 1 100 ? 12.152 7.587 14.707 1.00 13.21 98 PRO B C 1
ATOM 5800 O O . PRO B 1 100 ? 13.051 8.357 14.367 1.00 11.39 98 PRO B O 1
ATOM 5804 N N . GLY B 1 101 ? 11.363 7.790 15.765 1.00 13.93 99 GLY B N 1
ATOM 5805 C CA . GLY B 1 101 ? 11.481 8.965 16.617 1.00 14.23 99 GLY B CA 1
ATOM 5806 C C . GLY B 1 101 ? 12.874 9.331 17.103 1.00 15.99 99 GLY B C 1
ATOM 5807 O O . GLY B 1 101 ? 13.167 10.509 17.284 1.00 19.12 99 GLY B O 1
ATOM 5808 N N . HIS B 1 102 ? 13.722 8.334 17.341 1.00 15.29 100 HIS B N 1
ATOM 5809 C CA . HIS B 1 102 ? 15.095 8.563 17.778 1.00 15.88 100 HIS B CA 1
ATOM 5810 C C . HIS B 1 102 ? 15.994 7.645 16.955 1.00 15.99 100 HIS B C 1
ATOM 5811 O O . HIS B 1 102 ? 15.570 6.577 16.539 1.00 17.98 100 HIS B O 1
ATOM 5818 N N . PRO B 1 103 ? 17.250 8.048 16.713 1.00 17.45 101 PRO B N 1
ATOM 5819 C CA . PRO B 1 103 ? 18.180 7.233 15.922 1.00 17.76 101 PRO B CA 1
ATOM 5820 C C . PRO B 1 103 ? 18.360 5.798 16.421 1.00 18.61 101 PRO B C 1
ATOM 5821 O O . PRO B 1 103 ? 18.681 5.572 17.593 1.00 17.70 101 PRO B O 1
ATOM 5825 N N . GLU B 1 104 ? 18.149 4.840 15.521 1.00 18.67 102 GLU B N 1
ATOM 5826 C CA . GLU B 1 104 ? 18.292 3.423 15.834 1.00 19.96 102 GLU B CA 1
ATOM 5827 C C . GLU B 1 104 ? 19.309 2.744 14.918 1.00 20.47 102 GLU B C 1
ATOM 5828 O O . GLU B 1 104 ? 19.194 2.767 13.694 1.00 19.28 102 GLU B O 1
ATOM 5834 N N . ARG B 1 105 ? 20.311 2.138 15.533 1.00 21.32 103 ARG B N 1
ATOM 5835 C CA . ARG B 1 105 ? 21.358 1.430 14.815 1.00 22.53 103 ARG B CA 1
ATOM 5836 C C . ARG B 1 105 ? 20.713 0.352 13.930 1.00 22.42 103 ARG B C 1
ATOM 5837 O O . ARG B 1 105 ? 19.779 -0.324 14.362 1.00 23.55 103 ARG B O 1
ATOM 5845 N N . PHE B 1 106 ? 21.202 0.211 12.697 1.00 21.80 104 PHE B N 1
ATOM 5846 C CA . PHE B 1 106 ? 20.698 -0.789 11.742 1.00 22.23 104 PHE B CA 1
ATOM 5847 C C . PHE B 1 106 ? 19.400 -0.420 11.024 1.00 23.64 104 PHE B C 1
ATOM 5848 O O . PHE B 1 106 ? 19.171 -0.838 9.890 1.00 25.21 104 PHE B O 1
ATOM 5856 N N . VAL B 1 107 ? 18.546 0.354 11.679 1.00 22.89 105 VAL B N 1
ATOM 5857 C CA . VAL B 1 107 ? 17.288 0.765 11.070 1.00 22.99 105 VAL B CA 1
ATOM 5858 C C . VAL B 1 107 ? 17.541 1.798 9.976 1.00 21.80 105 VAL B C 1
ATOM 5859 O O . VAL B 1 107 ? 16.860 1.818 8.949 1.00 21.97 105 VAL B O 1
ATOM 5863 N N . THR B 1 108 ? 18.539 2.643 10.207 1.00 21.17 106 THR B N 1
ATOM 5864 C CA . THR B 1 108 ? 18.879 3.717 9.281 1.00 19.73 106 THR B CA 1
ATOM 5865 C C . THR B 1 108 ? 20.331 3.691 8.827 1.00 19.80 106 THR B C 1
ATOM 5866 O O . THR B 1 108 ? 21.247 3.559 9.641 1.00 19.71 106 THR B O 1
ATOM 5870 N N . PRO B 1 109 ? 20.564 3.823 7.516 1.00 21.15 107 PRO B N 1
ATOM 5871 C CA . PRO B 1 109 ? 21.936 3.823 7.000 1.00 20.61 107 PRO B CA 1
ATOM 5872 C C . PRO B 1 109 ? 22.632 5.073 7.542 1.00 19.76 107 PRO B C 1
ATOM 5873 O O . PRO B 1 109 ? 22.024 6.142 7.603 1.00 20.18 107 PRO B O 1
ATOM 5877 N N . GLY B 1 110 ? 23.890 4.943 7.947 1.00 20.80 108 GLY B N 1
ATOM 5878 C CA . GLY B 1 110 ? 24.609 6.096 8.458 1.00 21.15 108 GLY B CA 1
ATOM 5879 C C . GLY B 1 110 ? 24.498 6.355 9.953 1.00 21.43 108 GLY B C 1
ATOM 5880 O O . GLY B 1 110 ? 25.185 7.234 10.476 1.00 23.73 108 GLY B O 1
ATOM 5881 N N . VAL B 1 111 ? 23.639 5.620 10.651 1.00 19.25 109 VAL B N 1
ATOM 5882 C CA . VAL B 1 111 ? 23.511 5.803 12.097 1.00 18.25 109 VAL B CA 1
ATOM 5883 C C . VAL B 1 111 ? 24.394 4.772 12.810 1.00 17.90 109 VAL B C 1
ATOM 5884 O O . VAL B 1 111 ? 24.169 3.570 12.701 1.00 17.97 109 VAL B O 1
ATOM 5888 N N . GLU B 1 112 ? 25.399 5.260 13.535 1.00 17.30 110 GLU B N 1
ATOM 5889 C CA . GLU B 1 112 ? 26.361 4.415 14.253 1.00 16.46 110 GLU B CA 1
ATOM 5890 C C . GLU B 1 112 ? 25.877 3.730 15.543 1.00 14.93 110 GLU B C 1
ATOM 5891 O O . GLU B 1 112 ? 26.225 2.584 15.808 1.00 15.28 110 GLU B O 1
ATOM 5897 N N . VAL B 1 113 ? 25.107 4.439 16.358 1.00 14.32 111 VAL B N 1
ATOM 5898 C CA . VAL B 1 113 ? 24.604 3.888 17.618 1.00 13.87 111 VAL B CA 1
ATOM 5899 C C . VAL B 1 113 ? 23.196 4.410 17.816 1.00 14.04 111 VAL B C 1
ATOM 5900 O O . VAL B 1 113 ? 22.790 5.345 17.133 1.00 13.82 111 VAL B O 1
ATOM 5904 N N . THR B 1 114 ? 22.431 3.821 18.726 1.00 13.67 112 THR B N 1
ATOM 5905 C CA . THR B 1 114 ? 21.094 4.358 18.923 1.00 14.62 112 THR B CA 1
ATOM 5906 C C . THR B 1 114 ? 21.083 5.247 20.153 1.00 14.47 112 THR B C 1
ATOM 5907 O O . THR B 1 114 ? 21.581 4.881 21.219 1.00 12.30 112 THR B O 1
ATOM 5911 N N . THR B 1 115 ? 20.545 6.443 19.982 1.00 13.81 113 THR B N 1
ATOM 5912 C CA . THR B 1 115 ? 20.468 7.378 21.076 1.00 14.52 113 THR B CA 1
ATOM 5913 C C . THR B 1 115 ? 19.014 7.726 21.332 1.00 15.27 113 THR B C 1
ATOM 5914 O O . THR B 1 115 ? 18.117 7.186 20.684 1.00 15.59 113 THR B O 1
ATOM 5918 N N . GLY B 1 116 ? 18.797 8.633 22.276 1.00 15.64 114 GLY B N 1
ATOM 5919 C CA . GLY B 1 116 ? 17.460 9.032 22.681 1.00 15.85 114 GLY B CA 1
ATOM 5920 C C . GLY B 1 116 ? 17.644 9.247 24.170 1.00 16.59 114 GLY B C 1
ATOM 5921 O O . GLY B 1 116 ? 17.362 10.322 24.690 1.00 18.67 114 GLY B O 1
ATOM 5922 N N . PRO B 1 117 ? 18.106 8.216 24.894 1.00 14.77 115 PRO B N 1
ATOM 5923 C CA . PRO B 1 117 ? 18.328 8.366 26.335 1.00 14.76 115 PRO B CA 1
ATOM 5924 C C . PRO B 1 117 ? 19.545 9.288 26.434 1.00 14.44 115 PRO B C 1
ATOM 5925 O O . PRO B 1 117 ? 20.643 8.909 26.032 1.00 15.25 115 PRO B O 1
ATOM 5929 N N . LEU B 1 118 ? 19.345 10.492 26.959 1.00 13.82 116 LEU B N 1
ATOM 5930 C CA . LEU B 1 118 ? 20.411 11.486 27.048 1.00 12.27 116 LEU B CA 1
ATOM 5931 C C . LEU B 1 118 ? 21.712 11.045 27.721 1.00 12.21 116 LEU B C 1
ATOM 5932 O O . LEU B 1 118 ? 21.711 10.268 28.674 1.00 12.18 116 LEU B O 1
ATOM 5937 N N . GLY B 1 119 ? 22.823 11.551 27.193 1.00 11.17 117 GLY B N 1
ATOM 5938 C CA . GLY B 1 119 ? 24.138 11.238 27.722 1.00 10.49 117 GLY B CA 1
ATOM 5939 C C . GLY B 1 119 ? 24.811 10.022 27.106 1.00 11.09 117 GLY B C 1
ATOM 5940 O O . GLY B 1 119 ? 26.043 9.936 27.088 1.00 9.46 117 GLY B O 1
ATOM 5941 N N . GLN B 1 120 ? 24.016 9.089 26.590 1.00 9.10 118 GLN B N 1
ATOM 5942 C CA . GLN B 1 120 ? 24.560 7.869 26.002 1.00 10.64 118 GLN B CA 1
ATOM 5943 C C . GLN B 1 120 ? 25.469 8.115 24.800 1.00 11.58 118 GLN B C 1
ATOM 5944 O O . GLN B 1 120 ? 26.572 7.563 24.723 1.00 12.56 118 GLN B O 1
ATOM 5950 N N . GLY B 1 121 ? 25.005 8.947 23.872 1.00 13.20 119 GLY B N 1
ATOM 5951 C CA . GLY B 1 121 ? 25.773 9.244 22.672 1.00 14.33 119 GLY B CA 1
ATOM 5952 C C . GLY B 1 121 ? 27.182 9.724 22.951 1.00 16.47 119 GLY B C 1
ATOM 5953 O O . GLY B 1 121 ? 28.135 9.247 22.329 1.00 15.79 119 GLY B O 1
ATOM 5954 N N . ILE B 1 122 ? 27.313 10.679 23.873 1.00 15.91 120 ILE B N 1
ATOM 5955 C CA . ILE B 1 122 ? 28.617 11.219 24.245 1.00 16.12 120 ILE B CA 1
ATOM 5956 C C . ILE B 1 122 ? 29.556 10.094 24.677 1.00 15.29 120 ILE B C 1
ATOM 5957 O O . ILE B 1 122 ? 30.709 10.049 24.256 1.00 15.38 120 ILE B O 1
ATOM 5962 N N . ALA B 1 123 ? 29.065 9.193 25.526 1.00 14.64 121 ALA B N 1
ATOM 5963 C CA . ALA B 1 123 ? 29.873 8.068 25.995 1.00 13.46 121 ALA B CA 1
ATOM 5964 C C . ALA B 1 123 ? 30.152 7.089 24.851 1.00 13.26 121 ALA B C 1
ATOM 5965 O O . ALA B 1 123 ? 31.232 6.503 24.783 1.00 13.96 121 ALA B O 1
ATOM 5967 N N . ASN B 1 124 ? 29.184 6.904 23.955 1.00 12.15 122 ASN B N 1
ATOM 5968 C CA . ASN B 1 124 ? 29.390 6.007 22.818 1.00 10.68 122 ASN B CA 1
ATOM 5969 C C . ASN B 1 124 ? 30.555 6.578 22.013 1.00 10.30 122 ASN B C 1
ATOM 5970 O O . ASN B 1 124 ? 31.468 5.853 21.622 1.00 9.96 122 ASN B O 1
ATOM 5975 N N . ALA B 1 125 ? 30.506 7.886 21.776 1.00 9.92 123 ALA B N 1
ATOM 5976 C CA . ALA B 1 125 ? 31.538 8.595 21.018 1.00 11.89 123 ALA B CA 1
ATOM 5977 C C . ALA B 1 125 ? 32.924 8.419 21.642 1.00 11.30 123 ALA B C 1
ATOM 5978 O O . ALA B 1 125 ? 33.927 8.280 20.937 1.00 11.43 123 ALA B O 1
ATOM 5980 N N . VAL B 1 126 ? 32.982 8.443 22.967 1.00 9.73 124 VAL B N 1
ATOM 5981 C CA . VAL B 1 126 ? 34.253 8.268 23.648 1.00 11.34 124 VAL B CA 1
ATOM 5982 C C . VAL B 1 126 ? 34.779 6.886 23.304 1.00 11.61 124 VAL B C 1
ATOM 5983 O O . VAL B 1 126 ? 35.975 6.696 23.089 1.00 13.63 124 VAL B O 1
ATOM 5987 N N . GLY B 1 127 ? 33.869 5.921 23.244 1.00 12.36 125 GLY B N 1
ATOM 5988 C CA . GLY B 1 127 ? 34.257 4.567 22.903 1.00 11.90 125 GLY B CA 1
ATOM 5989 C C . GLY B 1 127 ? 34.706 4.516 21.456 1.00 14.00 125 GLY B C 1
ATOM 5990 O O . GLY B 1 127 ? 35.678 3.834 21.126 1.00 15.06 125 GLY B O 1
ATOM 5991 N N . LEU B 1 128 ? 33.998 5.228 20.583 1.00 12.66 126 LEU B N 1
ATOM 5992 C CA . LEU B 1 128 ? 34.371 5.250 19.172 1.00 14.84 126 LEU B CA 1
ATOM 5993 C C . LEU B 1 128 ? 35.774 5.848 19.024 1.00 15.15 126 LEU B C 1
ATOM 5994 O O . LEU B 1 128 ? 36.584 5.358 18.235 1.00 14.42 126 LEU B O 1
ATOM 5999 N N . ALA B 1 129 ? 36.067 6.885 19.805 1.00 14.39 127 ALA B N 1
ATOM 6000 C CA . ALA B 1 129 ? 37.378 7.532 19.742 1.00 15.26 127 ALA B CA 1
ATOM 6001 C C . ALA B 1 129 ? 38.474 6.634 20.300 1.00 14.76 127 ALA B C 1
ATOM 6002 O O . ALA B 1 129 ? 39.580 6.599 19.771 1.00 16.21 127 ALA B O 1
ATOM 6004 N N . ILE B 1 130 ? 38.170 5.910 21.371 1.00 15.69 128 ILE B N 1
ATOM 6005 C CA . ILE B 1 130 ? 39.149 5.011 21.967 1.00 14.45 128 ILE B CA 1
ATOM 6006 C C . ILE B 1 130 ? 39.485 3.906 20.968 1.00 16.08 128 ILE B C 1
ATOM 6007 O O . ILE B 1 130 ? 40.643 3.522 20.826 1.00 16.43 128 ILE B O 1
ATOM 6012 N N . ALA B 1 131 ? 38.468 3.407 20.267 1.00 15.93 129 ALA B N 1
ATOM 6013 C CA . ALA B 1 131 ? 38.672 2.349 19.280 1.00 14.92 129 ALA B CA 1
ATOM 6014 C C . ALA B 1 131 ? 39.638 2.789 18.175 1.00 14.71 129 ALA B C 1
ATOM 6015 O O . ALA B 1 131 ? 40.586 2.073 17.859 1.00 12.78 129 ALA B O 1
ATOM 6017 N N . GLU B 1 132 ? 39.390 3.963 17.596 1.00 15.84 130 GLU B N 1
ATOM 6018 C CA . GLU B 1 132 ? 40.234 4.506 16.528 1.00 16.69 130 GLU B CA 1
ATOM 6019 C C . GLU B 1 132 ? 41.684 4.658 16.992 1.00 16.34 130 GLU B C 1
ATOM 6020 O O . GLU B 1 132 ? 42.614 4.232 16.307 1.00 18.66 130 GLU B O 1
ATOM 6026 N N . ALA B 1 133 ? 41.868 5.268 18.157 1.00 15.86 131 ALA B N 1
ATOM 6027 C CA . ALA B 1 133 ? 43.201 5.480 18.720 1.00 16.01 131 ALA B CA 1
ATOM 6028 C C . ALA B 1 133 ? 43.942 4.161 18.949 1.00 15.99 131 ALA B C 1
ATOM 6029 O O . ALA B 1 133 ? 45.135 4.046 18.655 1.00 15.19 131 ALA B O 1
ATOM 6031 N N . HIS B 1 134 ? 43.231 3.166 19.472 1.00 15.45 132 HIS B N 1
ATOM 6032 C CA . HIS B 1 134 ? 43.835 1.869 19.737 1.00 16.81 132 HIS B CA 1
ATOM 6033 C C . HIS B 1 134 ? 44.182 1.100 18.467 1.00 16.51 132 HIS B C 1
ATOM 6034 O O . HIS B 1 134 ? 45.256 0.508 18.374 1.00 17.95 132 HIS B O 1
ATOM 6041 N N . LEU B 1 135 ? 43.274 1.097 17.497 1.00 15.82 133 LEU B N 1
ATOM 6042 C CA . LEU B 1 135 ? 43.513 0.400 16.234 1.00 16.19 133 LEU B CA 1
ATOM 6043 C C . LEU B 1 135 ? 44.621 1.073 15.421 1.00 17.00 133 LEU B C 1
ATOM 6044 O O . LEU B 1 135 ? 45.365 0.410 14.702 1.00 16.78 133 LEU B O 1
ATOM 6049 N N . ALA B 1 136 ? 44.723 2.393 15.534 1.00 17.59 134 ALA B N 1
ATOM 6050 C CA . ALA B 1 136 ? 45.749 3.129 14.814 1.00 19.66 134 ALA B CA 1
ATOM 6051 C C . ALA B 1 136 ? 47.105 2.753 15.396 1.00 20.44 134 ALA B C 1
ATOM 6052 O O . ALA B 1 136 ? 48.058 2.499 14.665 1.00 21.91 134 ALA B O 1
ATOM 6054 N N . ALA B 1 137 ? 47.175 2.706 16.720 1.00 20.12 135 ALA B N 1
ATOM 6055 C CA . ALA B 1 137 ? 48.407 2.358 17.405 1.00 18.91 135 ALA B CA 1
ATOM 6056 C C . ALA B 1 137 ? 48.783 0.904 17.163 1.00 19.64 135 ALA B C 1
ATOM 6057 O O . ALA B 1 137 ? 49.951 0.539 17.250 1.00 22.16 135 ALA B O 1
ATOM 6059 N N . THR B 1 138 ? 47.794 0.072 16.865 1.00 20.09 136 THR B N 1
ATOM 6060 C CA . THR B 1 138 ? 48.050 -1.340 16.636 1.00 21.60 136 THR B CA 1
ATOM 6061 C C . THR B 1 138 ? 48.450 -1.679 15.208 1.00 21.10 136 THR B C 1
ATOM 6062 O O . THR B 1 138 ? 49.369 -2.467 14.995 1.00 18.92 136 THR B O 1
ATOM 6066 N N . PHE B 1 139 ? 47.768 -1.080 14.235 1.00 21.93 137 PHE B N 1
ATOM 6067 C CA . PHE B 1 139 ? 48.043 -1.370 12.833 1.00 22.60 137 PHE B CA 1
ATOM 6068 C C . PHE B 1 139 ? 48.853 -0.374 12.016 1.00 23.53 137 PHE B C 1
ATOM 6069 O O . PHE B 1 139 ? 49.502 -0.770 11.054 1.00 26.42 137 PHE B O 1
ATOM 6077 N N . ASN B 1 140 ? 48.824 0.907 12.361 1.00 24.71 138 ASN B N 1
ATOM 6078 C CA . ASN B 1 140 ? 49.589 1.871 11.571 1.00 26.18 138 ASN B CA 1
ATOM 6079 C C . ASN B 1 140 ? 51.080 1.539 11.562 1.00 27.89 138 ASN B C 1
ATOM 6080 O O . ASN B 1 140 ? 51.613 0.977 12.519 1.00 27.51 138 ASN B O 1
ATOM 6085 N N . ARG B 1 141 ? 51.741 1.882 10.461 1.00 30.13 139 ARG B N 1
ATOM 6086 C CA . ARG B 1 141 ? 53.172 1.644 10.302 1.00 31.76 139 ARG B CA 1
ATOM 6087 C C . ARG B 1 141 ? 53.761 2.837 9.568 1.00 33.28 139 ARG B C 1
ATOM 6088 O O . ARG B 1 141 ? 53.035 3.590 8.917 1.00 33.51 139 ARG B O 1
ATOM 6096 N N . PRO B 1 142 ? 55.084 3.040 9.676 1.00 34.41 140 PRO B N 1
ATOM 6097 C CA . PRO B 1 142 ? 55.719 4.171 8.991 1.00 33.75 140 PRO B CA 1
ATOM 6098 C C . PRO B 1 142 ? 55.389 4.120 7.501 1.00 32.93 140 PRO B C 1
ATOM 6099 O O . PRO B 1 142 ? 55.659 3.122 6.833 1.00 30.69 140 PRO B O 1
ATOM 6103 N N . GLY B 1 143 ? 54.788 5.191 6.990 1.00 33.73 141 GLY B N 1
ATOM 6104 C CA . GLY B 1 143 ? 54.426 5.232 5.584 1.00 34.24 141 GLY B CA 1
ATOM 6105 C C . GLY B 1 143 ? 53.089 4.578 5.286 1.00 34.55 141 GLY B C 1
ATOM 6106 O O . GLY B 1 143 ? 52.654 4.536 4.134 1.00 34.75 141 GLY B O 1
ATOM 6107 N N . TYR B 1 144 ? 52.434 4.063 6.323 1.00 34.23 142 TYR B N 1
ATOM 6108 C CA . TYR B 1 144 ? 51.140 3.412 6.164 1.00 32.99 142 TYR B CA 1
ATOM 6109 C C . TYR B 1 144 ? 50.150 3.847 7.237 1.00 31.32 142 TYR B C 1
ATOM 6110 O O . TYR B 1 144 ? 49.979 3.180 8.254 1.00 31.37 142 TYR B O 1
ATOM 6119 N N . ASN B 1 145 ? 49.498 4.972 6.993 1.00 29.28 143 ASN B N 1
ATOM 6120 C CA . ASN B 1 145 ? 48.519 5.516 7.919 1.00 27.92 143 ASN B CA 1
ATOM 6121 C C . ASN B 1 145 ? 47.135 4.964 7.534 1.00 25.82 143 ASN B C 1
ATOM 6122 O O . ASN B 1 145 ? 46.307 5.681 6.977 1.00 24.39 143 ASN B O 1
ATOM 6127 N N . ILE B 1 146 ? 46.890 3.690 7.838 1.00 24.11 144 ILE B N 1
ATOM 6128 C CA . ILE B 1 146 ? 45.621 3.052 7.490 1.00 24.03 144 ILE B CA 1
ATOM 6129 C C . ILE B 1 146 ? 44.452 3.311 8.442 1.00 22.61 144 ILE B C 1
ATOM 6130 O O . ILE B 1 146 ? 43.303 3.037 8.104 1.00 20.99 144 ILE B O 1
ATOM 6135 N N . VAL B 1 147 ? 44.738 3.816 9.635 1.00 20.13 145 VAL B N 1
ATOM 6136 C CA . VAL B 1 147 ? 43.673 4.127 10.579 1.00 18.30 145 VAL B CA 1
ATOM 6137 C C . VAL B 1 147 ? 43.852 5.577 10.993 1.00 17.57 145 VAL B C 1
ATOM 6138 O O . VAL B 1 147 ? 44.820 5.929 11.661 1.00 15.96 145 VAL B O 1
ATOM 6142 N N . ASP B 1 148 ? 42.918 6.424 10.585 1.00 18.52 146 ASP B N 1
ATOM 6143 C CA . ASP B 1 148 ? 43.015 7.836 10.909 1.00 18.33 146 ASP B CA 1
ATOM 6144 C C . ASP B 1 148 ? 41.712 8.553 10.610 1.00 18.12 146 ASP B C 1
ATOM 6145 O O . ASP B 1 148 ? 41.464 8.968 9.474 1.00 18.64 146 ASP B O 1
ATOM 6150 N N . HIS B 1 149 ? 40.872 8.685 11.629 1.00 16.27 147 HIS B N 1
ATOM 6151 C CA . HIS B 1 149 ? 39.608 9.382 11.469 1.00 16.80 147 HIS B CA 1
ATOM 6152 C C . HIS B 1 149 ? 39.175 10.030 12.772 1.00 16.21 147 HIS B C 1
ATOM 6153 O O . HIS B 1 149 ? 39.644 9.667 13.851 1.00 16.71 147 HIS B O 1
ATOM 6160 N N . TYR B 1 150 ? 38.287 11.006 12.659 1.00 16.37 148 TYR B N 1
ATOM 6161 C CA . TYR B 1 150 ? 37.799 11.737 13.815 1.00 16.43 148 TYR B CA 1
ATOM 6162 C C . TYR B 1 150 ? 36.416 11.277 14.233 1.00 15.91 148 TYR B C 1
ATOM 6163 O O . TYR B 1 150 ? 35.690 10.650 13.456 1.00 17.40 148 TYR B O 1
ATOM 6172 N N . THR B 1 151 ? 36.062 11.582 15.474 1.00 15.47 149 THR B N 1
ATOM 6173 C CA . THR B 1 151 ? 34.753 11.238 16.004 1.00 13.85 149 THR B CA 1
ATOM 6174 C C . THR B 1 151 ? 34.058 12.550 16.324 1.00 13.82 149 THR B C 1
ATOM 6175 O O . THR B 1 151 ? 34.537 13.322 17.150 1.00 12.78 149 THR B O 1
ATOM 6179 N N . TYR B 1 152 ? 32.942 12.805 15.650 1.00 14.03 150 TYR B N 1
ATOM 6180 C CA . TYR B 1 152 ? 32.176 14.026 15.859 1.00 13.65 150 TYR B CA 1
ATOM 6181 C C . TYR B 1 152 ? 30.892 13.677 16.606 1.00 15.56 150 TYR B C 1
ATOM 6182 O O . TYR B 1 152 ? 30.193 12.729 16.239 1.00 15.71 150 TYR B O 1
ATOM 6191 N N . VAL B 1 153 ? 30.577 14.427 17.657 1.00 13.42 151 VAL B N 1
ATOM 6192 C CA . VAL B 1 153 ? 29.366 14.142 18.403 1.00 13.76 151 VAL B CA 1
ATOM 6193 C C . VAL B 1 153 ? 28.624 15.387 18.854 1.00 14.40 151 VAL B C 1
ATOM 6194 O O . VAL B 1 153 ? 29.183 16.245 19.530 1.00 15.25 151 VAL B O 1
ATOM 6198 N N . TYR B 1 154 ? 27.359 15.474 18.458 1.00 14.86 152 TYR B N 1
ATOM 6199 C CA . TYR B 1 154 ? 26.498 16.591 18.825 1.00 15.28 152 TYR B CA 1
ATOM 6200 C C . TYR B 1 154 ? 25.899 16.287 20.190 1.00 15.83 152 TYR B C 1
ATOM 6201 O O . TYR B 1 154 ? 25.641 15.131 20.516 1.00 15.51 152 TYR B O 1
ATOM 6210 N N . CYS B 1 155 ? 25.676 17.320 20.990 1.00 17.06 153 CYS B N 1
ATOM 6211 C CA . CYS B 1 155 ? 25.066 17.130 22.299 1.00 17.74 153 CYS B CA 1
ATOM 6212 C C . CYS B 1 155 ? 24.445 18.446 22.731 1.00 18.14 153 CYS B C 1
ATOM 6213 O O . CYS B 1 155 ? 24.831 19.513 22.245 1.00 17.12 153 CYS B O 1
ATOM 6216 N N . GLY B 1 156 ? 23.463 18.361 23.622 1.00 18.09 154 GLY B N 1
ATOM 6217 C CA . GLY B 1 156 ? 22.787 19.549 24.098 1.00 16.77 154 GLY B CA 1
ATOM 6218 C C . GLY B 1 156 ? 22.912 19.717 25.599 1.00 18.83 154 GLY B C 1
ATOM 6219 O O . GLY B 1 156 ? 23.687 19.022 26.250 1.00 17.50 154 GLY B O 1
ATOM 6220 N N . ASP B 1 157 ? 22.143 20.641 26.158 1.00 19.01 155 ASP B N 1
ATOM 6221 C CA . ASP B 1 157 ? 22.201 20.886 27.590 1.00 19.80 155 ASP B CA 1
ATOM 6222 C C . ASP B 1 157 ? 21.816 19.633 28.371 1.00 19.05 155 ASP B C 1
ATOM 6223 O O . ASP B 1 157 ? 22.453 19.293 29.373 1.00 18.55 155 ASP B O 1
ATOM 6228 N N . GLY B 1 158 ? 20.784 18.942 27.896 1.00 17.72 156 GLY B N 1
ATOM 6229 C CA . GLY B 1 158 ? 20.333 17.733 28.559 1.00 18.20 156 GLY B CA 1
ATOM 6230 C C . GLY B 1 158 ? 21.464 16.744 28.737 1.00 18.50 156 GLY B C 1
ATOM 6231 O O . GLY B 1 158 ? 21.666 16.196 29.822 1.00 19.35 156 GLY B O 1
ATOM 6232 N N . CYS B 1 159 ? 22.217 16.519 27.668 1.00 19.43 157 CYS B N 1
ATOM 6233 C CA . CYS B 1 159 ? 23.335 15.584 27.711 1.00 19.16 157 CYS B CA 1
ATOM 6234 C C . CYS B 1 159 ? 24.344 15.940 28.815 1.00 18.97 157 CYS B C 1
ATOM 6235 O O . CYS B 1 159 ? 24.703 15.088 29.630 1.00 17.70 157 CYS B O 1
ATOM 6238 N N . LEU B 1 160 ? 24.784 17.199 28.850 1.00 16.26 158 LEU B N 1
ATOM 6239 C CA . LEU B 1 160 ? 25.759 17.640 29.844 1.00 16.13 158 LEU B CA 1
ATOM 6240 C C . LEU B 1 160 ? 25.315 17.525 31.300 1.00 16.47 158 LEU B C 1
ATOM 6241 O O . LEU B 1 160 ? 26.153 17.426 32.195 1.00 16.99 158 LEU B O 1
ATOM 6246 N N . MET B 1 161 ? 24.008 17.536 31.543 1.00 14.00 159 MET B N 1
ATOM 6247 C CA . MET B 1 161 ? 23.508 17.427 32.906 1.00 13.71 159 MET B CA 1
ATOM 6248 C C . MET B 1 161 ? 23.554 15.994 33.416 1.00 13.73 159 MET B C 1
ATOM 6249 O O . MET B 1 161 ? 23.629 15.768 34.620 1.00 14.11 159 MET B O 1
ATOM 6254 N N . GLU B 1 162 ? 23.516 15.032 32.499 1.00 12.20 160 GLU B N 1
ATOM 6255 C CA . GLU B 1 162 ? 23.526 13.622 32.869 1.00 13.60 160 GLU B CA 1
ATOM 6256 C C . GLU B 1 162 ? 24.871 13.129 33.361 1.00 12.47 160 GLU B C 1
ATOM 6257 O O . GLU B 1 162 ? 25.910 13.421 32.770 1.00 14.03 160 GLU B O 1
ATOM 6263 N N . GLY B 1 163 ? 24.838 12.357 34.440 1.00 11.80 161 GLY B N 1
ATOM 6264 C CA . GLY B 1 163 ? 26.060 11.815 34.999 1.00 11.80 161 GLY B CA 1
ATOM 6265 C C . GLY B 1 163 ? 26.833 10.924 34.037 1.00 12.55 161 GLY B C 1
ATOM 6266 O O . GLY B 1 163 ? 28.061 10.962 34.022 1.00 12.28 161 GLY B O 1
ATOM 6267 N N . VAL B 1 164 ? 26.138 10.125 33.230 1.00 10.45 162 VAL B N 1
ATOM 6268 C CA . VAL B 1 164 ? 26.833 9.238 32.302 1.00 12.99 162 VAL B CA 1
ATOM 6269 C C . VAL B 1 164 ? 27.712 10.051 31.350 1.00 15.25 162 VAL B C 1
ATOM 6270 O O . VAL B 1 164 ? 28.804 9.622 30.958 1.00 14.34 162 VAL B O 1
ATOM 6274 N N . CYS B 1 165 ? 27.237 11.241 31.002 1.00 15.67 163 CYS B N 1
ATOM 6275 C CA . CYS B 1 165 ? 27.981 12.129 30.123 1.00 16.52 163 CYS B CA 1
ATOM 6276 C C . CYS B 1 165 ? 29.196 12.685 30.871 1.00 16.90 163 CYS B C 1
ATOM 6277 O O . CYS B 1 165 ? 30.321 12.633 30.370 1.00 16.88 163 CYS B O 1
ATOM 6280 N N . GLN B 1 166 ? 28.967 13.216 32.070 1.00 15.67 164 GLN B N 1
ATOM 6281 C CA . GLN B 1 166 ? 30.057 13.769 32.872 1.00 15.62 164 GLN B CA 1
ATOM 6282 C C . GLN B 1 166 ? 31.151 12.731 33.102 1.00 14.04 164 GLN B C 1
ATOM 6283 O O . GLN B 1 166 ? 32.340 13.041 33.038 1.00 12.47 164 GLN B O 1
ATOM 6289 N N . GLU B 1 167 ? 30.745 11.495 33.363 1.00 13.43 165 GLU B N 1
ATOM 6290 C CA . GLU B 1 167 ? 31.701 10.414 33.583 1.00 13.36 165 GLU B CA 1
ATOM 6291 C C . GLU B 1 167 ? 32.571 10.216 32.333 1.00 12.28 165 GLU B C 1
ATOM 6292 O O . GLU B 1 167 ? 33.802 10.203 32.413 1.00 11.43 165 GLU B O 1
ATOM 6298 N N . ALA B 1 168 ? 31.919 10.071 31.181 1.00 10.17 166 ALA B N 1
ATOM 6299 C CA . ALA B 1 168 ? 32.616 9.850 29.920 1.00 10.73 166 ALA B CA 1
ATOM 6300 C C . ALA B 1 168 ? 33.538 11.004 29.539 1.00 11.45 166 ALA B C 1
ATOM 6301 O O . ALA B 1 168 ? 34.673 10.778 29.113 1.00 11.35 166 ALA B O 1
ATOM 6303 N N . LEU B 1 169 ? 33.058 12.236 29.680 1.00 11.27 167 LEU B N 1
ATOM 6304 C CA . LEU B 1 169 ? 33.887 13.391 29.343 1.00 12.76 167 LEU B CA 1
ATOM 6305 C C . LEU B 1 169 ? 35.124 13.421 30.241 1.00 13.94 167 LEU B C 1
ATOM 6306 O O . LEU B 1 169 ? 36.228 13.745 29.796 1.00 14.05 167 LEU B O 1
ATOM 6311 N N . SER B 1 170 ? 34.931 13.059 31.504 1.00 13.35 168 SER B N 1
ATOM 6312 C CA . SER B 1 170 ? 36.023 13.018 32.465 1.00 13.86 168 SER B CA 1
ATOM 6313 C C . SER B 1 170 ? 37.098 12.031 32.016 1.00 14.09 168 SER B C 1
ATOM 6314 O O . SER B 1 170 ? 38.290 12.333 32.034 1.00 13.76 168 SER B O 1
ATOM 6317 N N . LEU B 1 171 ? 36.671 10.841 31.620 1.00 13.74 169 LEU B N 1
ATOM 6318 C CA . LEU B 1 171 ? 37.612 9.827 31.175 1.00 15.76 169 LEU B CA 1
ATOM 6319 C C . LEU B 1 171 ? 38.261 10.237 29.851 1.00 17.65 169 LEU B C 1
ATOM 6320 O O . LEU B 1 171 ? 39.458 10.005 29.644 1.00 18.98 169 LEU B O 1
ATOM 6325 N N . ALA B 1 172 ? 37.477 10.850 28.962 1.00 16.06 170 ALA B N 1
ATOM 6326 C CA . ALA B 1 172 ? 37.984 11.307 27.665 1.00 16.18 170 ALA B CA 1
ATOM 6327 C C . ALA B 1 172 ? 39.086 12.343 27.877 1.00 16.67 170 ALA B C 1
ATOM 6328 O O . ALA B 1 172 ? 40.108 12.329 27.187 1.00 16.62 170 ALA B O 1
ATOM 6330 N N . GLY B 1 173 ? 38.866 13.250 28.823 1.00 16.85 171 GLY B N 1
ATOM 6331 C CA . GLY B 1 173 ? 39.868 14.256 29.111 1.00 17.57 171 GLY B CA 1
ATOM 6332 C C . GLY B 1 173 ? 41.123 13.575 29.629 1.00 19.37 171 GLY B C 1
ATOM 6333 O O . GLY B 1 173 ? 42.234 13.857 29.184 1.00 19.12 171 GLY B O 1
ATOM 6334 N N . HIS B 1 174 ? 40.946 12.662 30.575 1.00 20.57 172 HIS B N 1
ATOM 6335 C CA . HIS B 1 174 ? 42.077 11.939 31.140 1.00 21.63 172 HIS B CA 1
ATOM 6336 C C . HIS B 1 174 ? 42.846 11.136 30.086 1.00 21.65 172 HIS B C 1
ATOM 6337 O O . HIS B 1 174 ? 44.069 11.009 30.167 1.00 22.73 172 HIS B O 1
ATOM 6344 N N . LEU B 1 175 ? 42.137 10.595 29.101 1.00 20.01 173 LEU B N 1
ATOM 6345 C CA . LEU B 1 175 ? 42.783 9.802 28.057 1.00 17.45 173 LEU B CA 1
ATOM 6346 C C . LEU B 1 175 ? 43.326 10.668 26.930 1.00 17.19 173 LEU B C 1
ATOM 6347 O O . LEU B 1 175 ? 44.006 10.177 26.034 1.00 16.75 173 LEU B O 1
ATOM 6352 N N . ALA B 1 176 ? 43.019 11.958 26.978 1.00 17.83 174 ALA B N 1
ATOM 6353 C CA . ALA B 1 176 ? 43.487 12.898 25.967 1.00 18.21 174 ALA B CA 1
ATOM 6354 C C . ALA B 1 176 ? 43.119 12.452 24.556 1.00 18.55 174 ALA B C 1
ATOM 6355 O O . ALA B 1 176 ? 43.972 12.412 23.670 1.00 19.76 174 ALA B O 1
ATOM 6357 N N . LEU B 1 177 ? 41.847 12.127 24.347 1.00 18.47 175 LEU B N 1
ATOM 6358 C CA . LEU B 1 177 ? 41.376 11.681 23.039 1.00 16.20 175 LEU B CA 1
ATOM 6359 C C . LEU B 1 177 ? 41.281 12.883 22.104 1.00 16.88 175 LEU B C 1
ATOM 6360 O O . LEU B 1 177 ? 40.216 13.467 21.926 1.00 16.64 175 LEU B O 1
ATOM 6365 N N . GLU B 1 178 ? 42.415 13.232 21.502 1.00 18.74 176 GLU B N 1
ATOM 6366 C CA . GLU B 1 178 ? 42.534 14.383 20.605 1.00 20.39 176 GLU B CA 1
ATOM 6367 C C . GLU B 1 178 ? 41.682 14.373 19.339 1.00 20.01 176 GLU B C 1
ATOM 6368 O O . GLU B 1 178 ? 41.414 15.432 18.765 1.00 17.36 176 GLU B O 1
ATOM 6374 N N . LYS B 1 179 ? 41.263 13.191 18.894 1.00 19.44 177 LYS B N 1
ATOM 6375 C CA . LYS B 1 179 ? 40.440 13.111 17.697 1.00 19.25 177 LYS B CA 1
ATOM 6376 C C . LYS B 1 179 ? 38.947 13.123 18.001 1.00 18.14 177 LYS B C 1
ATOM 6377 O O . LYS B 1 179 ? 38.126 12.992 17.092 1.00 17.97 177 LYS B O 1
ATOM 6383 N N . LEU B 1 180 ? 38.604 13.285 19.279 1.00 16.76 178 LEU B N 1
ATOM 6384 C CA . LEU B 1 180 ? 37.204 13.354 19.702 1.00 15.79 178 LEU B CA 1
ATOM 6385 C C . LEU B 1 180 ? 36.819 14.820 19.678 1.00 15.29 178 LEU B C 1
ATOM 6386 O O . LEU B 1 180 ? 37.454 15.643 20.338 1.00 15.18 178 LEU B O 1
ATOM 6391 N N . ILE B 1 181 ? 35.786 15.152 18.916 1.00 13.32 179 ILE B N 1
ATOM 6392 C CA . ILE B 1 181 ? 35.355 16.536 18.823 1.00 13.78 179 ILE B CA 1
ATOM 6393 C C . ILE B 1 181 ? 33.896 16.643 19.208 1.00 14.04 179 ILE B C 1
ATOM 6394 O O . ILE B 1 181 ? 33.016 16.240 18.454 1.00 13.80 179 ILE B O 1
ATOM 6399 N N . VAL B 1 182 ? 33.650 17.174 20.398 1.00 14.60 180 VAL B N 1
ATOM 6400 C CA . VAL B 1 182 ? 32.294 17.339 20.895 1.00 13.83 180 VAL B CA 1
ATOM 6401 C C . VAL B 1 182 ? 31.776 18.706 20.462 1.00 14.68 180 VAL B C 1
ATOM 6402 O O . VAL B 1 182 ? 32.438 19.720 20.665 1.00 15.05 180 VAL B O 1
ATOM 6406 N N . ILE B 1 183 ? 30.598 18.725 19.853 1.00 14.46 181 ILE B N 1
ATOM 6407 C CA . ILE B 1 183 ? 29.986 19.969 19.425 1.00 13.66 181 ILE B CA 1
ATOM 6408 C C . ILE B 1 183 ? 28.796 20.171 20.348 1.00 15.31 181 ILE B C 1
ATOM 6409 O O . ILE B 1 183 ? 27.773 19.496 20.226 1.00 15.43 181 ILE B O 1
ATOM 6414 N N . TYR B 1 184 ? 28.954 21.090 21.291 1.00 16.11 182 TYR B N 1
ATOM 6415 C CA . TYR B 1 184 ? 27.921 21.386 22.268 1.00 16.79 182 TYR B CA 1
ATOM 6416 C C . TYR B 1 184 ? 27.014 22.521 21.822 1.00 17.15 182 TYR B C 1
ATOM 6417 O O . TYR B 1 184 ? 27.440 23.660 21.660 1.00 16.14 182 TYR B O 1
ATOM 6426 N N . ASP B 1 185 ? 25.748 22.187 21.628 1.00 17.78 183 ASP B N 1
ATOM 6427 C CA . ASP B 1 185 ? 24.763 23.153 21.192 1.00 19.45 183 ASP B CA 1
ATOM 6428 C C . ASP B 1 185 ? 24.150 23.821 22.410 1.00 20.37 183 ASP B C 1
ATOM 6429 O O . ASP B 1 185 ? 23.218 23.294 23.016 1.00 20.21 183 ASP B O 1
ATOM 6434 N N . SER B 1 186 ? 24.689 24.982 22.770 1.00 20.22 184 SER B N 1
ATOM 6435 C CA . SER B 1 186 ? 24.208 25.738 23.922 1.00 20.40 184 SER B CA 1
ATOM 6436 C C . SER B 1 186 ? 23.178 26.781 23.490 1.00 20.23 184 SER B C 1
ATOM 6437 O O . SER B 1 186 ? 23.530 27.813 22.924 1.00 18.76 184 SER B O 1
ATOM 6440 N N . ASN B 1 187 ? 21.904 26.516 23.755 1.00 21.20 185 ASN B N 1
ATOM 6441 C CA . ASN B 1 187 ? 20.858 27.459 23.367 1.00 22.97 185 ASN B CA 1
ATOM 6442 C C . ASN B 1 187 ? 19.979 27.890 24.543 1.00 23.01 185 ASN B C 1
ATOM 6443 O O . ASN B 1 187 ? 18.890 28.429 24.348 1.00 23.15 185 ASN B O 1
ATOM 6448 N N . TYR B 1 188 ? 20.458 27.630 25.759 1.00 24.20 186 TYR B N 1
ATOM 6449 C CA . TYR B 1 188 ? 19.764 28.007 26.992 1.00 24.73 186 TYR B CA 1
ATOM 6450 C C . TYR B 1 188 ? 18.300 27.597 27.125 1.00 23.94 186 TYR B C 1
ATOM 6451 O O . TYR B 1 188 ? 17.512 28.308 27.750 1.00 22.09 186 TYR B O 1
ATOM 6460 N N . ILE B 1 189 ? 17.938 26.451 26.564 1.00 23.30 187 ILE B N 1
ATOM 6461 C CA . ILE B 1 189 ? 16.560 25.985 26.627 1.00 22.68 187 ILE B CA 1
ATOM 6462 C C . ILE B 1 189 ? 16.474 24.485 26.857 1.00 23.55 187 ILE B C 1
ATOM 6463 O O . ILE B 1 189 ? 17.288 23.735 26.354 1.00 23.53 187 ILE B O 1
ATOM 6468 N N . SER B 1 190 ? 15.487 24.053 27.630 1.00 24.00 188 SER B N 1
ATOM 6469 C CA . SER B 1 190 ? 15.272 22.632 27.864 1.00 25.20 188 SER B CA 1
ATOM 6470 C C . SER B 1 190 ? 13.757 22.509 27.936 1.00 24.80 188 SER B C 1
ATOM 6471 O O . SER B 1 190 ? 13.056 23.505 27.749 1.00 25.29 188 SER B O 1
ATOM 6474 N N . ILE B 1 191 ? 13.243 21.313 28.193 1.00 24.30 189 ILE B N 1
ATOM 6475 C CA . ILE B 1 191 ? 11.798 21.131 28.260 1.00 25.47 189 ILE B CA 1
ATOM 6476 C C . ILE B 1 191 ? 11.087 22.059 29.251 1.00 25.87 189 ILE B C 1
ATOM 6477 O O . ILE B 1 191 ? 10.084 22.686 28.907 1.00 25.63 189 ILE B O 1
ATOM 6482 N N . ASP B 1 192 ? 11.599 22.150 30.475 1.00 26.89 190 ASP B N 1
ATOM 6483 C CA . ASP B 1 192 ? 10.982 23.009 31.488 1.00 28.14 190 ASP B CA 1
ATOM 6484 C C . ASP B 1 192 ? 11.032 24.488 31.115 1.00 27.50 190 ASP B C 1
ATOM 6485 O O . ASP B 1 192 ? 10.219 25.282 31.586 1.00 28.14 190 ASP B O 1
ATOM 6490 N N . GLY B 1 193 ? 11.985 24.850 30.263 1.00 25.81 191 GLY B N 1
ATOM 6491 C CA . GLY B 1 193 ? 12.128 26.234 29.851 1.00 23.62 191 GLY B CA 1
ATOM 6492 C C . GLY B 1 193 ? 13.590 26.629 29.859 1.00 23.10 191 GLY B C 1
ATOM 6493 O O . GLY B 1 193 ? 14.452 25.853 29.443 1.00 23.24 191 GLY B O 1
ATOM 6494 N N . SER B 1 194 ? 13.880 27.830 30.341 1.00 20.46 192 SER B N 1
ATOM 6495 C CA . SER B 1 194 ? 15.253 28.311 30.398 1.00 19.87 192 SER B CA 1
ATOM 6496 C C . SER B 1 194 ? 16.170 27.410 31.231 1.00 20.34 192 SER B C 1
ATOM 6497 O O . SER B 1 194 ? 15.772 26.894 32.283 1.00 18.47 192 SER B O 1
ATOM 6500 N N . THR B 1 195 ? 17.401 27.228 30.759 1.00 20.28 193 THR B N 1
ATOM 6501 C CA . THR B 1 195 ? 18.379 26.399 31.462 1.00 21.67 193 THR B CA 1
ATOM 6502 C C . THR B 1 195 ? 18.770 26.990 32.813 1.00 22.35 193 THR B C 1
ATOM 6503 O O . THR B 1 195 ? 19.273 26.282 33.687 1.00 22.65 193 THR B O 1
ATOM 6507 N N . SER B 1 196 ? 18.541 28.288 32.981 1.00 22.26 194 SER B N 1
ATOM 6508 C CA . SER B 1 196 ? 18.877 28.958 34.230 1.00 23.03 194 SER B CA 1
ATOM 6509 C C . SER B 1 196 ? 17.990 28.460 35.377 1.00 22.84 194 SER B C 1
ATOM 6510 O O . SER B 1 196 ? 18.241 28.767 36.542 1.00 21.98 194 SER B O 1
ATOM 6513 N N . LEU B 1 197 ? 16.960 27.689 35.039 1.00 22.12 195 LEU B N 1
ATOM 6514 C CA . LEU B 1 197 ? 16.053 27.138 36.039 1.00 23.10 195 LEU B CA 1
ATOM 6515 C C . LEU B 1 197 ? 16.692 25.984 36.808 1.00 23.17 195 LEU B C 1
ATOM 6516 O O . LEU B 1 197 ? 16.242 25.642 37.899 1.00 22.96 195 LEU B O 1
ATOM 6521 N N . SER B 1 198 ? 17.744 25.387 36.254 1.00 24.13 196 SER B N 1
ATOM 6522 C CA . SER B 1 198 ? 18.382 24.255 36.927 1.00 24.31 196 SER B CA 1
ATOM 6523 C C . SER B 1 198 ? 19.809 23.937 36.492 1.00 23.72 196 SER B C 1
ATOM 6524 O O . SER B 1 198 ? 20.417 23.004 37.017 1.00 23.28 196 SER B O 1
ATOM 6527 N N . PHE B 1 199 ? 20.345 24.703 35.549 1.00 24.07 197 PHE B N 1
ATOM 6528 C CA . PHE B 1 199 ? 21.679 24.427 35.023 1.00 26.33 197 PHE B CA 1
ATOM 6529 C C . PHE B 1 199 ? 22.449 25.720 34.738 1.00 27.66 197 PHE B C 1
ATOM 6530 O O . PHE B 1 199 ? 22.223 26.371 33.722 1.00 29.13 197 PHE B O 1
ATOM 6538 N N . THR B 1 200 ? 23.370 26.078 35.629 1.00 28.65 198 THR B N 1
ATOM 6539 C CA . THR B 1 200 ? 24.144 27.307 35.472 1.00 30.07 198 THR B CA 1
ATOM 6540 C C . THR B 1 200 ? 25.654 27.195 35.745 1.00 31.66 198 THR B C 1
ATOM 6541 O O . THR B 1 200 ? 26.204 27.985 36.508 1.00 32.98 198 THR B O 1
ATOM 6545 N N . GLU B 1 201 ? 26.329 26.238 35.117 1.00 32.99 199 GLU B N 1
ATOM 6546 C CA . GLU B 1 201 ? 27.768 26.077 35.335 1.00 35.46 199 GLU B CA 1
ATOM 6547 C C . GLU B 1 201 ? 28.581 26.903 34.347 1.00 34.72 199 GLU B C 1
ATOM 6548 O O . GLU B 1 201 ? 28.109 27.207 33.254 1.00 36.02 199 GLU B O 1
ATOM 6554 N N . GLN B 1 202 ? 29.801 27.265 34.741 1.00 34.78 200 GLN B N 1
ATOM 6555 C CA . GLN B 1 202 ? 30.711 28.015 33.874 1.00 34.59 200 GLN B CA 1
ATOM 6556 C C . GLN B 1 202 ? 31.309 26.909 33.017 1.00 33.11 200 GLN B C 1
ATOM 6557 O O . GLN B 1 202 ? 32.418 26.441 33.286 1.00 33.51 200 GLN B O 1
ATOM 6563 N N . CYS B 1 203 ? 30.574 26.484 31.996 1.00 31.39 201 CYS B N 1
ATOM 6564 C CA . CYS B 1 203 ? 31.028 25.392 31.147 1.00 30.68 201 CYS B CA 1
ATOM 6565 C C . CYS B 1 203 ? 32.436 25.510 30.573 1.00 27.30 201 CYS B C 1
ATOM 6566 O O . CYS B 1 203 ? 33.195 24.543 30.613 1.00 27.48 201 CYS B O 1
ATOM 6569 N N . HIS B 1 204 ? 32.801 26.671 30.039 1.00 23.74 202 HIS B N 1
ATOM 6570 C CA . HIS B 1 204 ? 34.136 26.800 29.469 1.00 21.31 202 HIS B CA 1
ATOM 6571 C C . HIS B 1 204 ? 35.209 26.486 30.507 1.00 20.56 202 HIS B C 1
ATOM 6572 O O . HIS B 1 204 ? 36.088 25.664 30.269 1.00 21.68 202 HIS B O 1
ATOM 6579 N N . GLN B 1 205 ? 35.135 27.133 31.663 1.00 20.42 203 GLN B N 1
ATOM 6580 C CA . GLN B 1 205 ? 36.117 26.898 32.718 1.00 20.21 203 GLN B CA 1
ATOM 6581 C C . GLN B 1 205 ? 36.068 25.441 33.166 1.00 18.54 203 GLN B C 1
ATOM 6582 O O . GLN B 1 205 ? 37.102 24.804 33.381 1.00 19.98 203 GLN B O 1
ATOM 6588 N N . LYS B 1 206 ? 34.859 24.907 33.275 1.00 16.14 204 LYS B N 1
ATOM 6589 C CA . LYS B 1 206 ? 34.678 23.534 33.713 1.00 16.36 204 LYS B CA 1
ATOM 6590 C C . LYS B 1 206 ? 35.354 22.483 32.836 1.00 16.55 204 LYS B C 1
ATOM 6591 O O . LYS B 1 206 ? 36.118 21.654 33.332 1.00 15.52 204 LYS B O 1
ATOM 6597 N N . TYR B 1 207 ? 35.080 22.513 31.536 1.00 15.30 205 TYR B N 1
ATOM 6598 C CA . TYR B 1 207 ? 35.659 21.514 30.652 1.00 16.01 205 TYR B CA 1
ATOM 6599 C C . TYR B 1 207 ? 37.148 21.678 30.414 1.00 15.74 205 TYR B C 1
ATOM 6600 O O . TYR B 1 207 ? 37.839 20.701 30.122 1.00 15.72 205 TYR B O 1
ATOM 6609 N N . VAL B 1 208 ? 37.650 22.902 30.555 1.00 14.49 206 VAL B N 1
ATOM 6610 C CA . VAL B 1 208 ? 39.080 23.115 30.420 1.00 15.36 206 VAL B CA 1
ATOM 6611 C C . VAL B 1 208 ? 39.712 22.404 31.614 1.00 15.44 206 VAL B C 1
ATOM 6612 O O . VAL B 1 208 ? 40.765 21.780 31.496 1.00 15.56 206 VAL B O 1
ATOM 6616 N N . ALA B 1 209 ? 39.048 22.496 32.763 1.00 15.93 207 ALA B N 1
ATOM 6617 C CA . ALA B 1 209 ? 39.545 21.870 33.981 1.00 18.86 207 ALA B CA 1
ATOM 6618 C C . ALA B 1 209 ? 39.526 20.355 33.862 1.00 20.22 207 ALA B C 1
ATOM 6619 O O . ALA B 1 209 ? 40.247 19.662 34.583 1.00 21.77 207 ALA B O 1
ATOM 6621 N N . MET B 1 210 ? 38.702 19.841 32.952 1.00 19.80 208 MET B N 1
ATOM 6622 C CA . MET B 1 210 ? 38.612 18.400 32.754 1.00 20.08 208 MET B CA 1
ATOM 6623 C C . MET B 1 210 ? 39.544 17.905 31.655 1.00 20.46 208 MET B C 1
ATOM 6624 O O . MET B 1 210 ? 39.503 16.733 31.283 1.00 20.62 208 MET B O 1
ATOM 6629 N N . GLY B 1 211 ? 40.375 18.803 31.132 1.00 19.28 209 GLY B N 1
ATOM 6630 C CA . GLY B 1 211 ? 41.327 18.421 30.101 1.00 18.45 209 GLY B CA 1
ATOM 6631 C C . GLY B 1 211 ? 40.875 18.617 28.667 1.00 17.21 209 GLY B C 1
ATOM 6632 O O . GLY B 1 211 ? 41.458 18.051 27.740 1.00 15.79 209 GLY B O 1
ATOM 6633 N N . PHE B 1 212 ? 39.836 19.420 28.476 1.00 17.10 210 PHE B N 1
ATOM 6634 C CA . PHE B 1 212 ? 39.318 19.676 27.139 1.00 16.77 210 PHE B CA 1
ATOM 6635 C C . PHE B 1 212 ? 39.826 20.993 26.564 1.00 16.80 210 PHE B C 1
ATOM 6636 O O . PHE B 1 212 ? 40.049 21.953 27.297 1.00 15.15 210 PHE B O 1
ATOM 6644 N N . HIS B 1 213 ? 40.018 21.024 25.248 1.00 17.52 211 HIS B N 1
ATOM 6645 C CA . HIS B 1 213 ? 40.413 22.253 24.573 1.00 17.93 211 HIS B CA 1
ATOM 6646 C C . HIS B 1 213 ? 39.070 22.801 24.134 1.00 16.84 211 HIS B C 1
ATOM 6647 O O . HIS B 1 213 ? 38.440 22.261 23.227 1.00 19.16 211 HIS B O 1
ATOM 6654 N N . VAL B 1 214 ? 38.623 23.857 24.792 1.00 17.15 212 VAL B N 1
ATOM 6655 C CA . VAL B 1 214 ? 37.332 24.438 24.491 1.00 16.85 212 VAL B CA 1
ATOM 6656 C C . VAL B 1 214 ? 37.419 25.543 23.458 1.00 19.22 212 VAL B C 1
ATOM 6657 O O . VAL B 1 214 ? 38.278 26.420 23.551 1.00 20.41 212 VAL B O 1
ATOM 6661 N N . ILE B 1 215 ? 36.522 25.495 22.478 1.00 19.08 213 ILE B N 1
ATOM 6662 C CA . ILE B 1 215 ? 36.475 26.489 21.417 1.00 19.28 213 ILE B CA 1
ATOM 6663 C C . ILE B 1 215 ? 35.049 27.024 21.352 1.00 21.44 213 ILE B C 1
ATOM 6664 O O . ILE B 1 215 ? 34.100 26.277 21.201 1.00 21.97 213 ILE B O 1
ATOM 6669 N N . GLU B 1 216 ? 34.919 28.332 21.470 1.00 23.08 214 GLU B N 1
ATOM 6670 C CA . GLU B 1 216 ? 33.622 28.973 21.451 1.00 26.25 214 GLU B CA 1
ATOM 6671 C C . GLU B 1 216 ? 33.278 29.668 20.136 1.00 26.44 214 GLU B C 1
ATOM 6672 O O . GLU B 1 216 ? 34.139 30.214 19.456 1.00 26.53 214 GLU B O 1
ATOM 6678 N N . VAL B 1 217 ? 32.006 29.602 19.774 1.00 25.48 215 VAL B N 1
ATOM 6679 C CA . VAL B 1 217 ? 31.511 30.245 18.564 1.00 26.50 215 VAL B CA 1
ATOM 6680 C C . VAL B 1 217 ? 30.295 30.952 19.116 1.00 26.77 215 VAL B C 1
ATOM 6681 O O . VAL B 1 217 ? 29.222 30.365 19.228 1.00 27.47 215 VAL B O 1
ATOM 6685 N N . LYS B 1 218 ? 30.481 32.204 19.503 1.00 28.26 216 LYS B N 1
ATOM 6686 C CA . LYS B 1 218 ? 29.420 32.995 20.100 1.00 30.56 216 LYS B CA 1
ATOM 6687 C C . LYS B 1 218 ? 28.136 33.111 19.302 1.00 30.63 216 LYS B C 1
ATOM 6688 O O . LYS B 1 218 ? 27.061 33.220 19.882 1.00 29.17 216 LYS B O 1
ATOM 6694 N N . ASN B 1 219 ? 28.236 33.097 17.979 1.00 31.96 217 ASN B N 1
ATOM 6695 C CA . ASN B 1 219 ? 27.038 33.194 17.157 1.00 33.90 217 ASN B CA 1
ATOM 6696 C C . ASN B 1 219 ? 26.939 32.002 16.213 1.00 34.61 217 ASN B C 1
ATOM 6697 O O . ASN B 1 219 ? 27.358 32.070 15.052 1.00 33.82 217 ASN B O 1
ATOM 6702 N N . GLY B 1 220 ? 26.378 30.909 16.725 1.00 34.23 218 GLY B N 1
ATOM 6703 C CA . GLY B 1 220 ? 26.232 29.703 15.932 1.00 33.83 218 GLY B CA 1
ATOM 6704 C C . GLY B 1 220 ? 25.052 29.723 14.980 1.00 33.67 218 GLY B C 1
ATOM 6705 O O . GLY B 1 220 ? 24.813 28.742 14.273 1.00 34.40 218 GLY B O 1
ATOM 6706 N N . ASP B 1 221 ? 24.310 30.829 14.957 1.00 33.35 219 ASP B N 1
ATOM 6707 C CA . ASP B 1 221 ? 23.157 30.949 14.068 1.00 32.49 219 ASP B CA 1
ATOM 6708 C C . ASP B 1 221 ? 23.530 31.447 12.677 1.00 31.10 219 ASP B C 1
ATOM 6709 O O . ASP B 1 221 ? 22.887 31.071 11.699 1.00 30.69 219 ASP B O 1
ATOM 6714 N N . THR B 1 222 ? 24.561 32.287 12.583 1.00 29.74 220 THR B N 1
ATOM 6715 C CA . THR B 1 222 ? 24.962 32.846 11.290 1.00 30.05 220 THR B CA 1
ATOM 6716 C C . THR B 1 222 ? 26.458 33.058 11.052 1.00 29.91 220 THR B C 1
ATOM 6717 O O . THR B 1 222 ? 26.853 33.444 9.953 1.00 30.51 220 THR B O 1
ATOM 6721 N N . ASP B 1 223 ? 27.290 32.823 12.062 1.00 29.32 221 ASP B N 1
ATOM 6722 C CA . ASP B 1 223 ? 28.730 33.022 11.902 1.00 29.41 221 ASP B CA 1
ATOM 6723 C C . ASP B 1 223 ? 29.409 31.810 11.261 1.00 28.37 221 ASP B C 1
ATOM 6724 O O . ASP B 1 223 ? 30.029 30.992 11.942 1.00 26.61 221 ASP B O 1
ATOM 6729 N N . TYR B 1 224 ? 29.297 31.715 9.938 1.00 27.99 222 TYR B N 1
ATOM 6730 C CA . TYR B 1 224 ? 29.874 30.604 9.199 1.00 26.80 222 TYR B CA 1
ATOM 6731 C C . TYR B 1 224 ? 31.391 30.562 9.219 1.00 28.09 222 TYR B C 1
ATOM 6732 O O . TYR B 1 224 ? 31.978 29.479 9.239 1.00 26.91 222 TYR B O 1
ATOM 6741 N N . GLU B 1 225 ? 32.030 31.729 9.212 1.00 28.20 223 GLU B N 1
ATOM 6742 C CA . GLU B 1 225 ? 33.485 31.768 9.246 1.00 30.13 223 GLU B CA 1
ATOM 6743 C C . GLU B 1 225 ? 33.958 31.273 10.599 1.00 28.85 223 GLU B C 1
ATOM 6744 O O . GLU B 1 225 ? 34.991 30.608 10.702 1.00 29.41 223 GLU B O 1
ATOM 6750 N N . GLY B 1 226 ? 33.192 31.603 11.633 1.00 27.92 224 GLY B N 1
ATOM 6751 C CA . GLY B 1 226 ? 33.538 31.177 12.975 1.00 27.40 224 GLY B CA 1
ATOM 6752 C C . GLY B 1 226 ? 33.431 29.671 13.081 1.00 25.74 224 GLY B C 1
ATOM 6753 O O . GLY B 1 226 ? 34.301 29.008 13.646 1.00 26.24 224 GLY B O 1
ATOM 6754 N N . LEU B 1 227 ? 32.353 29.131 12.525 1.00 25.34 225 LEU B N 1
ATOM 6755 C CA . LEU B 1 227 ? 32.125 27.690 12.543 1.00 24.68 225 LEU B CA 1
ATOM 6756 C C . LEU B 1 227 ? 33.247 26.982 11.798 1.00 23.72 225 LEU B C 1
ATOM 6757 O O . LEU B 1 227 ? 33.772 25.972 12.271 1.00 23.60 225 LEU B O 1
ATOM 6762 N N . ARG B 1 228 ? 33.621 27.522 10.642 1.00 22.69 226 ARG B N 1
ATOM 6763 C CA . ARG B 1 228 ? 34.685 26.932 9.840 1.00 23.59 226 ARG B CA 1
ATOM 6764 C C . ARG B 1 228 ? 36.015 26.905 10.580 1.00 22.27 226 ARG B C 1
ATOM 6765 O O . ARG B 1 228 ? 36.724 25.895 10.571 1.00 21.74 226 ARG B O 1
ATOM 6773 N N . LYS B 1 229 ? 36.359 28.021 11.212 1.00 22.56 227 LYS B N 1
ATOM 6774 C CA . LYS B 1 229 ? 37.618 28.116 11.947 1.00 22.66 227 LYS B CA 1
ATOM 6775 C C . LYS B 1 229 ? 37.636 27.247 13.193 1.00 19.49 227 LYS B C 1
ATOM 6776 O O . LYS B 1 229 ? 38.675 26.690 13.553 1.00 17.68 227 LYS B O 1
ATOM 6782 N N . ALA B 1 230 ? 36.482 27.127 13.842 1.00 17.62 228 ALA B N 1
ATOM 6783 C CA . ALA B 1 230 ? 36.367 26.307 15.041 1.00 16.23 228 ALA B CA 1
ATOM 6784 C C . ALA B 1 230 ? 36.708 24.855 14.706 1.00 17.36 228 ALA B C 1
ATOM 6785 O O . ALA B 1 230 ? 37.475 24.205 15.416 1.00 16.72 228 ALA B O 1
ATOM 6787 N N . LEU B 1 231 ? 36.143 24.350 13.614 1.00 17.34 229 LEU B N 1
ATOM 6788 C CA . LEU B 1 231 ? 36.404 22.973 13.208 1.00 18.06 229 LEU B CA 1
ATOM 6789 C C . LEU B 1 231 ? 37.847 22.780 12.770 1.00 18.74 229 LEU B C 1
ATOM 6790 O O . LEU B 1 231 ? 38.460 21.754 13.063 1.00 20.66 229 LEU B O 1
ATOM 6795 N N . ALA B 1 232 ? 38.390 23.764 12.063 1.00 19.29 230 ALA B N 1
ATOM 6796 C CA . ALA B 1 232 ? 39.775 23.686 11.610 1.00 20.09 230 ALA B CA 1
ATOM 6797 C C . ALA B 1 232 ? 40.702 23.659 12.826 1.00 19.46 230 ALA B C 1
ATOM 6798 O O . ALA B 1 232 ? 41.629 22.857 12.889 1.00 19.92 230 ALA B O 1
ATOM 6800 N N . GLU B 1 233 ? 40.444 24.530 13.796 1.00 20.83 231 GLU B N 1
ATOM 6801 C CA . GLU B 1 233 ? 41.266 24.586 15.003 1.00 22.72 231 GLU B CA 1
ATOM 6802 C C . GLU B 1 233 ? 41.154 23.271 15.776 1.00 22.40 231 GLU B C 1
ATOM 6803 O O . GLU B 1 233 ? 42.139 22.767 16.322 1.00 22.72 231 GLU B O 1
ATOM 6809 N N . ALA B 1 234 ? 39.948 22.717 15.813 1.00 20.25 232 ALA B N 1
ATOM 6810 C CA . ALA B 1 234 ? 39.714 21.468 16.521 1.00 21.56 232 ALA B CA 1
ATOM 6811 C C . ALA B 1 234 ? 40.560 20.344 15.941 1.00 23.27 232 ALA B C 1
ATOM 6812 O O . ALA B 1 234 ? 41.082 19.506 16.675 1.00 24.77 232 ALA B O 1
ATOM 6814 N N . LYS B 1 235 ? 40.697 20.331 14.621 1.00 24.47 233 LYS B N 1
ATOM 6815 C CA . LYS B 1 235 ? 41.477 19.302 13.950 1.00 26.00 233 LYS B CA 1
ATOM 6816 C C . LYS B 1 235 ? 42.971 19.584 14.067 1.00 27.22 233 LYS B C 1
ATOM 6817 O O . LYS B 1 235 ? 43.786 18.664 14.070 1.00 27.57 233 LYS B O 1
ATOM 6823 N N . ALA B 1 236 ? 43.323 20.860 14.176 1.00 27.82 234 ALA B N 1
ATOM 6824 C CA . ALA B 1 236 ? 44.721 21.261 14.273 1.00 29.50 234 ALA B CA 1
ATOM 6825 C C . ALA B 1 236 ? 45.322 21.067 15.665 1.00 30.27 234 ALA B C 1
ATOM 6826 O O . ALA B 1 236 ? 46.468 20.642 15.795 1.00 31.96 234 ALA B O 1
ATOM 6828 N N . THR B 1 237 ? 44.552 21.381 16.700 1.00 30.52 235 THR B N 1
ATOM 6829 C CA . THR B 1 237 ? 45.024 21.246 18.072 1.00 30.06 235 THR B CA 1
ATOM 6830 C C . THR B 1 237 ? 45.214 19.782 18.446 1.00 30.37 235 THR B C 1
ATOM 6831 O O . THR B 1 237 ? 44.390 18.937 18.103 1.00 32.37 235 THR B O 1
ATOM 6835 N N . LYS B 1 238 ? 46.298 19.477 19.148 1.00 29.53 236 LYS B N 1
ATOM 6836 C CA . LYS B 1 238 ? 46.556 18.099 19.552 1.00 29.99 236 LYS B CA 1
ATOM 6837 C C . LYS B 1 238 ? 46.745 17.929 21.056 1.00 28.32 236 LYS B C 1
ATOM 6838 O O . LYS B 1 238 ? 46.992 18.893 21.771 1.00 27.24 236 LYS B O 1
ATOM 6844 N N . GLY B 1 239 ? 46.609 16.693 21.527 1.00 27.58 237 GLY B N 1
ATOM 6845 C CA . GLY B 1 239 ? 46.788 16.413 22.941 1.00 26.84 237 GLY B CA 1
ATOM 6846 C C . GLY B 1 239 ? 45.562 16.483 23.835 1.00 25.13 237 GLY B C 1
ATOM 6847 O O . GLY B 1 239 ? 45.628 16.065 24.989 1.00 26.01 237 GLY B O 1
ATOM 6848 N N . LYS B 1 240 ? 44.448 16.999 23.324 1.00 24.49 238 LYS B N 1
ATOM 6849 C CA . LYS B 1 240 ? 43.228 17.114 24.126 1.00 24.27 238 LYS B CA 1
ATOM 6850 C C . LYS B 1 240 ? 41.943 16.920 23.334 1.00 22.56 238 LYS B C 1
ATOM 6851 O O . LYS B 1 240 ? 41.880 17.245 22.154 1.00 22.15 238 LYS B O 1
ATOM 6857 N N . PRO B 1 241 ? 40.893 16.388 23.978 1.00 20.89 239 PRO B N 1
ATOM 6858 C CA . PRO B 1 241 ? 39.647 16.209 23.227 1.00 19.93 239 PRO B CA 1
ATOM 6859 C C . PRO B 1 241 ? 39.134 17.628 23.023 1.00 19.01 239 PRO B C 1
ATOM 6860 O O . PRO B 1 241 ? 39.498 18.527 23.778 1.00 17.74 239 PRO B O 1
ATOM 6864 N N . LYS B 1 242 ? 38.297 17.849 22.024 1.00 18.78 240 LYS B N 1
ATOM 6865 C CA . LYS B 1 242 ? 37.782 19.189 21.822 1.00 17.25 240 LYS B CA 1
ATOM 6866 C C . LYS B 1 242 ? 36.310 19.316 22.118 1.00 17.92 240 LYS B C 1
ATOM 6867 O O . LYS B 1 242 ? 35.555 18.348 22.020 1.00 17.46 240 LYS B O 1
ATOM 6873 N N . MET B 1 243 ? 35.915 20.518 22.517 1.00 19.25 241 MET B N 1
ATOM 6874 C CA . MET B 1 243 ? 34.517 20.817 22.764 1.00 18.88 241 MET B CA 1
ATOM 6875 C C . MET B 1 243 ? 34.243 22.177 22.155 1.00 19.19 241 MET B C 1
ATOM 6876 O O . MET B 1 243 ? 34.752 23.195 22.627 1.00 20.40 241 MET B O 1
ATOM 6881 N N . ILE B 1 244 ? 33.462 22.182 21.084 1.00 18.65 242 ILE B N 1
ATOM 6882 C CA . ILE B 1 244 ? 33.095 23.420 20.424 1.00 18.26 242 ILE B CA 1
ATOM 6883 C C . ILE B 1 244 ? 31.765 23.841 21.036 1.00 19.13 242 ILE B C 1
ATOM 6884 O O . ILE B 1 244 ? 30.755 23.143 20.915 1.00 18.77 242 ILE B O 1
ATOM 6889 N N . VAL B 1 245 ? 31.783 24.975 21.722 1.00 18.46 243 VAL B N 1
ATOM 6890 C CA . VAL B 1 245 ? 30.586 25.489 22.360 1.00 18.78 243 VAL B CA 1
ATOM 6891 C C . VAL B 1 245 ? 29.994 26.553 21.455 1.00 20.05 243 VAL B C 1
ATOM 6892 O O . VAL B 1 245 ? 30.518 27.664 21.357 1.00 20.63 243 VAL B O 1
ATOM 6896 N N . GLN B 1 246 ? 28.918 26.207 20.767 1.00 21.18 244 GLN B N 1
ATOM 6897 C CA . GLN B 1 246 ? 28.272 27.168 19.895 1.00 23.23 244 GLN B CA 1
ATOM 6898 C C . GLN B 1 246 ? 27.003 27.646 20.573 1.00 23.63 244 GLN B C 1
ATOM 6899 O O . GLN B 1 246 ? 26.236 26.849 21.112 1.00 23.98 244 GLN B O 1
ATOM 6905 N N . THR B 1 247 ? 26.798 28.955 20.574 1.00 23.79 245 THR B N 1
ATOM 6906 C CA . THR B 1 247 ? 25.604 29.514 21.175 1.00 24.72 245 THR B CA 1
ATOM 6907 C C . THR B 1 247 ? 24.620 29.707 20.028 1.00 25.15 245 THR B C 1
ATOM 6908 O O . THR B 1 247 ? 24.905 30.428 19.071 1.00 25.66 245 THR B O 1
ATOM 6912 N N . THR B 1 248 ? 23.472 29.046 20.119 1.00 24.32 246 THR B N 1
ATOM 6913 C CA . THR B 1 248 ? 22.466 29.124 19.071 1.00 24.16 246 THR B CA 1
ATOM 6914 C C . THR B 1 248 ? 21.061 29.403 19.599 1.00 24.83 246 THR B C 1
ATOM 6915 O O . THR B 1 248 ? 20.799 29.314 20.804 1.00 24.71 246 THR B O 1
ATOM 6919 N N . THR B 1 249 ? 20.162 29.732 18.676 1.00 23.75 247 THR B N 1
ATOM 6920 C CA . THR B 1 249 ? 18.774 30.028 19.002 1.00 24.04 247 THR B CA 1
ATOM 6921 C C . THR B 1 249 ? 17.929 28.823 18.617 1.00 24.47 247 THR B C 1
ATOM 6922 O O . THR B 1 249 ? 17.754 28.539 17.432 1.00 23.74 247 THR B O 1
ATOM 6926 N N . ILE B 1 250 ? 17.406 28.111 19.609 1.00 23.44 248 ILE B N 1
ATOM 6927 C CA . ILE B 1 250 ? 16.593 26.942 19.311 1.00 22.32 248 ILE B CA 1
ATOM 6928 C C . ILE B 1 250 ? 15.452 27.351 18.377 1.00 22.72 248 ILE B C 1
ATOM 6929 O O . ILE B 1 250 ? 14.778 28.353 18.608 1.00 23.19 248 ILE B O 1
ATOM 6934 N N . GLY B 1 251 ? 15.262 26.586 17.308 1.00 22.96 249 GLY B N 1
ATOM 6935 C CA . GLY B 1 251 ? 14.209 26.887 16.356 1.00 24.16 249 GLY B CA 1
ATOM 6936 C C . GLY B 1 251 ? 14.408 28.180 15.583 1.00 24.33 249 GLY B C 1
ATOM 6937 O O . GLY B 1 251 ? 13.433 28.821 15.191 1.00 25.15 249 GLY B O 1
ATOM 6938 N N . PHE B 1 252 ? 15.663 28.563 15.362 1.00 24.30 250 PHE B N 1
ATOM 6939 C CA . PHE B 1 252 ? 15.992 29.789 14.632 1.00 24.95 250 PHE B CA 1
ATOM 6940 C C . PHE B 1 252 ? 15.140 29.985 13.374 1.00 25.07 250 PHE B C 1
ATOM 6941 O O . PHE B 1 252 ? 15.111 29.128 12.498 1.00 26.49 250 PHE B O 1
ATOM 6949 N N . GLY B 1 253 ? 14.461 31.123 13.284 1.00 25.02 251 GLY B N 1
ATOM 6950 C CA . GLY B 1 253 ? 13.626 31.394 12.128 1.00 25.74 251 GLY B CA 1
ATOM 6951 C C . GLY B 1 253 ? 12.145 31.329 12.464 1.00 26.58 251 GLY B C 1
ATOM 6952 O O . GLY B 1 253 ? 11.338 32.089 11.923 1.00 25.81 251 GLY B O 1
ATOM 6953 N N . SER B 1 254 ? 11.789 30.410 13.356 1.00 26.97 252 SER B N 1
ATOM 6954 C CA . SER B 1 254 ? 10.407 30.236 13.788 1.00 27.16 252 SER B CA 1
ATOM 6955 C C . SER B 1 254 ? 9.988 31.421 14.646 1.00 28.79 252 SER B C 1
ATOM 6956 O O . SER B 1 254 ? 10.823 32.045 15.303 1.00 28.74 252 SER B O 1
ATOM 6959 N N . SER B 1 255 ? 8.693 31.725 14.642 1.00 29.74 253 SER B N 1
ATOM 6960 C CA . SER B 1 255 ? 8.167 32.840 15.424 1.00 31.21 253 SER B CA 1
ATOM 6961 C C . SER B 1 255 ? 8.330 32.557 16.911 1.00 32.73 253 SER B C 1
ATOM 6962 O O . SER B 1 255 ? 8.388 33.475 17.727 1.00 33.26 253 SER B O 1
ATOM 6965 N N . LYS B 1 256 ? 8.403 31.275 17.254 1.00 33.25 254 LYS B N 1
ATOM 6966 C CA . LYS B 1 256 ? 8.566 30.870 18.642 1.00 33.69 254 LYS B CA 1
ATOM 6967 C C . LYS B 1 256 ? 9.998 30.436 18.959 1.00 32.93 254 LYS B C 1
ATOM 6968 O O . LYS B 1 256 ? 10.231 29.663 19.888 1.00 32.68 254 LYS B O 1
ATOM 6974 N N . GLN B 1 257 ? 10.954 30.926 18.176 1.00 31.04 255 GLN B N 1
ATOM 6975 C CA . GLN B 1 257 ? 12.360 30.589 18.386 1.00 30.60 255 GLN B CA 1
ATOM 6976 C C . GLN B 1 257 ? 12.852 31.058 19.753 1.00 30.01 255 GLN B C 1
ATOM 6977 O O . GLN B 1 257 ? 12.358 32.045 20.299 1.00 30.86 255 GLN B O 1
ATOM 6983 N N . GLY B 1 258 ? 13.826 30.346 20.307 1.00 29.44 256 GLY B N 1
ATOM 6984 C CA . GLY B 1 258 ? 14.367 30.731 21.595 1.00 28.82 256 GLY B CA 1
ATOM 6985 C C . GLY B 1 258 ? 13.506 30.392 22.797 1.00 28.25 256 GLY B C 1
ATOM 6986 O O . GLY B 1 258 ? 13.836 30.791 23.914 1.00 28.58 256 GLY B O 1
ATOM 6987 N N . THR B 1 259 ? 12.406 29.673 22.584 1.00 27.95 257 THR B N 1
ATOM 6988 C CA . THR B 1 259 ? 11.534 29.277 23.691 1.00 28.48 257 THR B CA 1
ATOM 6989 C C . THR B 1 259 ? 11.376 27.758 23.704 1.00 29.71 257 THR B C 1
ATOM 6990 O O . THR B 1 259 ? 11.707 27.085 22.729 1.00 29.27 257 THR B O 1
ATOM 6994 N N . GLU B 1 260 ? 10.868 27.221 24.809 1.00 30.54 258 GLU B N 1
ATOM 6995 C CA . GLU B 1 260 ? 10.679 25.780 24.934 1.00 32.99 258 GLU B CA 1
ATOM 6996 C C . GLU B 1 260 ? 9.553 25.265 24.035 1.00 32.51 258 GLU B C 1
ATOM 6997 O O . GLU B 1 260 ? 9.409 24.061 23.851 1.00 32.57 258 GLU B O 1
ATOM 7003 N N . LYS B 1 261 ? 8.758 26.167 23.472 1.00 32.54 259 LYS B N 1
ATOM 7004 C CA . LYS B 1 261 ? 7.660 25.758 22.603 1.00 31.77 259 LYS B CA 1
ATOM 7005 C C . LYS B 1 261 ? 8.110 25.053 21.328 1.00 30.21 259 LYS B C 1
ATOM 7006 O O . LYS B 1 261 ? 7.364 24.267 20.758 1.00 30.48 259 LYS B O 1
ATOM 7012 N N . VAL B 1 262 ? 9.320 25.344 20.866 1.00 27.78 260 VAL B N 1
ATOM 7013 C CA . VAL B 1 262 ? 9.835 24.713 19.646 1.00 26.65 260 VAL B CA 1
ATOM 7014 C C . VAL B 1 262 ? 10.676 23.484 19.963 1.00 26.12 260 VAL B C 1
ATOM 7015 O O . VAL B 1 262 ? 11.313 22.902 19.082 1.00 25.25 260 VAL B O 1
ATOM 7019 N N . HIS B 1 263 ? 10.681 23.081 21.226 1.00 25.20 261 HIS B N 1
ATOM 7020 C CA . HIS B 1 263 ? 11.468 21.927 21.621 1.00 24.08 261 HIS B CA 1
ATOM 7021 C C . HIS B 1 263 ? 10.945 20.593 21.096 1.00 24.66 261 HIS B C 1
ATOM 7022 O O . HIS B 1 263 ? 11.654 19.881 20.383 1.00 23.21 261 HIS B O 1
ATOM 7029 N N . GLY B 1 264 ? 9.710 20.250 21.455 1.00 24.40 262 GLY B N 1
ATOM 7030 C CA . GLY B 1 264 ? 9.174 18.972 21.029 1.00 25.86 262 GLY B CA 1
ATOM 7031 C C . GLY B 1 264 ? 7.764 18.889 20.478 1.00 26.47 262 GLY B C 1
ATOM 7032 O O . GLY B 1 264 ? 6.975 18.048 20.908 1.00 28.56 262 GLY B O 1
ATOM 7033 N N . ALA B 1 265 ? 7.441 19.742 19.518 1.00 25.54 263 ALA B N 1
ATOM 7034 C CA . ALA B 1 265 ? 6.122 19.717 18.906 1.00 25.76 263 ALA B CA 1
ATOM 7035 C C . ALA B 1 265 ? 6.229 20.357 17.531 1.00 24.43 263 ALA B C 1
ATOM 7036 O O . ALA B 1 265 ? 7.034 21.262 17.326 1.00 24.94 263 ALA B O 1
ATOM 7038 N N . PRO B 1 266 ? 5.436 19.878 16.563 1.00 24.85 264 PRO B N 1
ATOM 7039 C CA . PRO B 1 266 ? 5.487 20.450 15.215 1.00 25.77 264 PRO B CA 1
ATOM 7040 C C . PRO B 1 266 ? 5.238 21.954 15.252 1.00 27.31 264 PRO B C 1
ATOM 7041 O O . PRO B 1 266 ? 4.414 22.436 16.033 1.00 27.49 264 PRO B O 1
ATOM 7045 N N . LEU B 1 267 ? 5.956 22.683 14.406 1.00 28.39 265 LEU B N 1
ATOM 7046 C CA . LEU B 1 267 ? 5.836 24.133 14.326 1.00 29.60 265 LEU B CA 1
ATOM 7047 C C . LEU B 1 267 ? 4.471 24.591 13.822 1.00 29.64 265 LEU B C 1
ATOM 7048 O O . LEU B 1 267 ? 4.021 25.691 14.144 1.00 30.46 265 LEU B O 1
ATOM 7053 N N . GLY B 1 268 ? 3.815 23.748 13.034 1.00 29.86 266 GLY B N 1
ATOM 7054 C CA . GLY B 1 268 ? 2.522 24.118 12.491 1.00 30.40 266 GLY B CA 1
ATOM 7055 C C . GLY B 1 268 ? 2.716 24.562 11.057 1.00 31.20 266 GLY B C 1
ATOM 7056 O O . GLY B 1 268 ? 3.784 25.052 10.695 1.00 30.33 266 GLY B O 1
ATOM 7057 N N . GLU B 1 269 ? 1.691 24.444 10.236 1.00 33.08 267 GLU B N 1
ATOM 7058 C CA . GLU B 1 269 ? 1.754 24.733 8.795 1.00 34.55 267 GLU B CA 1
ATOM 7059 C C . GLU B 1 269 ? 2.048 26.218 8.608 1.00 34.74 267 GLU B C 1
ATOM 7060 O O . GLU B 1 269 ? 2.883 26.561 7.717 1.00 33.59 267 GLU B O 1
ATOM 7066 N N . GLU B 1 270 ? 1.377 27.124 9.287 1.00 34.70 268 GLU B N 1
ATOM 7067 C CA . GLU B 1 270 ? 1.582 28.553 9.083 1.00 34.85 268 GLU B CA 1
ATOM 7068 C C . GLU B 1 270 ? 2.992 29.000 9.436 1.00 33.53 268 GLU B C 1
ATOM 7069 O O . GLU B 1 270 ? 3.650 29.675 8.647 1.00 33.90 268 GLU B O 1
ATOM 7075 N N . ASP B 1 271 ? 3.458 28.632 10.623 1.00 32.26 269 ASP B N 1
ATOM 7076 C CA . ASP B 1 271 ? 4.797 29.024 11.029 1.00 31.11 269 ASP B CA 1
ATOM 7077 C C . ASP B 1 271 ? 5.832 28.512 10.027 1.00 30.02 269 ASP B C 1
ATOM 7078 O O . ASP B 1 271 ? 6.806 29.202 9.728 1.00 30.27 269 ASP B O 1
ATOM 7083 N N . ILE B 1 272 ? 5.620 27.309 9.500 1.00 27.48 270 ILE B N 1
ATOM 7084 C CA . ILE B 1 272 ? 6.553 26.741 8.535 1.00 26.68 270 ILE B CA 1
ATOM 7085 C C . ILE B 1 272 ? 6.581 27.569 7.249 1.00 27.27 270 ILE B C 1
ATOM 7086 O O . ILE B 1 272 ? 7.648 27.804 6.676 1.00 25.94 270 ILE B O 1
ATOM 7091 N N . ALA B 1 273 ? 5.409 28.019 6.808 1.00 26.11 271 ALA B N 1
ATOM 7092 C CA . ALA B 1 273 ? 5.313 28.830 5.599 1.00 27.15 271 ALA B CA 1
ATOM 7093 C C . ALA B 1 273 ? 6.058 30.163 5.760 1.00 27.60 271 ALA B C 1
ATOM 7094 O O . ALA B 1 273 ? 6.713 30.622 4.821 1.00 26.55 271 ALA B O 1
ATOM 7096 N N . ASN B 1 274 ? 5.960 30.778 6.942 1.00 27.82 272 ASN B N 1
ATOM 7097 C CA . ASN B 1 274 ? 6.643 32.050 7.199 1.00 28.39 272 ASN B CA 1
ATOM 7098 C C . ASN B 1 274 ? 8.155 31.865 7.293 1.00 28.37 272 ASN B C 1
ATOM 7099 O O . ASN B 1 274 ? 8.921 32.754 6.909 1.00 28.24 272 ASN B O 1
ATOM 7104 N N . ILE B 1 275 ? 8.580 30.716 7.815 1.00 27.42 273 ILE B N 1
ATOM 7105 C CA . ILE B 1 275 ? 10.001 30.412 7.947 1.00 27.11 273 ILE B CA 1
ATOM 7106 C C . ILE B 1 275 ? 10.647 30.319 6.568 1.00 28.67 273 ILE B C 1
ATOM 7107 O O . ILE B 1 275 ? 11.747 30.834 6.344 1.00 28.89 273 ILE B O 1
ATOM 7112 N N . LYS B 1 276 ? 9.958 29.654 5.646 1.00 28.50 274 LYS B N 1
ATOM 7113 C CA . LYS B 1 276 ? 10.466 29.500 4.292 1.00 29.25 274 LYS B CA 1
ATOM 7114 C C . LYS B 1 276 ? 10.583 30.851 3.597 1.00 29.58 274 LYS B C 1
ATOM 7115 O O . LYS B 1 276 ? 11.629 31.179 3.036 1.00 30.02 274 LYS B O 1
ATOM 7121 N N . ALA B 1 277 ? 9.513 31.637 3.641 1.00 29.79 275 ALA B N 1
ATOM 7122 C CA . ALA B 1 277 ? 9.526 32.958 3.027 1.00 30.60 275 ALA B CA 1
ATOM 7123 C C . ALA B 1 277 ? 10.658 33.788 3.645 1.00 31.29 275 ALA B C 1
ATOM 7124 O O . ALA B 1 277 ? 11.391 34.483 2.937 1.00 31.11 275 ALA B O 1
ATOM 7126 N N . LYS B 1 278 ? 10.801 33.707 4.965 1.00 30.74 276 LYS B N 1
ATOM 7127 C CA . LYS B 1 278 ? 11.852 34.440 5.662 1.00 31.33 276 LYS B CA 1
ATOM 7128 C C . LYS B 1 278 ? 13.239 34.101 5.098 1.00 32.11 276 LYS B C 1
ATOM 7129 O O . LYS B 1 278 ? 14.128 34.956 5.064 1.00 30.64 276 LYS B O 1
ATOM 7135 N N . PHE B 1 279 ? 13.422 32.857 4.655 1.00 33.29 277 PHE B N 1
ATOM 7136 C CA . PHE B 1 279 ? 14.704 32.433 4.085 1.00 33.22 277 PHE B CA 1
ATOM 7137 C C . PHE B 1 279 ? 14.722 32.563 2.561 1.00 34.22 277 PHE B C 1
ATOM 7138 O O . PHE B 1 279 ? 15.654 32.099 1.897 1.00 33.23 277 PHE B O 1
ATOM 7146 N N . GLY B 1 280 ? 13.690 33.199 2.017 1.00 34.38 278 GLY B N 1
ATOM 7147 C CA . GLY B 1 280 ? 13.610 33.390 0.582 1.00 35.78 278 GLY B CA 1
ATOM 7148 C C . GLY B 1 280 ? 13.341 32.100 -0.163 1.00 36.52 278 GLY B C 1
ATOM 7149 O O . GLY B 1 280 ? 13.757 31.942 -1.311 1.00 36.93 278 GLY B O 1
ATOM 7150 N N . ARG B 1 281 ? 12.646 31.174 0.491 1.00 37.11 279 ARG B N 1
ATOM 7151 C CA . ARG B 1 281 ? 12.317 29.887 -0.116 1.00 37.82 279 ARG B CA 1
ATOM 7152 C C . ARG B 1 281 ? 10.819 29.816 -0.412 1.00 38.64 279 ARG B C 1
ATOM 7153 O O . ARG B 1 281 ? 10.027 30.553 0.177 1.00 39.22 279 ARG B O 1
ATOM 7161 N N . ASP B 1 282 ? 10.434 28.935 -1.330 1.00 39.25 280 ASP B N 1
ATOM 7162 C CA . ASP B 1 282 ? 9.029 28.786 -1.686 1.00 39.39 280 ASP B CA 1
ATOM 7163 C C . ASP B 1 282 ? 8.250 28.295 -0.471 1.00 39.73 280 ASP B C 1
ATOM 7164 O O . ASP B 1 282 ? 8.491 27.200 0.028 1.00 41.15 280 ASP B O 1
ATOM 7169 N N . PRO B 1 283 ? 7.298 29.101 0.022 1.00 39.25 281 PRO B N 1
ATOM 7170 C CA . PRO B 1 283 ? 6.480 28.746 1.188 1.00 39.06 281 PRO B CA 1
ATOM 7171 C C . PRO B 1 283 ? 5.415 27.695 0.895 1.00 39.34 281 PRO B C 1
ATOM 7172 O O . PRO B 1 283 ? 4.683 27.268 1.782 1.00 38.66 281 PRO B O 1
ATOM 7176 N N . GLN B 1 284 ? 5.362 27.207 -0.369 1.00 40.08 282 GLN B N 1
ATOM 7177 C CA . GLN B 1 284 ? 4.299 26.294 -0.795 1.00 40.71 282 GLN B CA 1
ATOM 7178 C C . GLN B 1 284 ? 4.921 24.914 -0.956 1.00 39.24 282 GLN B C 1
ATOM 7179 O O . GLN B 1 284 ? 4.141 23.906 -0.884 1.00 38.31 282 GLN B O 1
ATOM 7185 N N . LYS B 1 285 ? 6.171 24.745 -1.260 1.00 38.34 283 LYS B N 1
ATOM 7186 C CA . LYS B 1 285 ? 6.793 23.451 -1.484 1.00 37.94 283 LYS B CA 1
ATOM 7187 C C . LYS B 1 285 ? 7.356 22.831 -0.207 1.00 36.73 283 LYS B C 1
ATOM 7188 O O . LYS B 1 285 ? 8.041 23.498 0.576 1.00 36.96 283 LYS B O 1
ATOM 7194 N N . LYS B 1 286 ? 7.032 21.559 0.012 1.00 34.28 284 LYS B N 1
ATOM 7195 C CA . LYS B 1 286 ? 7.492 20.836 1.189 1.00 31.76 284 LYS B CA 1
ATOM 7196 C C . LYS B 1 286 ? 8.468 19.735 0.774 1.00 28.28 284 LYS B C 1
ATOM 7197 O O . LYS B 1 286 ? 8.417 19.247 -0.351 1.00 25.82 284 LYS B O 1
ATOM 7203 N N . TYR B 1 287 ? 9.345 19.336 1.691 1.00 26.34 285 TYR B N 1
ATOM 7204 C CA . TYR B 1 287 ? 10.352 18.313 1.400 1.00 25.57 285 TYR B CA 1
ATOM 7205 C C . TYR B 1 287 ? 11.037 18.699 0.094 1.00 26.32 285 TYR B C 1
ATOM 7206 O O . TYR B 1 287 ? 11.205 17.884 -0.810 1.00 25.80 285 TYR B O 1
ATOM 7215 N N . ASP B 1 288 ? 11.435 19.960 0.005 1.00 28.73 286 ASP B N 1
ATOM 7216 C CA . ASP B 1 288 ? 12.072 20.459 -1.197 1.00 29.61 286 ASP B CA 1
ATOM 7217 C C . ASP B 1 288 ? 13.550 20.779 -1.033 1.00 28.30 286 ASP B C 1
ATOM 7218 O O . ASP B 1 288 ? 13.917 21.757 -0.387 1.00 27.99 286 ASP B O 1
ATOM 7223 N N . VAL B 1 289 ? 14.393 19.938 -1.622 1.00 27.08 287 VAL B N 1
ATOM 7224 C CA . VAL B 1 289 ? 15.832 20.137 -1.575 1.00 26.08 287 VAL B CA 1
ATOM 7225 C C . VAL B 1 289 ? 16.291 20.683 -2.923 1.00 25.99 287 VAL B C 1
ATOM 7226 O O . VAL B 1 289 ? 16.108 20.044 -3.962 1.00 23.18 287 VAL B O 1
ATOM 7230 N N . ASP B 1 290 ? 16.873 21.877 -2.896 1.00 26.12 288 ASP B N 1
ATOM 7231 C CA . ASP B 1 290 ? 17.366 22.521 -4.105 1.00 28.01 288 ASP B CA 1
ATOM 7232 C C . ASP B 1 290 ? 18.439 21.650 -4.736 1.00 28.19 288 ASP B C 1
ATOM 7233 O O . ASP B 1 290 ? 19.250 21.044 -4.036 1.00 26.91 288 ASP B O 1
ATOM 7238 N N . ASP B 1 291 ? 18.441 21.585 -6.061 1.00 28.53 289 ASP B N 1
ATOM 7239 C CA . ASP B 1 291 ? 19.429 20.784 -6.756 1.00 28.29 289 ASP B CA 1
ATOM 7240 C C . ASP B 1 291 ? 20.829 21.370 -6.610 1.00 26.37 289 ASP B C 1
ATOM 7241 O O . ASP B 1 291 ? 21.810 20.634 -6.653 1.00 26.93 289 ASP B O 1
ATOM 7246 N N . ASP B 1 292 ? 20.933 22.682 -6.416 1.00 24.31 290 ASP B N 1
ATOM 7247 C CA . ASP B 1 292 ? 22.250 23.281 -6.237 1.00 25.15 290 ASP B CA 1
ATOM 7248 C C . ASP B 1 292 ? 22.772 22.962 -4.830 1.00 24.41 290 ASP B C 1
ATOM 7249 O O . ASP B 1 292 ? 23.984 22.969 -4.594 1.00 23.30 290 ASP B O 1
ATOM 7254 N N . VAL B 1 293 ? 21.863 22.671 -3.900 1.00 22.19 291 VAL B N 1
ATOM 7255 C CA . VAL B 1 293 ? 22.276 22.301 -2.550 1.00 20.50 291 VAL B CA 1
ATOM 7256 C C . VAL B 1 293 ? 22.801 20.872 -2.629 1.00 21.51 291 VAL B C 1
ATOM 7257 O O . VAL B 1 293 ? 23.815 20.539 -2.011 1.00 21.87 291 VAL B O 1
ATOM 7261 N N . ARG B 1 294 ? 22.111 20.028 -3.397 1.00 20.72 292 ARG B N 1
ATOM 7262 C CA . ARG B 1 294 ? 22.544 18.643 -3.570 1.00 20.73 292 ARG B CA 1
ATOM 7263 C C . ARG B 1 294 ? 23.912 18.637 -4.250 1.00 19.53 292 ARG B C 1
ATOM 7264 O O . ARG B 1 294 ? 24.742 17.765 -3.989 1.00 18.19 292 ARG B O 1
ATOM 7272 N N . ALA B 1 295 ? 24.142 19.615 -5.122 1.00 18.63 293 ALA B N 1
ATOM 7273 C CA . ALA B 1 295 ? 25.413 19.721 -5.834 1.00 19.31 293 ALA B CA 1
ATOM 7274 C C . ALA B 1 295 ? 26.560 19.972 -4.861 1.00 19.60 293 ALA B C 1
ATOM 7275 O O . ALA B 1 295 ? 27.658 19.446 -5.039 1.00 20.91 293 ALA B O 1
ATOM 7277 N N . VAL B 1 296 ? 26.313 20.779 -3.835 1.00 19.97 294 VAL B N 1
ATOM 7278 C CA . VAL B 1 296 ? 27.349 21.056 -2.849 1.00 19.82 294 VAL B CA 1
ATOM 7279 C C . VAL B 1 296 ? 27.734 19.767 -2.135 1.00 21.90 294 VAL B C 1
ATOM 7280 O O . VAL B 1 296 ? 28.919 19.496 -1.928 1.00 23.98 294 VAL B O 1
ATOM 7284 N N . PHE B 1 297 ? 26.736 18.971 -1.757 1.00 21.73 295 PHE B N 1
ATOM 7285 C CA . PHE B 1 297 ? 27.006 17.707 -1.079 1.00 21.50 295 PHE B CA 1
ATOM 7286 C C . PHE B 1 297 ? 27.724 16.737 -2.019 1.00 22.06 295 PHE B C 1
ATOM 7287 O O . PHE B 1 297 ? 28.696 16.085 -1.636 1.00 19.80 295 PHE B O 1
ATOM 7295 N N . ARG B 1 298 ? 27.235 16.649 -3.251 1.00 24.22 296 ARG B N 1
ATOM 7296 C CA . ARG B 1 298 ? 27.826 15.776 -4.259 1.00 25.94 296 ARG B CA 1
ATOM 7297 C C . ARG B 1 298 ? 29.306 16.067 -4.491 1.00 26.17 296 ARG B C 1
ATOM 7298 O O . ARG B 1 298 ? 30.098 15.147 -4.665 1.00 25.68 296 ARG B O 1
ATOM 7306 N N . MET B 1 299 ? 29.684 17.342 -4.499 1.00 27.00 297 MET B N 1
ATOM 7307 C CA . MET B 1 299 ? 31.082 17.716 -4.726 1.00 28.40 297 MET B CA 1
ATOM 7308 C C . MET B 1 299 ? 31.943 17.212 -3.566 1.00 28.08 297 MET B C 1
ATOM 7309 O O . MET B 1 299 ? 33.045 16.685 -3.765 1.00 27.70 297 MET B O 1
ATOM 7314 N N . HIS B 1 300 ? 31.428 17.382 -2.350 1.00 28.21 298 HIS B N 1
ATOM 7315 C CA . HIS B 1 300 ? 32.125 16.951 -1.142 1.00 27.93 298 HIS B CA 1
ATOM 7316 C C . HIS B 1 300 ? 32.280 15.442 -1.154 1.00 28.00 298 HIS B C 1
ATOM 7317 O O . HIS B 1 300 ? 33.383 14.938 -0.970 1.00 26.53 298 HIS B O 1
ATOM 7324 N N . ILE B 1 301 ? 31.183 14.720 -1.379 1.00 27.37 299 ILE B N 1
ATOM 7325 C CA . ILE B 1 301 ? 31.231 13.260 -1.406 1.00 27.65 299 ILE B CA 1
ATOM 7326 C C . ILE B 1 301 ? 32.166 12.721 -2.504 1.00 29.00 299 ILE B C 1
ATOM 7327 O O . ILE B 1 301 ? 32.803 11.677 -2.324 1.00 28.50 299 ILE B O 1
ATOM 7332 N N . ASP B 1 302 ? 32.260 13.419 -3.634 1.00 29.37 300 ASP B N 1
ATOM 7333 C CA . ASP B 1 302 ? 33.160 12.969 -4.693 1.00 30.58 300 ASP B CA 1
ATOM 7334 C C . ASP B 1 302 ? 34.597 12.995 -4.167 1.00 29.53 300 ASP B C 1
ATOM 7335 O O . ASP B 1 302 ? 35.374 12.075 -4.423 1.00 28.42 300 ASP B O 1
ATOM 7340 N N . LYS B 1 303 ? 34.942 14.044 -3.422 1.00 28.78 301 LYS B N 1
ATOM 7341 C CA . LYS B 1 303 ? 36.286 14.177 -2.860 1.00 28.01 301 LYS B CA 1
ATOM 7342 C C . LYS B 1 303 ? 36.585 13.070 -1.852 1.00 26.53 301 LYS B C 1
ATOM 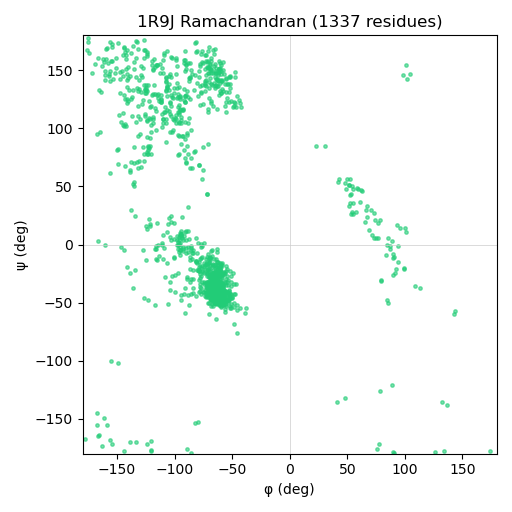7343 O O . LYS B 1 303 ? 37.657 12.465 -1.884 1.00 25.78 301 LYS B O 1
ATOM 7349 N N . CYS B 1 304 ? 35.636 12.813 -0.956 1.00 25.23 302 CYS B N 1
ATOM 7350 C CA . CYS B 1 304 ? 35.803 11.772 0.054 1.00 25.24 302 CYS B CA 1
ATOM 7351 C C . CYS B 1 304 ? 35.814 10.398 -0.601 1.00 25.11 302 CYS B C 1
ATOM 7352 O O . CYS B 1 304 ? 36.495 9.485 -0.134 1.00 25.61 302 CYS B O 1
ATOM 7355 N N . SER B 1 305 ? 35.051 10.258 -1.682 1.00 25.20 303 SER B N 1
ATOM 7356 C CA . SER B 1 305 ? 34.976 8.998 -2.414 1.00 26.57 303 SER B CA 1
ATOM 7357 C C . SER B 1 305 ? 36.360 8.698 -2.982 1.00 25.87 303 SER B C 1
ATOM 7358 O O . SER B 1 305 ? 36.823 7.558 -2.950 1.00 25.09 303 SER B O 1
ATOM 7361 N N . ALA B 1 306 ? 37.018 9.735 -3.493 1.00 24.61 304 ALA B N 1
ATOM 7362 C CA . ALA B 1 306 ? 38.356 9.596 -4.050 1.00 23.84 304 ALA B CA 1
ATOM 7363 C C . ALA B 1 306 ? 39.305 9.206 -2.924 1.00 23.49 304 ALA B C 1
ATOM 7364 O O . ALA B 1 306 ? 40.196 8.379 -3.111 1.00 23.42 304 ALA B O 1
ATOM 7366 N N . GLU B 1 307 ? 39.110 9.805 -1.752 1.00 25.08 305 GLU B N 1
ATOM 7367 C CA . GLU B 1 307 ? 39.939 9.498 -0.592 1.00 25.16 305 GLU B CA 1
ATOM 7368 C C . GLU B 1 307 ? 39.827 8.029 -0.228 1.00 24.30 305 GLU B C 1
ATOM 7369 O O . GLU B 1 307 ? 40.823 7.390 0.101 1.00 25.33 305 GLU B O 1
ATOM 7375 N N . GLN B 1 308 ? 38.610 7.497 -0.271 1.00 23.62 306 GLN B N 1
ATOM 7376 C CA . GLN B 1 308 ? 38.405 6.093 0.054 1.00 23.50 306 GLN B CA 1
ATOM 7377 C C . GLN B 1 308 ? 39.165 5.211 -0.930 1.00 23.86 306 GLN B C 1
ATOM 7378 O O . GLN B 1 308 ? 39.839 4.259 -0.535 1.00 24.67 306 GLN B O 1
ATOM 7384 N N . LYS B 1 309 ? 39.046 5.528 -2.215 1.00 25.58 307 LYS B N 1
ATOM 7385 C CA . LYS B 1 309 ? 39.730 4.766 -3.250 1.00 27.54 307 LYS B CA 1
ATOM 7386 C C . LYS B 1 309 ? 41.233 4.796 -2.984 1.00 27.33 307 LYS B C 1
ATOM 7387 O O . LYS B 1 309 ? 41.911 3.769 -3.056 1.00 25.83 307 LYS B O 1
ATOM 7393 N N . ALA B 1 310 ? 41.742 5.983 -2.667 1.00 27.15 308 ALA B N 1
ATOM 7394 C CA . ALA B 1 310 ? 43.155 6.158 -2.368 1.00 27.19 308 ALA B CA 1
ATOM 7395 C C . ALA B 1 310 ? 43.498 5.383 -1.102 1.00 28.52 308 ALA B C 1
ATOM 7396 O O . ALA B 1 310 ? 44.587 4.819 -0.988 1.00 29.20 308 ALA B O 1
ATOM 7398 N N . TRP B 1 311 ? 42.563 5.360 -0.153 1.00 28.37 309 TRP B N 1
ATOM 7399 C CA . TRP B 1 311 ? 42.762 4.636 1.099 1.00 27.65 309 TRP B CA 1
ATOM 7400 C C . TRP B 1 311 ? 42.789 3.136 0.822 1.00 28.22 309 TRP B C 1
ATOM 7401 O O . TRP B 1 311 ? 43.582 2.400 1.407 1.00 27.57 309 TRP B O 1
ATOM 7412 N N . GLU B 1 312 ? 41.909 2.683 -0.064 1.00 28.96 310 GLU B N 1
ATOM 7413 C CA . GLU B 1 312 ? 41.854 1.267 -0.416 1.00 31.65 310 GLU B CA 1
ATOM 7414 C C . GLU B 1 312 ? 43.166 0.811 -1.047 1.00 32.57 310 GLU B C 1
ATOM 7415 O O . GLU B 1 312 ? 43.611 -0.315 -0.832 1.00 32.64 310 GLU B O 1
ATOM 7421 N N . GLU B 1 313 ? 43.782 1.690 -1.826 1.00 32.90 311 GLU B N 1
ATOM 7422 C CA . GLU B 1 313 ? 45.045 1.362 -2.464 1.00 34.42 311 GLU B CA 1
ATOM 7423 C C . GLU B 1 313 ? 46.142 1.256 -1.413 1.00 33.37 311 GLU B C 1
ATOM 7424 O O . GLU B 1 313 ? 46.953 0.334 -1.450 1.00 33.95 311 GLU B O 1
ATOM 7430 N N . LEU B 1 314 ? 46.145 2.184 -0.462 1.00 31.95 312 LEU B N 1
ATOM 7431 C CA . LEU B 1 314 ? 47.135 2.180 0.608 1.00 30.73 312 LEU B CA 1
ATOM 7432 C C . LEU B 1 314 ? 47.048 0.887 1.415 1.00 30.71 312 LEU B C 1
ATOM 7433 O O . LEU B 1 314 ? 48.067 0.303 1.792 1.00 30.88 312 LEU B O 1
ATOM 7438 N N . LEU B 1 315 ? 45.826 0.447 1.686 1.00 29.87 313 LEU B N 1
ATOM 7439 C CA . LEU B 1 315 ? 45.618 -0.778 2.443 1.00 29.63 313 LEU B CA 1
ATOM 7440 C C . LEU B 1 315 ? 46.116 -1.958 1.621 1.00 30.40 313 LEU B C 1
ATOM 7441 O O . LEU B 1 315 ? 46.573 -2.964 2.166 1.00 28.35 313 LEU B O 1
ATOM 7446 N N . ALA B 1 316 ? 46.021 -1.828 0.303 1.00 31.91 314 ALA B N 1
ATOM 7447 C CA . ALA B 1 316 ? 46.473 -2.883 -0.590 1.00 32.61 314 ALA B CA 1
ATOM 7448 C C . ALA B 1 316 ? 47.992 -2.971 -0.514 1.00 33.40 314 ALA B C 1
ATOM 7449 O O . ALA B 1 316 ? 48.547 -4.060 -0.389 1.00 33.33 314 ALA B O 1
ATOM 7451 N N . LYS B 1 317 ? 48.662 -1.824 -0.583 1.00 34.08 315 LYS B N 1
ATOM 7452 C CA . LYS B 1 317 ? 50.116 -1.813 -0.501 1.00 36.90 315 LYS B CA 1
ATOM 7453 C C . LYS B 1 317 ? 50.516 -2.287 0.889 1.00 37.80 315 LYS B C 1
ATOM 7454 O O . LYS B 1 317 ? 51.422 -3.106 1.043 1.00 39.33 315 LYS B O 1
ATOM 7460 N N . TYR B 1 318 ? 49.824 -1.766 1.899 1.00 38.34 316 TYR B N 1
ATOM 7461 C CA . TYR B 1 318 ? 50.074 -2.122 3.293 1.00 36.76 316 TYR B CA 1
ATOM 7462 C C . TYR B 1 318 ? 50.023 -3.629 3.477 1.00 36.73 316 TYR B C 1
ATOM 7463 O O . TYR B 1 318 ? 50.890 -4.220 4.116 1.00 36.88 316 TYR B O 1
ATOM 7472 N N . THR B 1 319 ? 48.988 -4.241 2.915 1.00 37.29 317 THR B N 1
ATOM 7473 C CA . THR B 1 319 ? 48.788 -5.678 3.013 1.00 38.09 317 THR B CA 1
ATOM 7474 C C . THR B 1 319 ? 49.892 -6.462 2.323 1.00 39.17 317 THR B C 1
ATOM 7475 O O . THR B 1 319 ? 50.151 -7.614 2.674 1.00 39.27 317 THR B O 1
ATOM 7479 N N . ALA B 1 320 ? 50.532 -5.838 1.338 1.00 39.73 318 ALA B N 1
ATOM 7480 C CA . ALA B 1 320 ? 51.609 -6.484 0.596 1.00 39.95 318 ALA B CA 1
ATOM 7481 C C . ALA B 1 320 ? 52.889 -6.487 1.420 1.00 39.67 318 ALA B C 1
ATOM 7482 O O . ALA B 1 320 ? 53.604 -7.485 1.469 1.00 40.50 318 ALA B O 1
ATOM 7484 N N . ALA B 1 321 ? 53.170 -5.366 2.073 1.00 38.68 319 ALA B N 1
ATOM 7485 C CA . ALA B 1 321 ? 54.372 -5.247 2.883 1.00 39.09 319 ALA B CA 1
ATOM 7486 C C . ALA B 1 321 ? 54.214 -5.863 4.272 1.00 39.64 319 ALA B C 1
ATOM 7487 O O . ALA B 1 321 ? 55.201 -6.073 4.978 1.00 41.38 319 ALA B O 1
ATOM 7489 N N . PHE B 1 322 ? 52.975 -6.148 4.661 1.00 38.64 320 PHE B N 1
ATOM 7490 C CA . PHE B 1 322 ? 52.686 -6.733 5.966 1.00 37.79 320 PHE B CA 1
ATOM 7491 C C . PHE B 1 322 ? 51.545 -7.731 5.823 1.00 38.45 320 PHE B C 1
ATOM 7492 O O . PHE B 1 322 ? 50.448 -7.518 6.341 1.00 38.48 320 PHE B O 1
ATOM 7500 N N . PRO B 1 323 ? 51.796 -8.847 5.128 1.00 38.52 321 PRO B N 1
ATOM 7501 C CA . PRO B 1 323 ? 50.804 -9.898 4.894 1.00 38.96 321 PRO B CA 1
ATOM 7502 C C . PRO B 1 323 ? 49.964 -10.256 6.117 1.00 39.67 321 PRO B C 1
ATOM 7503 O O . PRO B 1 323 ? 48.731 -10.225 6.063 1.00 39.88 321 PRO B O 1
ATOM 7507 N N . ALA B 1 324 ? 50.643 -10.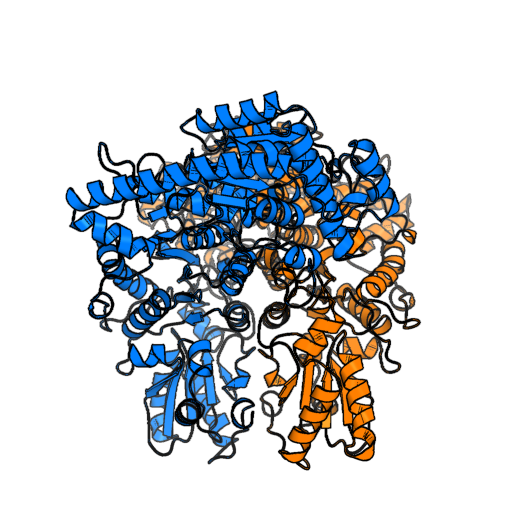594 7.211 1.00 38.77 322 ALA B N 1
ATOM 7508 C CA . ALA B 1 324 ? 49.993 -10.990 8.459 1.00 37.36 322 ALA B CA 1
ATOM 7509 C C . ALA B 1 324 ? 49.111 -9.916 9.082 1.00 36.87 322 ALA B C 1
ATOM 7510 O O . ALA B 1 324 ? 47.972 -10.188 9.465 1.00 36.52 322 ALA B O 1
ATOM 7512 N N . GLU B 1 325 ? 49.639 -8.702 9.198 1.00 35.92 323 GLU B N 1
ATOM 7513 C CA . GLU B 1 325 ? 48.885 -7.607 9.791 1.00 35.34 323 GLU B CA 1
ATOM 7514 C C . GLU B 1 325 ? 47.667 -7.272 8.949 1.00 34.46 323 GLU B C 1
ATOM 7515 O O . GLU B 1 325 ? 46.603 -6.957 9.481 1.00 34.22 323 GLU B O 1
ATOM 7521 N N . GLY B 1 326 ? 47.831 -7.341 7.632 1.00 33.21 324 GLY B N 1
ATOM 7522 C CA . GLY B 1 326 ? 46.733 -7.042 6.731 1.00 31.12 324 GLY B CA 1
ATOM 7523 C C . GLY B 1 326 ? 45.596 -8.029 6.901 1.00 30.31 324 GLY B C 1
ATOM 7524 O O . GLY B 1 326 ? 44.425 -7.646 6.925 1.00 29.03 324 GLY B O 1
ATOM 7525 N N . ALA B 1 327 ? 45.939 -9.307 7.021 1.00 29.64 325 ALA B N 1
ATOM 7526 C CA . ALA B 1 327 ? 44.934 -10.352 7.200 1.00 28.96 325 ALA B CA 1
ATOM 7527 C C . ALA B 1 327 ? 44.225 -10.160 8.544 1.00 29.14 325 ALA B C 1
ATOM 7528 O O . ALA B 1 327 ? 43.009 -10.348 8.657 1.00 27.36 325 ALA B O 1
ATOM 7530 N N . ALA B 1 328 ? 44.992 -9.780 9.561 1.00 28.93 326 ALA B N 1
ATOM 7531 C CA . ALA B 1 328 ? 44.432 -9.554 10.889 1.00 28.15 326 ALA B CA 1
ATOM 7532 C C . ALA B 1 328 ? 43.478 -8.365 10.847 1.00 27.71 326 ALA B C 1
ATOM 7533 O O . ALA B 1 328 ? 42.349 -8.447 11.332 1.00 27.96 326 ALA B O 1
ATOM 7535 N N . PHE B 1 329 ? 43.940 -7.264 10.258 1.00 27.36 327 PHE B N 1
ATOM 7536 C CA . PHE B 1 329 ? 43.141 -6.049 10.151 1.00 26.81 327 PHE B CA 1
ATOM 7537 C C . PHE B 1 329 ? 41.783 -6.383 9.552 1.00 27.30 327 PHE B C 1
ATOM 7538 O O . PHE B 1 329 ? 40.736 -6.079 10.127 1.00 26.68 327 PHE B O 1
ATOM 7546 N N . VAL B 1 330 ? 41.814 -7.017 8.390 1.00 26.95 328 VAL B N 1
ATOM 7547 C CA . VAL B 1 330 ? 40.602 -7.408 7.697 1.00 27.67 328 VAL B CA 1
ATOM 7548 C C . VAL B 1 330 ? 39.747 -8.330 8.562 1.00 27.43 328 VAL B C 1
ATOM 7549 O O . VAL B 1 330 ? 38.523 -8.216 8.588 1.00 27.79 328 VAL B O 1
ATOM 7553 N N . ALA B 1 331 ? 40.393 -9.240 9.279 1.00 27.63 329 ALA B N 1
ATOM 7554 C CA . ALA B 1 331 ? 39.672 -10.171 10.135 1.00 27.12 329 ALA B CA 1
ATOM 7555 C C . ALA B 1 331 ? 39.010 -9.474 11.322 1.00 27.12 329 ALA B C 1
ATOM 7556 O O . ALA B 1 331 ? 37.837 -9.717 11.611 1.00 27.18 329 ALA B O 1
ATOM 7558 N N . GLN B 1 332 ? 39.752 -8.609 12.011 1.00 26.85 330 GLN B N 1
ATOM 7559 C CA . GLN B 1 332 ? 39.192 -7.907 13.165 1.00 26.06 330 GLN B CA 1
ATOM 7560 C C . GLN B 1 332 ? 38.049 -6.973 12.798 1.00 25.25 330 GLN B C 1
ATOM 7561 O O . GLN B 1 332 ? 37.037 -6.937 13.493 1.00 22.40 330 GLN B O 1
ATOM 7567 N N . MET B 1 333 ? 38.201 -6.221 11.709 1.00 25.95 331 MET B N 1
ATOM 7568 C CA . MET B 1 333 ? 37.151 -5.301 11.288 1.00 26.79 331 MET B CA 1
ATOM 7569 C C . MET B 1 333 ? 35.868 -6.062 10.940 1.00 27.69 331 MET B C 1
ATOM 7570 O O . MET B 1 333 ? 34.792 -5.472 10.872 1.00 27.52 331 MET B O 1
ATOM 7575 N N . ARG B 1 334 ? 35.984 -7.369 10.710 1.00 27.79 332 ARG B N 1
ATOM 7576 C CA . ARG B 1 334 ? 34.807 -8.175 10.396 1.00 29.06 332 ARG B CA 1
ATOM 7577 C C . ARG B 1 334 ? 34.279 -8.834 11.661 1.00 29.63 332 ARG B C 1
ATOM 7578 O O . ARG B 1 334 ? 33.207 -9.434 11.656 1.00 29.70 332 ARG B O 1
ATOM 7586 N N . GLY B 1 335 ? 35.042 -8.728 12.744 1.00 28.97 333 GLY B N 1
ATOM 7587 C CA . GLY B 1 335 ? 34.618 -9.326 13.995 1.00 29.83 333 GLY B CA 1
ATOM 7588 C C . GLY B 1 335 ? 34.855 -10.823 14.040 1.00 30.33 333 GLY B C 1
ATOM 7589 O O . GLY B 1 335 ? 34.226 -11.525 14.832 1.00 28.52 333 GLY B O 1
ATOM 7590 N N . GLU B 1 336 ? 35.759 -11.310 13.190 1.00 31.05 334 GLU B N 1
ATOM 7591 C CA . GLU B 1 336 ? 36.089 -12.730 13.133 1.00 32.16 334 GLU B CA 1
ATOM 7592 C C . GLU B 1 336 ? 37.072 -13.090 14.237 1.00 31.75 334 GLU B C 1
ATOM 7593 O O . GLU B 1 336 ? 38.006 -12.342 14.513 1.00 31.68 334 GLU B O 1
ATOM 7599 N N . LEU B 1 337 ? 36.858 -14.241 14.864 1.00 31.49 335 LEU B N 1
ATOM 7600 C CA . LEU B 1 337 ? 37.728 -14.700 15.942 1.00 31.50 335 LEU B CA 1
ATOM 7601 C C . LEU B 1 337 ? 38.750 -15.697 15.415 1.00 31.36 335 LEU B C 1
ATOM 7602 O O . LEU B 1 337 ? 38.408 -16.595 14.654 1.00 31.63 335 LEU B O 1
ATOM 7607 N N . PRO B 1 338 ? 40.023 -15.545 15.802 1.00 31.83 336 PRO B N 1
ATOM 7608 C CA . PRO B 1 338 ? 41.031 -16.493 15.321 1.00 31.92 336 PRO B CA 1
ATOM 7609 C C . PRO B 1 338 ? 40.589 -17.885 15.775 1.00 32.68 336 PRO B C 1
ATOM 7610 O O . PRO B 1 338 ? 40.210 -18.063 16.928 1.00 33.13 336 PRO B O 1
ATOM 7614 N N . SER B 1 339 ? 40.631 -18.862 14.874 1.00 32.12 337 SER B N 1
ATOM 7615 C CA . SER B 1 339 ? 40.193 -20.218 15.198 1.00 31.75 337 SER B CA 1
ATOM 7616 C C . SER B 1 339 ? 41.023 -20.940 16.256 1.00 31.21 337 SER B C 1
ATOM 7617 O O . SER B 1 339 ? 42.198 -20.635 16.464 1.00 30.23 337 SER B O 1
ATOM 7620 N N . GLY B 1 340 ? 40.388 -21.902 16.921 1.00 30.63 338 GLY B N 1
ATOM 7621 C CA . GLY B 1 340 ? 41.059 -22.687 17.938 1.00 30.68 338 GLY B CA 1
ATOM 7622 C C . GLY B 1 340 ? 41.081 -22.089 19.330 1.00 30.66 338 GLY B C 1
ATOM 7623 O O . GLY B 1 340 ? 41.704 -22.652 20.232 1.00 30.54 338 GLY B O 1
ATOM 7624 N N . TRP B 1 341 ? 40.401 -20.963 19.524 1.00 29.29 339 TRP B N 1
ATOM 7625 C CA . TRP B 1 341 ? 40.390 -20.325 20.835 1.00 27.82 339 TRP B CA 1
ATOM 7626 C C . TRP B 1 341 ? 39.582 -21.073 21.893 1.00 28.74 339 TRP B C 1
ATOM 7627 O O . TRP B 1 341 ? 40.027 -21.203 23.028 1.00 30.23 339 TRP B O 1
ATOM 7638 N N . GLU B 1 342 ? 38.408 -21.581 21.536 1.00 29.41 340 GLU B N 1
ATOM 7639 C CA . GLU B 1 342 ? 37.581 -22.278 22.520 1.00 29.43 340 GLU B CA 1
ATOM 7640 C C . GLU B 1 342 ? 38.255 -23.489 23.154 1.00 29.86 340 GLU B C 1
ATOM 7641 O O . GLU B 1 342 ? 38.133 -23.715 24.361 1.00 28.94 340 GLU B O 1
ATOM 7647 N N . ALA B 1 343 ? 38.957 -24.271 22.339 1.00 29.89 341 ALA B N 1
ATOM 7648 C CA . ALA B 1 343 ? 39.646 -25.463 22.822 1.00 29.16 341 ALA B CA 1
ATOM 7649 C C . ALA B 1 343 ? 40.768 -25.124 23.805 1.00 27.61 341 ALA B C 1
ATOM 7650 O O . ALA B 1 343 ? 41.221 -25.987 24.554 1.00 28.32 341 ALA B O 1
ATOM 7652 N N . LYS B 1 344 ? 41.207 -23.869 23.808 1.00 25.43 342 LYS B N 1
ATOM 7653 C CA . LYS B 1 344 ? 42.281 -23.438 24.700 1.00 24.47 342 LYS B CA 1
ATOM 7654 C C . LYS B 1 344 ? 41.812 -23.043 26.102 1.00 24.26 342 LYS B C 1
ATOM 7655 O O . LYS B 1 344 ? 42.630 -22.877 27.008 1.00 22.49 342 LYS B O 1
ATOM 7661 N N . LEU B 1 345 ? 40.502 -22.893 26.278 1.00 22.24 343 LEU B N 1
ATOM 7662 C CA . LEU B 1 345 ? 39.939 -22.518 27.571 1.00 21.56 343 LEU B CA 1
ATOM 7663 C C . LEU B 1 345 ? 40.125 -23.613 28.614 1.00 21.82 343 LEU B C 1
ATOM 7664 O O . LEU B 1 345 ? 40.114 -24.798 28.291 1.00 24.07 343 LEU B O 1
ATOM 7669 N N . PRO B 1 346 ? 40.295 -23.219 29.888 1.00 21.40 344 PRO B N 1
ATOM 7670 C CA . PRO B 1 346 ? 40.494 -24.099 31.046 1.00 20.89 344 PRO B CA 1
ATOM 7671 C C . PRO B 1 346 ? 39.267 -24.932 31.423 1.00 22.07 344 PRO B C 1
ATOM 7672 O O . PRO B 1 346 ? 38.136 -24.571 31.094 1.00 22.20 344 PRO B O 1
ATOM 7676 N N . THR B 1 347 ? 39.508 -26.037 32.125 1.00 19.97 345 THR B N 1
ATOM 7677 C CA . THR B 1 347 ? 38.444 -26.919 32.589 1.00 21.19 345 THR B CA 1
ATOM 7678 C C . THR B 1 347 ? 38.636 -27.103 34.091 1.00 20.14 345 THR B C 1
ATOM 7679 O O . THR B 1 347 ? 39.685 -26.752 34.630 1.00 19.03 345 THR B O 1
ATOM 7683 N N . ASN B 1 348 ? 37.629 -27.657 34.759 1.00 19.14 346 ASN B N 1
ATOM 7684 C CA . ASN B 1 348 ? 37.689 -27.872 36.201 1.00 20.19 346 ASN B CA 1
ATOM 7685 C C . ASN B 1 348 ? 38.982 -28.512 36.714 1.00 21.23 346 ASN B C 1
ATOM 7686 O O . ASN B 1 348 ? 39.616 -29.312 36.028 1.00 21.30 346 ASN B O 1
ATOM 7691 N N . SER B 1 349 ? 39.355 -28.136 37.933 1.00 21.98 347 SER B N 1
ATOM 7692 C CA . SER B 1 349 ? 40.523 -28.678 38.610 1.00 23.29 347 SER B CA 1
ATOM 7693 C C . SER B 1 349 ? 40.254 -28.513 40.099 1.00 22.52 347 SER B C 1
ATOM 7694 O O . SER B 1 349 ? 39.507 -29.296 40.672 1.00 23.78 347 SER B O 1
ATOM 7697 N N . SER B 1 350 ? 40.837 -27.491 40.718 1.00 22.43 348 SER B N 1
ATOM 7698 C CA . SER B 1 350 ? 40.645 -27.239 42.149 1.00 23.28 348 SER B CA 1
ATOM 7699 C C . SER B 1 350 ? 39.471 -26.287 42.378 1.00 21.53 348 SER B C 1
ATOM 7700 O O . SER B 1 350 ? 39.078 -25.542 41.482 1.00 20.60 348 SER B O 1
ATOM 7703 N N . ALA B 1 351 ? 38.921 -26.314 43.586 1.00 19.68 349 ALA B N 1
ATOM 7704 C CA . ALA B 1 351 ? 37.811 -25.444 43.928 1.00 20.07 349 ALA B CA 1
ATOM 7705 C C . ALA B 1 351 ? 38.310 -24.005 43.966 1.00 20.12 349 ALA B C 1
ATOM 7706 O O . ALA B 1 351 ? 39.249 -23.690 44.691 1.00 22.89 349 ALA B O 1
ATOM 7708 N N . ILE B 1 352 ? 37.682 -23.140 43.179 1.00 18.69 350 ILE B N 1
ATOM 7709 C CA . ILE B 1 352 ? 38.049 -21.730 43.125 1.00 17.77 350 ILE B CA 1
ATOM 7710 C C . ILE B 1 352 ? 36.789 -20.893 42.938 1.00 18.52 350 ILE B C 1
ATOM 7711 O O . ILE B 1 352 ? 35.708 -21.427 42.683 1.00 19.22 350 ILE B O 1
ATOM 7716 N N . ALA B 1 353 ? 36.930 -19.581 43.076 1.00 17.14 351 ALA B N 1
ATOM 7717 C CA . ALA B 1 353 ? 35.806 -18.678 42.887 1.00 16.20 351 ALA B CA 1
ATOM 7718 C C . ALA B 1 353 ? 35.652 -18.540 41.376 1.00 17.15 351 ALA B C 1
ATOM 7719 O O . ALA B 1 353 ? 36.654 -18.534 40.655 1.00 15.84 351 ALA B O 1
ATOM 7721 N N . THR B 1 354 ? 34.420 -18.438 40.880 1.00 15.10 352 THR B N 1
ATOM 7722 C CA . THR B 1 354 ? 34.242 -18.312 39.435 1.00 14.78 352 THR B CA 1
ATOM 7723 C C . THR B 1 354 ? 34.837 -16.995 38.967 1.00 15.23 352 THR B C 1
ATOM 7724 O O . THR B 1 354 ? 35.029 -16.760 37.780 1.00 15.37 352 THR B O 1
ATOM 7728 N N . ARG B 1 355 ? 35.142 -16.143 39.933 1.00 16.22 353 ARG B N 1
ATOM 7729 C CA . ARG B 1 355 ? 35.771 -14.865 39.665 1.00 17.43 353 ARG B CA 1
ATOM 7730 C C . ARG B 1 355 ? 37.180 -15.180 39.144 1.00 16.08 353 ARG B C 1
ATOM 7731 O O . ARG B 1 355 ? 37.655 -14.590 38.170 1.00 13.85 353 ARG B O 1
ATOM 7739 N N . LYS B 1 356 ? 37.831 -16.133 39.808 1.00 15.09 354 LYS B N 1
ATOM 7740 C CA . LYS B 1 356 ? 39.180 -16.559 39.449 1.00 16.47 354 LYS B CA 1
ATOM 7741 C C . LYS B 1 356 ? 39.109 -17.402 38.172 1.00 15.58 354 LYS B C 1
ATOM 7742 O O . LYS B 1 356 ? 40.017 -17.364 37.344 1.00 14.97 354 LYS B O 1
ATOM 7748 N N . ALA B 1 357 ? 38.026 -18.159 38.016 1.00 14.82 355 ALA B N 1
ATOM 7749 C CA . ALA B 1 357 ? 37.842 -18.985 36.826 1.00 14.54 355 ALA B CA 1
ATOM 7750 C C . ALA B 1 357 ? 37.766 -18.080 35.599 1.00 15.10 355 ALA B C 1
ATOM 7751 O O . ALA B 1 357 ? 38.221 -18.437 34.510 1.00 16.05 355 ALA B O 1
ATOM 7753 N N . SER B 1 358 ? 37.186 -16.900 35.782 1.00 15.41 356 SER B N 1
ATOM 7754 C CA . SER B 1 358 ? 37.068 -15.951 34.683 1.00 15.68 356 SER B CA 1
ATOM 7755 C C . SER B 1 358 ? 38.446 -15.416 34.326 1.00 15.78 356 SER B C 1
ATOM 7756 O O . SER B 1 358 ? 38.765 -15.230 33.150 1.00 16.06 356 SER B O 1
ATOM 7759 N N . GLU B 1 359 ? 39.257 -15.167 35.349 1.00 16.83 357 GLU B N 1
ATOM 7760 C CA . GLU B 1 359 ? 40.605 -14.666 35.140 1.00 18.18 357 GLU B CA 1
ATOM 7761 C C . GLU B 1 359 ? 41.394 -15.707 34.347 1.00 17.85 357 GLU B C 1
ATOM 7762 O O . GLU B 1 359 ? 42.100 -15.367 33.393 1.00 16.96 357 GLU B O 1
ATOM 7768 N N . ASN B 1 360 ? 41.264 -16.978 34.729 1.00 16.04 358 ASN B N 1
ATOM 7769 C CA . ASN B 1 360 ? 41.970 -18.040 34.015 1.00 15.35 358 ASN B CA 1
ATOM 7770 C C . ASN B 1 360 ? 41.548 -18.039 32.544 1.00 16.68 358 ASN B C 1
ATOM 7771 O O . ASN B 1 360 ? 42.358 -18.327 31.659 1.00 19.07 358 ASN B O 1
ATOM 7776 N N . CYS B 1 361 ? 40.286 -17.711 32.274 1.00 15.73 359 CYS B N 1
ATOM 7777 C CA . CYS B 1 361 ? 39.820 -17.660 30.891 1.00 16.80 359 CYS B CA 1
ATOM 7778 C C . CYS B 1 361 ? 40.443 -16.473 30.155 1.00 16.22 359 CYS B C 1
ATOM 7779 O O . CYS B 1 361 ? 40.843 -16.597 28.998 1.00 16.55 359 CYS B O 1
ATOM 7782 N N . LEU B 1 362 ? 40.523 -15.323 30.819 1.00 15.36 360 LEU B N 1
ATOM 7783 C CA . LEU B 1 362 ? 41.106 -14.141 30.188 1.00 15.46 360 LEU B CA 1
ATOM 7784 C C . LEU B 1 362 ? 42.607 -14.324 29.963 1.00 16.10 360 LEU B C 1
ATOM 7785 O O . LEU B 1 362 ? 43.178 -13.732 29.047 1.00 16.74 360 LEU B O 1
ATOM 7790 N N . ALA B 1 363 ? 43.244 -15.145 30.793 1.00 15.76 361 ALA B N 1
ATOM 7791 C CA . ALA B 1 363 ? 44.672 -15.402 30.643 1.00 17.45 361 ALA B CA 1
ATOM 7792 C C . ALA B 1 363 ? 44.907 -16.110 29.308 1.00 18.33 361 ALA B C 1
ATOM 7793 O O . ALA B 1 363 ? 45.974 -15.983 28.701 1.00 19.38 361 ALA B O 1
ATOM 7795 N N . VAL B 1 364 ? 43.896 -16.839 28.844 1.00 17.05 362 VAL B N 1
ATOM 7796 C CA . VAL B 1 364 ? 43.987 -17.550 27.571 1.00 17.24 362 VAL B CA 1
ATOM 7797 C C . VAL B 1 364 ? 43.469 -16.696 26.423 1.00 17.32 362 VAL B C 1
ATOM 7798 O O . VAL B 1 364 ? 44.062 -16.656 25.345 1.00 19.48 362 VAL B O 1
ATOM 7802 N N . LEU B 1 365 ? 42.353 -16.015 26.673 1.00 18.16 363 LEU B N 1
ATOM 7803 C CA . LEU B 1 365 ? 41.689 -15.181 25.677 1.00 16.57 363 LEU B CA 1
ATOM 7804 C C . LEU B 1 365 ? 42.423 -13.943 25.211 1.00 17.45 363 LEU B C 1
ATOM 7805 O O . LEU B 1 365 ? 42.393 -13.627 24.025 1.00 16.07 363 LEU B O 1
ATOM 7810 N N . PHE B 1 366 ? 43.062 -13.219 26.123 1.00 16.93 364 PHE B N 1
ATOM 7811 C CA . PHE B 1 366 ? 43.780 -12.020 25.706 1.00 18.06 364 PHE B CA 1
ATOM 7812 C C . PHE B 1 366 ? 44.803 -12.334 24.611 1.00 18.68 364 PHE B C 1
ATOM 7813 O O . PHE B 1 366 ? 44.820 -11.684 23.569 1.00 19.85 364 PHE B O 1
ATOM 7821 N N . PRO B 1 367 ? 45.664 -13.339 24.826 1.00 19.59 365 PRO B N 1
ATOM 7822 C CA . PRO B 1 367 ? 46.638 -13.634 23.768 1.00 21.02 365 PRO B CA 1
ATOM 7823 C C . PRO B 1 367 ? 46.043 -14.281 22.517 1.00 22.19 365 PRO B C 1
ATOM 7824 O O . PRO B 1 367 ? 46.526 -14.046 21.411 1.00 24.72 365 PRO B O 1
ATOM 7828 N N . ALA B 1 368 ? 44.993 -15.082 22.685 1.00 21.81 366 ALA B N 1
ATOM 7829 C CA . ALA B 1 368 ? 44.355 -15.758 21.554 1.00 19.25 366 ALA B CA 1
ATOM 7830 C C . ALA B 1 368 ? 43.406 -14.877 20.737 1.00 19.98 366 ALA B C 1
ATOM 7831 O O . ALA B 1 368 ? 43.127 -15.168 19.574 1.00 21.38 366 ALA B O 1
ATOM 7833 N N . ILE B 1 369 ? 42.905 -13.806 21.338 1.00 19.62 367 ILE B N 1
ATOM 7834 C CA . ILE B 1 369 ? 41.989 -12.909 20.643 1.00 19.17 367 ILE B CA 1
ATOM 7835 C C . ILE B 1 369 ? 42.503 -11.479 20.748 1.00 20.23 367 ILE B C 1
ATOM 7836 O O . ILE B 1 369 ? 42.084 -10.725 21.620 1.00 19.78 367 ILE B O 1
ATOM 7841 N N . PRO B 1 370 ? 43.421 -11.088 19.848 1.00 21.17 368 PRO B N 1
ATOM 7842 C CA . PRO B 1 370 ? 43.998 -9.741 19.849 1.00 20.94 368 PRO B CA 1
ATOM 7843 C C . PRO B 1 370 ? 42.998 -8.596 19.793 1.00 21.00 368 PRO B C 1
ATOM 7844 O O . PRO B 1 370 ? 43.319 -7.474 20.172 1.00 23.05 368 PRO B O 1
ATOM 7848 N N . ALA B 1 371 ? 41.786 -8.871 19.329 1.00 21.72 369 ALA B N 1
ATOM 7849 C CA . ALA B 1 371 ? 40.762 -7.832 19.252 1.00 20.12 369 ALA B CA 1
ATOM 7850 C C . ALA B 1 371 ? 40.176 -7.540 20.640 1.00 19.56 369 ALA B C 1
ATOM 7851 O O . ALA B 1 371 ? 39.570 -6.490 20.869 1.00 17.69 369 ALA B O 1
ATOM 7853 N N . LEU B 1 372 ? 40.366 -8.472 21.566 1.00 18.02 370 LEU B N 1
ATOM 7854 C CA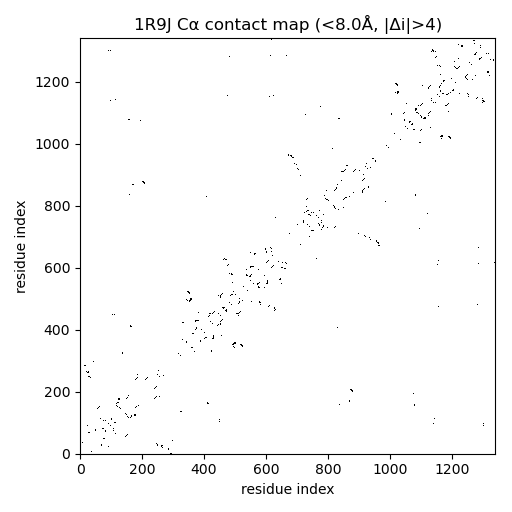 . LEU B 1 372 ? 39.837 -8.318 22.911 1.00 17.44 370 LEU B CA 1
ATOM 7855 C C . LEU B 1 372 ? 40.407 -7.081 23.593 1.00 17.14 370 LEU B C 1
ATOM 7856 O O . LEU B 1 372 ? 41.613 -6.839 23.575 1.00 17.63 370 LEU B O 1
ATOM 7861 N N . MET B 1 373 ? 39.517 -6.296 24.183 1.00 16.34 371 MET B N 1
ATOM 7862 C CA . MET B 1 373 ? 39.889 -5.083 24.882 1.00 16.73 371 MET B CA 1
ATOM 7863 C C . MET B 1 373 ? 38.899 -4.916 26.029 1.00 17.63 371 MET B C 1
ATOM 7864 O O . MET B 1 373 ? 37.685 -5.016 25.836 1.00 17.51 371 MET B O 1
ATOM 7869 N N . GLY B 1 374 ? 39.415 -4.682 27.228 1.00 15.95 372 GLY B N 1
ATOM 7870 C CA . GLY B 1 374 ? 38.533 -4.531 28.364 1.00 16.42 372 GLY B CA 1
ATOM 7871 C C . GLY B 1 374 ? 39.190 -3.887 29.561 1.00 15.86 372 GLY B C 1
ATOM 7872 O O . GLY B 1 374 ? 40.332 -3.434 29.492 1.00 16.97 372 GLY B O 1
ATOM 7873 N N . GLY B 1 375 ? 38.459 -3.851 30.666 1.00 14.24 373 GLY B N 1
ATOM 7874 C CA . GLY B 1 375 ? 38.978 -3.255 31.876 1.00 14.82 373 GLY B CA 1
ATOM 7875 C C . GLY B 1 375 ? 37.982 -3.382 33.002 1.00 14.93 373 GLY B C 1
ATOM 7876 O O . GLY B 1 375 ? 37.000 -4.115 32.899 1.00 16.52 373 GLY B O 1
ATOM 7877 N N . SER B 1 376 ? 38.224 -2.651 34.079 1.00 15.95 374 SER B N 1
ATOM 7878 C CA . SER B 1 376 ? 37.348 -2.699 35.242 1.00 15.01 374 SER B CA 1
ATOM 7879 C C . SER B 1 376 ? 37.076 -1.283 35.730 1.00 15.82 374 SER B C 1
ATOM 7880 O O . SER B 1 376 ? 37.847 -0.365 35.440 1.00 16.40 374 SER B O 1
ATOM 7883 N N . ALA B 1 377 ? 35.975 -1.096 36.452 1.00 15.96 375 ALA B N 1
ATOM 7884 C CA . ALA B 1 377 ? 35.651 0.222 36.988 1.00 16.77 375 ALA B CA 1
ATOM 7885 C C . ALA B 1 377 ? 36.290 0.353 38.373 1.00 18.31 375 ALA B C 1
ATOM 7886 O O . ALA B 1 377 ? 35.600 0.349 39.391 1.00 17.59 375 ALA B O 1
ATOM 7888 N N . ASP B 1 378 ? 37.619 0.461 38.383 1.00 20.37 376 ASP B N 1
ATOM 7889 C CA . ASP B 1 378 ? 38.429 0.588 39.596 1.00 20.88 376 ASP B CA 1
ATOM 7890 C C . ASP B 1 378 ? 38.283 -0.605 40.526 1.00 20.78 376 ASP B C 1
ATOM 7891 O O . ASP B 1 378 ? 38.295 -0.467 41.748 1.00 21.22 376 ASP B O 1
ATOM 7896 N N . LEU B 1 379 ? 38.151 -1.783 39.937 1.00 20.84 377 LEU B N 1
ATOM 7897 C CA . LEU B 1 379 ? 38.010 -3.007 40.708 1.00 21.01 377 LEU B CA 1
ATOM 7898 C C . LEU B 1 379 ? 38.849 -4.119 40.087 1.00 21.75 377 LEU B C 1
ATOM 7899 O O . LEU B 1 379 ? 38.513 -5.298 40.194 1.00 23.63 377 LEU B O 1
ATOM 7904 N N . THR B 1 380 ? 39.948 -3.731 39.443 1.00 20.85 378 THR B N 1
ATOM 7905 C CA . THR B 1 380 ? 40.848 -4.679 38.794 1.00 22.09 378 THR B CA 1
ATOM 7906 C C . THR B 1 380 ? 41.279 -5.834 39.707 1.00 22.53 378 THR B C 1
ATOM 7907 O O . THR B 1 380 ? 41.110 -7.002 39.351 1.00 21.96 378 THR B O 1
ATOM 7911 N N . PRO B 1 381 ? 41.843 -5.526 40.892 1.00 22.08 379 PRO B N 1
ATOM 7912 C CA . PRO B 1 381 ? 42.271 -6.595 41.803 1.00 23.36 379 PRO B CA 1
ATOM 7913 C C . PRO B 1 381 ? 41.114 -7.387 42.421 1.00 23.99 379 PRO B C 1
ATOM 7914 O O . PRO B 1 381 ? 41.327 -8.432 43.039 1.00 26.41 379 PRO B O 1
ATOM 7918 N N . SER B 1 382 ? 39.891 -6.893 42.261 1.00 23.12 380 SER B N 1
ATOM 7919 C CA . SER B 1 382 ? 38.733 -7.589 42.810 1.00 23.10 380 SER B CA 1
ATOM 7920 C C . SER B 1 382 ? 38.000 -8.406 41.753 1.00 21.75 380 SER B C 1
ATOM 7921 O O . SER B 1 382 ? 37.572 -9.524 42.030 1.00 21.57 380 SER B O 1
ATOM 7924 N N . ASN B 1 383 ? 37.858 -7.839 40.553 1.00 20.64 381 ASN B N 1
ATOM 7925 C CA . ASN B 1 383 ? 37.196 -8.500 39.423 1.00 20.69 381 ASN B CA 1
ATOM 7926 C C . ASN B 1 383 ? 38.139 -9.511 38.763 1.00 20.62 381 ASN B C 1
ATOM 7927 O O . ASN B 1 383 ? 37.692 -10.430 38.081 1.00 20.35 381 ASN B O 1
ATOM 7932 N N . LEU B 1 384 ? 39.442 -9.318 38.960 1.00 20.92 382 LEU B N 1
ATOM 7933 C CA . LEU B 1 384 ? 40.469 -10.190 38.383 1.00 21.27 382 LEU B CA 1
ATOM 7934 C C . LEU B 1 384 ? 40.361 -10.196 36.861 1.00 22.11 382 LEU B C 1
ATOM 7935 O O . LEU B 1 384 ? 40.382 -11.252 36.221 1.00 22.45 382 LEU B O 1
ATOM 7940 N N . THR B 1 385 ? 40.262 -9.001 36.292 1.00 20.45 383 THR B N 1
ATOM 7941 C CA . THR B 1 385 ? 40.119 -8.828 34.856 1.00 20.70 383 THR B CA 1
ATOM 7942 C C . THR B 1 385 ? 41.428 -8.522 34.138 1.00 21.05 383 THR B C 1
ATOM 7943 O O . THR B 1 385 ? 41.432 -8.283 32.932 1.00 21.94 383 THR B O 1
ATOM 7947 N N . ARG B 1 386 ? 42.535 -8.533 34.872 1.00 20.24 384 ARG B N 1
ATOM 7948 C CA . ARG B 1 386 ? 43.835 -8.217 34.286 1.00 20.97 384 ARG B CA 1
ATOM 7949 C C . ARG B 1 386 ? 44.876 -9.277 34.664 1.00 21.39 384 ARG B C 1
ATOM 7950 O O . ARG B 1 386 ? 45.771 -9.028 35.472 1.00 20.41 384 ARG B O 1
ATOM 7958 N N . PRO B 1 387 ? 44.765 -10.480 34.083 1.00 22.76 385 PRO B N 1
ATOM 7959 C CA . PRO B 1 387 ? 45.711 -11.562 34.377 1.00 23.04 385 PRO B CA 1
ATOM 7960 C C . PRO B 1 387 ? 47.171 -11.184 34.123 1.00 24.43 385 PRO B C 1
ATOM 7961 O O . PRO B 1 387 ? 47.560 -10.854 33.002 1.00 24.01 385 PRO B O 1
ATOM 7965 N N . ALA B 1 388 ? 47.975 -11.233 35.178 1.00 25.92 386 ALA B N 1
ATOM 7966 C CA . ALA B 1 388 ? 49.393 -10.904 35.083 1.00 27.85 386 ALA B CA 1
ATOM 7967 C C . ALA B 1 388 ? 50.102 -11.646 33.941 1.00 28.12 386 ALA B C 1
ATOM 7968 O O . ALA B 1 388 ? 50.870 -11.050 33.194 1.00 29.50 386 ALA B O 1
ATOM 7970 N N . SER B 1 389 ? 49.843 -12.942 33.803 1.00 28.65 387 SER B N 1
ATOM 7971 C CA . SER B 1 389 ? 50.479 -13.732 32.753 1.00 29.55 387 SER B CA 1
ATOM 7972 C C . SER B 1 389 ? 50.223 -13.191 31.344 1.00 30.18 387 SER B C 1
ATOM 7973 O O . SER B 1 389 ? 51.002 -13.449 30.427 1.00 30.37 387 SER B O 1
ATOM 7976 N N . ALA B 1 390 ? 49.136 -12.444 31.171 1.00 30.93 388 ALA B N 1
ATOM 7977 C CA . ALA B 1 390 ? 48.792 -11.874 29.867 1.00 29.58 388 ALA B CA 1
ATOM 7978 C C . ALA B 1 390 ? 49.739 -10.744 29.487 1.00 29.34 388 ALA B C 1
ATOM 7979 O O . ALA B 1 390 ? 49.782 -10.327 28.330 1.00 29.87 388 ALA B O 1
ATOM 7981 N N . ASN B 1 391 ? 50.490 -10.248 30.466 1.00 28.94 389 ASN B N 1
ATOM 7982 C CA . ASN B 1 391 ? 51.440 -9.163 30.235 1.00 30.32 389 ASN B CA 1
ATOM 7983 C C . ASN B 1 391 ? 50.765 -7.991 29.531 1.00 29.00 389 ASN B C 1
ATOM 7984 O O . ASN B 1 391 ? 51.250 -7.482 28.522 1.00 28.06 389 ASN B O 1
ATOM 7989 N N . LEU B 1 392 ? 49.643 -7.559 30.091 1.00 28.07 390 LEU B N 1
ATOM 7990 C CA . LEU B 1 392 ? 48.875 -6.463 29.522 1.00 27.11 390 LEU B CA 1
ATOM 7991 C C . LEU B 1 392 ? 49.496 -5.091 29.751 1.00 26.21 390 LEU B C 1
ATOM 7992 O O . LEU B 1 392 ? 50.278 -4.890 30.678 1.00 26.51 390 LEU B O 1
ATOM 7997 N N . VAL B 1 393 ? 49.139 -4.155 28.881 1.00 25.45 391 VAL B N 1
ATOM 7998 C CA . VAL B 1 393 ? 49.603 -2.777 28.968 1.00 25.14 391 VAL B CA 1
ATOM 7999 C C . VAL B 1 393 ? 48.336 -1.928 29.013 1.00 23.71 391 VAL B C 1
ATOM 8000 O O . VAL B 1 393 ? 47.431 -2.131 28.214 1.00 25.43 391 VAL B O 1
ATOM 8004 N N . ASP B 1 394 ? 48.266 -0.991 29.950 1.00 23.00 392 ASP B N 1
ATOM 8005 C CA . ASP B 1 394 ? 47.090 -0.144 30.069 1.00 22.52 392 ASP B CA 1
ATOM 8006 C C . ASP B 1 394 ? 46.964 0.830 28.914 1.00 21.74 392 ASP B C 1
ATOM 8007 O O . ASP B 1 394 ? 47.956 1.395 28.453 1.00 22.14 392 ASP B O 1
ATOM 8012 N N . PHE B 1 395 ? 45.736 1.022 28.447 1.00 20.07 393 PHE B N 1
ATOM 8013 C CA . PHE B 1 395 ? 45.481 1.975 27.383 1.00 18.28 393 PHE B CA 1
ATOM 8014 C C . PHE B 1 395 ? 45.605 3.346 28.053 1.00 18.57 393 PHE B C 1
ATOM 8015 O O . PHE B 1 395 ? 45.049 3.564 29.129 1.00 16.94 393 PHE B O 1
ATOM 8023 N N . SER B 1 396 ? 46.357 4.251 27.437 1.00 19.00 394 SER B N 1
ATOM 8024 C CA . SER B 1 396 ? 46.529 5.598 27.972 1.00 19.35 394 SER B CA 1
ATOM 8025 C C . SER B 1 396 ? 46.983 6.478 26.823 1.00 20.52 394 SER B C 1
ATOM 8026 O O . SER B 1 396 ? 47.339 5.974 25.758 1.00 20.27 394 SER B O 1
ATOM 8029 N N . SER B 1 397 ? 46.972 7.790 27.032 1.00 21.51 395 SER B N 1
ATOM 8030 C CA . SER B 1 397 ? 47.386 8.710 25.986 1.00 22.22 395 SER B CA 1
ATOM 8031 C C . SER B 1 397 ? 48.832 8.462 25.572 1.00 23.30 395 SER B C 1
ATOM 8032 O O . SER B 1 397 ? 49.232 8.835 24.469 1.00 25.10 395 SER B O 1
ATOM 8035 N N . SER B 1 398 ? 49.612 7.823 26.442 1.00 23.60 396 SER B N 1
ATOM 8036 C CA . SER B 1 398 ? 51.015 7.544 26.127 1.00 24.71 396 SER B CA 1
ATOM 8037 C C . SER B 1 398 ? 51.254 6.088 25.733 1.00 24.37 396 SER B C 1
ATOM 8038 O O . SER B 1 398 ? 52.391 5.669 25.511 1.00 24.50 396 SER B O 1
ATOM 8041 N N . SER B 1 399 ? 50.179 5.315 25.647 1.00 22.75 397 SER B N 1
ATOM 8042 C CA . SER B 1 399 ? 50.295 3.915 25.263 1.00 22.73 397 SER B CA 1
ATOM 8043 C C . SER B 1 399 ? 48.976 3.429 24.679 1.00 21.48 397 SER B C 1
ATOM 8044 O O . SER B 1 399 ? 48.353 2.503 25.200 1.00 20.58 397 SER B O 1
ATOM 8047 N N . LYS B 1 400 ? 48.575 4.056 23.577 1.00 21.07 398 LYS B N 1
ATOM 8048 C CA . LYS B 1 400 ? 47.322 3.737 22.902 1.00 21.29 398 LYS B CA 1
ATOM 8049 C C . LYS B 1 400 ? 47.198 2.301 22.426 1.00 19.85 398 LYS B C 1
ATOM 8050 O O . LYS B 1 400 ? 46.098 1.855 22.116 1.00 18.85 398 LYS B O 1
ATOM 8056 N N . GLU B 1 401 ? 48.311 1.577 22.353 1.00 19.19 399 GLU B N 1
ATOM 8057 C CA . GLU B 1 401 ? 48.252 0.194 21.902 1.00 19.05 399 GLU B CA 1
ATOM 8058 C C . GLU B 1 401 ? 47.884 -0.728 23.052 1.00 19.05 399 GLU B C 1
ATOM 8059 O O . GLU B 1 401 ? 47.695 -1.929 22.867 1.00 20.06 399 GLU B O 1
ATOM 8065 N N . GLY B 1 402 ? 47.776 -0.152 24.246 1.00 19.36 400 GLY B N 1
ATOM 8066 C CA . GLY B 1 402 ? 47.415 -0.932 25.415 1.00 18.29 400 GLY B CA 1
ATOM 8067 C C . GLY B 1 402 ? 46.010 -1.476 25.267 1.00 17.30 400 GLY B C 1
ATOM 8068 O O . GLY B 1 402 ? 45.166 -0.848 24.629 1.00 16.24 400 GLY B O 1
ATOM 8069 N N . ARG B 1 403 ? 45.753 -2.636 25.862 1.00 17.48 401 ARG B N 1
ATOM 8070 C CA . ARG B 1 403 ? 44.438 -3.258 25.758 1.00 18.50 401 ARG B CA 1
ATOM 8071 C C . ARG B 1 403 ? 43.611 -3.285 27.038 1.00 17.77 401 ARG B C 1
ATOM 8072 O O . ARG B 1 403 ? 42.505 -3.816 27.040 1.00 16.67 401 ARG B O 1
ATOM 8080 N N . TYR B 1 404 ? 44.139 -2.726 28.124 1.00 17.55 402 TYR B N 1
ATOM 8081 C CA . TYR B 1 404 ? 43.397 -2.710 29.378 1.00 17.00 402 TYR B CA 1
ATOM 8082 C C . TYR B 1 404 ? 43.004 -1.282 29.715 1.00 17.24 402 TYR B C 1
ATOM 8083 O O . TYR B 1 404 ? 43.855 -0.394 29.823 1.00 17.74 402 TYR B O 1
ATOM 8092 N N . ILE B 1 405 ? 41.704 -1.068 29.879 1.00 16.52 403 ILE B N 1
ATOM 8093 C CA . ILE B 1 405 ? 41.180 0.256 30.178 1.00 16.39 403 ILE B CA 1
ATOM 8094 C C . ILE B 1 405 ? 40.840 0.430 31.648 1.00 16.53 403 ILE B C 1
ATOM 8095 O O . ILE B 1 405 ? 40.094 -0.364 32.219 1.00 17.91 403 ILE B O 1
ATOM 8100 N N . ARG B 1 406 ? 41.396 1.475 32.251 1.00 15.19 404 ARG B N 1
ATOM 8101 C CA . ARG B 1 406 ? 41.145 1.798 33.652 1.00 14.75 404 ARG B CA 1
ATOM 8102 C C . ARG B 1 406 ? 39.974 2.779 33.645 1.00 13.62 404 ARG B C 1
ATOM 8103 O O . ARG B 1 406 ? 40.167 3.984 33.519 1.00 12.39 404 ARG B O 1
ATOM 8111 N N . PHE B 1 407 ? 38.757 2.271 33.778 1.00 12.87 405 PHE B N 1
ATOM 8112 C CA . PHE B 1 407 ? 37.599 3.152 33.726 1.00 12.66 405 PHE B CA 1
ATOM 8113 C C . PHE B 1 407 ? 37.383 4.062 34.931 1.00 11.05 405 PHE B C 1
ATOM 8114 O O . PHE B 1 407 ? 36.662 5.048 34.827 1.00 12.30 405 PHE B O 1
ATOM 8122 N N . GLY B 1 408 ? 38.005 3.755 36.063 1.00 11.10 406 GLY B N 1
ATOM 8123 C CA . GLY B 1 408 ? 37.778 4.565 37.246 1.00 10.09 406 GLY B CA 1
ATOM 8124 C C . GLY B 1 408 ? 36.403 4.162 37.768 1.00 11.97 406 GLY B C 1
ATOM 8125 O O . GLY B 1 408 ? 35.789 3.252 37.213 1.00 11.12 406 GLY B O 1
ATOM 8126 N N . VAL B 1 409 ? 35.907 4.813 38.817 1.00 11.72 407 VAL B N 1
ATOM 8127 C CA . VAL B 1 409 ? 34.595 4.461 39.368 1.00 13.25 407 VAL B CA 1
ATOM 8128 C C . VAL B 1 409 ? 33.480 5.064 38.509 1.00 13.79 407 VAL B C 1
ATOM 8129 O O . VAL B 1 409 ? 32.750 5.959 38.946 1.00 11.72 407 VAL B O 1
ATOM 8133 N N . ARG B 1 410 ? 33.348 4.555 37.287 1.00 12.65 408 ARG B N 1
ATOM 8134 C CA . ARG B 1 410 ? 32.355 5.061 36.348 1.00 13.43 408 ARG B CA 1
ATOM 8135 C C . ARG B 1 410 ? 31.615 3.921 35.634 1.00 12.81 408 ARG B C 1
ATOM 8136 O O . ARG B 1 410 ? 31.799 3.718 34.435 1.00 11.61 408 ARG B O 1
ATOM 8144 N N . GLU B 1 411 ? 30.773 3.191 36.360 1.00 10.46 409 GLU B N 1
ATOM 8145 C CA . GLU B 1 411 ? 30.044 2.069 35.774 1.00 12.26 409 GLU B CA 1
ATOM 8146 C C . GLU B 1 411 ? 29.192 2.409 34.561 1.00 11.27 409 GLU B C 1
ATOM 8147 O O . GLU B 1 411 ? 29.248 1.715 33.544 1.00 11.65 409 GLU B O 1
ATOM 8153 N N . HIS B 1 412 ? 28.390 3.462 34.679 1.00 10.72 410 HIS B N 1
ATOM 8154 C CA . HIS B 1 412 ? 27.499 3.847 33.599 1.00 10.86 410 HIS B CA 1
ATOM 8155 C C . HIS B 1 412 ? 28.268 4.218 32.342 1.00 11.98 410 HIS B C 1
ATOM 8156 O O . HIS B 1 412 ? 27.982 3.699 31.260 1.00 12.01 410 HIS B O 1
ATOM 8163 N N . ALA B 1 413 ? 29.253 5.101 32.486 1.00 12.05 411 ALA B N 1
ATOM 8164 C CA . ALA B 1 413 ? 30.057 5.522 31.346 1.00 12.90 411 ALA B CA 1
ATOM 8165 C C . ALA B 1 413 ? 30.806 4.331 30.763 1.00 13.78 411 ALA B C 1
ATOM 8166 O O . ALA B 1 413 ? 30.958 4.227 29.548 1.00 15.01 411 ALA B O 1
ATOM 8168 N N . MET B 1 414 ? 31.282 3.438 31.628 1.00 12.81 412 MET B N 1
ATOM 8169 C CA . MET B 1 414 ? 32.004 2.260 31.165 1.00 13.27 412 MET B CA 1
ATOM 8170 C C . MET B 1 414 ? 31.141 1.424 30.234 1.00 12.68 412 MET B C 1
ATOM 8171 O O . MET B 1 414 ? 31.572 1.059 29.142 1.00 13.06 412 MET B O 1
ATOM 8176 N N . CYS B 1 415 ? 29.923 1.116 30.667 1.00 12.03 413 CYS B N 1
ATOM 8177 C CA . CYS B 1 415 ? 29.041 0.301 29.850 1.00 12.60 413 CYS B CA 1
ATOM 8178 C C . CYS B 1 415 ? 28.642 0.980 28.541 1.00 11.70 413 CYS B C 1
ATOM 8179 O O . CYS B 1 415 ? 28.502 0.314 27.516 1.00 11.07 413 CYS B O 1
ATOM 8182 N N . ALA B 1 416 ? 28.470 2.300 28.565 1.00 11.08 414 ALA B N 1
ATOM 8183 C CA . ALA B 1 416 ? 28.104 3.028 27.355 1.00 10.09 414 ALA B CA 1
ATOM 8184 C C . ALA B 1 416 ? 29.303 3.086 26.408 1.00 11.86 414 ALA B C 1
ATOM 8185 O O . ALA B 1 416 ? 29.147 3.072 25.183 1.00 10.36 414 ALA B O 1
ATOM 8187 N N . ILE B 1 417 ? 30.499 3.171 26.984 1.00 10.64 415 ILE B N 1
ATOM 8188 C CA . ILE B 1 417 ? 31.715 3.211 26.191 1.00 11.64 415 ILE B CA 1
ATOM 8189 C C . ILE B 1 417 ? 31.891 1.860 25.506 1.00 11.67 415 ILE B C 1
ATOM 8190 O O . ILE B 1 417 ? 32.315 1.790 24.353 1.00 11.63 415 ILE B O 1
ATOM 8195 N N . LEU B 1 418 ? 31.531 0.789 26.207 1.00 12.69 416 LEU B N 1
ATOM 8196 C CA . LEU B 1 418 ? 31.628 -0.548 25.633 1.00 12.46 416 LEU B CA 1
ATOM 8197 C C . LEU B 1 418 ? 30.768 -0.629 24.360 1.00 13.27 416 LEU B C 1
ATOM 8198 O O . LEU B 1 418 ? 31.151 -1.273 23.376 1.00 11.34 416 LEU B O 1
ATOM 8203 N N . ASN B 1 419 ? 29.605 0.021 24.377 1.00 12.25 417 ASN B N 1
ATOM 8204 C CA . ASN B 1 419 ? 28.741 0.009 23.204 1.00 10.30 417 ASN B CA 1
ATOM 8205 C C . ASN B 1 419 ? 29.452 0.742 22.077 1.00 9.81 417 ASN B C 1
ATOM 8206 O O . ASN B 1 419 ? 29.409 0.314 20.927 1.00 8.30 417 ASN B O 1
ATOM 8211 N N . GLY B 1 420 ? 30.107 1.848 22.414 1.00 9.79 418 GLY B N 1
ATOM 8212 C CA . GLY B 1 420 ? 30.826 2.610 21.406 1.00 10.95 418 GLY B CA 1
ATOM 8213 C C . GLY B 1 420 ? 31.958 1.786 20.813 1.00 10.55 418 GLY B C 1
ATOM 8214 O O . GLY B 1 420 ? 32.174 1.780 19.606 1.00 8.27 418 GLY B O 1
ATOM 8215 N N . LEU B 1 421 ? 32.685 1.082 21.672 1.00 11.52 419 LEU B N 1
ATOM 8216 C CA . LEU B 1 421 ? 33.785 0.247 21.214 1.00 13.64 419 LEU B CA 1
ATOM 8217 C C . LEU B 1 421 ? 33.281 -0.811 20.234 1.00 14.64 419 LEU B C 1
ATOM 8218 O O . LEU B 1 421 ? 33.922 -1.081 19.218 1.00 14.62 419 LEU B O 1
ATOM 8223 N N . ASP B 1 422 ? 32.133 -1.406 20.544 1.00 15.08 420 ASP B N 1
ATOM 8224 C CA . ASP B 1 422 ? 31.557 -2.430 19.685 1.00 16.25 420 ASP B CA 1
ATOM 8225 C C . ASP B 1 422 ? 31.054 -1.842 18.376 1.00 15.55 420 ASP B C 1
ATOM 8226 O O . ASP B 1 422 ? 31.218 -2.440 17.321 1.00 17.17 420 ASP B O 1
ATOM 8231 N N . ALA B 1 423 ? 30.439 -0.668 18.455 1.00 14.56 421 ALA B N 1
ATOM 8232 C CA . ALA B 1 423 ? 29.899 -0.002 17.276 1.00 12.45 421 ALA B CA 1
ATOM 8233 C C . ALA B 1 423 ? 30.965 0.368 16.245 1.00 11.91 421 ALA B C 1
ATOM 8234 O O . ALA B 1 423 ? 30.668 0.504 15.060 1.00 10.45 421 ALA B O 1
ATOM 8236 N N . HIS B 1 424 ? 32.206 0.515 16.690 1.00 12.29 422 HIS B N 1
ATOM 8237 C CA . HIS B 1 424 ? 33.277 0.921 15.790 1.00 14.73 422 HIS B CA 1
ATOM 8238 C C . HIS B 1 424 ? 33.709 -0.125 14.772 1.00 16.25 422 HIS B C 1
ATOM 8239 O O . HIS B 1 424 ? 33.868 0.192 13.600 1.00 16.87 422 HIS B O 1
ATOM 8246 N N . ASP B 1 425 ? 33.880 -1.360 15.243 1.00 18.96 423 ASP B N 1
ATOM 8247 C CA . ASP B 1 425 ? 34.350 -2.513 14.463 1.00 20.55 423 ASP B CA 1
ATOM 8248 C C . ASP B 1 425 ? 35.820 -2.699 14.817 1.00 20.27 423 ASP B C 1
ATOM 8249 O O . ASP B 1 425 ? 36.546 -1.716 15.004 1.00 19.64 423 ASP B O 1
ATOM 8254 N N . GLY B 1 426 ? 36.252 -3.952 14.919 1.00 18.52 424 GLY B N 1
ATOM 8255 C CA . GLY B 1 426 ? 37.640 -4.233 15.236 1.00 17.81 424 GLY B CA 1
ATOM 8256 C C . GLY B 1 426 ? 37.947 -4.443 16.706 1.00 17.64 424 GLY B C 1
ATOM 8257 O O . GLY B 1 426 ? 39.094 -4.712 17.056 1.00 17.73 424 GLY B O 1
ATOM 8258 N N . ILE B 1 427 ? 36.930 -4.328 17.561 1.00 17.08 425 ILE B N 1
ATOM 8259 C CA . ILE B 1 427 ? 37.099 -4.488 19.006 1.00 14.93 425 ILE B CA 1
ATOM 8260 C C . ILE B 1 427 ? 36.068 -5.431 19.629 1.00 16.47 425 ILE B C 1
ATOM 8261 O O . ILE B 1 427 ? 34.898 -5.429 19.244 1.00 16.14 425 ILE B O 1
ATOM 8266 N N . ILE B 1 428 ? 36.506 -6.234 20.593 1.00 15.66 426 ILE B N 1
ATOM 8267 C CA . ILE B 1 428 ? 35.605 -7.121 21.323 1.00 14.64 426 ILE B CA 1
ATOM 8268 C C . ILE B 1 428 ? 35.801 -6.635 22.748 1.00 14.54 426 ILE B C 1
ATOM 8269 O O . ILE B 1 428 ? 36.758 -7.024 23.429 1.00 15.21 426 ILE B O 1
ATOM 8274 N N . PRO B 1 429 ? 34.897 -5.751 23.207 1.00 14.53 427 PRO B N 1
ATOM 8275 C CA . PRO B 1 429 ? 34.886 -5.125 24.532 1.00 11.95 427 PRO B CA 1
ATOM 8276 C C . PRO B 1 429 ? 34.191 -5.813 25.698 1.00 12.98 427 PRO B C 1
ATOM 8277 O O . PRO B 1 429 ? 33.108 -6.384 25.561 1.00 12.91 427 PRO B O 1
ATOM 8281 N N . PHE B 1 430 ? 34.826 -5.726 26.859 1.00 11.25 428 PHE B N 1
ATOM 8282 C CA . PHE B 1 430 ? 34.270 -6.278 28.077 1.00 11.64 428 PHE B CA 1
ATOM 8283 C C . PHE B 1 430 ? 34.618 -5.296 29.185 1.00 11.90 428 PHE B C 1
ATOM 8284 O O . PHE B 1 430 ? 35.621 -4.580 29.107 1.00 12.54 428 PHE B O 1
ATOM 8292 N N . GLY B 1 431 ? 33.775 -5.242 30.203 1.00 11.87 429 GLY B N 1
ATOM 8293 C CA . GLY B 1 431 ? 34.017 -4.330 31.303 1.00 13.22 429 GLY B CA 1
ATOM 8294 C C . GLY B 1 431 ? 33.629 -5.005 32.595 1.00 13.14 429 GLY B C 1
ATOM 8295 O O . GLY B 1 431 ? 32.634 -5.726 32.643 1.00 15.10 429 GLY B O 1
ATOM 8296 N N . GLY B 1 432 ? 34.404 -4.778 33.647 1.00 12.57 430 GLY B N 1
ATOM 8297 C CA . GLY B 1 432 ? 34.088 -5.412 34.908 1.00 11.11 430 GLY B CA 1
ATOM 8298 C C . GLY B 1 432 ? 33.713 -4.471 36.030 1.00 11.85 430 GLY B C 1
ATOM 8299 O O . GLY B 1 432 ? 34.106 -3.298 36.038 1.00 11.66 430 GLY B O 1
ATOM 8300 N N . THR B 1 433 ? 32.940 -5.008 36.973 1.00 11.18 431 THR B N 1
ATOM 8301 C CA . THR B 1 433 ? 32.492 -4.304 38.169 1.00 14.22 431 THR B CA 1
ATOM 8302 C C . THR B 1 433 ? 31.729 -5.320 39.020 1.00 14.18 431 THR B C 1
ATOM 8303 O O . THR B 1 433 ? 31.532 -6.457 38.595 1.00 12.95 431 THR B O 1
ATOM 8307 N N . PHE B 1 434 ? 31.327 -4.926 40.225 1.00 12.70 432 PHE B N 1
ATOM 8308 C CA . PHE B 1 434 ? 30.561 -5.826 41.073 1.00 12.40 432 PHE B CA 1
ATOM 8309 C C . PHE B 1 434 ? 29.169 -5.886 40.453 1.00 12.24 432 PHE B C 1
ATOM 8310 O O . PHE B 1 434 ? 28.629 -4.851 40.048 1.00 11.60 432 PHE B O 1
ATOM 8318 N N . LEU B 1 435 ? 28.593 -7.082 40.377 1.00 10.53 433 LEU B N 1
ATOM 8319 C CA . LEU B 1 435 ? 27.264 -7.251 39.795 1.00 11.25 433 LEU B CA 1
ATOM 8320 C C . LEU B 1 435 ? 26.264 -6.226 40.328 1.00 12.55 433 LEU B C 1
ATOM 8321 O O . LEU B 1 435 ? 25.485 -5.651 39.575 1.00 11.70 433 LEU B O 1
ATOM 8326 N N . ASN B 1 436 ? 26.297 -5.981 41.630 1.00 14.98 434 ASN B N 1
ATOM 8327 C CA . ASN B 1 436 ? 25.352 -5.044 42.212 1.00 17.06 434 ASN B CA 1
ATOM 8328 C C . ASN B 1 436 ? 25.412 -3.629 41.664 1.00 17.51 434 ASN B C 1
ATOM 8329 O O . ASN B 1 436 ? 24.434 -2.892 41.755 1.00 19.41 434 ASN B O 1
ATOM 8334 N N . PHE B 1 437 ? 26.543 -3.233 41.098 1.00 16.90 435 PHE B N 1
ATOM 8335 C CA . PHE B 1 437 ? 26.641 -1.877 40.581 1.00 17.55 435 PHE B CA 1
ATOM 8336 C C . PHE B 1 437 ? 26.359 -1.761 39.096 1.00 18.06 435 PHE B C 1
ATOM 8337 O O . PHE B 1 437 ? 26.512 -0.689 38.496 1.00 16.18 435 PHE B O 1
ATOM 8345 N N . ILE B 1 438 ? 25.937 -2.876 38.506 1.00 17.39 436 ILE B N 1
ATOM 8346 C CA . ILE B 1 438 ? 25.557 -2.877 37.105 1.00 16.47 436 ILE B CA 1
ATOM 8347 C C . ILE B 1 438 ? 24.256 -2.073 37.144 1.00 16.50 436 ILE B C 1
ATOM 8348 O O . ILE B 1 438 ? 23.838 -1.485 36.150 1.00 15.09 436 ILE B O 1
ATOM 8353 N N . GLY B 1 439 ? 23.628 -2.046 38.320 1.00 14.44 437 GLY B N 1
ATOM 8354 C CA . GLY B 1 439 ? 22.396 -1.295 38.480 1.00 15.31 437 GLY B CA 1
ATOM 8355 C C . GLY B 1 439 ? 22.613 0.178 38.172 1.00 15.49 437 GLY B C 1
ATOM 8356 O O . GLY B 1 439 ? 21.684 0.885 37.768 1.00 16.52 437 GLY B O 1
ATOM 8357 N N . TYR B 1 440 ? 23.845 0.639 38.371 1.00 13.11 438 TYR B N 1
ATOM 8358 C CA . TYR B 1 440 ? 24.215 2.024 38.100 1.00 13.37 438 TYR B CA 1
ATOM 8359 C C . TYR B 1 440 ? 24.261 2.265 36.594 1.00 13.26 438 TYR B C 1
ATOM 8360 O O . TYR B 1 440 ? 24.241 3.406 36.144 1.00 13.57 438 TYR B O 1
ATOM 8369 N N . ALA B 1 441 ? 24.313 1.186 35.820 1.00 12.58 439 ALA B N 1
ATOM 8370 C CA . ALA B 1 441 ? 24.434 1.310 34.378 1.00 12.36 439 ALA B CA 1
ATOM 8371 C C . ALA B 1 441 ? 23.346 0.667 33.530 1.00 12.88 439 ALA B C 1
ATOM 8372 O O . ALA B 1 441 ? 23.575 0.390 32.355 1.00 13.72 439 ALA B O 1
ATOM 8374 N N . LEU B 1 442 ? 22.164 0.441 34.091 1.00 13.05 440 LEU B N 1
ATOM 8375 C CA . LEU B 1 442 ? 21.106 -0.179 33.301 1.00 14.73 440 LEU B CA 1
ATOM 8376 C C . LEU B 1 442 ? 20.692 0.651 32.094 1.00 14.62 440 LEU B C 1
ATOM 8377 O O . LEU B 1 442 ? 20.126 0.123 31.138 1.00 14.20 440 LEU B O 1
ATOM 8382 N N . GLY B 1 443 ? 20.968 1.951 32.140 1.00 14.89 441 GLY B N 1
ATOM 8383 C CA . GLY B 1 443 ? 20.622 2.809 31.023 1.00 14.87 441 GLY B CA 1
ATOM 8384 C C . GLY B 1 443 ? 21.403 2.427 29.775 1.00 14.17 441 GLY B C 1
ATOM 8385 O O . GLY B 1 443 ? 20.874 2.481 28.666 1.00 14.15 441 GLY B O 1
ATOM 8386 N N . ALA B 1 444 ? 22.665 2.038 29.964 1.00 12.42 442 ALA B N 1
ATOM 8387 C CA . ALA B 1 444 ? 23.545 1.638 28.870 1.00 10.46 442 ALA B CA 1
ATOM 8388 C C . ALA B 1 444 ? 23.329 0.168 28.510 1.00 10.36 442 ALA B C 1
ATOM 8389 O O . ALA B 1 444 ? 23.378 -0.206 27.341 1.00 9.06 442 ALA B O 1
ATOM 8391 N N . VAL B 1 445 ? 23.097 -0.666 29.521 1.00 10.94 443 VAL B N 1
ATOM 8392 C CA . VAL B 1 445 ? 22.860 -2.088 29.297 1.00 10.52 443 VAL B CA 1
ATOM 8393 C C . VAL B 1 445 ? 21.642 -2.285 28.388 1.00 10.48 443 VAL B C 1
ATOM 8394 O O . VAL B 1 445 ? 21.673 -3.080 27.453 1.00 11.16 443 VAL B O 1
ATOM 8398 N N . ARG B 1 446 ? 20.577 -1.540 28.662 1.00 11.51 444 ARG B N 1
ATOM 8399 C CA . ARG B 1 446 ? 19.345 -1.612 27.877 1.00 11.16 444 ARG B CA 1
ATOM 8400 C C . ARG B 1 446 ? 19.602 -1.307 26.398 1.00 11.59 444 ARG B C 1
ATOM 8401 O O . ARG B 1 446 ? 19.031 -1.947 25.513 1.00 11.70 444 ARG B O 1
ATOM 8409 N N . LEU B 1 447 ? 20.458 -0.323 26.136 1.00 11.20 445 LEU B N 1
ATOM 8410 C CA . LEU B 1 447 ? 20.777 0.052 24.764 1.00 11.27 445 LEU B CA 1
ATOM 8411 C C . LEU B 1 447 ? 21.611 -1.011 24.062 1.00 11.76 445 LEU B C 1
ATOM 8412 O O . LEU B 1 447 ? 21.502 -1.188 22.844 1.00 10.62 445 LEU B O 1
ATOM 8417 N N . ALA B 1 448 ? 22.444 -1.721 24.823 1.00 11.82 446 ALA B N 1
ATOM 8418 C CA . ALA B 1 448 ? 23.267 -2.775 24.233 1.00 12.06 446 ALA B CA 1
ATOM 8419 C C . ALA B 1 448 ? 22.309 -3.845 23.738 1.00 11.77 446 ALA B C 1
ATOM 8420 O O . ALA B 1 448 ? 22.517 -4.453 22.687 1.00 13.21 446 ALA B O 1
ATOM 8422 N N . ALA B 1 449 ? 21.248 -4.061 24.509 1.00 11.79 447 ALA B N 1
ATOM 8423 C CA . ALA B 1 449 ? 20.245 -5.053 24.163 1.00 10.63 447 ALA B CA 1
ATOM 8424 C C . ALA B 1 449 ? 19.426 -4.583 22.966 1.00 10.98 447 ALA B C 1
ATOM 8425 O O . ALA B 1 449 ? 19.156 -5.353 22.057 1.00 9.61 447 ALA B O 1
ATOM 8427 N N . ILE B 1 450 ? 19.045 -3.310 22.963 1.00 12.44 448 ILE B N 1
ATOM 8428 C CA . ILE B 1 450 ? 18.253 -2.754 21.874 1.00 13.62 448 ILE B CA 1
ATOM 8429 C C . ILE B 1 450 ? 19.036 -2.660 20.573 1.00 14.95 448 ILE B C 1
ATOM 8430 O O . ILE B 1 450 ? 18.498 -2.930 19.499 1.00 16.30 448 ILE B O 1
ATOM 8435 N N . SER B 1 451 ? 20.307 -2.284 20.672 1.00 15.82 449 SER B N 1
ATOM 8436 C CA . SER B 1 451 ? 21.162 -2.126 19.497 1.00 15.15 449 SER B CA 1
ATOM 8437 C C . SER B 1 451 ? 21.888 -3.391 19.061 1.00 14.70 449 SER B C 1
ATOM 8438 O O . SER B 1 451 ? 22.620 -3.374 18.076 1.00 14.76 449 SER B O 1
ATOM 8441 N N . HIS B 1 452 ? 21.709 -4.480 19.799 1.00 14.44 450 HIS B N 1
ATOM 8442 C CA . HIS B 1 452 ? 22.362 -5.733 19.443 1.00 14.64 450 HIS B CA 1
ATOM 8443 C C . HIS B 1 452 ? 23.886 -5.619 19.475 1.00 14.73 450 HIS B C 1
ATOM 8444 O O . HIS B 1 452 ? 24.575 -6.040 18.544 1.00 11.63 450 HIS B O 1
ATOM 8451 N N . HIS B 1 453 ? 24.405 -5.035 20.549 1.00 13.94 451 HIS B N 1
ATOM 8452 C CA . HIS B 1 453 ? 25.841 -4.891 20.703 1.00 14.55 451 HIS B CA 1
ATOM 8453 C C . HIS B 1 453 ? 26.426 -6.137 21.338 1.00 15.13 451 HIS B C 1
ATOM 8454 O O . HIS B 1 453 ? 25.796 -6.765 22.187 1.00 15.06 451 HIS B O 1
ATOM 8461 N N . ARG B 1 454 ? 27.620 -6.518 20.906 1.00 15.00 452 ARG B N 1
ATOM 8462 C CA . ARG B 1 454 ? 28.269 -7.658 21.518 1.00 16.38 452 ARG B CA 1
ATOM 8463 C C . ARG B 1 454 ? 29.207 -7.044 22.544 1.00 16.99 452 ARG B C 1
ATOM 8464 O O . ARG B 1 454 ? 30.315 -6.621 22.209 1.00 17.57 452 ARG B O 1
ATOM 8472 N N . VAL B 1 455 ? 28.737 -6.942 23.781 1.00 15.18 453 VAL B N 1
ATOM 8473 C CA . VAL B 1 455 ? 29.549 -6.394 24.855 1.00 12.78 453 VAL B CA 1
ATOM 8474 C C . VAL B 1 455 ? 29.461 -7.407 25.967 1.00 11.51 453 VAL B C 1
ATOM 8475 O O . VAL B 1 455 ? 28.432 -8.056 26.143 1.00 8.84 453 VAL B O 1
ATOM 8479 N N . ILE B 1 456 ? 30.544 -7.549 26.714 1.00 12.68 454 ILE B N 1
ATOM 8480 C CA . ILE B 1 456 ? 30.583 -8.514 27.787 1.00 10.68 454 ILE B CA 1
ATOM 8481 C C . ILE B 1 456 ? 30.816 -7.833 29.120 1.00 11.89 454 ILE B C 1
ATOM 8482 O O . ILE B 1 456 ? 31.731 -7.019 29.260 1.00 10.77 454 ILE B O 1
ATOM 8487 N N . TYR B 1 457 ? 29.965 -8.155 30.091 1.00 12.93 455 TYR B N 1
ATOM 8488 C CA . TYR B 1 457 ? 30.081 -7.594 31.431 1.00 12.79 455 TYR B CA 1
ATOM 8489 C C . TYR B 1 457 ? 30.555 -8.664 32.402 1.00 12.54 455 TYR B C 1
ATOM 8490 O O . TYR B 1 457 ? 29.851 -9.640 32.656 1.00 13.19 455 TYR B O 1
ATOM 8499 N N . VAL B 1 458 ? 31.758 -8.479 32.932 1.00 12.89 456 VAL B N 1
ATOM 8500 C CA . VAL B 1 458 ? 32.325 -9.400 33.902 1.00 11.83 456 VAL B CA 1
ATOM 8501 C C . VAL B 1 458 ? 31.847 -8.868 35.249 1.00 12.65 456 VAL B C 1
ATOM 8502 O O . VAL B 1 458 ? 32.466 -7.981 35.829 1.00 14.18 456 VAL B O 1
ATOM 8506 N N . ALA B 1 459 ? 30.734 -9.402 35.735 1.00 10.81 457 ALA B N 1
ATOM 8507 C CA . ALA B 1 459 ? 30.155 -8.947 36.993 1.00 11.77 457 ALA B CA 1
ATOM 8508 C C . ALA B 1 459 ? 30.446 -9.887 38.151 1.00 11.70 457 ALA B C 1
ATOM 8509 O O . ALA B 1 459 ? 29.737 -10.873 38.346 1.00 13.95 457 ALA B O 1
ATOM 8511 N N . THR B 1 460 ? 31.470 -9.568 38.934 1.00 10.71 458 THR B N 1
ATOM 8512 C CA . THR B 1 460 ? 31.851 -10.406 40.065 1.00 12.06 458 THR B CA 1
ATOM 8513 C C . THR B 1 460 ? 31.050 -10.049 41.318 1.00 12.44 458 THR B C 1
ATOM 8514 O O . THR B 1 460 ? 30.188 -9.167 41.275 1.00 14.67 458 THR B O 1
ATOM 8518 N N . HIS B 1 461 ? 31.318 -10.746 42.422 1.00 12.45 459 HIS B N 1
ATOM 8519 C CA . HIS B 1 461 ? 30.622 -10.487 43.685 1.00 11.92 459 HIS B CA 1
ATOM 8520 C C . HIS B 1 461 ? 29.112 -10.519 43.454 1.00 13.01 459 HIS B C 1
ATOM 8521 O O . HIS B 1 461 ? 28.401 -9.571 43.786 1.00 10.44 459 HIS B O 1
ATOM 8528 N N . ASP B 1 462 ? 28.642 -11.642 42.912 1.00 12.91 460 ASP B N 1
ATOM 8529 C CA . ASP B 1 462 ? 27.245 -11.845 42.537 1.00 13.77 460 ASP B CA 1
ATOM 8530 C C . ASP B 1 462 ? 26.163 -12.141 43.577 1.00 14.98 460 ASP B C 1
ATOM 8531 O O . ASP B 1 462 ? 24.996 -12.263 43.205 1.00 16.07 460 ASP B O 1
ATOM 8536 N N . SER B 1 463 ? 26.507 -12.254 44.858 1.00 14.64 461 SER B N 1
ATOM 8537 C CA . SER B 1 463 ? 25.483 -12.556 45.862 1.00 13.55 461 SER B CA 1
ATOM 8538 C C . SER B 1 463 ? 25.957 -12.343 47.293 1.00 13.30 461 SER B C 1
ATOM 8539 O O . SER B 1 463 ? 26.979 -11.699 47.526 1.00 13.98 461 SER B O 1
ATOM 8542 N N . ILE B 1 464 ? 25.204 -12.895 48.246 1.00 12.65 462 ILE B N 1
ATOM 8543 C CA . ILE B 1 464 ? 25.557 -12.796 49.659 1.00 13.53 462 ILE B CA 1
ATOM 8544 C C . ILE B 1 464 ? 26.912 -13.451 49.867 1.00 14.04 462 ILE B C 1
ATOM 8545 O O . ILE B 1 464 ? 27.564 -13.254 50.894 1.00 14.56 462 ILE B O 1
ATOM 8550 N N . GLY B 1 465 ? 27.331 -14.236 48.879 1.00 15.31 463 GLY B N 1
ATOM 8551 C CA . GLY B 1 465 ? 28.628 -14.876 48.953 1.00 16.97 463 GLY B CA 1
ATOM 8552 C C . GLY B 1 465 ? 29.692 -13.813 49.165 1.00 17.38 463 GLY B C 1
ATOM 8553 O O . GLY B 1 465 ? 30.808 -14.115 49.583 1.00 18.17 463 GLY B O 1
ATOM 8554 N N . VAL B 1 466 ? 29.340 -12.565 48.861 1.00 17.46 464 VAL B N 1
ATOM 8555 C CA . VAL B 1 466 ? 30.239 -11.429 49.040 1.00 17.46 464 VAL B CA 1
ATOM 8556 C C . VAL B 1 466 ? 30.663 -11.359 50.505 1.00 17.73 464 VAL B C 1
ATOM 8557 O O . VAL B 1 466 ? 31.828 -11.111 50.820 1.00 18.32 464 VAL B O 1
ATOM 8561 N N . GLY B 1 467 ? 29.705 -11.563 51.401 1.00 16.55 465 GLY B N 1
ATOM 8562 C CA . GLY B 1 467 ? 30.019 -11.552 52.813 1.00 15.88 465 GLY B CA 1
ATOM 8563 C C . GLY B 1 467 ? 29.973 -10.237 53.567 1.00 16.83 465 GLY B C 1
ATOM 8564 O O . GLY B 1 467 ? 28.945 -9.563 53.620 1.00 14.87 465 GLY B O 1
ATOM 8565 N N . GLU B 1 468 ? 31.112 -9.876 54.149 1.00 15.36 466 GLU B N 1
ATOM 8566 C CA . GLU B 1 468 ? 31.245 -8.685 54.974 1.00 15.96 466 GLU B CA 1
ATOM 8567 C C . GLU B 1 468 ? 30.830 -7.307 54.449 1.00 17.47 466 GLU B C 1
ATOM 8568 O O . GLU B 1 468 ? 30.420 -6.460 55.244 1.00 17.82 466 GLU B O 1
ATOM 8574 N N . ASP B 1 469 ? 30.924 -7.055 53.145 1.00 18.26 467 ASP B N 1
ATOM 8575 C CA . ASP B 1 469 ? 30.539 -5.733 52.643 1.00 17.62 467 ASP B CA 1
ATOM 8576 C C . ASP B 1 469 ? 29.084 -5.391 52.926 1.00 17.63 467 ASP B C 1
ATOM 8577 O O . ASP B 1 469 ? 28.702 -4.220 52.926 1.00 20.01 467 ASP B O 1
ATOM 8582 N N . GLY B 1 470 ? 28.263 -6.409 53.148 1.00 16.14 468 GLY B N 1
ATOM 8583 C CA . GLY B 1 470 ? 26.876 -6.151 53.488 1.00 14.82 468 GLY B CA 1
ATOM 8584 C C . GLY B 1 470 ? 25.839 -6.022 52.395 1.00 14.30 468 GLY B C 1
ATOM 8585 O O . GLY B 1 470 ? 26.142 -6.124 51.204 1.00 13.33 468 GLY B O 1
ATOM 8586 N N . PRO B 1 471 ? 24.584 -5.761 52.794 1.00 13.95 469 PRO B N 1
ATOM 8587 C CA . PRO B 1 471 ? 23.421 -5.603 51.918 1.00 13.87 469 PRO B CA 1
ATOM 8588 C C . PRO B 1 471 ? 23.552 -4.635 50.751 1.00 14.23 469 PRO B C 1
ATOM 8589 O O . PRO B 1 471 ? 23.009 -4.890 49.682 1.00 14.13 469 PRO B O 1
ATOM 8593 N N . THR B 1 472 ? 24.263 -3.530 50.938 1.00 15.00 470 THR B N 1
ATOM 8594 C CA . THR B 1 472 ? 24.400 -2.565 49.852 1.00 14.16 470 THR B CA 1
ATOM 8595 C C . THR B 1 472 ? 25.309 -3.088 48.748 1.00 15.16 470 THR B C 1
ATOM 8596 O O . THR B 1 472 ? 25.377 -2.501 47.670 1.00 15.39 470 THR B O 1
ATOM 8600 N N . HIS B 1 473 ? 25.993 -4.198 49.015 1.00 13.00 471 HIS B N 1
ATOM 8601 C CA . HIS B 1 473 ? 26.906 -4.792 48.040 1.00 13.71 471 HIS B CA 1
ATOM 8602 C C . HIS B 1 473 ? 26.485 -6.180 47.573 1.00 13.90 471 HIS B C 1
ATOM 8603 O O . HIS B 1 473 ? 27.160 -6.778 46.732 1.00 13.78 471 HIS B O 1
ATOM 8610 N N . GLN B 1 474 ? 25.376 -6.686 48.109 1.00 13.88 472 GLN B N 1
ATOM 8611 C CA . GLN B 1 474 ? 24.891 -8.020 47.757 1.00 13.40 472 GLN B CA 1
ATOM 8612 C C . GLN B 1 474 ? 23.625 -8.000 46.911 1.00 14.63 472 GLN B C 1
ATOM 8613 O O . GLN B 1 474 ? 22.564 -7.586 47.373 1.00 14.57 472 GLN B O 1
ATOM 8619 N N . PRO B 1 475 ? 23.722 -8.452 45.652 1.00 14.71 473 PRO B N 1
ATOM 8620 C CA . PRO B 1 475 ? 22.563 -8.482 44.756 1.00 14.84 473 PRO B CA 1
ATOM 8621 C C . PRO B 1 475 ? 21.607 -9.596 45.174 1.00 13.88 473 PRO B C 1
ATOM 8622 O O . PRO B 1 475 ? 22.047 -10.676 45.579 1.00 14.20 473 PRO B O 1
ATOM 8626 N N . VAL B 1 476 ? 20.308 -9.328 45.087 1.00 12.90 474 VAL B N 1
ATOM 8627 C CA . VAL B 1 476 ? 19.291 -10.328 45.401 1.00 11.81 474 VAL B CA 1
ATOM 8628 C C . VAL B 1 476 ? 18.145 -10.189 44.404 1.00 13.00 474 VAL B C 1
ATOM 8629 O O . VAL B 1 476 ? 17.355 -11.113 44.224 1.00 13.46 474 VAL B O 1
ATOM 8633 N N . GLU B 1 477 ? 18.061 -9.030 43.757 1.00 12.97 475 GLU B N 1
ATOM 8634 C CA . GLU B 1 477 ? 16.992 -8.778 42.801 1.00 16.20 475 GLU B CA 1
ATOM 8635 C C . GLU B 1 477 ? 17.455 -8.300 41.419 1.00 15.82 475 GLU B C 1
ATOM 8636 O O . GLU B 1 477 ? 16.637 -8.158 40.511 1.00 16.57 475 GLU B O 1
ATOM 8642 N N . LEU B 1 478 ? 18.753 -8.069 41.248 1.00 14.99 476 LEU B N 1
ATOM 8643 C CA . LEU B 1 478 ? 19.255 -7.574 39.964 1.00 16.62 476 LEU B CA 1
ATOM 8644 C C . LEU B 1 478 ? 19.267 -8.586 38.814 1.00 15.01 476 LEU B C 1
ATOM 8645 O O . LEU B 1 478 ? 19.020 -8.225 37.662 1.00 14.93 476 LEU B O 1
ATOM 8650 N N . VAL B 1 479 ? 19.566 -9.844 39.115 1.00 14.54 477 VAL B N 1
ATOM 8651 C CA . VAL B 1 479 ? 19.590 -10.869 38.078 1.00 14.92 477 VAL B CA 1
ATOM 8652 C C . VAL B 1 479 ? 18.188 -11.062 37.497 1.00 15.20 477 VAL B C 1
ATOM 8653 O O . VAL B 1 479 ? 18.030 -11.283 36.296 1.00 17.34 477 VAL B O 1
ATOM 8657 N N . ALA B 1 480 ? 17.171 -10.972 38.346 1.00 13.59 478 ALA B N 1
ATOM 8658 C CA . ALA B 1 480 ? 15.795 -11.123 37.881 1.00 14.15 478 ALA B CA 1
ATOM 8659 C C . ALA B 1 480 ? 15.492 -10.018 36.875 1.00 14.41 478 ALA B C 1
ATOM 8660 O O . ALA B 1 480 ? 14.873 -10.253 35.830 1.00 14.60 478 ALA B O 1
ATOM 8662 N N . ALA B 1 481 ? 15.942 -8.812 37.199 1.00 14.49 479 ALA B N 1
ATOM 8663 C CA . ALA B 1 481 ? 15.735 -7.658 36.343 1.00 14.07 479 ALA B CA 1
ATOM 8664 C C . ALA B 1 481 ? 16.405 -7.856 34.990 1.00 15.19 479 ALA B C 1
ATOM 8665 O O . ALA B 1 481 ? 15.796 -7.609 33.944 1.00 15.09 479 ALA B O 1
ATOM 8667 N N . LEU B 1 482 ? 17.660 -8.299 35.006 1.00 13.86 480 LEU B N 1
ATOM 8668 C CA . LEU B 1 482 ? 18.396 -8.511 33.765 1.00 11.61 480 LEU B CA 1
ATOM 8669 C C . LEU B 1 482 ? 17.757 -9.627 32.928 1.00 13.43 480 LEU B C 1
ATOM 8670 O O . LEU B 1 482 ? 17.801 -9.591 31.695 1.00 11.19 480 LEU B O 1
ATOM 8675 N N . ARG B 1 483 ? 17.157 -10.607 33.606 1.00 11.19 481 ARG B N 1
ATOM 8676 C CA . ARG B 1 483 ? 16.497 -11.724 32.936 1.00 12.42 481 ARG B CA 1
ATOM 8677 C C . ARG B 1 483 ? 15.197 -11.291 32.262 1.00 12.96 481 ARG B C 1
ATOM 8678 O O . ARG B 1 483 ? 14.746 -11.924 31.311 1.00 14.59 481 ARG B O 1
ATOM 8686 N N . ALA B 1 484 ? 14.596 -10.213 32.753 1.00 12.19 482 ALA B N 1
ATOM 8687 C CA . ALA B 1 484 ? 13.354 -9.709 32.173 1.00 12.85 482 ALA B CA 1
ATOM 8688 C C . ALA B 1 484 ? 13.663 -8.916 30.905 1.00 14.22 482 ALA B C 1
ATOM 8689 O O . ALA B 1 484 ? 12.805 -8.741 30.043 1.00 14.01 482 ALA B O 1
ATOM 8691 N N . MET B 1 485 ? 14.899 -8.438 30.815 1.00 15.56 483 MET B N 1
ATOM 8692 C CA . MET B 1 485 ? 15.382 -7.644 29.689 1.00 15.72 483 MET B CA 1
ATOM 8693 C C . MET B 1 485 ? 15.504 -8.416 28.376 1.00 15.87 483 MET B C 1
ATOM 8694 O O . MET B 1 485 ? 16.226 -9.410 28.296 1.00 15.57 483 MET B O 1
ATOM 8699 N N . PRO B 1 486 ? 14.808 -7.955 27.323 1.00 15.48 484 PRO B N 1
ATOM 8700 C CA . PRO B 1 486 ? 14.872 -8.626 26.020 1.00 14.54 484 PRO B CA 1
ATOM 8701 C C . PRO B 1 486 ? 16.296 -8.587 25.461 1.00 15.62 484 PRO B C 1
ATOM 8702 O O . PRO B 1 486 ? 17.036 -7.630 25.701 1.00 14.14 484 PRO B O 1
ATOM 8706 N N . ASN B 1 487 ? 16.663 -9.628 24.717 1.00 15.04 485 ASN B N 1
ATOM 8707 C CA . ASN B 1 487 ? 17.978 -9.749 24.091 1.00 14.57 485 ASN B CA 1
ATOM 8708 C C . ASN B 1 487 ? 19.178 -9.462 24.990 1.00 15.20 485 ASN B C 1
ATOM 8709 O O . ASN B 1 487 ? 20.033 -8.635 24.666 1.00 16.00 485 ASN B O 1
ATOM 8714 N N . LEU B 1 488 ? 19.232 -10.141 26.127 1.00 14.76 486 LEU B N 1
ATOM 8715 C CA . LEU B 1 488 ? 20.345 -9.995 27.049 1.00 14.79 486 LEU B CA 1
ATOM 8716 C C . LEU B 1 488 ? 20.611 -11.359 27.663 1.00 14.93 486 LEU B C 1
ATOM 8717 O O . LEU B 1 488 ? 19.694 -12.022 28.142 1.00 16.50 486 LEU B O 1
ATOM 8722 N N . GLN B 1 489 ? 21.863 -11.794 27.619 1.00 13.57 487 GLN B N 1
ATOM 8723 C CA . GLN B 1 489 ? 22.219 -13.076 28.199 1.00 14.84 487 GLN B CA 1
ATOM 8724 C C . GLN B 1 489 ? 22.776 -12.858 29.597 1.00 13.81 487 GLN B C 1
ATOM 8725 O O . GLN B 1 489 ? 23.643 -12.012 29.812 1.00 14.21 487 GLN B O 1
ATOM 8731 N N . VAL B 1 490 ? 22.241 -13.601 30.553 1.00 13.70 488 VAL B N 1
ATOM 8732 C CA . VAL B 1 490 ? 22.691 -13.508 31.929 1.00 12.75 488 VAL B CA 1
ATOM 8733 C C . VAL B 1 490 ? 23.166 -14.909 32.262 1.00 13.69 488 VAL B C 1
ATOM 8734 O O . VAL B 1 490 ? 22.362 -15.813 32.488 1.00 14.26 488 VAL B O 1
ATOM 8738 N N . ILE B 1 491 ? 24.480 -15.091 32.263 1.00 13.49 489 ILE B N 1
ATOM 8739 C CA . ILE B 1 491 ? 25.057 -16.398 32.531 1.00 12.34 489 ILE B CA 1
ATOM 8740 C C . ILE B 1 491 ? 25.684 -16.449 33.914 1.00 11.32 489 ILE B C 1
ATOM 8741 O O . ILE B 1 491 ? 26.487 -15.591 34.267 1.00 11.63 489 ILE B O 1
ATOM 8746 N N . ARG B 1 492 ? 25.300 -17.455 34.694 1.00 9.31 490 ARG B N 1
ATOM 8747 C CA . ARG B 1 492 ? 25.821 -17.626 36.046 1.00 9.59 490 ARG B CA 1
ATOM 8748 C C . ARG B 1 492 ? 26.478 -19.004 36.159 1.00 8.71 490 ARG B C 1
ATOM 8749 O O . ARG B 1 492 ? 25.864 -19.952 36.642 1.00 9.82 490 ARG B O 1
ATOM 8757 N N . PRO B 1 493 ? 27.748 -19.123 35.728 1.00 8.97 491 PRO B N 1
ATOM 8758 C CA . PRO B 1 493 ? 28.491 -20.391 35.771 1.00 10.27 491 PRO B CA 1
ATOM 8759 C C . PRO B 1 493 ? 28.745 -20.923 37.182 1.00 13.02 491 PRO B C 1
ATOM 8760 O O . PRO B 1 493 ? 28.851 -20.156 38.139 1.00 15.47 491 PRO B O 1
ATOM 8764 N N . SER B 1 494 ? 28.858 -22.242 37.299 1.00 12.41 492 SER B N 1
ATOM 8765 C CA . SER B 1 494 ? 29.069 -22.888 38.588 1.00 13.80 492 SER B CA 1
ATOM 8766 C C . SER B 1 494 ? 30.526 -23.210 38.900 1.00 13.49 492 SER B C 1
ATOM 8767 O O . SER B 1 494 ? 30.892 -23.334 40.061 1.00 12.99 492 SER B O 1
ATOM 8770 N N . ASP B 1 495 ? 31.349 -23.362 37.868 1.00 14.02 493 ASP B N 1
ATOM 8771 C CA . ASP B 1 495 ? 32.755 -23.698 38.065 1.00 14.49 493 ASP B CA 1
ATOM 8772 C C . ASP B 1 495 ? 33.607 -23.260 36.886 1.00 14.59 493 ASP B C 1
ATOM 8773 O O . ASP B 1 495 ? 33.144 -22.514 36.019 1.00 15.85 493 ASP B O 1
ATOM 8778 N N . GLN B 1 496 ? 34.853 -23.733 36.855 1.00 13.16 494 GLN B N 1
ATOM 8779 C CA . GLN B 1 496 ? 35.777 -23.379 35.782 1.00 12.99 494 GLN B CA 1
ATOM 8780 C C . GLN B 1 496 ? 35.241 -23.786 34.417 1.00 11.86 494 GLN B C 1
ATOM 8781 O O . GLN B 1 496 ? 35.258 -22.999 33.474 1.00 10.94 494 GLN B O 1
ATOM 8787 N N . THR B 1 497 ? 34.775 -25.025 34.317 1.00 12.44 495 THR B N 1
ATOM 8788 C CA . THR B 1 497 ? 34.238 -25.530 33.061 1.00 13.45 495 THR B CA 1
ATOM 8789 C C . THR B 1 497 ? 33.036 -24.715 32.589 1.00 13.32 495 THR B C 1
ATOM 8790 O O . THR B 1 497 ? 32.976 -24.326 31.423 1.00 13.64 495 THR B O 1
ATOM 8794 N N . GLU B 1 498 ? 32.080 -24.443 33.475 1.00 12.90 496 GLU B N 1
ATOM 8795 C CA . GLU B 1 498 ? 30.923 -23.661 33.047 1.00 13.82 496 GLU B CA 1
ATOM 8796 C C . GLU B 1 498 ? 31.324 -22.220 32.751 1.00 14.60 496 GLU B C 1
ATOM 8797 O O . GLU B 1 498 ? 30.727 -21.569 31.892 1.00 16.58 496 GLU B O 1
ATOM 8803 N N . THR B 1 499 ? 32.350 -21.733 33.444 1.00 13.49 497 THR B N 1
ATOM 8804 C CA . THR B 1 499 ? 32.821 -20.366 33.237 1.00 12.77 497 THR B CA 1
ATOM 8805 C C . THR B 1 499 ? 33.445 -20.212 31.862 1.00 14.06 497 THR B C 1
ATOM 8806 O O . THR B 1 499 ? 33.259 -19.190 31.203 1.00 14.03 497 THR B O 1
ATOM 8810 N N . SER B 1 500 ? 34.196 -21.220 31.429 1.00 13.50 498 SER B N 1
ATOM 8811 C CA . SER B 1 500 ? 34.798 -21.171 30.107 1.00 13.85 498 SER B CA 1
ATOM 8812 C C . SER B 1 500 ? 33.647 -21.223 29.107 1.00 13.67 498 SER B C 1
ATOM 8813 O O . SER B 1 500 ? 33.668 -20.552 28.077 1.00 15.39 498 SER B O 1
ATOM 8816 N N . GLY B 1 501 ? 32.631 -22.018 29.432 1.00 13.12 499 GLY B N 1
ATOM 8817 C CA . GLY B 1 501 ? 31.475 -22.131 28.564 1.00 12.35 499 GLY B CA 1
ATOM 8818 C C . GLY B 1 501 ? 30.800 -20.782 28.430 1.00 14.54 499 GLY B C 1
ATOM 8819 O O . GLY B 1 501 ? 30.381 -20.399 27.341 1.00 15.81 499 GLY B O 1
ATOM 8820 N N . ALA B 1 502 ? 30.702 -20.056 29.542 1.00 14.15 500 ALA B N 1
ATOM 8821 C CA . ALA B 1 502 ? 30.075 -18.736 29.547 1.00 13.90 500 ALA B CA 1
ATOM 8822 C C . ALA B 1 502 ? 30.833 -17.752 28.652 1.00 14.90 500 ALA B C 1
ATOM 8823 O O . ALA B 1 502 ? 30.223 -16.999 27.886 1.00 14.14 500 ALA B O 1
ATOM 8825 N N . TRP B 1 503 ? 32.160 -17.751 28.748 1.00 14.08 501 TRP B N 1
ATOM 8826 C CA . TRP B 1 503 ? 32.964 -16.863 27.916 1.00 13.18 501 TRP B CA 1
ATOM 8827 C C . TRP B 1 503 ? 32.838 -17.263 26.454 1.00 15.27 501 TRP B C 1
ATOM 8828 O O . TRP B 1 503 ? 32.843 -16.409 25.563 1.00 17.04 501 TRP B O 1
ATOM 8839 N N . ALA B 1 504 ? 32.734 -18.565 26.207 1.00 15.31 502 ALA B N 1
ATOM 8840 C CA . ALA B 1 504 ? 32.594 -19.065 24.845 1.00 15.15 502 ALA B CA 1
ATOM 8841 C C . ALA B 1 504 ? 31.280 -18.548 24.260 1.00 16.07 502 ALA B C 1
ATOM 8842 O O . ALA B 1 504 ? 31.224 -18.116 23.112 1.00 16.96 502 ALA B O 1
ATOM 8844 N N . VAL B 1 505 ? 30.218 -18.601 25.054 1.00 16.12 503 VAL B N 1
ATOM 8845 C CA . VAL B 1 505 ? 28.921 -18.120 24.601 1.00 15.89 503 VAL B CA 1
ATOM 8846 C C . VAL B 1 505 ? 28.961 -16.605 24.413 1.00 16.17 503 VAL B C 1
ATOM 8847 O O . VAL B 1 505 ? 28.518 -16.086 23.387 1.00 16.85 503 VAL B O 1
ATOM 8851 N N . ALA B 1 506 ? 29.511 -15.898 25.393 1.00 15.47 504 ALA B N 1
ATOM 8852 C CA . ALA B 1 506 ? 29.590 -14.446 25.308 1.00 15.97 504 ALA B CA 1
ATOM 8853 C C . ALA B 1 506 ? 30.351 -13.994 24.068 1.00 17.48 504 ALA B C 1
ATOM 8854 O O . ALA B 1 506 ? 29.913 -13.092 23.357 1.00 16.66 504 ALA B O 1
ATOM 8856 N N . LEU B 1 507 ? 31.487 -14.628 23.803 1.00 18.33 505 LEU B N 1
ATOM 8857 C CA . LEU B 1 507 ? 32.304 -14.257 22.655 1.00 19.51 505 LEU B CA 1
ATOM 8858 C C . LEU B 1 507 ? 31.698 -14.576 21.295 1.00 20.63 505 LEU B C 1
ATOM 8859 O O . LEU B 1 507 ? 31.979 -13.886 20.319 1.00 22.49 505 LEU B O 1
ATOM 8864 N N . SER B 1 508 ? 30.868 -15.608 21.216 1.00 21.57 506 SER B N 1
ATOM 8865 C CA . SER B 1 508 ? 30.289 -15.973 19.931 1.00 21.80 506 SER B CA 1
ATOM 8866 C C . SER B 1 508 ? 28.905 -15.383 19.689 1.00 21.61 506 SER B C 1
ATOM 8867 O O . SER B 1 508 ? 28.291 -15.630 18.650 1.00 21.97 506 SER B O 1
ATOM 8870 N N . SER B 1 509 ? 28.408 -14.604 20.643 1.00 20.65 507 SER B N 1
ATOM 8871 C CA . SER B 1 509 ? 27.110 -13.960 20.488 1.00 20.38 507 SER B CA 1
ATOM 8872 C C . SER B 1 509 ? 27.325 -12.614 19.812 1.00 21.02 507 SER B C 1
ATOM 8873 O O . SER B 1 509 ? 27.411 -11.583 20.471 1.00 20.05 507 SER B O 1
ATOM 8876 N N . ILE B 1 510 ? 27.381 -12.613 18.487 1.00 21.34 508 ILE B N 1
ATOM 8877 C CA . ILE B 1 510 ? 27.628 -11.387 17.725 1.00 22.63 508 ILE B CA 1
ATOM 8878 C C . ILE B 1 510 ? 26.621 -10.264 17.866 1.00 20.51 508 ILE B C 1
ATOM 8879 O O . ILE B 1 510 ? 26.960 -9.109 17.692 1.00 20.32 508 ILE B O 1
ATOM 8884 N N . HIS B 1 511 ? 25.379 -10.595 18.171 1.00 19.62 509 HIS B N 1
ATOM 8885 C CA . HIS B 1 511 ? 24.348 -9.579 18.303 1.00 19.94 509 HIS B CA 1
ATOM 8886 C C . HIS B 1 511 ? 23.667 -9.523 19.653 1.00 18.13 509 HIS B C 1
ATOM 8887 O O . HIS B 1 511 ? 22.599 -8.928 19.788 1.00 16.55 509 HIS B O 1
ATOM 8894 N N . THR B 1 512 ? 24.261 -10.141 20.663 1.00 17.16 510 THR B N 1
ATOM 8895 C CA . THR B 1 512 ? 23.639 -10.144 21.986 1.00 16.21 510 THR B CA 1
ATOM 8896 C C . THR B 1 512 ? 24.625 -9.886 23.109 1.00 15.18 510 THR B C 1
ATOM 8897 O O . THR B 1 512 ? 25.658 -10.553 23.199 1.00 16.97 510 THR B O 1
ATOM 8901 N N . PRO B 1 513 ? 24.333 -8.896 23.969 1.00 12.65 511 PRO B N 1
ATOM 8902 C CA . PRO B 1 513 ? 25.213 -8.568 25.096 1.00 12.88 511 PRO B CA 1
ATOM 8903 C C . PRO B 1 513 ? 25.103 -9.669 26.151 1.00 12.99 511 PRO B C 1
ATOM 8904 O O . PRO B 1 513 ? 24.071 -10.337 26.246 1.00 14.30 511 PRO B O 1
ATOM 8908 N N . THR B 1 514 ? 26.157 -9.860 26.939 1.00 12.34 512 THR B N 1
ATOM 8909 C CA . THR B 1 514 ? 26.163 -10.909 27.952 1.00 12.10 512 THR B CA 1
ATOM 8910 C C . THR B 1 514 ? 26.726 -10.462 29.291 1.00 12.24 512 THR B C 1
ATOM 8911 O O . THR B 1 514 ? 27.788 -9.840 29.359 1.00 12.68 512 THR B O 1
ATOM 8915 N N . VAL B 1 515 ? 26.001 -10.792 30.353 1.00 10.09 513 VAL B N 1
ATOM 8916 C CA . VAL B 1 515 ? 26.421 -10.478 31.708 1.00 8.74 513 VAL B CA 1
ATOM 8917 C C . VAL B 1 515 ? 26.937 -11.778 32.305 1.00 10.90 513 VAL B C 1
ATOM 8918 O O . VAL B 1 515 ? 26.217 -12.778 32.344 1.00 10.15 513 VAL B O 1
ATOM 8922 N N . LEU B 1 516 ? 28.188 -11.774 32.742 1.00 10.45 514 LEU B N 1
ATOM 8923 C CA . LEU B 1 516 ? 28.769 -12.954 33.362 1.00 12.26 514 LEU B CA 1
ATOM 8924 C C . LEU B 1 516 ? 28.698 -12.726 34.869 1.00 12.00 514 LEU B C 1
ATOM 8925 O O . LEU B 1 516 ? 29.421 -11.889 35.404 1.00 11.45 514 LEU B O 1
ATOM 8930 N N . CYS B 1 517 ? 27.817 -13.459 35.546 1.00 11.43 515 CYS B N 1
ATOM 8931 C CA . CYS B 1 517 ? 27.655 -13.323 36.992 1.00 10.93 515 CYS B CA 1
ATOM 8932 C C . CYS B 1 517 ? 28.647 -14.240 37.695 1.00 11.34 515 CYS B C 1
ATOM 8933 O O . CYS B 1 517 ? 28.499 -15.464 37.697 1.00 10.34 515 CYS B O 1
ATOM 8936 N N . LEU B 1 518 ? 29.657 -13.630 38.302 1.00 11.91 516 LEU B N 1
ATOM 8937 C CA . LEU B 1 518 ? 30.716 -14.373 38.956 1.00 12.85 516 LEU B CA 1
ATOM 8938 C C . LEU B 1 518 ? 30.728 -14.214 40.476 1.00 15.53 516 LEU B C 1
ATOM 8939 O O . LEU B 1 518 ? 30.365 -13.167 41.014 1.00 15.37 516 LEU B O 1
ATOM 8944 N N . SER B 1 519 ? 31.149 -15.273 41.162 1.00 15.61 517 SER B N 1
ATOM 8945 C CA . SER B 1 519 ? 31.178 -15.275 42.611 1.00 16.35 517 SER B CA 1
ATOM 8946 C C . SER B 1 519 ? 32.490 -14.795 43.193 1.00 16.57 517 SER B C 1
ATOM 8947 O O . SER B 1 519 ? 33.525 -14.820 42.539 1.00 17.34 517 SER B O 1
ATOM 8950 N N . ARG B 1 520 ? 32.433 -14.368 44.446 1.00 17.57 518 ARG B N 1
ATOM 8951 C CA . ARG B 1 520 ? 33.623 -13.929 45.151 1.00 17.02 518 ARG B CA 1
ATOM 8952 C C . ARG B 1 520 ? 34.228 -15.139 45.871 1.00 16.61 518 ARG B C 1
ATOM 8953 O O . ARG B 1 520 ? 35.449 -15.286 45.941 1.00 17.23 518 ARG B O 1
ATOM 8961 N N . GLN B 1 521 ? 33.354 -15.999 46.391 1.00 14.76 519 GLN B N 1
ATOM 8962 C CA . GLN B 1 521 ? 33.748 -17.189 47.148 1.00 16.41 519 GLN B CA 1
ATOM 8963 C C . GLN B 1 521 ? 33.949 -18.443 46.298 1.00 17.27 519 GLN B C 1
ATOM 8964 O O . GLN B 1 521 ? 33.363 -18.581 45.220 1.00 18.98 519 GLN B O 1
ATOM 8970 N N . ASN B 1 522 ? 34.761 -19.368 46.801 1.00 17.12 520 ASN B N 1
ATOM 8971 C CA . ASN B 1 522 ? 35.022 -20.610 46.085 1.00 18.13 520 ASN B CA 1
ATOM 8972 C C . ASN B 1 522 ? 33.756 -21.423 45.893 1.00 18.47 520 ASN B C 1
ATOM 8973 O O . ASN B 1 522 ? 32.848 -21.383 46.723 1.00 18.55 520 ASN B O 1
ATOM 8978 N N . THR B 1 523 ? 33.714 -22.162 44.789 1.00 18.45 521 THR B N 1
ATOM 8979 C CA . THR B 1 523 ? 32.602 -23.044 44.478 1.00 20.74 521 THR B CA 1
ATOM 8980 C C . THR B 1 523 ? 33.226 -24.408 44.199 1.00 22.44 521 THR B C 1
ATOM 8981 O O . THR B 1 523 ? 34.376 -24.491 43.770 1.00 23.70 521 THR B O 1
ATOM 8985 N N . GLU B 1 524 ? 32.490 -25.483 44.447 1.00 24.47 522 GLU B N 1
ATOM 8986 C CA . GLU B 1 524 ? 33.047 -26.807 44.195 1.00 26.23 522 GLU B CA 1
ATOM 8987 C C . GLU B 1 524 ? 32.781 -27.237 42.755 1.00 25.84 522 GLU B C 1
ATOM 8988 O O . GLU B 1 524 ? 31.640 -27.214 42.295 1.00 26.53 522 GLU B O 1
ATOM 8994 N N . PRO B 1 525 ? 33.837 -27.637 42.026 1.00 24.40 523 PRO B N 1
ATOM 8995 C CA . PRO B 1 525 ? 33.673 -28.072 40.636 1.00 23.93 523 PRO B CA 1
ATOM 8996 C C . PRO B 1 525 ? 32.806 -29.328 40.516 1.00 23.86 523 PRO B C 1
ATOM 8997 O O . PRO B 1 525 ? 32.880 -30.237 41.345 1.00 24.13 523 PRO B O 1
ATOM 9001 N N . GLN B 1 526 ? 31.987 -29.372 39.472 1.00 22.95 524 GLN B N 1
ATOM 9002 C CA . GLN B 1 526 ? 31.104 -30.508 39.249 1.00 21.56 524 GLN B CA 1
ATOM 9003 C C . GLN B 1 526 ? 31.601 -31.377 38.097 1.00 20.97 524 GLN B C 1
ATOM 9004 O O . GLN B 1 526 ? 31.974 -30.865 37.042 1.00 18.78 524 GLN B O 1
ATOM 9010 N N . SER B 1 527 ? 31.596 -32.692 38.292 1.00 19.06 525 SER B N 1
ATOM 9011 C CA . SER B 1 527 ? 32.057 -33.594 37.251 1.00 20.05 525 SER B CA 1
ATOM 9012 C C . SER B 1 527 ? 31.128 -33.598 36.039 1.00 20.11 525 SER B C 1
ATOM 9013 O O . SER B 1 527 ? 31.551 -33.904 34.925 1.00 19.18 525 SER B O 1
ATOM 9016 N N . GLY B 1 528 ? 29.868 -33.236 36.255 1.00 19.69 526 GLY B N 1
ATOM 9017 C CA . GLY B 1 528 ? 28.910 -33.220 35.166 1.00 19.32 526 GLY B CA 1
ATOM 9018 C C . GLY B 1 528 ? 28.873 -31.949 34.334 1.00 20.40 526 GLY B C 1
ATOM 9019 O O . GLY B 1 528 ? 28.137 -31.878 33.354 1.00 19.81 526 GLY B O 1
ATOM 9020 N N . SER B 1 529 ? 29.662 -30.947 34.705 1.00 20.04 527 SER B N 1
ATOM 9021 C CA . SER B 1 529 ? 29.675 -29.689 33.963 1.00 19.96 527 SER B CA 1
ATOM 9022 C C . SER B 1 529 ? 30.286 -29.846 32.578 1.00 19.50 527 SER B C 1
ATOM 9023 O O . SER B 1 529 ? 31.139 -30.700 32.362 1.00 20.03 527 SER B O 1
ATOM 9026 N N . SER B 1 530 ? 29.841 -29.019 31.639 1.00 18.64 528 SER B N 1
ATOM 9027 C CA . SER B 1 530 ? 30.372 -29.059 30.281 1.00 19.55 528 SER B CA 1
ATOM 9028 C C . SER B 1 530 ? 30.028 -27.780 29.529 1.00 20.05 528 SER B C 1
ATOM 9029 O O . SER B 1 530 ? 29.038 -27.110 29.838 1.00 19.70 528 SER B O 1
ATOM 9032 N N . ILE B 1 531 ? 30.849 -27.438 28.543 1.00 19.83 529 ILE B N 1
ATOM 9033 C CA . ILE B 1 531 ? 30.601 -26.248 27.751 1.00 20.59 529 ILE B CA 1
ATOM 9034 C C . ILE B 1 531 ? 29.341 -26.476 26.927 1.00 22.18 529 ILE B C 1
ATOM 9035 O O . ILE B 1 531 ? 28.489 -25.593 26.820 1.00 22.83 529 ILE B O 1
ATOM 9040 N N . GLU B 1 532 ? 29.222 -27.670 26.354 1.00 22.50 530 GLU B N 1
ATOM 9041 C CA . GLU B 1 532 ? 28.058 -28.010 25.549 1.00 24.38 530 GLU B CA 1
ATOM 9042 C C . GLU B 1 532 ? 26.785 -27.761 26.353 1.00 22.37 530 GLU B C 1
ATOM 9043 O O . GLU B 1 532 ? 25.792 -27.266 25.824 1.00 22.96 530 GLU B O 1
ATOM 9049 N N . GLY B 1 533 ? 26.819 -28.119 27.633 1.00 20.86 531 GLY B N 1
ATOM 9050 C CA . GLY B 1 533 ? 25.663 -27.920 28.486 1.00 18.51 531 GLY B CA 1
ATOM 9051 C C . GLY B 1 533 ? 25.318 -26.452 28.629 1.00 18.30 531 GLY B C 1
ATOM 9052 O O . GLY B 1 533 ? 24.155 -26.064 28.498 1.00 18.13 531 GLY B O 1
ATOM 9053 N N . VAL B 1 534 ? 26.331 -25.631 28.899 1.00 16.99 532 VAL B N 1
ATOM 9054 C CA . VAL B 1 534 ? 26.133 -24.198 29.056 1.00 15.15 532 VAL B CA 1
ATOM 9055 C C . VAL B 1 534 ? 25.505 -23.618 27.798 1.00 16.93 532 VAL B C 1
ATOM 9056 O O . VAL B 1 534 ? 24.634 -22.753 27.874 1.00 15.59 532 VAL B O 1
ATOM 9060 N N . ARG B 1 535 ? 25.946 -24.099 26.639 1.00 18.17 533 ARG B N 1
ATOM 9061 C CA . ARG B 1 535 ? 25.402 -23.618 25.374 1.00 19.57 533 ARG B CA 1
ATOM 9062 C C . ARG B 1 535 ? 23.910 -23.886 25.246 1.00 18.98 533 ARG B C 1
ATOM 9063 O O . ARG B 1 535 ? 23.222 -23.199 24.491 1.00 19.52 533 ARG B O 1
ATOM 9071 N N . HIS B 1 536 ? 23.413 -24.886 25.972 1.00 18.41 534 HIS B N 1
ATOM 9072 C CA . HIS B 1 536 ? 21.991 -25.224 25.939 1.00 18.17 534 HIS B CA 1
ATOM 9073 C C . HIS B 1 536 ? 21.200 -24.466 27.006 1.00 18.33 534 HIS B C 1
ATOM 9074 O O . HIS B 1 536 ? 19.974 -24.588 27.087 1.00 17.93 534 HIS B O 1
ATOM 9081 N N . GLY B 1 537 ? 21.906 -23.687 27.824 1.00 16.63 535 GLY B N 1
ATOM 9082 C CA . GLY B 1 537 ? 21.249 -22.911 28.861 1.00 15.39 535 GLY B CA 1
ATOM 9083 C C . GLY B 1 537 ? 21.000 -23.673 30.145 1.00 14.72 535 GLY B C 1
ATOM 9084 O O . GLY B 1 537 ? 21.279 -23.171 31.233 1.00 15.99 535 GLY B O 1
ATOM 9085 N N . ALA B 1 538 ? 20.454 -24.877 30.024 1.00 13.88 536 ALA B N 1
ATOM 9086 C CA . ALA B 1 538 ? 20.185 -25.723 31.182 1.00 13.77 536 ALA B CA 1
ATOM 9087 C C . ALA B 1 538 ? 20.417 -27.158 30.751 1.00 13.61 536 ALA B C 1
ATOM 9088 O O . ALA B 1 538 ? 20.152 -27.502 29.606 1.00 13.54 536 ALA B O 1
ATOM 9090 N N . TYR B 1 539 ? 20.920 -27.987 31.662 1.00 15.19 537 TYR B N 1
ATOM 9091 C CA . TYR B 1 539 ? 21.194 -29.390 31.362 1.00 16.79 537 TYR B CA 1
ATOM 9092 C C . TYR B 1 539 ? 21.433 -30.165 32.653 1.00 18.04 537 TYR B C 1
ATOM 9093 O O . TYR B 1 539 ? 21.739 -29.574 33.691 1.00 18.14 537 TYR B O 1
ATOM 9102 N N . SER B 1 540 ? 21.296 -31.487 32.588 1.00 18.23 538 SER B N 1
ATOM 9103 C CA . SER B 1 540 ? 21.494 -32.336 33.760 1.00 18.48 538 SER B CA 1
ATOM 9104 C C . SER B 1 540 ? 22.967 -32.551 34.085 1.00 19.20 538 SER B C 1
ATOM 9105 O O . SER B 1 540 ? 23.761 -32.886 33.202 1.00 19.39 538 SER B O 1
ATOM 9108 N N . VAL B 1 541 ? 23.328 -32.347 35.349 1.00 18.73 539 VAL B N 1
ATOM 9109 C CA . VAL B 1 541 ? 24.694 -32.580 35.800 1.00 18.88 539 VAL B CA 1
ATOM 9110 C C . VAL B 1 541 ? 24.648 -33.863 36.633 1.00 19.09 539 VAL B C 1
ATOM 9111 O O . VAL B 1 541 ? 25.671 -34.488 36.904 1.00 19.97 539 VAL B O 1
ATOM 9115 N N . VAL B 1 542 ? 23.438 -34.243 37.028 1.00 19.45 540 VAL B N 1
ATOM 9116 C CA . VAL B 1 542 ? 23.206 -35.461 37.790 1.00 20.78 540 VAL B CA 1
ATOM 9117 C C . VAL B 1 542 ? 21.871 -36.041 37.328 1.00 23.55 540 VAL B C 1
ATOM 9118 O O . VAL B 1 542 ? 20.817 -35.446 37.548 1.00 23.60 540 VAL B O 1
ATOM 9122 N N . ASP B 1 543 ? 21.914 -37.199 36.679 1.00 26.50 541 ASP B N 1
ATOM 9123 C CA . ASP B 1 543 ? 20.687 -37.814 36.198 1.00 29.77 541 ASP B CA 1
ATOM 9124 C C . ASP B 1 543 ? 20.431 -39.194 36.792 1.00 31.23 541 ASP B C 1
ATOM 9125 O O . ASP B 1 543 ? 21.350 -39.868 37.260 1.00 31.48 541 ASP B O 1
ATOM 9130 N N . VAL B 1 544 ? 19.164 -39.592 36.767 1.00 32.00 542 VAL B N 1
ATOM 9131 C CA . VAL B 1 544 ? 18.711 -40.878 37.279 1.00 33.65 542 VAL B CA 1
ATOM 9132 C C . VAL B 1 544 ? 17.467 -41.235 36.473 1.00 34.74 542 VAL B C 1
ATOM 9133 O O . VAL B 1 544 ? 16.730 -40.348 36.039 1.00 35.47 542 VAL B O 1
ATOM 9137 N N . PRO B 1 545 ? 17.229 -42.534 36.237 1.00 34.55 543 PRO B N 1
ATOM 9138 C CA . PRO B 1 545 ? 16.041 -42.921 35.471 1.00 33.26 543 PRO B CA 1
ATOM 9139 C C . PRO B 1 545 ? 14.755 -42.750 36.278 1.00 31.39 543 PRO B C 1
ATOM 9140 O O . PRO B 1 545 ? 14.787 -42.708 37.510 1.00 30.76 543 PRO B O 1
ATOM 9144 N N . ASP B 1 546 ? 13.636 -42.638 35.567 1.00 30.15 544 ASP B N 1
ATOM 9145 C CA . ASP B 1 546 ? 12.315 -42.490 36.174 1.00 28.97 544 ASP B CA 1
ATOM 9146 C C . ASP B 1 546 ? 12.338 -41.530 37.368 1.00 28.34 544 ASP B C 1
ATOM 9147 O O . ASP B 1 546 ? 11.880 -41.869 38.461 1.00 26.34 544 ASP B O 1
ATOM 9152 N N . LEU B 1 547 ? 12.854 -40.324 37.142 1.00 28.00 545 LEU B N 1
ATOM 9153 C CA . LEU B 1 547 ? 12.978 -39.320 38.197 1.00 26.77 545 LEU B CA 1
ATOM 9154 C C . LEU B 1 547 ? 11.677 -38.951 38.903 1.00 24.64 545 LEU B C 1
ATOM 9155 O O . LEU B 1 547 ? 10.607 -38.947 38.304 1.00 23.82 545 LEU B O 1
ATOM 9160 N N . GLN B 1 548 ? 11.795 -38.642 40.191 1.00 23.78 546 GLN B N 1
ATOM 9161 C CA . GLN B 1 548 ? 10.662 -38.270 41.032 1.00 23.96 546 GLN B CA 1
ATOM 9162 C C . GLN B 1 548 ? 10.770 -36.809 41.466 1.00 22.77 546 GLN B C 1
ATOM 9163 O O . GLN B 1 548 ? 9.838 -36.255 42.043 1.00 23.57 546 GLN B O 1
ATOM 9169 N N . LEU B 1 549 ? 11.919 -36.198 41.195 1.00 21.43 547 LEU B N 1
ATOM 9170 C CA . LEU B 1 549 ? 12.171 -34.817 41.581 1.00 20.26 547 LEU B CA 1
ATOM 9171 C C . LEU B 1 549 ? 13.312 -34.223 40.770 1.00 20.06 547 LEU B C 1
ATOM 9172 O O . LEU B 1 549 ? 14.266 -34.921 40.403 1.00 20.35 547 LEU B O 1
ATOM 9177 N N . VAL B 1 550 ? 13.206 -32.932 40.488 1.00 16.86 548 VAL B N 1
ATOM 9178 C CA . VAL B 1 550 ? 14.241 -32.231 39.752 1.00 16.89 548 VAL B CA 1
ATOM 9179 C C . VAL B 1 550 ? 14.659 -31.045 40.597 1.00 17.89 548 VAL B C 1
ATOM 9180 O O . VAL B 1 550 ? 13.814 -30.307 41.101 1.00 17.41 548 VAL B O 1
ATOM 9184 N N . ILE B 1 551 ? 15.963 -30.885 40.783 1.00 17.98 549 ILE B N 1
ATOM 9185 C CA . ILE B 1 551 ? 16.477 -29.760 41.543 1.00 17.75 549 ILE B CA 1
ATOM 9186 C C . ILE B 1 551 ? 17.287 -28.941 40.554 1.00 18.20 549 ILE B C 1
ATOM 9187 O O . ILE B 1 551 ? 18.296 -29.411 40.021 1.00 18.36 549 ILE B O 1
ATOM 9192 N N . VAL B 1 552 ? 16.829 -27.725 40.287 1.00 16.67 550 VAL B N 1
ATOM 9193 C CA . VAL B 1 552 ? 17.525 -26.852 39.355 1.00 14.01 550 VAL B CA 1
ATOM 9194 C C . VAL B 1 552 ? 18.226 -25.743 40.132 1.00 14.70 550 VAL B C 1
ATOM 9195 O O . VAL B 1 552 ? 17.670 -25.167 41.065 1.00 12.70 550 VAL B O 1
ATOM 9199 N N . ALA B 1 553 ? 19.464 -25.462 39.756 1.00 13.85 551 ALA B N 1
ATOM 9200 C CA . ALA B 1 553 ? 20.223 -24.436 40.434 1.00 13.90 551 ALA B CA 1
ATOM 9201 C C . ALA B 1 553 ? 21.199 -23.785 39.465 1.00 14.84 551 ALA B C 1
ATOM 9202 O O . ALA B 1 553 ? 21.335 -24.217 38.318 1.00 14.81 551 ALA B O 1
ATOM 9204 N N . SER B 1 554 ? 21.868 -22.735 39.922 1.00 15.03 552 SER B N 1
ATOM 9205 C CA . SER B 1 554 ? 22.833 -22.039 39.084 1.00 15.97 552 SER B CA 1
ATOM 9206 C C . SER B 1 554 ? 23.993 -21.559 39.935 1.00 15.12 552 SER B C 1
ATOM 9207 O O . SER B 1 554 ? 23.899 -21.498 41.160 1.00 15.22 552 SER B O 1
ATOM 9210 N N . GLY B 1 555 ? 25.088 -21.224 39.268 1.00 15.47 553 GLY B N 1
ATOM 9211 C CA . GLY B 1 555 ? 26.261 -20.721 39.955 1.00 14.60 553 GLY B CA 1
ATOM 9212 C C . GLY B 1 555 ? 26.728 -21.499 41.165 1.00 13.90 553 GLY B C 1
ATOM 9213 O O . GLY B 1 555 ? 26.859 -22.726 41.129 1.00 15.03 553 GLY B O 1
ATOM 9214 N N . SER B 1 556 ? 26.987 -20.768 42.240 1.00 12.22 554 SER B N 1
ATOM 9215 C CA . SER B 1 556 ? 27.470 -21.340 43.486 1.00 11.45 554 SER B CA 1
ATOM 9216 C C . SER B 1 556 ? 26.459 -22.222 44.218 1.00 11.97 554 SER B C 1
ATOM 9217 O O . SER B 1 556 ? 26.793 -22.844 45.222 1.00 10.81 554 SER B O 1
ATOM 9220 N N . GLU B 1 557 ? 25.226 -22.281 43.724 1.00 11.54 555 GLU B N 1
ATOM 9221 C CA . GLU B 1 557 ? 24.211 -23.101 44.375 1.00 13.95 555 GLU B CA 1
ATOM 9222 C C . GLU B 1 557 ? 24.039 -24.496 43.770 1.00 13.66 555 GLU B C 1
ATOM 9223 O O . GLU B 1 557 ? 23.298 -25.314 44.306 1.00 15.85 555 GLU B O 1
ATOM 9229 N N . VAL B 1 558 ? 24.722 -24.769 42.663 1.00 12.49 556 VAL B N 1
ATOM 9230 C CA . VAL B 1 558 ? 24.630 -26.082 42.032 1.00 13.38 556 VAL B CA 1
ATOM 9231 C C . VAL B 1 558 ? 25.169 -27.156 42.973 1.00 15.29 556 VAL B C 1
ATOM 9232 O O . VAL B 1 558 ? 24.627 -28.254 43.038 1.00 16.85 556 VAL B O 1
ATOM 9236 N N . SER B 1 559 ? 26.236 -26.842 43.703 1.00 16.31 557 SER B N 1
ATOM 9237 C CA . SER B 1 559 ? 26.816 -27.809 44.635 1.00 18.03 557 SER B CA 1
ATOM 9238 C C . SER B 1 559 ? 25.796 -28.181 45.716 1.00 17.19 557 SER B C 1
ATOM 9239 O O . SER B 1 559 ? 25.740 -29.324 46.163 1.00 16.65 557 SER B O 1
ATOM 9242 N N . LEU B 1 560 ? 24.992 -27.211 46.135 1.00 17.34 558 LEU B N 1
ATOM 9243 C CA . LEU B 1 560 ? 23.963 -27.464 47.145 1.00 18.39 558 LEU B CA 1
ATOM 9244 C C . LEU B 1 560 ? 22.955 -28.466 46.601 1.00 17.86 558 LEU B C 1
ATOM 9245 O O . LEU B 1 560 ? 22.550 -29.406 47.289 1.00 18.03 558 LEU B O 1
ATOM 9250 N N . ALA B 1 561 ? 22.548 -28.245 45.358 1.00 16.68 559 ALA B N 1
ATOM 9251 C CA . ALA B 1 561 ? 21.587 -29.113 44.697 1.00 17.22 559 ALA B CA 1
ATOM 9252 C C . ALA B 1 561 ? 22.141 -30.526 44.568 1.00 16.93 559 ALA B C 1
ATOM 9253 O O . ALA B 1 561 ? 21.415 -31.500 44.772 1.00 17.21 559 ALA B O 1
ATOM 9255 N N . VAL B 1 562 ? 23.423 -30.635 44.225 1.00 16.69 560 VAL B N 1
ATOM 9256 C CA . VAL B 1 562 ? 24.058 -31.944 44.066 1.00 15.73 560 VAL B CA 1
ATOM 9257 C C . VAL B 1 562 ? 24.110 -32.680 45.403 1.00 16.54 560 VAL B C 1
ATOM 9258 O O . VAL B 1 562 ? 23.765 -33.861 45.486 1.00 17.00 560 VAL B O 1
ATOM 9262 N N . ASP B 1 563 ? 24.533 -31.976 46.447 1.00 16.86 561 ASP B N 1
ATOM 9263 C CA . ASP B 1 563 ? 24.608 -32.558 47.778 1.00 19.87 561 ASP B CA 1
ATOM 9264 C C . ASP B 1 563 ? 23.204 -32.923 48.261 1.00 20.10 561 ASP B C 1
ATOM 9265 O O . ASP B 1 563 ? 23.011 -33.952 48.905 1.00 19.74 561 ASP B O 1
ATOM 9270 N N . ALA B 1 564 ? 22.226 -32.076 47.954 1.00 18.78 562 ALA B N 1
ATOM 9271 C CA . ALA B 1 564 ? 20.848 -32.343 48.362 1.00 19.48 562 ALA B CA 1
ATOM 9272 C C . ALA B 1 564 ? 20.371 -33.626 47.690 1.00 19.91 562 ALA B C 1
ATOM 9273 O O . ALA B 1 564 ? 19.697 -34.456 48.304 1.00 20.56 562 ALA B O 1
ATOM 9275 N N . ALA B 1 565 ? 20.730 -33.778 46.420 1.00 19.08 563 ALA B N 1
ATOM 9276 C CA . ALA B 1 565 ? 20.346 -34.949 45.654 1.00 19.75 563 ALA B CA 1
ATOM 9277 C C . ALA B 1 565 ? 20.929 -36.215 46.274 1.00 21.36 563 ALA B C 1
ATOM 9278 O O . ALA B 1 565 ? 20.254 -37.245 46.330 1.00 23.14 563 ALA B O 1
ATOM 9280 N N . LYS B 1 566 ? 22.174 -36.143 46.739 1.00 22.69 564 LYS B N 1
ATOM 9281 C CA . LYS B 1 566 ? 22.808 -37.298 47.369 1.00 25.66 564 LYS B CA 1
ATOM 9282 C C . LYS B 1 566 ? 22.059 -37.660 48.639 1.00 24.97 564 LYS B C 1
ATOM 9283 O O . LYS B 1 566 ? 21.695 -38.817 48.845 1.00 24.03 564 LYS B O 1
ATOM 9289 N N . ALA B 1 567 ? 21.824 -36.659 49.481 1.00 23.81 565 ALA B N 1
ATOM 9290 C CA . ALA B 1 567 ? 21.119 -36.864 50.737 1.00 25.44 565 ALA B CA 1
ATOM 9291 C C . ALA B 1 567 ? 19.731 -37.478 50.537 1.00 26.83 565 ALA B C 1
ATOM 9292 O O . ALA B 1 567 ? 19.205 -38.130 51.438 1.00 28.21 565 ALA B O 1
ATOM 9294 N N . LEU B 1 568 ? 19.144 -37.276 49.359 1.00 28.24 566 LEU B N 1
ATOM 9295 C CA . LEU B 1 568 ? 17.814 -37.811 49.065 1.00 29.80 566 LEU B CA 1
ATOM 9296 C C . LEU B 1 568 ? 17.877 -39.132 48.304 1.00 32.20 566 LEU B C 1
ATOM 9297 O O . LEU B 1 568 ? 16.849 -39.752 48.042 1.00 33.21 566 LEU B O 1
ATOM 9302 N N . SER B 1 569 ? 19.087 -39.553 47.952 1.00 34.77 567 SER B N 1
ATOM 9303 C CA . SER B 1 569 ? 19.305 -40.796 47.214 1.00 36.10 567 SER B CA 1
ATOM 9304 C C . SER B 1 569 ? 18.411 -41.963 47.613 1.00 36.44 567 SER B C 1
ATOM 9305 O O . SER B 1 569 ? 17.689 -42.505 46.781 1.00 37.81 567 SER B O 1
ATOM 9308 N N . GLY B 1 570 ? 18.468 -42.353 48.881 1.00 36.23 568 GLY B N 1
ATOM 9309 C CA . GLY B 1 570 ? 17.669 -43.474 49.338 1.00 37.25 568 GLY B CA 1
ATOM 9310 C C . GLY B 1 570 ? 16.169 -43.345 49.162 1.00 37.24 568 GLY B C 1
ATOM 9311 O O . GLY B 1 570 ? 15.482 -44.343 48.964 1.00 38.26 568 GLY B O 1
ATOM 9312 N N . GLU B 1 571 ? 15.662 -42.118 49.217 1.00 37.12 569 GLU B N 1
ATOM 9313 C CA . GLU B 1 571 ? 14.228 -41.865 49.101 1.00 36.56 569 GLU B CA 1
ATOM 9314 C C . GLU B 1 571 ? 13.690 -41.613 47.702 1.00 35.26 569 GLU B C 1
ATOM 9315 O O . GLU B 1 571 ? 12.795 -42.318 47.236 1.00 36.14 569 GLU B O 1
ATOM 9321 N N . LEU B 1 572 ? 14.225 -40.585 47.052 1.00 32.64 570 LEU B N 1
ATOM 9322 C CA . LEU B 1 572 ? 13.776 -40.190 45.727 1.00 30.75 570 LEU B CA 1
ATOM 9323 C C . LEU B 1 572 ? 14.862 -40.274 44.678 1.00 29.36 570 LEU B C 1
ATOM 9324 O O . LEU B 1 572 ? 16.043 -40.103 44.980 1.00 30.98 570 LEU B O 1
ATOM 9329 N N . ARG B 1 573 ? 14.454 -40.534 43.442 1.00 27.11 571 ARG B N 1
ATOM 9330 C CA . ARG B 1 573 ? 15.388 -40.565 42.329 1.00 26.08 571 ARG B CA 1
ATOM 9331 C C . ARG B 1 573 ? 15.388 -39.108 41.877 1.00 24.05 571 ARG B C 1
ATOM 9332 O O . ARG B 1 573 ? 14.430 -38.634 41.271 1.00 23.56 571 ARG B O 1
ATOM 9340 N N . VAL B 1 574 ? 16.459 -38.395 42.206 1.00 21.40 572 VAL B N 1
ATOM 9341 C CA . VAL B 1 574 ? 16.558 -36.977 41.896 1.00 17.54 572 VAL B CA 1
ATOM 9342 C C . VAL B 1 574 ? 17.510 -36.610 40.769 1.00 17.31 572 VAL B C 1
ATOM 9343 O O . VAL B 1 574 ? 18.628 -37.122 40.688 1.00 16.90 572 VAL B O 1
ATOM 9347 N N . ARG B 1 575 ? 17.044 -35.723 39.894 1.00 15.56 573 ARG B N 1
ATOM 9348 C CA . ARG B 1 575 ? 17.851 -35.224 38.794 1.00 14.52 573 ARG B CA 1
ATOM 9349 C C . ARG B 1 575 ? 18.257 -33.815 39.189 1.00 14.80 573 ARG B C 1
ATOM 9350 O O . ARG B 1 575 ? 17.447 -33.067 39.737 1.00 14.52 573 ARG B O 1
ATOM 9358 N N . VAL B 1 576 ? 19.511 -33.461 38.932 1.00 13.78 574 VAL B N 1
ATOM 9359 C CA . VAL B 1 576 ? 19.988 -32.123 39.243 1.00 12.92 574 VAL B CA 1
ATOM 9360 C C . VAL B 1 576 ? 20.255 -31.430 37.919 1.00 13.72 574 VAL B C 1
ATOM 9361 O O . VAL B 1 576 ? 21.001 -31.930 37.075 1.00 14.23 574 VAL B O 1
ATOM 9365 N N . VAL B 1 577 ? 19.618 -30.283 37.742 1.00 12.26 575 VAL B N 1
ATOM 9366 C CA . VAL B 1 577 ? 19.757 -29.507 36.527 1.00 12.49 575 VAL B CA 1
ATOM 9367 C C . VAL B 1 577 ? 20.501 -28.210 36.784 1.00 12.73 575 VAL B C 1
ATOM 9368 O O . VAL B 1 577 ? 20.096 -27.412 37.622 1.00 12.67 575 VAL B O 1
ATOM 9372 N N . SER B 1 578 ? 21.601 -28.010 36.071 1.00 13.42 576 SER B N 1
ATOM 9373 C CA . SER B 1 578 ? 22.353 -26.775 36.193 1.00 13.03 576 SER B CA 1
ATOM 9374 C C . SER B 1 578 ? 21.776 -25.850 35.125 1.00 14.01 576 SER B C 1
ATOM 9375 O O . SER B 1 578 ? 21.672 -26.232 33.956 1.00 12.54 576 SER B O 1
ATOM 9378 N N . MET B 1 579 ? 21.386 -24.645 35.527 1.00 14.29 577 MET B N 1
ATOM 9379 C CA . MET B 1 579 ? 20.807 -23.694 34.586 1.00 14.60 577 MET B CA 1
ATOM 9380 C C . MET B 1 579 ? 21.591 -22.383 34.589 1.00 15.28 577 MET B C 1
ATOM 9381 O O . MET B 1 579 ? 21.174 -21.391 35.194 1.00 16.51 577 MET B O 1
ATOM 9386 N N . PRO B 1 580 ? 22.752 -22.366 33.918 1.00 15.48 578 PRO B N 1
ATOM 9387 C CA . PRO B 1 580 ? 23.589 -21.163 33.850 1.00 15.28 578 PRO B CA 1
ATOM 9388 C C . PRO B 1 580 ? 22.986 -19.992 33.070 1.00 15.31 578 PRO B C 1
ATOM 9389 O O . PRO B 1 580 ? 23.275 -18.841 33.376 1.00 16.00 578 PRO B O 1
ATOM 9393 N N . CYS B 1 581 ? 22.150 -20.278 32.075 1.00 16.69 579 CYS B N 1
ATOM 9394 C CA . CYS B 1 581 ? 21.538 -19.217 31.275 1.00 19.60 579 CYS B CA 1
ATOM 9395 C C . CYS B 1 581 ? 20.108 -19.531 30.824 1.00 20.30 579 CYS B C 1
ATOM 9396 O O . CYS B 1 581 ? 19.892 -20.291 29.877 1.00 22.61 579 CYS B O 1
ATOM 9399 N N . GLN B 1 582 ? 19.136 -18.923 31.492 1.00 18.82 580 GLN B N 1
ATOM 9400 C CA . GLN B 1 582 ? 17.732 -19.148 31.177 1.00 17.63 580 GLN B CA 1
ATOM 9401 C C . GLN B 1 582 ? 17.343 -18.715 29.766 1.00 18.69 580 GLN B C 1
ATOM 9402 O O . GLN B 1 582 ? 16.462 -19.320 29.159 1.00 18.11 580 GLN B O 1
ATOM 9408 N N . GLU B 1 583 ? 17.995 -17.682 29.238 1.00 18.28 581 GLU B N 1
ATOM 9409 C CA . GLU B 1 583 ? 17.680 -17.217 27.890 1.00 20.25 581 GLU B CA 1
ATOM 9410 C C . GLU B 1 583 ? 18.005 -18.274 26.830 1.00 20.67 581 GLU B C 1
ATOM 9411 O O . GLU B 1 583 ? 17.253 -18.454 25.873 1.00 21.43 581 GLU B O 1
ATOM 9417 N N . LEU B 1 584 ? 19.130 -18.965 26.991 1.00 20.63 582 LEU B N 1
ATOM 9418 C CA . LEU B 1 584 ? 19.515 -20.003 26.038 1.00 20.56 582 LEU B CA 1
ATOM 9419 C C . LEU B 1 584 ? 18.602 -21.220 26.174 1.00 19.91 582 LEU B C 1
ATOM 9420 O O . LEU B 1 584 ? 18.253 -21.858 25.182 1.00 21.18 582 LEU B O 1
ATOM 9425 N N . PHE B 1 585 ? 18.211 -21.538 27.402 1.00 18.57 583 PHE B N 1
ATOM 9426 C CA . PHE B 1 585 ? 17.333 -22.678 27.625 1.00 18.54 583 PHE B CA 1
ATOM 9427 C C . PHE B 1 585 ? 15.985 -22.456 26.946 1.00 18.94 583 PHE B C 1
ATOM 9428 O O . PHE B 1 585 ? 15.501 -23.319 26.213 1.00 19.08 583 PHE B O 1
ATOM 9436 N N . ASP B 1 586 ? 15.385 -21.293 27.188 1.00 19.47 584 ASP B N 1
ATOM 9437 C CA . ASP B 1 586 ? 14.085 -20.971 26.600 1.00 20.14 584 ASP B CA 1
ATOM 9438 C C . ASP B 1 586 ? 14.098 -21.017 25.074 1.00 19.80 584 ASP B C 1
ATOM 9439 O O . ASP B 1 586 ? 13.055 -21.229 24.454 1.00 19.34 584 ASP B O 1
ATOM 9444 N N . ALA B 1 587 ? 15.274 -20.822 24.475 1.00 18.46 585 ALA B N 1
ATOM 9445 C CA . ALA B 1 587 ? 15.412 -20.832 23.018 1.00 18.62 585 ALA B CA 1
ATOM 9446 C C . ALA B 1 587 ? 15.560 -22.237 22.437 1.00 19.35 585 ALA B C 1
ATOM 9447 O O . ALA B 1 587 ? 15.567 -22.411 21.222 1.00 18.93 585 ALA B O 1
ATOM 9449 N N . GLN B 1 588 ? 15.688 -23.234 23.304 1.00 21.50 586 GLN B N 1
ATOM 9450 C CA . GLN B 1 588 ? 15.828 -24.617 22.863 1.00 22.05 586 GLN B CA 1
ATOM 9451 C C . GLN B 1 588 ? 14.464 -25.164 22.450 1.00 23.47 586 GLN B C 1
ATOM 9452 O O . GLN B 1 588 ? 13.427 -24.707 22.934 1.00 23.11 586 GLN B O 1
ATOM 9458 N N . PRO B 1 589 ? 14.447 -26.152 21.544 1.00 25.25 587 PRO B N 1
ATOM 9459 C CA . PRO B 1 589 ? 13.170 -26.726 21.107 1.00 25.85 587 PRO B CA 1
ATOM 9460 C C . PRO B 1 589 ? 12.412 -27.362 22.273 1.00 26.78 587 PRO B C 1
ATOM 9461 O O . PRO B 1 589 ? 13.006 -27.711 23.298 1.00 26.47 587 PRO B O 1
ATOM 9465 N N . ASP B 1 590 ? 11.100 -27.498 22.111 1.00 26.97 588 ASP B N 1
ATOM 9466 C CA . ASP B 1 590 ? 10.243 -28.081 23.141 1.00 28.69 588 ASP B CA 1
ATOM 9467 C C . ASP B 1 590 ? 10.723 -29.448 23.616 1.00 26.99 588 ASP B C 1
ATOM 9468 O O . ASP B 1 590 ? 10.694 -29.734 24.811 1.00 26.60 588 ASP B O 1
ATOM 9473 N N . THR B 1 591 ? 11.155 -30.294 22.684 1.00 25.37 589 THR B N 1
ATOM 9474 C CA . THR B 1 591 ? 11.612 -31.629 23.051 1.00 26.01 589 THR B CA 1
ATOM 9475 C C . THR B 1 591 ? 12.803 -31.596 23.999 1.00 25.63 589 THR B C 1
ATOM 9476 O O . THR B 1 591 ? 12.886 -32.408 24.921 1.00 26.42 589 THR B O 1
ATOM 9480 N N . TYR B 1 592 ? 13.724 -30.661 23.787 1.00 24.71 590 TYR B N 1
ATOM 9481 C CA . TYR B 1 592 ? 14.876 -30.571 24.672 1.00 23.20 590 TYR B CA 1
ATOM 9482 C C . TYR B 1 592 ? 14.457 -30.068 26.056 1.00 23.43 590 TYR B C 1
ATOM 9483 O O . TYR B 1 592 ? 14.928 -30.576 27.075 1.00 22.14 590 TYR B O 1
ATOM 9492 N N . ARG B 1 593 ? 13.572 -29.072 26.094 1.00 23.44 591 ARG B N 1
ATOM 9493 C CA . ARG B 1 593 ? 13.124 -28.526 27.372 1.00 24.23 591 ARG B CA 1
ATOM 9494 C C . ARG B 1 593 ? 12.333 -29.555 28.164 1.00 24.03 591 ARG B C 1
ATOM 9495 O O . ARG B 1 593 ? 12.449 -29.632 29.389 1.00 24.38 591 ARG B O 1
ATOM 9503 N N . GLN B 1 594 ? 11.527 -30.342 27.457 1.00 23.90 592 GLN B N 1
ATOM 9504 C CA . GLN B 1 594 ? 10.713 -31.374 28.085 1.00 23.27 592 GLN B CA 1
ATOM 9505 C C . GLN B 1 594 ? 11.641 -32.446 28.653 1.00 23.24 592 GLN B C 1
ATOM 9506 O O . GLN B 1 594 ? 11.364 -33.037 29.694 1.00 23.49 592 GLN B O 1
ATOM 9512 N N . ALA B 1 595 ? 12.750 -32.686 27.960 1.00 22.13 593 ALA B N 1
ATOM 9513 C CA . ALA B 1 595 ? 13.725 -33.687 28.383 1.00 21.84 593 ALA B CA 1
ATOM 9514 C C . ALA B 1 595 ? 14.502 -33.267 29.627 1.00 20.86 593 ALA B C 1
ATOM 9515 O O . ALA B 1 595 ? 15.034 -34.110 30.345 1.00 21.42 593 ALA B O 1
ATOM 9517 N N . VAL B 1 596 ? 14.576 -31.963 29.877 1.00 21.88 594 VAL B N 1
ATOM 9518 C CA . VAL B 1 596 ? 15.303 -31.455 31.038 1.00 20.05 594 VAL B CA 1
ATOM 9519 C C . VAL B 1 596 ? 14.374 -31.235 32.223 1.00 19.57 594 VAL B C 1
ATOM 9520 O O . VAL B 1 596 ? 14.677 -31.646 33.344 1.00 20.06 594 VAL B O 1
ATOM 9524 N N . LEU B 1 597 ? 13.246 -30.582 31.970 1.00 18.59 595 LEU B N 1
ATOM 9525 C CA . LEU B 1 597 ? 12.262 -30.313 33.009 1.00 19.03 595 LEU B CA 1
ATOM 9526 C C . LEU B 1 597 ? 10.946 -30.958 32.595 1.00 19.73 595 LEU B C 1
ATOM 9527 O O . LEU B 1 597 ? 10.034 -30.286 32.121 1.00 18.43 595 LEU B O 1
ATOM 9532 N N . PRO B 1 598 ? 10.840 -32.284 32.767 1.00 20.68 596 PRO B N 1
ATOM 9533 C CA . PRO B 1 598 ? 9.632 -33.034 32.405 1.00 19.80 596 PRO B CA 1
ATOM 9534 C C . PRO B 1 598 ? 8.363 -32.591 33.120 1.00 18.19 596 PRO B C 1
ATOM 9535 O O . PRO B 1 598 ? 8.334 -32.454 34.342 1.00 18.42 596 PRO B O 1
ATOM 9539 N N . ALA B 1 599 ? 7.314 -32.362 32.340 1.00 16.04 597 ALA B N 1
ATOM 9540 C CA . ALA B 1 599 ? 6.025 -31.943 32.881 1.00 17.85 597 ALA B CA 1
ATOM 9541 C C . ALA B 1 599 ? 5.500 -32.985 33.874 1.00 17.11 597 ALA B C 1
ATOM 9542 O O . ALA B 1 599 ? 5.654 -34.187 33.659 1.00 16.87 597 ALA B O 1
ATOM 9544 N N . GLY B 1 600 ? 4.887 -32.518 34.958 1.00 17.40 598 GLY B N 1
ATOM 9545 C CA . GLY B 1 600 ? 4.351 -33.425 35.958 1.00 16.01 598 GLY B CA 1
ATOM 9546 C C . GLY B 1 600 ? 5.307 -33.745 37.095 1.00 17.02 598 GLY B C 1
ATOM 9547 O O . GLY B 1 600 ? 4.874 -34.180 38.167 1.00 16.18 598 GLY B O 1
ATOM 9548 N N . VAL B 1 601 ? 6.604 -33.545 36.868 1.00 15.97 599 VAL B N 1
ATOM 9549 C CA . VAL B 1 601 ? 7.619 -33.817 37.888 1.00 17.25 599 VAL B CA 1
ATOM 9550 C C . VAL B 1 601 ? 7.868 -32.549 38.701 1.00 17.12 599 VAL B C 1
ATOM 9551 O O . VAL B 1 601 ? 8.131 -31.490 38.139 1.00 18.24 599 VAL B O 1
ATOM 9555 N N . PRO B 1 602 ? 7.783 -32.637 40.036 1.00 17.67 600 PRO B N 1
ATOM 9556 C CA . PRO B 1 602 ? 8.010 -31.450 40.869 1.00 16.90 600 PRO B CA 1
ATOM 9557 C C . PRO B 1 602 ? 9.431 -30.907 40.746 1.00 17.83 600 PRO B C 1
ATOM 9558 O O . PRO B 1 602 ? 10.394 -31.672 40.657 1.00 17.38 600 PRO B O 1
ATOM 9562 N N . VAL B 1 603 ? 9.558 -29.584 40.744 1.00 16.37 601 VAL B N 1
ATOM 9563 C CA . VAL B 1 603 ? 10.861 -28.953 40.615 1.00 15.05 601 VAL B CA 1
ATOM 9564 C C . VAL B 1 603 ? 11.155 -27.960 41.729 1.00 15.97 601 VAL B C 1
ATOM 9565 O O . VAL B 1 603 ? 10.318 -27.123 42.062 1.00 15.26 601 VAL B O 1
ATOM 9569 N N . VAL B 1 604 ? 12.354 -28.062 42.298 1.00 15.78 602 VAL B N 1
ATOM 9570 C CA . VAL B 1 604 ? 12.792 -27.159 43.354 1.00 16.00 602 VAL B CA 1
ATOM 9571 C C . VAL B 1 604 ? 13.963 -26.390 42.775 1.00 16.47 602 VAL B C 1
ATOM 9572 O O . VAL B 1 604 ? 14.892 -26.997 42.243 1.00 17.29 602 VAL B O 1
ATOM 9576 N N . SER B 1 605 ? 13.923 -25.064 42.860 1.00 15.59 603 SER B N 1
ATOM 9577 C CA . SER B 1 605 ? 15.030 -24.262 42.360 1.00 14.09 603 SER B CA 1
ATOM 9578 C C . SER B 1 605 ? 15.798 -23.695 43.553 1.00 14.43 603 SER B C 1
ATOM 9579 O O . SER B 1 605 ? 15.210 -23.375 44.588 1.00 14.62 603 SER B O 1
ATOM 9582 N N . VAL B 1 606 ? 17.117 -23.605 43.412 1.00 13.72 604 VAL B N 1
ATOM 9583 C CA . VAL B 1 606 ? 17.983 -23.084 44.463 1.00 13.79 604 VAL B CA 1
ATOM 9584 C C . VAL B 1 606 ? 18.861 -21.996 43.867 1.00 14.34 604 VAL B C 1
ATOM 9585 O O . VAL B 1 606 ? 19.614 -22.248 42.932 1.00 15.39 604 VAL B O 1
ATOM 9589 N N . GLU B 1 607 ? 18.763 -20.788 44.410 1.00 14.84 605 GLU B N 1
ATOM 9590 C CA . GLU B 1 607 ? 19.545 -19.659 43.922 1.00 15.55 605 GLU B CA 1
ATOM 9591 C C . GLU B 1 607 ? 19.482 -18.572 44.996 1.00 15.11 605 GLU B C 1
ATOM 9592 O O . GLU B 1 607 ? 18.409 -18.252 45.489 1.00 16.92 605 GLU B O 1
ATOM 9598 N N . ALA B 1 608 ? 20.629 -18.012 45.367 1.00 15.46 606 ALA B N 1
ATOM 9599 C CA . ALA B 1 608 ? 20.671 -16.986 46.409 1.00 14.83 606 ALA B CA 1
ATOM 9600 C C . ALA B 1 608 ? 20.089 -15.633 45.979 1.00 14.77 606 ALA B C 1
ATOM 9601 O O . ALA B 1 608 ? 20.657 -14.585 46.276 1.00 14.60 606 ALA B O 1
ATOM 9603 N N . TYR B 1 609 ? 18.954 -15.665 45.288 1.00 13.52 607 TYR B N 1
ATOM 9604 C CA . TYR B 1 609 ? 18.284 -14.453 44.823 1.00 12.09 607 TYR B CA 1
ATOM 9605 C C . TYR B 1 609 ? 16.806 -14.556 45.176 1.00 13.55 607 TYR B C 1
ATOM 9606 O O . TYR B 1 609 ? 16.351 -15.591 45.664 1.00 13.90 607 TYR B O 1
ATOM 9615 N N . VAL B 1 610 ? 16.050 -13.492 44.928 1.00 12.34 608 VAL B N 1
ATOM 9616 C CA . VAL B 1 610 ? 14.626 -13.533 45.225 1.00 12.73 608 VAL B CA 1
ATOM 9617 C C . VAL B 1 610 ? 13.985 -14.555 44.295 1.00 13.06 608 VAL B C 1
ATOM 9618 O O . VAL B 1 610 ? 14.583 -14.947 43.293 1.00 11.76 608 VAL B O 1
ATOM 9622 N N . SER B 1 611 ? 12.771 -14.979 44.623 1.00 13.14 609 SER B N 1
ATOM 9623 C CA . SER B 1 611 ? 12.069 -15.974 43.818 1.00 15.45 609 SER B CA 1
ATOM 9624 C C . SER B 1 611 ? 11.371 -15.421 42.574 1.00 16.03 609 SER B C 1
ATOM 9625 O O . SER B 1 611 ? 10.970 -16.188 41.696 1.00 15.45 609 SER B O 1
ATOM 9628 N N . PHE B 1 612 ? 11.219 -14.101 42.496 1.00 15.08 610 PHE B N 1
ATOM 9629 C CA . PHE B 1 612 ? 10.551 -13.484 41.356 1.00 14.69 610 PHE B CA 1
ATOM 9630 C C . PHE B 1 612 ? 11.056 -14.002 40.005 1.00 15.11 610 PHE B C 1
ATOM 9631 O O . PHE B 1 612 ? 12.239 -13.866 39.673 1.00 13.97 610 PHE B O 1
ATOM 9639 N N . GLY B 1 613 ? 10.149 -14.595 39.232 1.00 14.90 611 GLY B N 1
ATOM 9640 C CA . GLY B 1 613 ? 10.505 -15.107 37.921 1.00 12.71 611 GLY B CA 1
ATOM 9641 C C . GLY B 1 613 ? 10.765 -16.601 37.842 1.00 13.36 611 GLY B C 1
ATOM 9642 O O . GLY B 1 613 ? 10.709 -17.178 36.761 1.00 13.06 611 GLY B O 1
ATOM 9643 N N . TRP B 1 614 ? 11.046 -17.235 38.975 1.00 11.90 612 TRP B N 1
ATOM 9644 C CA . TRP B 1 614 ? 11.325 -18.666 38.993 1.00 13.18 612 TRP B CA 1
ATOM 9645 C C . TRP B 1 614 ? 10.109 -19.565 38.789 1.00 13.58 612 TRP B C 1
ATOM 9646 O O . TRP B 1 614 ? 10.245 -20.745 38.466 1.00 13.12 612 TRP B O 1
ATOM 9657 N N . GLU B 1 615 ? 8.924 -19.001 38.976 1.00 14.81 613 GLU B N 1
ATOM 9658 C CA . GLU B 1 615 ? 7.679 -19.746 38.832 1.00 18.06 613 GLU B CA 1
ATOM 9659 C C . GLU B 1 615 ? 7.518 -20.340 37.428 1.00 18.62 613 GLU B C 1
ATOM 9660 O O . GLU B 1 615 ? 6.717 -21.253 37.216 1.00 18.67 613 GLU B O 1
ATOM 9666 N N . LYS B 1 616 ? 8.284 -19.829 36.472 1.00 16.78 614 LYS B N 1
ATOM 9667 C CA . LYS B 1 616 ? 8.182 -20.335 35.121 1.00 17.73 614 LYS B CA 1
ATOM 9668 C C . LYS B 1 616 ? 8.892 -21.691 34.999 1.00 16.81 614 LYS B C 1
ATOM 9669 O O . LYS B 1 616 ? 8.728 -22.394 34.003 1.00 14.75 614 LYS B O 1
ATOM 9675 N N . TYR B 1 617 ? 9.644 -22.069 36.033 1.00 15.51 615 TYR B N 1
ATOM 9676 C CA . TYR B 1 617 ? 10.372 -23.340 36.019 1.00 14.03 615 TYR B CA 1
ATOM 9677 C C . TYR B 1 617 ? 10.116 -24.257 37.215 1.00 14.95 615 TYR B C 1
ATOM 9678 O O . TYR B 1 617 ? 9.904 -25.455 37.044 1.00 16.36 615 TYR B O 1
ATOM 9687 N N . SER B 1 618 ? 10.150 -23.696 38.421 1.00 14.35 616 SER B N 1
ATOM 9688 C CA . SER B 1 618 ? 9.989 -24.483 39.636 1.00 13.20 616 SER B CA 1
ATOM 96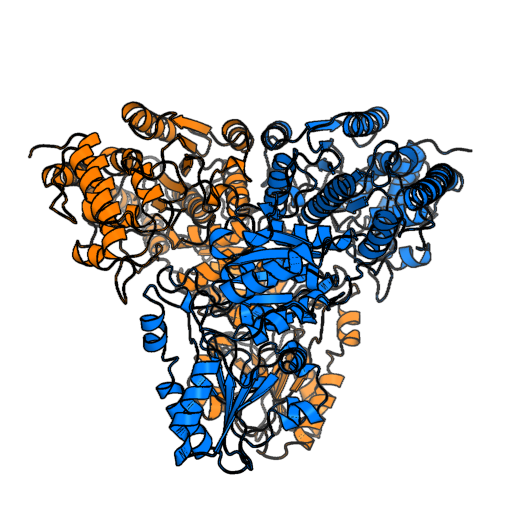89 C C . SER B 1 618 ? 8.685 -24.301 40.405 1.00 15.27 616 SER B C 1
ATOM 9690 O O . SER B 1 618 ? 7.947 -23.333 40.197 1.00 15.36 616 SER B O 1
ATOM 9693 N N . HIS B 1 619 ? 8.420 -25.241 41.309 1.00 13.78 617 HIS B N 1
ATOM 9694 C CA . HIS B 1 619 ? 7.220 -25.205 42.132 1.00 15.15 617 HIS B CA 1
ATOM 9695 C C . HIS B 1 619 ? 7.544 -24.673 43.517 1.00 15.89 617 HIS B C 1
ATOM 9696 O O . HIS B 1 619 ? 6.646 -24.382 44.305 1.00 16.96 617 HIS B O 1
ATOM 9703 N N . ALA B 1 620 ? 8.832 -24.562 43.818 1.00 16.93 618 ALA B N 1
ATOM 9704 C CA . ALA B 1 620 ? 9.278 -24.051 45.112 1.00 18.28 618 ALA B CA 1
ATOM 9705 C C . ALA B 1 620 ? 10.695 -23.516 44.953 1.00 17.95 618 ALA B C 1
ATOM 9706 O O . ALA B 1 620 ? 11.495 -24.059 44.191 1.00 19.06 618 ALA B O 1
ATOM 9708 N N . HIS B 1 621 ? 11.009 -22.450 45.675 1.00 17.90 619 HIS B N 1
ATOM 9709 C CA . HIS B 1 621 ? 12.325 -21.850 45.560 1.00 16.00 619 HIS B CA 1
ATOM 9710 C C . HIS B 1 621 ? 13.026 -21.684 46.894 1.00 15.20 619 HIS B C 1
ATOM 9711 O O . HIS B 1 621 ? 12.413 -21.291 47.878 1.00 15.74 619 HIS B O 1
ATOM 9718 N N . VAL B 1 622 ? 14.315 -22.011 46.919 1.00 13.95 620 VAL B N 1
ATOM 9719 C CA . VAL B 1 622 ? 15.134 -21.852 48.109 1.00 13.02 620 VAL B CA 1
ATOM 9720 C C . VAL B 1 622 ? 16.115 -20.721 47.770 1.00 15.50 620 VAL B C 1
ATOM 9721 O O . VAL B 1 622 ? 17.098 -20.927 47.045 1.00 13.56 620 VAL B O 1
ATOM 9725 N N . GLY B 1 623 ? 15.832 -19.520 48.265 1.00 13.42 621 GLY B N 1
ATOM 9726 C CA . GLY B 1 623 ? 16.700 -18.397 47.980 1.00 13.32 621 GLY B CA 1
ATOM 9727 C C . GLY B 1 623 ? 16.481 -17.265 48.953 1.00 14.89 621 GLY B C 1
ATOM 9728 O O . GLY B 1 623 ? 16.127 -17.499 50.107 1.00 14.51 621 GLY B O 1
ATOM 9729 N N . MET B 1 624 ? 16.686 -16.035 48.491 1.00 15.34 622 MET B N 1
ATOM 9730 C CA . MET B 1 624 ? 16.505 -14.868 49.346 1.00 16.67 622 MET B CA 1
ATOM 9731 C C . MET B 1 624 ? 15.057 -14.380 49.368 1.00 18.58 622 MET B C 1
ATOM 9732 O O . MET B 1 624 ? 14.317 -14.543 48.396 1.00 19.67 622 MET B O 1
ATOM 9737 N N . SER B 1 625 ? 14.658 -13.784 50.487 1.00 19.41 623 SER B N 1
ATOM 9738 C CA . SER B 1 625 ? 13.304 -13.252 50.641 1.00 23.16 623 SER B CA 1
ATOM 9739 C C . SER B 1 625 ? 13.371 -11.739 50.805 1.00 21.82 623 SER B C 1
ATOM 9740 O O . SER B 1 625 ? 12.356 -11.051 50.728 1.00 24.48 623 SER B O 1
ATOM 9743 N N . GLY B 1 626 ? 14.580 -11.241 51.046 1.00 19.70 624 GLY B N 1
ATOM 9744 C CA . GLY B 1 626 ? 14.795 -9.817 51.224 1.00 16.24 624 GLY B CA 1
ATOM 9745 C C . GLY B 1 626 ? 16.251 -9.489 50.965 1.00 14.88 624 GLY B C 1
ATOM 9746 O O . GLY B 1 626 ? 16.928 -10.214 50.243 1.00 15.17 624 GLY B O 1
ATOM 9747 N N . PHE B 1 627 ? 16.735 -8.399 51.553 1.00 14.05 625 PHE B N 1
ATOM 9748 C CA . PHE B 1 627 ? 18.124 -7.977 51.385 1.00 14.17 625 PHE B CA 1
ATOM 9749 C C . PHE B 1 627 ? 19.047 -8.767 52.306 1.00 14.51 625 PHE B C 1
ATOM 9750 O O . PHE B 1 627 ? 18.589 -9.430 53.233 1.00 13.06 625 PHE B O 1
ATOM 9758 N N . GLY B 1 628 ? 20.349 -8.684 52.049 1.00 14.98 626 GLY B N 1
ATOM 9759 C CA . GLY B 1 628 ? 21.313 -9.417 52.851 1.00 14.38 626 GLY B CA 1
ATOM 9760 C C . GLY B 1 628 ? 21.726 -8.764 54.158 1.00 16.02 626 GLY B C 1
ATOM 9761 O O . GLY B 1 628 ? 20.977 -7.986 54.745 1.00 15.45 626 GLY B O 1
ATOM 9762 N N . ALA B 1 629 ? 22.932 -9.093 54.615 1.00 15.55 627 ALA B N 1
ATOM 9763 C CA . ALA B 1 629 ? 23.460 -8.557 55.860 1.00 15.46 627 ALA B CA 1
ATOM 9764 C C . ALA B 1 629 ? 24.981 -8.565 55.822 1.00 16.47 627 ALA B C 1
ATOM 9765 O O . ALA B 1 629 ? 25.585 -9.107 54.898 1.00 16.60 627 ALA B O 1
ATOM 9767 N N . SER B 1 630 ? 25.595 -7.965 56.836 1.00 17.89 628 SER B N 1
ATOM 9768 C CA . SER B 1 630 ? 27.046 -7.898 56.916 1.00 17.61 628 SER B CA 1
ATOM 9769 C C . SER B 1 630 ? 27.572 -8.979 57.846 1.00 17.67 628 SER B C 1
ATOM 9770 O O . SER B 1 630 ? 27.415 -8.901 59.063 1.00 18.63 628 SER B O 1
ATOM 9773 N N . ALA B 1 631 ? 28.192 -9.992 57.256 1.00 16.76 629 ALA B N 1
ATOM 9774 C CA . ALA B 1 631 ? 28.752 -11.107 58.004 1.00 16.25 629 ALA B CA 1
ATOM 9775 C C . ALA B 1 631 ? 29.455 -12.004 56.996 1.00 17.22 629 ALA B C 1
ATOM 9776 O O . ALA B 1 631 ? 29.278 -11.837 55.793 1.00 16.92 629 ALA B O 1
ATOM 9778 N N . PRO B 1 632 ? 30.273 -12.960 57.469 1.00 18.72 630 PRO B N 1
ATOM 9779 C CA . PRO B 1 632 ? 30.971 -13.854 56.538 1.00 18.48 630 PRO B CA 1
ATOM 9780 C C . PRO B 1 632 ? 29.963 -14.629 55.698 1.00 17.89 630 PRO B C 1
ATOM 9781 O O . PRO B 1 632 ? 28.881 -14.957 56.177 1.00 19.28 630 PRO B O 1
ATOM 9785 N N . ALA B 1 633 ? 30.317 -14.912 54.447 1.00 17.09 631 ALA B N 1
ATOM 9786 C CA . ALA B 1 633 ? 29.435 -15.641 53.534 1.00 16.02 631 ALA B CA 1
ATOM 9787 C C . ALA B 1 633 ? 28.789 -16.878 54.156 1.00 17.63 631 ALA B C 1
ATOM 9788 O O . ALA B 1 633 ? 27.570 -17.047 54.094 1.00 18.88 631 ALA B O 1
ATOM 9790 N N . GLY B 1 634 ? 29.607 -17.746 54.745 1.00 17.23 632 GLY B N 1
ATOM 9791 C CA . GLY B 1 634 ? 29.083 -18.957 55.355 1.00 16.31 632 GLY B CA 1
ATOM 9792 C C . GLY B 1 634 ? 27.969 -18.696 56.352 1.00 16.00 632 GLY B C 1
ATOM 9793 O O . GLY B 1 634 ? 26.989 -19.439 56.418 1.00 14.93 632 GLY B O 1
ATOM 9794 N N . VAL B 1 635 ? 28.117 -17.637 57.137 1.00 15.74 633 VAL B N 1
ATOM 9795 C CA . VAL B 1 635 ? 27.111 -17.290 58.128 1.00 14.16 633 VAL B CA 1
ATOM 9796 C C . VAL B 1 635 ? 25.814 -16.853 57.443 1.00 14.25 633 VAL B C 1
ATOM 9797 O O . VAL B 1 635 ? 24.717 -17.222 57.867 1.00 12.43 633 VAL B O 1
ATOM 9801 N N . LEU B 1 636 ? 25.946 -16.079 56.373 1.00 12.79 634 LEU B N 1
ATOM 9802 C CA . LEU B 1 636 ? 24.781 -15.585 55.650 1.00 14.50 634 LEU B CA 1
ATOM 9803 C C . LEU B 1 636 ? 23.964 -16.687 54.999 1.00 13.82 634 LEU B C 1
ATOM 9804 O O . LEU B 1 636 ? 22.734 -16.626 55.004 1.00 14.14 634 LEU B O 1
ATOM 9809 N N . TYR B 1 637 ? 24.633 -17.690 54.436 1.00 13.85 635 TYR B N 1
ATOM 9810 C CA . TYR B 1 637 ? 23.907 -18.780 53.795 1.00 16.16 635 TYR B CA 1
ATOM 9811 C C . TYR B 1 637 ? 23.064 -19.574 54.790 1.00 16.13 635 TYR B C 1
ATOM 9812 O O . TYR B 1 637 ? 21.945 -19.984 54.472 1.00 17.73 635 TYR B O 1
ATOM 9821 N N . LYS B 1 638 ? 23.590 -19.785 55.992 1.00 15.05 636 LYS B N 1
ATOM 9822 C CA . LYS B 1 638 ? 22.848 -20.506 57.014 1.00 17.17 636 LYS B CA 1
ATOM 9823 C C . LYS B 1 638 ? 21.725 -19.606 57.515 1.00 17.19 636 LYS B C 1
ATOM 9824 O O . LYS B 1 638 ? 20.586 -20.042 57.683 1.00 16.44 636 LYS B O 1
ATOM 9830 N N . LYS B 1 639 ? 22.059 -18.342 57.742 1.00 16.61 637 LYS B N 1
ATOM 9831 C CA . LYS B 1 639 ? 21.102 -17.366 58.231 1.00 17.05 637 LYS B CA 1
ATOM 9832 C C . LYS B 1 639 ? 19.836 -17.268 57.384 1.00 17.31 637 LYS B C 1
ATOM 9833 O O . LYS B 1 639 ? 18.726 -17.231 57.917 1.00 17.49 637 LYS B O 1
ATOM 9839 N N . PHE B 1 640 ? 20.006 -17.229 56.068 1.00 15.45 638 PHE B N 1
ATOM 9840 C CA . PHE B 1 640 ? 18.874 -17.105 55.163 1.00 15.67 638 PHE B CA 1
ATOM 9841 C C . PHE B 1 640 ? 18.283 -18.435 54.700 1.00 15.94 638 PHE B C 1
ATOM 9842 O O . PHE B 1 640 ? 17.450 -18.470 53.799 1.00 13.76 638 PHE B O 1
ATOM 9850 N N . GLY B 1 641 ? 18.715 -19.524 55.329 1.00 17.02 639 GLY B N 1
ATOM 9851 C CA . GLY B 1 641 ? 18.189 -20.838 54.994 1.00 17.23 639 GLY B CA 1
ATOM 9852 C C . GLY B 1 641 ? 18.507 -21.394 53.614 1.00 16.82 639 GLY B C 1
ATOM 9853 O O . GLY B 1 641 ? 17.777 -22.240 53.105 1.00 16.24 639 GLY B O 1
ATOM 9854 N N . ILE B 1 642 ? 19.588 -20.925 53.007 1.00 16.29 640 ILE B N 1
ATOM 9855 C CA . ILE B 1 642 ? 19.996 -21.403 51.690 1.00 16.27 640 ILE B CA 1
ATOM 9856 C C . ILE B 1 642 ? 21.046 -22.479 51.948 1.00 16.92 640 ILE B C 1
ATOM 9857 O O . ILE B 1 642 ? 22.249 -22.241 51.819 1.00 18.58 640 ILE B O 1
ATOM 9862 N N . THR B 1 643 ? 20.575 -23.665 52.326 1.00 16.10 641 THR B N 1
ATOM 9863 C CA . THR B 1 643 ? 21.461 -24.772 52.659 1.00 16.14 641 THR B CA 1
ATOM 9864 C C . THR B 1 643 ? 21.004 -26.092 52.066 1.00 16.56 641 THR B C 1
ATOM 9865 O O . THR B 1 643 ? 19.898 -26.201 51.543 1.00 17.84 641 THR B O 1
ATOM 9869 N N . VAL B 1 644 ? 21.860 -27.103 52.169 1.00 17.59 642 VAL B N 1
ATOM 9870 C CA . VAL B 1 644 ? 21.535 -28.427 51.656 1.00 19.13 642 VAL B CA 1
ATOM 9871 C C . VAL B 1 644 ? 20.320 -28.995 52.382 1.00 20.36 642 VAL B C 1
ATOM 9872 O O . VAL B 1 644 ? 19.403 -29.521 51.749 1.00 20.15 642 VAL B O 1
ATOM 9876 N N . GLU B 1 645 ? 20.319 -28.886 53.710 1.00 20.94 643 GLU B N 1
ATOM 9877 C CA . GLU B 1 645 ? 19.215 -29.395 54.518 1.00 23.63 643 GLU B CA 1
ATOM 9878 C C . GLU B 1 645 ? 17.896 -28.745 54.129 1.00 23.81 643 GLU B C 1
ATOM 9879 O O . GLU B 1 645 ? 16.862 -29.408 54.074 1.00 24.40 643 GLU B O 1
ATOM 9885 N N . GLU B 1 646 ? 17.932 -27.448 53.850 1.00 23.74 644 GLU B N 1
ATOM 9886 C CA . GLU B 1 646 ? 16.718 -26.747 53.477 1.00 23.03 644 GLU B CA 1
ATOM 9887 C C . GLU B 1 646 ? 16.233 -27.232 52.120 1.00 21.58 644 GLU B C 1
ATOM 9888 O O . GLU B 1 646 ? 15.030 -27.364 51.897 1.00 19.90 644 GLU B O 1
ATOM 9894 N N . VAL B 1 647 ? 17.170 -27.504 51.215 1.00 19.07 645 VAL B N 1
ATOM 9895 C CA . VAL B 1 647 ? 16.810 -27.992 49.890 1.00 18.37 645 VAL B CA 1
ATOM 9896 C C . VAL B 1 647 ? 16.203 -29.383 50.033 1.00 19.19 645 VAL B C 1
ATOM 9897 O O . VAL B 1 647 ? 15.169 -29.687 49.437 1.00 19.00 645 VAL B O 1
ATOM 9901 N N . VAL B 1 648 ? 16.851 -30.226 50.831 1.00 19.67 646 VAL B N 1
ATOM 9902 C CA . VAL B 1 648 ? 16.359 -31.579 51.066 1.00 20.88 646 VAL B CA 1
ATOM 9903 C C . VAL B 1 648 ? 14.933 -31.554 51.622 1.00 20.82 646 VAL B C 1
ATOM 9904 O O . VAL B 1 648 ? 14.055 -32.275 51.145 1.00 21.45 646 VAL B O 1
ATOM 9908 N N . ARG B 1 649 ? 14.709 -30.721 52.633 1.00 23.00 647 ARG B N 1
ATOM 9909 C CA . ARG B 1 649 ? 13.392 -30.601 53.254 1.00 24.97 647 ARG B CA 1
ATOM 9910 C C . ARG B 1 649 ? 12.355 -30.164 52.225 1.00 24.29 647 ARG B C 1
ATOM 9911 O O . ARG B 1 649 ? 11.272 -30.740 52.143 1.00 25.30 647 ARG B O 1
ATOM 9919 N N . THR B 1 650 ? 12.692 -29.148 51.436 1.00 23.82 648 THR B N 1
ATOM 9920 C CA . THR B 1 650 ? 11.776 -28.634 50.422 1.00 22.92 648 THR B CA 1
ATOM 9921 C C . THR B 1 650 ? 11.495 -29.667 49.339 1.00 22.06 648 THR B C 1
ATOM 9922 O O . THR B 1 650 ? 10.355 -29.818 48.904 1.00 21.60 648 THR B O 1
ATOM 9926 N N . GLY B 1 651 ? 12.534 -30.374 48.908 1.00 21.86 649 GLY B N 1
ATOM 9927 C CA . GLY B 1 651 ? 12.354 -31.397 47.896 1.00 23.49 649 GLY B CA 1
ATOM 9928 C C . GLY B 1 651 ? 11.437 -32.494 48.413 1.00 23.89 649 GLY B C 1
ATOM 9929 O O . GLY B 1 651 ? 10.547 -32.955 47.701 1.00 22.97 649 GLY B O 1
ATOM 9930 N N . ARG B 1 652 ? 11.652 -32.902 49.663 1.00 24.89 650 ARG B N 1
ATOM 9931 C CA . ARG B 1 652 ? 10.847 -33.945 50.292 1.00 26.51 650 ARG B CA 1
ATOM 9932 C C . ARG B 1 652 ? 9.373 -33.575 50.371 1.00 27.51 650 ARG B C 1
ATOM 9933 O O . ARG B 1 652 ? 8.497 -34.386 50.085 1.00 27.71 650 ARG B O 1
ATOM 9941 N N . GLU B 1 653 ? 9.096 -32.347 50.770 1.00 29.09 651 GLU B N 1
ATOM 9942 C CA . GLU B 1 653 ? 7.723 -31.902 50.878 1.00 30.58 651 GLU B CA 1
ATOM 9943 C C . GLU B 1 653 ? 7.049 -31.800 49.514 1.00 29.49 651 GLU B C 1
ATOM 9944 O O . GLU B 1 653 ? 5.864 -32.103 49.381 1.00 30.21 651 GLU B O 1
ATOM 9950 N N . LEU B 1 654 ? 7.801 -31.386 48.499 1.00 26.37 652 LEU B N 1
ATOM 9951 C CA . LEU B 1 654 ? 7.245 -31.279 47.154 1.00 25.31 652 LEU B CA 1
ATOM 9952 C C . LEU B 1 654 ? 6.900 -32.651 46.596 1.00 25.21 652 LEU B C 1
ATOM 9953 O O . LEU B 1 654 ? 5.824 -32.847 46.034 1.00 25.52 652 LEU B O 1
ATOM 9958 N N . ALA B 1 655 ? 7.819 -33.598 46.738 1.00 25.14 653 ALA B N 1
ATOM 9959 C CA . ALA B 1 655 ? 7.582 -34.946 46.247 1.00 27.01 653 ALA B CA 1
ATOM 9960 C C . ALA B 1 655 ? 6.353 -35.538 46.938 1.00 27.83 653 ALA B C 1
ATOM 9961 O O . ALA B 1 655 ? 5.551 -36.236 46.320 1.00 28.62 653 ALA B O 1
ATOM 9963 N N . LYS B 1 656 ? 6.213 -35.239 48.224 1.00 28.41 654 LYS B N 1
ATOM 9964 C CA . LYS B 1 656 ? 5.103 -35.735 49.027 1.00 30.20 654 LYS B CA 1
ATOM 9965 C C . LYS B 1 656 ? 3.771 -35.138 48.563 1.00 31.04 654 LYS B C 1
ATOM 9966 O O . LYS B 1 656 ? 2.770 -35.845 48.439 1.00 31.65 654 LYS B O 1
ATOM 9972 N N . ARG B 1 657 ? 3.780 -33.837 48.290 1.00 30.76 655 ARG B N 1
ATOM 9973 C CA . ARG B 1 657 ? 2.598 -33.104 47.849 1.00 29.60 655 ARG B CA 1
ATOM 9974 C C . ARG B 1 657 ? 2.178 -33.434 46.417 1.00 29.32 655 ARG B C 1
ATOM 9975 O O . ARG B 1 657 ? 0.988 -33.473 46.101 1.00 28.98 655 ARG B O 1
ATOM 9983 N N . PHE B 1 658 ? 3.157 -33.658 45.548 1.00 27.79 656 PHE B N 1
ATOM 9984 C CA . PHE B 1 658 ? 2.872 -33.955 44.151 1.00 27.47 656 PHE B CA 1
ATOM 9985 C C . PHE B 1 658 ? 3.545 -35.239 43.701 1.00 29.21 656 PHE B C 1
ATOM 9986 O O . PHE B 1 658 ? 4.569 -35.215 43.023 1.00 29.85 656 PHE B O 1
ATOM 9994 N N . PRO B 1 659 ? 2.967 -36.386 44.076 1.00 31.44 657 PRO B N 1
ATOM 9995 C CA . PRO B 1 659 ? 3.511 -37.694 43.716 1.00 33.39 657 PRO B CA 1
ATOM 9996 C C . PRO B 1 659 ? 3.211 -38.155 42.293 1.00 36.73 657 PRO B C 1
ATOM 9997 O O . PRO B 1 659 ? 2.175 -37.820 41.711 1.00 36.77 657 PRO B O 1
ATOM 10001 N N . ASP B 1 660 ? 4.145 -38.927 41.751 1.00 38.51 658 ASP B N 1
ATOM 10002 C CA . ASP B 1 660 ? 4.043 -39.501 40.418 1.00 40.62 658 ASP B CA 1
ATOM 10003 C C . ASP B 1 660 ? 3.258 -38.735 39.349 1.00 39.02 658 ASP B C 1
ATOM 10004 O O . ASP B 1 660 ? 2.072 -38.987 39.126 1.00 39.28 658 ASP B O 1
ATOM 10009 N N . GLY B 1 661 ? 3.944 -37.801 38.695 1.00 36.80 659 GLY B N 1
ATOM 10010 C CA . GLY B 1 661 ? 3.352 -37.019 37.622 1.00 32.70 659 GLY B CA 1
ATOM 10011 C C . GLY B 1 661 ? 2.207 -36.062 37.899 1.00 30.81 659 GLY B C 1
ATOM 10012 O O . GLY B 1 661 ? 1.506 -35.687 36.962 1.00 29.67 659 GLY B O 1
ATOM 10013 N N . THR B 1 662 ? 2.004 -35.646 39.146 1.00 28.04 660 THR B N 1
ATOM 10014 C CA . THR B 1 662 ? 0.908 -34.725 39.431 1.00 27.01 660 THR B CA 1
ATOM 10015 C C . THR B 1 662 ? 1.348 -33.284 39.668 1.00 25.44 660 THR B C 1
ATOM 10016 O O . THR B 1 662 ? 0.528 -32.442 40.026 1.00 24.09 660 THR B O 1
ATOM 10020 N N . ALA B 1 663 ? 2.632 -32.994 39.472 1.00 22.27 661 ALA B N 1
ATOM 10021 C CA . ALA B 1 663 ? 3.128 -31.637 39.682 1.00 20.77 661 ALA B CA 1
ATOM 10022 C C . ALA B 1 663 ? 2.441 -30.674 38.724 1.00 18.02 661 ALA B C 1
ATOM 10023 O O . ALA B 1 663 ? 2.277 -30.966 37.542 1.00 17.18 661 ALA B O 1
ATOM 10025 N N . PRO B 1 664 ? 2.035 -29.502 39.226 1.00 16.63 662 PRO B N 1
ATOM 10026 C CA . PRO B 1 664 ? 1.363 -28.515 38.377 1.00 16.53 662 PRO B CA 1
ATOM 10027 C C . PRO B 1 664 ? 2.144 -28.217 37.103 1.00 17.68 662 PRO B C 1
ATOM 10028 O O . PRO B 1 664 ? 3.360 -28.024 37.132 1.00 18.09 662 PRO B O 1
ATOM 10032 N N . LEU B 1 665 ? 1.436 -28.186 35.984 1.00 17.37 663 LEU B N 1
ATOM 10033 C CA . LEU B 1 665 ? 2.059 -27.892 34.706 1.00 16.73 663 LEU B CA 1
ATOM 10034 C C . LEU B 1 665 ? 2.478 -26.427 34.699 1.00 16.88 663 LEU B C 1
ATOM 10035 O O . LEU B 1 665 ? 1.780 -25.579 35.252 1.00 16.25 663 LEU B O 1
ATOM 10040 N N . LYS B 1 666 ? 3.615 -26.135 34.079 1.00 15.01 664 LYS B N 1
ATOM 10041 C CA . LYS B 1 666 ? 4.094 -24.764 33.973 1.00 17.39 664 LYS B CA 1
ATOM 10042 C C . LYS B 1 666 ? 3.558 -24.184 32.666 1.00 17.53 664 LYS B C 1
ATOM 10043 O O . LYS B 1 666 ? 3.254 -24.930 31.738 1.00 18.26 664 LYS B O 1
ATOM 10049 N N . ASN B 1 667 ? 3.446 -22.859 32.592 1.00 18.18 665 ASN B N 1
ATOM 10050 C CA . ASN B 1 667 ? 2.929 -22.195 31.391 1.00 18.57 665 ASN B CA 1
ATOM 10051 C C . ASN B 1 667 ? 3.632 -22.596 30.094 1.00 19.25 665 ASN B C 1
ATOM 10052 O O . ASN B 1 667 ? 2.992 -22.733 29.059 1.00 17.23 665 ASN B O 1
ATOM 10057 N N . SER B 1 668 ? 4.946 -22.776 30.144 1.00 20.78 666 SER B N 1
ATOM 10058 C CA . SER B 1 668 ? 5.695 -23.128 28.940 1.00 24.08 666 SER B CA 1
ATOM 10059 C C . SER B 1 668 ? 5.298 -24.464 28.315 1.00 25.95 666 SER B C 1
ATOM 10060 O O . SER B 1 668 ? 5.423 -24.645 27.107 1.00 27.11 666 SER B O 1
ATOM 10063 N N . SER B 1 669 ? 4.819 -25.399 29.128 1.00 26.84 667 SER B N 1
ATOM 10064 C CA . SER B 1 669 ? 4.453 -26.712 28.612 1.00 29.83 667 SER B CA 1
ATOM 10065 C C . SER B 1 669 ? 3.227 -26.717 27.706 1.00 30.76 667 SER B C 1
ATOM 10066 O O . SER B 1 669 ? 3.190 -27.435 26.707 1.00 30.53 667 SER B O 1
ATOM 10069 N N . PHE B 1 670 ? 2.217 -25.928 28.052 1.00 32.40 668 PHE B N 1
ATOM 10070 C CA . PHE B 1 670 ? 1.000 -25.896 27.253 1.00 32.98 668 PHE B CA 1
ATOM 10071 C C . PHE B 1 670 ? 0.876 -24.627 26.439 1.00 36.16 668 PHE B C 1
ATOM 10072 O O . PHE B 1 670 ? -0.177 -24.343 25.871 1.00 37.02 668 PHE B O 1
ATOM 10080 N N . SER B 1 671 ? 1.956 -23.861 26.384 1.00 39.33 669 SER B N 1
ATOM 10081 C CA . SER B 1 671 ? 1.960 -22.618 25.630 1.00 41.75 669 SER B CA 1
ATOM 10082 C C . SER B 1 671 ? 2.461 -22.861 24.214 1.00 42.69 669 SER B C 1
ATOM 10083 O O . SER B 1 671 ? 1.744 -22.489 23.265 1.00 44.03 669 SER B O 1
#

Nearest PDB structures (foldseek):
  1r9j-assembly1_A  TM=1.001E+00  e=0.000E+00  Leishmania mexicana mexicana
  8r3p-assembly1_A  TM=9.838E-01  e=5.751E-82  Enterococcus faecium
  8r3s-assembly3_F  TM=9.794E-01  e=1.285E-79  Staphylococcus aureus
  4c7v-assembly1_A  TM=9.818E-01  e=2.723E-77  Ligilactobacillus salivarius UCC118
  8r3r-assembly1_B  TM=9.694E-01  e=1.540E-76  Streptococcus pneumoniae

CATH classification: 3.40.50.970 (+2 more: 3.40.50.970, 3.40.50.920)

Solvent-accessible surface area: 41238 Å² total; per-residue (Å²): 170,87,9,67,25,100,71,0,0,11,0,0,5,5,2,0,2,4,0,1,40,29,9,177,20,4,26,0,0,11,0,0,0,0,0,0,0,0,0,0,0,3,9,76,34,4,32,3,11,5,130,42,40,113,7,37,7,19,6,0,10,4,3,0,2,0,33,0,0,0,0,4,0,0,0,0,20,5,6,38,21,117,2,68,40,105,11,0,99,12,0,9,67,80,69,28,128,0,5,0,6,2,26,36,131,57,4,36,18,14,21,6,4,2,6,6,41,0,0,0,1,0,4,0,0,0,0,4,0,0,4,16,8,3,16,43,51,5,39,74,126,76,51,76,0,5,46,2,36,1,0,0,0,0,11,11,12,0,2,5,4,2,3,0,8,7,0,0,9,0,0,10,39,7,23,9,45,43,0,0,0,0,7,3,9,15,128,21,11,42,19,2,50,7,69,62,8,20,76,29,90,31,61,69,3,1,61,2,6,20,1,47,13,14,64,6,152,70,0,15,81,54,23,133,15,0,99,141,2,0,62,64,0,69,79,38,157,40,92,0,1,0,0,10,0,40,8,33,2,0,47,4,1,96,63,71,35,50,74,134,0,30,38,44,38,11,26,120,138,15,3,31,82,3,5,59,128,36,73,32,61,52,137,100,86,36,44,14,35,120,19,0,75,37,20,1,153,102,18,6,71,123,3,44,62,90,14,133,57,28,87,94,47,26,61,133,0,51,82,54,54,91,74,54,0,64,39,4,54,29,17,22,169,26,89,41,63,110,41,25,56,97,121,13,35,91,42,96,80,39,44,6,1,48,83,0,0,30,43,0,0,30,34,0,0,88,16,1,61,8,0,0,0,0,0,2,10,12,15,77,24,0,33,0,67,5,100,93,20,130,21,77,27,7,33,54,111,21,76,89,1,46,0,0,34,0,1,8,1,6,13,0,0,0,0,0,0,2,0,0,20,8,2,58,4,9,4,0,0,1,0,0,19,0,9,20,0,6,12,0,14,8,0,0,17,6,0,1,20,3,76,3,18,0,0,0,1,0,0,10,2,1,0,2,4,0,30,29,0,7,1,17,0,0,0,11,9,2,8,7,1,25,6,11,20,48,2,16,1,0,1,1,3,3,10,14,0,0,0,0,0,0,0,8,0,0,55,19,103,98,26,0,0,0,1,1,0,3,102,41,101,8,100,44,22,128,28,15,38,37,123,4,0,85,51,0,0,18,37,18,49,83,48,107,123,26,64,0,0,0,0,0,0,2,12,0,0,20,30,0,9,68,0,8,139,59,0,82,84,90,27,108,7,28,0,0,0,1,0,0,7,43,34,2,64,81,32,86,98,110,55,42,86,63,8,29,28,50,6,18,3,5,0,0,0,0,0,5,14,59,27,9,6,14,48,10,0,6,24,43,9,16,7,118,18,37,13,20,8,0,55,24,49,58,0,30,161,102,55,20,2,23,34,105,64,0,10,142,22,0,101,108,8,12,162,136,13,62,137,56,82,5,13,57,23,23,57,62,38,127,274,133,68,9,69,26,100,72,0,0,9,1,0,4,5,3,0,2,3,0,0,41,30,8,174,19,4,22,0,0,12,0,0,0,0,0,0,0,0,0,0,0,4,8,77,36,3,32,3,11,4,129,43,40,111,6,34,7,20,5,0,10,5,4,0,1,0,30,0,0,0,0,4,0,0,0,0,20,5,6,36,23,116,2,68,39,107,11,0,101,12,1,6,68,81,69,28,129,0,6,0,5,2,26,37,131,54,3,39,18,14,24,6,4,1,6,6,42,0,0,0,0,0,3,0,0,0,0,5,0,0,4,16,8,3,15,43,52,6,40,75,127,70,27,78,1,7,44,2,34,1,0,0,0,0,12,9,12,0,2,7,3,2,3,0,8,8,0,0,8,0,0,10,37,9,27,9,44,44,0,0,0,0,6,2,10,13,130,21,12,44,20,3,47,6,70,65,6,18,75,25,117,30,73,82,4,1,46,2,4,21,1,44,13,14,60,6,155,72,0,17,78,56,25,106,20,0,60,121,4,0,50,78,0,69,76,41,157,39,90,0,0,0,0,8,0,40,7,33,4,0,47,4,1,92,100,69,33,49,72,133,1,28,38,47,44,25,27,128,139,17,2,29,86,3,4,57,128,35,73,30,63,49,139,97,89,38,44,13,34,118,20,0,76,26,16,1,157,96,17,8,74,133,4,43,61,87,14,137,59,28,88,102,46,29,62,119,0,51,76,56,54,93,73,54,0,63,37,6,56,25,16,24,150,26,85,39,62,111,44,26,51,98,120,13,36,94,42,91,77,41,42,6,2,49,84,0,0,28,44,0,0,30,33,0,1,88,16,0,61,6,0,0,0,0,0,2,12,14,15,74,24,0,34,0,63,5,91,84,22,126,21,77,27,7,31,56,109,21,81,88,0,44,0,1,31,0,2,10,1,7,12,0,0,0,0,0,0,2,0,0,19,7,1,52,4,9,3,0,0,0,0,0,16,0,9,19,0,6,10,0,15,8,0,0,17,5,0,1,21,2,77,2,17,0,1,0,1,0,0,8,3,1,0,2,3,0,30,28,1,6,1,15,0,0,0,10,9,0,7,9,1,24,6,11,21,49,2,17,1,0,1,1,2,4,8,14,1,0,0,0,0,0,0,8,0,0,56,19,105,94,26,0,0,0,1,1,0,3,101,40,102,10,101,45,22,130,28,15,40,37,125,6,0,81,50,0,0,19,37,18,48,84,47,97,110,35,70,0,0,0,0,0,0,3,14,1,1,21,32,0,12,69,0,8,140,62,0,78,83,94,23,99,5,24,0,0,0,0,1,0,6,44,33,3,60,81,35,84,98,110,54,44,88,61,8,28,23,51,7,20,3,4,0,0,0,0,0,5,12,63,25,6,6,16,56,11,1,6,22,42,10,15,6,116,21,36,14,19,9,0,54,22,48,56,0,31,159,107,54,23,2,22,35,120,52,0,10,116,17,0,103,91,9,15,177,123,9,65,136,56,77,5,13,69,22,25,54,62,32,126

Secondary structure (DSSP, 8-state):
----HHHHHHHHHHHHHHHHHHHT-S--HHHHHTHHHHHHIIIII----TT-TT-TT--EEEESSGGGHHHHHHHHHHHT-S--HHHHHTTTSTT-S--SS--TTTSTT--S---STTHHHHHHHHHHHHHHHHHHHH-BTTB------EEEEE-HHHHHSHHHHHHHHHHHHHT-TTEEEEEEE-SB-SSSBGGGT----HHHHHHHTT-EEEEES-TTT-HHHHHHHHHHHHH--SS-EEEEEE--TTTTSTTTTSGGGTSS---HHHHHHHHHHTTS-SS--S---HHHHHHHHHHHHHHHHHHHHHHHHHHHHHHH-HHHHHHHHHHHTTPPPTTTGGGS----S-EEHHHHHHHHHHHHHHH-TTEEEEESS-HHHHT-S-GGG---B-BTTBTT--EEE--S-HHHHHHHHHHHHHHSS-EEEEEEEGGGGGGGHHHHHHHHHHT---EEEEE--SGGG-TT-TTT--SSHHHHHHHSTT-EEE--SSHHHHHHHHHHHHH-TT--EEEE--SSEE---TT--HHHHHTS-EEEE--TT-SEEEEE-GGGHHHHHHHHHHHTTT--EEEEE-S-HHHHHTS-HHHHHHHS-TTS-EEEE-SS--TTGGGT-SEEES-SS---SS-HHHHHHHTT-SHHHHHHHHHHHHHHS-TT-SPPPHHHH-/-----HHHHHHHHHHHHHHHHHHHT-S--HHHHHTHHHHHHIIIII----TT-TT-TTSPEEEESSGGGHHHHHHHHHHTT-S--HHHHHTTTSTT-S--SS--TTTSTT--S---STTHHHHHHHHHHHHHHHHHHHH-BTTB------EEEEE-HHHHHSHHHHHHHHHHHHHT-TTEEEEEEE-SEETTEEGGGT----HHHHHHHTT-EEEEES-TTT-HHHHHHHHHHHHH--SS-EEEEEE--TTTTSTTTTSGGGTSS---HHHHHHHHHHTTS-TT--S---HHHHHHHHHHHHHHHHHHHHHHHHHHHHHHH-HHHHHHHHHHHTTPPPTT-GGGS----S-EEHHHHHHHHHHHHHHH-TTEEEEESS-HHHHT-S-GGG---B--TT-TT--EEE--S-HHHHHHHHHHHHHHSS-EEEEEEEGGGGGGGHHHHHHHHHHT---EEEEE--SGGG-TT-GGG--SSHHHHHHHSTT-EEE---SHHHHHHHHHHHHH-TT--EEEE--SSEE---TT--HHHHHTS-EEEE--TT-SEEEEE-GGGHHHHHHHHHHTTTT--EEEEE-S-HHHHHTS-HHHHHHHS-TTS-EEEE-SS--TTGGGT-SEEES-SS---SS-HHHHHHHTT-SHHHHHHHHHHHHHHS-TT-SPPPHHHH-

Sequence (1341 aa):
HMASIEKVANCIRCLAADIVQGGKSGHPGTPMGMAPMSAVLWTEVMKYNSQDPDWVDRDRFVMSNGHGCALQYALLHMAGYNLTMDDLKGFRQDGSRTPGHPERFVTPGVEVTTGPLGQGIANAVGLAIAEAHLAATFNRPGYNIVDHYTYVYCGDGCLMEGVCQEALSLAGHLALEKLIVIYDSNYISIDGSTSLSFTEQCHQKYVAMGFHVIEVKNGDTDYEGLRKALAEAKATKGKPKMIVQTTTIGFGSSKQGTEKVHGAPLGEEDIANIKAKFGRDPQKKYDVDDDVRAVFRMHIDKCSAEQKAWEELLAKYTAAFPAEGAAFVAQMRGELPSGWEAKLPTNSSAIATRKASENCLAVLFPAIPALMGGSADLTPSNLTRPASANLVDFSSSSKEGRYIRFGVREHAMCAILNGLDAHDGIIPFGGTFLNFIGYALGAVRLAAISHHRVIYVATHDSIGVGEDGPTHQPVELVAALRAMPNLQVIRPSDQTETSGAWAVALSSIHTPTVLCLSRQNTEPQSGSSIEGVRHGAYSVVDVPDLQLVIVASGSEVSLAVDAAKALSGELRVRVVSMPCQELFDAQPDTYRQAVLPAGVPVVSVEAYVSFGWEKYSHAHVGMSGFGASAPAGVLYKKFGITVEEVVRTGRELAKRFPDGTAPLKNSSFSRHMASIEKVANCIRCLAADIVQGGKSGHPGTPMGMAPMSAVLWTEVMKYNSQDPDWVDRDRFVMSNGHGCALQYALLHMAGYNLTMDDLKGFRQDGSRTPGHPERFVTPGVEVTTGPLGQGIANAVGLAIAEAHLAATFNRPGYNIVDHYTYVYCGDGCLMEGVCQEALSLAGHLALEKLIVIYDSNYISIDGSTSLSFTEQCHQKYVAMGFHVIEVKNGDTDYEGLRKALAEAKATKGKPKMIVQTTTIGFGSSKQGTEKVHGAPLGEEDIANIKAKFGRDPQKKYDVDDDVRAVFRMHIDKCSAEQKAWEELLAKYTAAFPAEGAAFVAQMRGELPSGWEAKLPTNSSAIATRKASENCLAVLFPAIPALMGGSADLTPSNLTRPASANLVDFSSSSKEGRYIRFGVREHAMCAILNGLDAHDGIIPFGGTFLNFIGYALGAVRLAAISHHRVIYVATHDSIGVGEDGPTHQPVELVAALRAMPNLQVIRPSDQTETSGAWAVALSSIHTPTVLCLSRQNTEPQSGSSIEGVRHGAYSVVDVPDLQLVIVASGSEVSLAVDAAKALSGELRVRVVSMPCQELFDAQPDTYRQAVLPAGVPVVSVEAYVSFGWEKYSHAHVGMSGFGASAPAGVLYKKFGITVEEVVRTGRELAKRFPDGTAPLKNSSFS

Radius of gyration: 30.95 Å; Cα contacts (8 Å, |Δi|>4): 3359; chains: 2; bounding box: 78×81×93 Å

Foldseek 3Di:
DADDLLLLLLLLLLQLLLLCVLLQWAFSFVLNFQSSLCSCCQLPNFQDALVPLLLQQGAAEFELCFRSCSSVLSSSVLLPHPQDLVLSSCACHPPGLHHSGQAFPSHRRHLATHDPAQLRLLLLLLLLLLLLQVQLVQPDVVQRLRDYAREYEHEPRNVVDPLNVLSLLVQLQQQSLRYEYEYEYAQADLVKGCVVPDDDPVVVVSVVSREDEAEDAESNPPSVSSNVRSVVSNVDGRHYYYYYYHTWTSPQFPCISISVSGIGNSDLVRSLNSQVVSVHHSPDHSDDDPSSSVSSVVRSVVSVVVSVVSVVSLVVSCVVPVPSSVLQVCQLVLHFDPPQLVPADDDDFWFWVLVLLLSSLLSCCVRGVLEAEEEQQQCVQSNNDNVNSVFDEPHNVRSNTRYYHSHNNLQSRLSSQQSNQSSTSHQYEYEDALLCVVVHVVSVLSLQSNQGLYEYSHEQAACLVAAVFQSRGAFCSVVVQLVRHQEKEFAAADNQLSSLQVVVSSPRHRGYYYYYIYSGTAGDAPQDHSVCVLQQKDWSFADPPFQEEEEEEHRLQVLQVVLCVVCVVPTGYIYMYGRTPVSNLVDDPVVNCVGQPALHAYEYAYQHDCVPVLLRHPYYQHAPDTFGRGNSVVRCVVSRRGSVSRNVVRVVRSVVRPDRRPDGHPSNVD/DFADDLLLLLLLLLLQLLLLCVLLQWAFSFVLNWQSSLLSCCQLPNFFDALVPLLLQQGAAEEELCFSSCSSVLSSSALLNHPQHLVLSSQACHPPGLHRSGDAAPSHRRHLATHNDAQLRLLLLLLLLLLLLQVQLVQPDVVFRLGDYAYEYEHEPRNVVDPLNVLSLLVQLQQQSLRYEYEYEYAQADLVKGCVVPHDDPVVVVSVVSNEDEAEDAASNPPNVSSNVSSVVSNVDGRHHYYYYYHTWTSPQFPCISISVSGIGNSDLVRSLNSQVVSVHHSVDHSDDDVSSSVSSVVSSVVSVVVSVVSVVSLVVSCVVPVPSSVLQVCQLVLHFDPPQLVQADDDDFWDWVLVLLLSSLLSCVVRGVQEAEEEQPCCVQSNNDRVNSVFDECHNVCSNTRYYHSHNNLQSRLSSQQSNQSSTRHQYEYEDALLCVVVHVVSVLSLQSNQGLYEYSHEAAACLVAAVWQSRGAFCRLVVQLVRHQEWEFAAAGSALSSLQVVVSSPRHRGYYYYYIYSGTAGDQPQGHSVCVLQQKDWSFADPPFQEEEEEEYRLQVLQVLLCVVCVVPTGYTYMYGRTPVSNLVDDPVVVCVRQPALHAYEYAYQHDCPPVLQRHPYYQHAPDTFTRGNSVVGCVVSVRGSVSSNVVRVVRSVVRPDRRPDGHPVNVD

Organism: NCBI:txid44270

=== Feature glossary ===
The record interleaves many kinds of information about one protein. Here is each kind framed as the question it answers.

Q: What does the local fold look like, residue by residue?
A: A 3Di character summarizes, for each residue, the relative orientation of the Cα frame of its nearest spatial neighbor. Because it encodes fold topology rather than chemistry, 3Di alignments detect remote structural similarity that sequence alignment misses.

Q: Which residues are in helices, strands, or loops?
A: Secondary structure is the local, repeating backbone conformation. DSSP classifies it into eight states by reading the hydrogen-bond network: three helix types (H, G, I), two β types (E, B), two non-regular types (T, S), and unstructured coil (-).

Q: How big and how compact is the whole molecule?
A: Three whole-structure scalars: the radius of gyration (RMS distance of Cα from centroid, in Å), the count of Cα–Cα contacts (pairs closer than 8 Å and separated by more than four residues in sequence — i.e. tertiary, not local, contacts), and the bounding-box dimensions. Together they distinguish compact globular folds from extended fibres or disordered chains.

Q: How confident is the AlphaFold model at each residue?
A: For AlphaFold models, the B-factor field carries pLDDT — the model's own estimate of local accuracy on a 0–100 scale. Regions with pLDDT<50 should be treated as essentially unmodeled; they often correspond to intrinsically disordered segments.

Q: What family and function is it annotated with?
A: Functional annotations link the protein to curated databases. InterPro entries identify conserved domains and families by matching the sequence against member-database signatures (Pfam, PROSITE, CDD, …). Gene Ontology (GO) terms describe molecular function, biological process, and cellular component in a controlled vocabulary. CATH places the structure in a hierarchical fold classification (Class/Architecture/Topology/Homologous-superfamily). The organism is the source species.

Q: What known structures does this most resemble?
A: Nearest PDB neighbors are the top structural matches found by Foldseek when searching this structure against the entire Protein Data Bank. Each hit reports a TM-score (0 to 1; >0.5 almost always implies the same fold) and an E-value. These are *structural* homologs — they may share no detectable sequence similarity.

Q: Which residues are buried vs exposed?
A: Solvent-accessible surface area (SASA) is the area in Å² traced out by the centre of a 1.4 Å probe sphere (a water molecule) rolled over the protein's van der Waals surface (Shrake–Rupley / Lee–Richards construction). Buried residues have near-zero SASA; fully exposed residues can exceed 200 Å². The total SASA scales roughly with the number of surface residues.

Q: What are the backbone torsion angles?
A: φ (phi) and ψ (psi) are the two rotatable backbone dihedrals per residue: φ is the C(i-1)–N–Cα–C torsion, ψ is the N–Cα–C–N(i+1) torsion, both in degrees on (−180°, 180°]. α-helical residues cluster near (−60°, −45°); β-strand residues near (−120°, +130°). A Ramachandran plot is simply a scatter of (φ, ψ) for every residue.

Q: Are the domains correctly placed relative to each other?
A: Predicted aligned error is AlphaFold's pairwise confidence. Unlike pLDDT (per-residue), PAE is per-residue-pair and captures whether two parts of the structure are correctly placed relative to each other. Units are ångströms of expected positional error.

Q: What if only a Cα trace is available?
A: P-SEA three-state annotation labels each residue as helix, strand, or coil based purely on the geometry of the Cα trace. It serves as a fallback when the full backbone (and thus DSSP) is unavailable.

Q: What is the amino-acid chain?
A: This is the polypeptide sequence — one letter per residue, N-terminus first. Length ranges from a few dozen residues for small domains to over a thousand for large multi-domain proteins.

Q: What do the rendered images show?
A: The six renders are orthographic views along the three Cartesian axes in both directions. Representation (cartoon, sticks, or surface) and color scheme (sequence-rainbow or by-chain) vary across proteins so the training set covers all the common visualization conventions.

Q: What do the diagnostic plots show?
A: Plot images: a contact map (which residues are close in 3D, as an N×N binary image), a Ramachandran scatter (backbone torsion angles, revealing secondary-structure composition at a glance), and — for AlphaFold structures — a PAE heatmap (pairwise prediction confidence).

Q: How mobile is each atom in the crystal?
A: B-factor (Debye–Waller factor) reflects atomic displacement in the crystal lattice. It is an experimental observable (units Å²), not a prediction; low values mean the atom is pinned down, high values mean it moves or is heterogeneous across the crystal.

Q: Where is each backbone atom in 3D?
A: The mmCIF table is the protein's shape written out atom by atom. For each backbone N, Cα, C, and carbonyl O, it records an (x, y, z) coordinate triple in Å plus the residue type, chain letter, and residue number.